Protein AF-W1QJ33-F1 (afdb_monomer_lite)

Radius of gyration: 99.79 Å; chains: 1; bounding box: 235×68×346 Å

Secondary structure (DSSP, 8-state):
-----------------------------------------------------------------------------HHHHHHHHHHHHHHHHHHHHHHHHHHHHHHH--TTHHHHHHHHHHHHHHHHHHHHHHHHHHHHHHHHHHHHHHHHHHHHHHHHHHHHHHHHHHHHHHHHHHHHHHHHHHHHHHHHHHHHHHHHHHHHHHHHHHHHHHHHHHHHHHHHHHHHHHHHHHHHHHHHHHHHHHHHHHHHHHHHHHHHHHHHHHHHHHHHHHHHHHHHHHHHHHHHHHHHHHHHHHHHHHHHHHHHHHHHHHHHHHTTHHHHHHHHHHHHHHHHHHHHHHHHHHHHHHHHHHHHHHHHHHHHSSS-------STTTHHHHHHHHHHHHHHHHHHHHHHHHHHHHHHHHHHHHHHHHHHHHHHHHHTT---SS--SSSHHHHHHHHHHHHHHHHHHHHHHHHHHHHHHHHHHHHHHHHHHHHHHHHHHHHHHHHHHHHHHHHHHHHHHHHH-HHHHHHHHHHHHHHHHHHHHHHHHHHHHHHHHHHHHHHHHHHHHHHHHHHHHHHHHHHHHHHHHHHHHHHHHHHHHHHHHHHHHHHHHHHHHHHHHHHHHHHHHHHHHHHTTTTS-----HHHHHHHHHHHHHHHHHHHHHHHHHHHHHHHHHHHHHHHHHHHHHHHHHHHHHHHHHHHHHHHHHHHHHHHHHT-HHHHHHHHHHHHHHHHHHHHHHHHHHHHHHHHHHHHHHHHHHHHHHHHHHHHHHHHHHHHHHHHHHHHTS----------------------HHHHHHHHHHHHHHHHHHHHHHHHHHHHHHHHHHHHHHHHHHHHHHHHHHH-S---------HHHHHHHHHHHHHHHHHHHHHHHHHHHHHHHHHHHHHHHHHHH--

Structure (mmCIF, N/CA/C/O backbone):
data_AF-W1QJ33-F1
#
_entry.id   AF-W1QJ33-F1
#
loop_
_atom_site.group_PDB
_atom_site.id
_atom_site.type_symbol
_atom_site.label_atom_id
_atom_site.label_alt_id
_atom_site.label_comp_id
_atom_site.label_asym_id
_atom_site.label_entity_id
_atom_site.label_seq_id
_atom_site.pdbx_PDB_ins_code
_atom_site.Cartn_x
_atom_site.Cartn_y
_atom_site.Cartn_z
_atom_site.occupancy
_atom_site.B_iso_or_equiv
_atom_site.auth_seq_id
_atom_site.auth_comp_id
_atom_site.auth_asym_id
_atom_site.auth_atom_id
_atom_site.pdbx_PDB_model_num
ATOM 1 N N . MET A 1 1 ? -30.417 38.430 -20.081 1.00 35.62 1 MET A N 1
ATOM 2 C CA . MET A 1 1 ? -29.672 39.211 -21.089 1.00 35.62 1 MET A CA 1
ATOM 3 C C . MET A 1 1 ? -28.268 38.628 -21.185 1.00 35.62 1 MET A C 1
ATOM 5 O O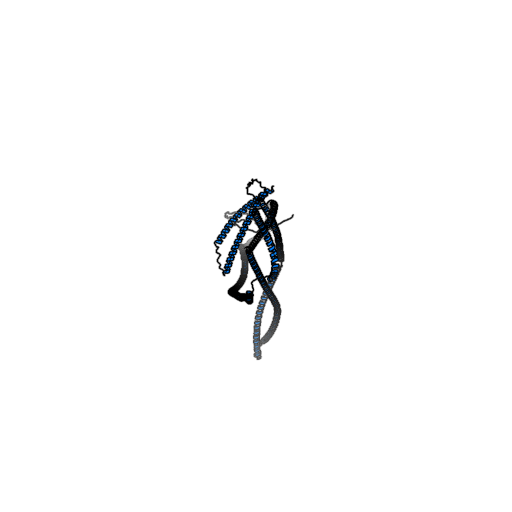 . MET A 1 1 ? -27.660 38.538 -20.135 1.00 35.62 1 MET A O 1
ATOM 9 N N . LEU A 1 2 ? -27.854 38.221 -22.402 1.00 33.47 2 LEU A N 1
ATOM 10 C CA . LEU A 1 2 ? -26.484 37.952 -22.914 1.00 33.47 2 LEU A CA 1
ATOM 11 C C . LEU A 1 2 ? -25.555 37.030 -22.074 1.00 33.47 2 LEU A C 1
ATOM 13 O O . LEU A 1 2 ? -25.293 37.328 -20.926 1.00 33.47 2 LEU A O 1
ATOM 17 N N . GLN A 1 3 ? -24.903 35.962 -22.553 1.00 36.31 3 GLN A N 1
ATOM 18 C CA . GLN A 1 3 ? -24.871 35.200 -23.811 1.00 36.31 3 GLN A CA 1
ATOM 19 C C . GLN A 1 3 ? -23.919 33.982 -23.588 1.00 36.31 3 GLN A C 1
ATOM 21 O O . GLN A 1 3 ? -22.886 34.172 -22.963 1.00 36.31 3 GLN A O 1
ATOM 26 N N . ARG A 1 4 ? -24.270 32.793 -24.133 1.00 37.31 4 ARG A N 1
ATOM 27 C CA . ARG A 1 4 ? -23.422 31.666 -24.651 1.00 37.31 4 ARG A CA 1
ATOM 28 C C . ARG A 1 4 ? -22.275 31.140 -23.750 1.00 37.31 4 ARG A C 1
ATOM 30 O O . ARG A 1 4 ? -21.316 31.854 -23.530 1.00 37.31 4 ARG A O 1
ATOM 37 N N . ASN A 1 5 ? -22.235 29.916 -23.199 1.00 42.19 5 ASN A N 1
ATOM 38 C CA . ASN A 1 5 ? -22.548 28.538 -23.645 1.00 42.19 5 ASN A CA 1
ATOM 39 C C . ASN A 1 5 ? -21.869 28.070 -24.952 1.00 42.19 5 ASN A C 1
ATOM 41 O O . ASN A 1 5 ? -22.388 28.370 -26.021 1.00 42.19 5 ASN A O 1
ATOM 45 N N . MET A 1 6 ? -20.781 27.286 -24.819 1.00 33.66 6 MET A N 1
ATOM 46 C CA . MET A 1 6 ? -20.409 26.019 -25.512 1.00 33.66 6 MET A CA 1
ATOM 47 C C . MET A 1 6 ? -19.196 25.440 -24.736 1.00 33.66 6 MET A C 1
ATOM 49 O O . MET A 1 6 ? -18.228 26.162 -24.558 1.00 33.66 6 MET A O 1
ATOM 53 N N . ALA A 1 7 ? -19.170 24.276 -24.075 1.00 33.59 7 ALA A N 1
ATOM 54 C CA . ALA A 1 7 ? -19.614 22.908 -24.367 1.00 33.59 7 ALA A CA 1
ATOM 55 C C . ALA A 1 7 ? -18.861 22.240 -25.535 1.00 33.59 7 ALA A C 1
ATOM 57 O O . ALA A 1 7 ? -19.293 22.322 -26.679 1.00 33.59 7 ALA A O 1
ATOM 58 N N . GLN A 1 8 ? -17.791 21.500 -25.220 1.00 33.50 8 GLN A N 1
ATOM 59 C CA . GLN A 1 8 ? -17.343 20.344 -26.001 1.00 33.50 8 GLN A CA 1
ATOM 60 C C . GLN A 1 8 ? -17.185 19.146 -25.061 1.00 33.50 8 GLN A C 1
ATOM 62 O O . GLN A 1 8 ? -16.367 19.143 -24.145 1.00 33.50 8 GLN A O 1
ATOM 67 N N . LYS A 1 9 ? -18.052 18.155 -25.281 1.00 35.62 9 LYS A N 1
ATOM 68 C CA . LYS A 1 9 ? -17.997 16.810 -24.717 1.00 35.62 9 LYS A CA 1
ATOM 69 C C . LYS A 1 9 ? -17.272 15.912 -25.710 1.00 35.62 9 LYS A C 1
ATOM 71 O O . LYS A 1 9 ? -17.593 15.906 -26.895 1.00 35.62 9 LYS A O 1
ATOM 76 N N . THR A 1 10 ? -16.351 15.133 -25.173 1.00 35.88 10 THR A N 1
ATOM 77 C CA . THR A 1 10 ? -15.782 13.913 -25.731 1.00 35.88 10 THR A CA 1
ATOM 78 C C . THR A 1 10 ? -16.846 12.817 -25.835 1.00 35.88 10 THR A C 1
ATOM 80 O O . THR A 1 10 ? -17.727 12.709 -24.978 1.00 35.88 10 THR A O 1
ATOM 83 N N . SER A 1 11 ? -16.769 11.977 -26.867 1.00 32.62 11 SER A N 1
ATOM 84 C CA . SER A 1 11 ? -17.370 10.637 -26.878 1.00 32.62 11 SER A CA 1
ATOM 85 C C . SER A 1 11 ? -16.593 9.738 -27.838 1.00 32.62 11 SER A C 1
ATOM 87 O O . SER A 1 11 ? -16.603 9.924 -29.051 1.00 32.62 11 SER A O 1
ATOM 89 N N . ILE A 1 12 ? -15.887 8.799 -27.221 1.00 37.19 12 ILE A N 1
ATOM 90 C CA . ILE A 1 12 ? -15.402 7.529 -27.758 1.00 37.19 12 ILE A CA 1
ATOM 91 C C . ILE A 1 12 ? -16.622 6.598 -27.851 1.00 37.19 12 ILE A C 1
ATOM 93 O O . ILE A 1 12 ? -17.441 6.659 -26.938 1.00 37.19 12 ILE A O 1
ATOM 97 N N . GLU A 1 13 ? -16.738 5.764 -28.895 1.00 33.62 13 GLU A N 1
ATOM 98 C CA . GLU A 1 13 ? -17.016 4.312 -28.781 1.00 33.62 13 GLU A CA 1
ATOM 99 C C . GLU A 1 13 ? -17.414 3.605 -30.102 1.00 33.62 13 GLU A C 1
ATOM 101 O O . GLU A 1 13 ? -18.314 4.030 -30.817 1.00 33.62 13 GLU A O 1
ATOM 106 N N . ASN A 1 14 ? -16.783 2.433 -30.289 1.00 33.69 14 ASN A N 1
ATOM 107 C CA . ASN A 1 14 ? -17.320 1.149 -30.781 1.00 33.69 14 ASN A CA 1
ATOM 108 C C . ASN A 1 14 ? -17.634 0.914 -32.282 1.00 33.69 14 ASN A C 1
ATOM 110 O O . ASN A 1 14 ? -18.682 1.281 -32.791 1.00 33.69 14 ASN A O 1
ATOM 114 N N . GLY A 1 15 ? -16.800 0.078 -32.926 1.00 31.16 15 GLY A N 1
ATOM 115 C CA . GLY A 1 15 ? -17.062 -1.374 -32.979 1.00 31.16 15 GLY A CA 1
ATOM 116 C C . GLY A 1 15 ? -17.701 -2.007 -34.237 1.00 31.16 15 GLY A C 1
ATOM 117 O O . GLY A 1 15 ? -18.917 -2.013 -34.378 1.00 31.16 15 GLY A O 1
ATOM 118 N N . SER A 1 16 ? -16.873 -2.796 -34.948 1.00 32.53 16 SER A N 1
ATOM 119 C CA . SER A 1 16 ? -17.187 -4.091 -35.620 1.00 32.53 16 SER A CA 1
ATOM 120 C C . SER A 1 16 ? -17.797 -4.069 -37.058 1.00 32.53 16 SER A C 1
ATOM 122 O O . SER A 1 16 ? -18.106 -3.003 -37.574 1.00 32.53 16 SER A O 1
ATOM 124 N N . PRO A 1 17 ? -17.842 -5.210 -37.798 1.00 55.19 17 PRO A N 1
ATOM 125 C CA . PRO A 1 17 ? -16.960 -5.510 -38.943 1.00 55.19 17 PRO A CA 1
ATOM 126 C C . PRO A 1 17 ? -17.766 -5.828 -40.234 1.00 55.19 17 PRO A C 1
ATOM 128 O O . PRO A 1 17 ? -18.988 -5.822 -40.183 1.00 55.19 17 PRO A O 1
ATOM 131 N N . VAL A 1 18 ? -17.120 -6.152 -41.375 1.00 33.62 18 VAL A N 1
ATOM 132 C CA . VAL A 1 18 ? -17.536 -7.180 -42.381 1.00 33.62 18 VAL A CA 1
ATOM 133 C C . VAL A 1 18 ? -16.682 -7.111 -43.670 1.00 33.62 18 VAL A C 1
ATOM 135 O O . VAL A 1 18 ? -16.212 -6.062 -44.088 1.00 33.62 18 VAL A O 1
ATOM 138 N N . LYS A 1 19 ? -16.466 -8.301 -44.252 1.00 36.97 19 LYS A N 1
ATOM 139 C CA . LYS A 1 19 ? -15.657 -8.691 -45.425 1.00 36.97 19 LYS A CA 1
ATOM 140 C C . LYS A 1 19 ? -16.221 -8.283 -46.807 1.00 36.97 19 LYS A C 1
ATOM 142 O O . LYS A 1 19 ? -17.434 -8.192 -46.964 1.00 36.97 19 LYS A O 1
ATOM 147 N N . ARG A 1 20 ? -15.317 -8.398 -47.807 1.00 31.25 20 ARG A N 1
ATOM 148 C CA . ARG A 1 20 ? -15.448 -8.450 -49.296 1.00 31.25 20 ARG A CA 1
ATOM 149 C C . ARG A 1 20 ? -15.411 -7.051 -49.933 1.00 31.25 20 ARG A C 1
ATOM 151 O O . ARG A 1 20 ? -16.171 -6.200 -49.520 1.00 31.25 20 ARG A O 1
ATOM 158 N N . GLY A 1 21 ? -14.562 -6.696 -50.897 1.00 30.52 21 GLY A N 1
ATOM 159 C CA . GLY A 1 21 ? -13.795 -7.452 -51.882 1.00 30.52 21 GLY A CA 1
ATOM 160 C C . GLY A 1 21 ? -14.340 -7.130 -53.274 1.00 30.52 21 GLY A C 1
ATOM 161 O O . GLY A 1 21 ? -15.299 -7.780 -53.657 1.00 30.52 21 GLY A O 1
ATOM 162 N N . SER A 1 22 ? -13.753 -6.162 -53.992 1.00 31.67 22 SER A N 1
ATOM 163 C CA . SER A 1 22 ? -13.703 -6.100 -55.468 1.00 31.67 22 SER A CA 1
ATOM 164 C C . SER A 1 22 ? -13.074 -4.794 -55.974 1.00 31.67 22 SER A C 1
ATOM 166 O O . SER A 1 22 ? -13.431 -3.702 -55.548 1.00 31.67 22 SER A O 1
ATOM 168 N N . ILE A 1 23 ? -12.160 -4.991 -56.919 1.00 35.12 23 ILE A N 1
ATOM 169 C CA . ILE A 1 23 ? -11.587 -4.112 -57.947 1.00 35.12 23 ILE A CA 1
ATOM 170 C C . ILE A 1 23 ? -12.580 -3.063 -58.494 1.00 35.12 23 ILE A C 1
ATOM 172 O O . ILE A 1 23 ? -13.703 -3.442 -58.802 1.00 35.12 23 ILE A O 1
ATOM 176 N N . THR A 1 24 ? -12.139 -1.804 -58.668 1.00 36.25 24 THR A N 1
ATOM 177 C CA . THR A 1 24 ? -12.094 -1.038 -59.946 1.00 36.25 24 THR A CA 1
ATOM 178 C C . THR A 1 24 ? -11.684 0.427 -59.717 1.00 36.25 24 THR A C 1
ATOM 180 O O . THR A 1 24 ? -12.317 1.133 -58.943 1.00 36.25 24 THR A O 1
ATOM 183 N N . ASN A 1 25 ? -10.643 0.837 -60.447 1.00 32.56 25 ASN A N 1
ATOM 184 C CA . ASN A 1 25 ? -10.319 2.138 -61.048 1.00 32.56 25 ASN A CA 1
ATOM 185 C C . ASN A 1 25 ? -11.067 3.435 -60.662 1.00 32.56 25 ASN A C 1
ATOM 187 O O . ASN A 1 25 ? -12.288 3.523 -60.752 1.00 32.56 25 ASN A O 1
ATOM 191 N N . SER A 1 26 ? -10.239 4.488 -60.595 1.00 31.84 26 SER A N 1
ATOM 192 C CA . SER A 1 26 ? -10.371 5.809 -61.250 1.00 31.84 26 SER A CA 1
ATOM 193 C C . SER A 1 26 ? -10.617 7.044 -60.371 1.00 31.84 26 SER A C 1
ATOM 195 O O . SER A 1 26 ? -11.297 6.986 -59.356 1.00 31.84 26 SER A O 1
ATOM 197 N N . SER A 1 27 ? -10.077 8.153 -60.898 1.00 33.16 27 SER A N 1
ATOM 198 C CA . SER A 1 27 ? -10.176 9.577 -60.534 1.00 33.16 27 SER A CA 1
ATOM 199 C C . SER A 1 27 ? -9.150 10.077 -59.505 1.00 33.16 27 SER A C 1
ATOM 201 O O . SER A 1 27 ? -9.174 9.647 -58.359 1.00 33.16 27 SER A O 1
ATOM 203 N N . PHE A 1 28 ? -8.109 10.794 -59.941 1.00 31.48 28 PHE A N 1
ATOM 204 C CA . PHE A 1 28 ? -8.066 12.244 -60.253 1.00 31.48 28 PHE A CA 1
ATOM 205 C C . PHE A 1 28 ? -7.988 13.119 -58.991 1.00 31.48 28 PHE A C 1
ATOM 207 O O . PHE A 1 28 ? -8.969 13.235 -58.267 1.00 31.48 28 PHE A O 1
ATOM 214 N N . ASP A 1 29 ? -6.797 13.689 -58.777 1.00 32.06 29 ASP A N 1
ATOM 215 C CA . ASP A 1 29 ? -6.482 15.112 -58.538 1.00 32.06 29 ASP A CA 1
ATOM 216 C C . ASP A 1 29 ? -5.406 15.292 -57.459 1.00 32.06 29 ASP A C 1
ATOM 218 O O . ASP A 1 29 ? -5.693 15.458 -56.278 1.00 32.06 29 ASP A O 1
ATOM 222 N N . GLU A 1 30 ? -4.147 15.336 -57.903 1.00 34.19 30 GLU A N 1
ATOM 223 C CA . GLU A 1 30 ? -3.149 16.215 -57.300 1.00 34.19 30 GLU A CA 1
ATOM 224 C C . GLU A 1 30 ? -2.631 17.156 -58.388 1.00 34.19 30 GLU A C 1
ATOM 226 O O . GLU A 1 30 ? -1.952 16.780 -59.341 1.00 34.19 30 GLU A O 1
ATOM 231 N N . THR A 1 31 ? -3.045 18.403 -58.223 1.00 36.41 31 THR A N 1
ATOM 232 C CA . THR A 1 31 ? -2.478 19.624 -58.772 1.00 36.41 31 THR A CA 1
ATOM 233 C C . THR A 1 31 ? -0.967 19.682 -58.556 1.00 36.41 31 THR A C 1
ATOM 235 O O . THR A 1 31 ? -0.517 19.721 -57.412 1.00 36.41 31 THR A O 1
ATOM 238 N N . PHE A 1 32 ? -0.201 19.802 -59.639 1.00 33.72 32 PHE A N 1
ATOM 239 C CA . PHE A 1 32 ? 1.095 20.470 -59.598 1.00 33.72 32 PHE A CA 1
ATOM 240 C C . PHE A 1 32 ? 1.226 21.403 -60.801 1.00 33.72 32 PHE A C 1
ATOM 242 O O . PHE A 1 32 ? 1.346 20.975 -61.948 1.00 33.72 32 PHE A O 1
ATOM 249 N N . ASP A 1 33 ? 1.166 22.693 -60.484 1.00 36.34 33 ASP A N 1
ATOM 250 C CA . ASP A 1 33 ? 1.601 23.804 -61.314 1.00 36.34 33 ASP A CA 1
ATOM 251 C C . ASP A 1 33 ? 3.085 23.638 -61.666 1.00 36.34 33 ASP A C 1
ATOM 253 O O . ASP A 1 33 ? 3.936 23.710 -60.779 1.00 36.34 33 ASP A O 1
ATOM 257 N N . VAL A 1 34 ? 3.414 23.507 -62.952 1.00 37.69 34 VAL A N 1
ATOM 258 C CA . VAL A 1 34 ? 4.682 24.018 -63.487 1.00 37.69 34 VAL A CA 1
ATOM 259 C C . VAL A 1 34 ? 4.405 24.676 -64.833 1.00 37.69 34 VAL A C 1
ATOM 261 O O . VAL A 1 34 ? 3.738 24.133 -65.710 1.00 37.69 34 VAL A O 1
ATOM 264 N N . LEU A 1 35 ? 4.893 25.904 -64.916 1.00 41.06 35 LEU A N 1
ATOM 265 C CA . LEU A 1 35 ? 4.669 26.900 -65.942 1.00 41.06 35 LEU A CA 1
ATOM 266 C C . LEU A 1 35 ? 5.174 26.476 -67.327 1.00 41.06 35 LEU A C 1
ATOM 268 O O . LEU A 1 35 ? 6.274 25.948 -67.480 1.00 41.06 35 LEU A O 1
ATOM 272 N N . ASN A 1 36 ? 4.358 26.829 -68.319 1.00 34.44 36 ASN A N 1
ATOM 273 C CA . ASN A 1 36 ? 4.753 27.138 -69.687 1.00 34.44 36 ASN A CA 1
ATOM 274 C C . ASN A 1 36 ? 5.893 28.170 -69.716 1.00 34.44 36 ASN A C 1
ATOM 276 O O . ASN A 1 36 ? 5.783 29.191 -69.040 1.00 34.44 36 ASN A O 1
ATOM 280 N N . ASP A 1 37 ? 6.892 27.958 -70.575 1.00 35.28 37 ASP A N 1
ATOM 281 C CA . ASP A 1 37 ? 7.271 28.957 -71.588 1.00 35.28 37 ASP A CA 1
ATOM 282 C C . ASP A 1 37 ? 8.175 28.318 -72.664 1.00 35.28 37 ASP A C 1
ATOM 284 O O . ASP A 1 37 ? 9.359 28.060 -72.464 1.00 35.28 37 ASP A O 1
ATOM 288 N N . ASP A 1 38 ? 7.543 27.954 -73.777 1.00 36.59 38 ASP A N 1
ATOM 289 C CA . ASP A 1 38 ? 7.865 28.383 -75.137 1.00 36.59 38 ASP A CA 1
ATOM 290 C C . ASP A 1 38 ? 9.324 28.558 -75.633 1.00 36.59 38 ASP A C 1
ATOM 292 O O . ASP A 1 38 ? 10.093 29.406 -75.186 1.00 36.59 38 ASP A O 1
ATOM 296 N N . ASN A 1 39 ? 9.526 27.918 -76.797 1.00 36.81 39 ASN A N 1
ATOM 297 C CA . ASN A 1 39 ? 10.154 28.415 -78.036 1.00 36.81 39 ASN A CA 1
ATOM 298 C C . ASN A 1 39 ? 11.564 27.926 -78.452 1.00 36.81 39 ASN A C 1
ATOM 300 O O . ASN A 1 39 ? 12.577 28.447 -78.001 1.00 36.81 39 ASN A O 1
ATOM 304 N N . ARG A 1 40 ? 11.523 27.137 -79.550 1.00 35.12 40 ARG A N 1
ATOM 305 C CA . ARG A 1 40 ? 12.373 27.166 -80.775 1.00 35.12 40 ARG A CA 1
ATOM 306 C C . ARG A 1 40 ? 13.762 26.509 -80.654 1.00 35.12 40 ARG A C 1
ATOM 308 O O . ARG A 1 40 ? 14.488 26.766 -79.713 1.00 35.12 40 ARG A O 1
ATOM 315 N N . ASP A 1 41 ? 14.206 25.624 -81.550 1.00 37.34 41 ASP A N 1
ATOM 316 C CA . ASP A 1 41 ? 14.053 25.601 -83.008 1.00 37.34 41 ASP A CA 1
ATOM 317 C C . ASP A 1 41 ? 13.910 24.179 -83.596 1.00 37.34 41 ASP A C 1
ATOM 319 O O . ASP A 1 41 ? 14.638 23.251 -83.246 1.00 37.34 41 ASP A O 1
ATOM 323 N N . ASP A 1 42 ? 13.005 24.080 -84.573 1.00 41.81 42 ASP A N 1
ATOM 324 C CA . ASP A 1 42 ? 12.894 23.035 -85.594 1.00 41.81 42 ASP A CA 1
ATOM 325 C C . ASP A 1 42 ? 14.036 23.107 -86.625 1.00 41.81 42 ASP A C 1
ATOM 327 O O . ASP A 1 42 ? 14.489 24.205 -86.959 1.00 41.81 42 ASP A O 1
ATOM 331 N N . ARG A 1 43 ? 14.393 21.943 -87.205 1.00 36.66 43 ARG A N 1
ATOM 332 C CA . ARG A 1 43 ? 14.803 21.643 -88.611 1.00 36.66 43 ARG A CA 1
ATOM 333 C C . ARG A 1 43 ? 15.569 20.294 -88.608 1.00 36.66 43 ARG A C 1
ATOM 335 O O . ARG A 1 43 ? 16.485 20.143 -87.821 1.00 36.66 43 ARG A O 1
ATOM 342 N N . VAL A 1 44 ? 15.332 19.266 -89.435 1.00 35.97 44 VAL A N 1
ATOM 343 C CA . VAL A 1 44 ? 14.696 19.156 -90.759 1.00 35.97 44 VAL A CA 1
ATOM 344 C C . VAL A 1 44 ? 14.415 17.672 -91.099 1.00 35.97 44 VAL A C 1
ATOM 346 O O . VAL A 1 44 ? 15.281 16.819 -90.949 1.00 35.97 44 VAL A O 1
ATOM 349 N N . PHE A 1 45 ? 13.191 17.441 -91.589 1.00 33.19 45 PHE A N 1
ATOM 350 C CA . PHE A 1 45 ? 12.693 16.499 -92.613 1.00 33.19 45 PHE A CA 1
ATOM 351 C C . PHE A 1 45 ? 12.981 14.983 -92.594 1.00 33.19 45 PHE A C 1
ATOM 353 O O . PHE A 1 45 ? 14.041 14.504 -92.986 1.00 33.19 45 PHE A O 1
ATOM 360 N N . ARG A 1 46 ? 11.876 14.245 -92.395 1.00 37.44 46 ARG A N 1
ATOM 361 C CA . ARG A 1 46 ? 11.490 13.026 -93.127 1.00 37.44 46 ARG A CA 1
ATOM 362 C C . ARG A 1 46 ? 10.524 13.374 -94.269 1.00 37.44 46 ARG A C 1
ATOM 364 O O . ARG A 1 46 ? 9.750 14.320 -94.146 1.00 37.44 46 ARG A O 1
ATOM 371 N N . GLY A 1 47 ? 10.479 12.503 -95.276 1.00 32.16 47 GLY A N 1
ATOM 372 C CA . GLY A 1 47 ? 9.342 12.287 -96.179 1.00 32.16 47 GLY A CA 1
ATOM 373 C C . GLY A 1 47 ? 9.781 12.193 -97.640 1.00 32.16 47 GLY A C 1
ATOM 374 O O . GLY A 1 47 ? 10.652 12.944 -98.058 1.00 32.16 47 GLY A O 1
ATOM 375 N N . ALA A 1 48 ? 9.229 11.341 -98.493 1.00 34.41 48 ALA A N 1
ATOM 376 C CA . ALA A 1 48 ? 8.322 10.208 -98.360 1.00 34.41 48 ALA A CA 1
ATOM 377 C C . ALA A 1 48 ? 8.299 9.507 -99.737 1.00 34.41 48 ALA A C 1
ATOM 379 O O . ALA A 1 48 ? 8.592 10.134 -100.755 1.00 34.41 48 ALA A O 1
ATOM 380 N N . ASP A 1 49 ? 7.939 8.228 -99.721 1.00 37.41 49 ASP A N 1
ATOM 381 C CA . ASP A 1 49 ? 7.485 7.347 -100.806 1.00 37.41 49 ASP A CA 1
ATOM 382 C C . ASP A 1 49 ? 6.861 8.016 -102.042 1.00 37.41 49 ASP A C 1
ATOM 384 O O . ASP A 1 49 ? 5.943 8.804 -101.852 1.00 37.41 49 ASP A O 1
ATOM 388 N N . ILE A 1 50 ? 7.240 7.579 -103.265 1.00 35.47 50 ILE A N 1
ATOM 389 C CA . ILE A 1 50 ? 6.339 7.236 -104.400 1.00 35.47 50 ILE A CA 1
ATOM 390 C C . ILE A 1 50 ? 7.049 6.221 -105.348 1.00 35.47 50 ILE A C 1
ATOM 392 O O . ILE A 1 50 ? 8.103 6.504 -105.910 1.00 35.47 50 ILE A O 1
ATOM 396 N N . LEU A 1 51 ? 6.431 5.044 -105.514 1.00 38.12 51 LEU A N 1
ATOM 397 C CA . LEU A 1 51 ? 6.639 3.955 -106.504 1.00 38.12 51 LEU A CA 1
ATOM 398 C C . LEU A 1 51 ? 6.475 4.430 -107.982 1.00 38.12 51 LEU A C 1
ATOM 400 O O . LEU A 1 51 ? 5.791 5.429 -108.186 1.00 38.12 51 LEU A O 1
ATOM 404 N N . PRO A 1 52 ? 6.989 3.740 -109.036 1.00 42.91 52 PRO A N 1
ATOM 405 C CA . PRO A 1 52 ? 6.449 2.430 -109.427 1.00 42.91 52 PRO A CA 1
ATOM 406 C C . PRO A 1 52 ? 7.430 1.406 -110.033 1.00 42.91 52 PRO A C 1
ATOM 408 O O . PRO A 1 52 ? 8.219 1.680 -110.931 1.00 42.91 52 PRO A O 1
ATOM 411 N N . ASP A 1 53 ? 7.290 0.191 -109.515 1.00 38.97 53 ASP A N 1
ATOM 412 C CA . ASP A 1 53 ? 7.099 -1.085 -110.213 1.00 38.97 53 ASP A CA 1
ATOM 413 C C . ASP A 1 53 ? 7.019 -1.055 -111.759 1.00 38.97 53 ASP A C 1
ATOM 415 O O . ASP A 1 53 ? 6.114 -0.437 -112.318 1.00 38.97 53 ASP A O 1
ATOM 419 N N . PHE A 1 54 ? 7.915 -1.796 -112.425 1.00 33.09 54 PHE A N 1
ATOM 420 C CA . PHE A 1 54 ? 7.642 -2.544 -113.661 1.00 33.09 54 PHE A CA 1
ATOM 421 C C . PHE A 1 54 ? 8.590 -3.749 -113.759 1.00 33.09 54 PHE A C 1
ATOM 423 O O . PHE A 1 54 ? 9.799 -3.614 -113.944 1.00 33.09 54 PHE A O 1
ATOM 430 N N . SER A 1 55 ? 7.987 -4.927 -113.635 1.00 39.19 55 SER A N 1
ATOM 431 C CA . SER A 1 55 ? 8.510 -6.253 -113.949 1.00 39.19 55 SER A CA 1
ATOM 432 C C . SER A 1 55 ? 8.699 -6.485 -115.455 1.00 39.19 55 SER A C 1
ATOM 434 O O . SER A 1 55 ? 7.922 -5.969 -116.255 1.00 39.19 55 SER A O 1
ATOM 436 N N . ASP A 1 56 ? 9.661 -7.354 -115.776 1.00 39.78 56 ASP A N 1
ATOM 437 C CA . ASP A 1 56 ? 9.689 -8.367 -116.845 1.00 39.78 56 ASP A CA 1
ATOM 438 C C . ASP A 1 56 ? 9.178 -8.025 -118.259 1.00 39.78 56 ASP A C 1
ATOM 440 O O . ASP A 1 56 ? 7.983 -7.854 -118.498 1.00 39.78 56 ASP A O 1
ATOM 444 N N . ASN A 1 57 ? 10.084 -8.118 -119.243 1.00 35.00 57 ASN A N 1
ATOM 445 C CA . ASN A 1 57 ? 9.851 -8.959 -120.422 1.00 35.00 57 ASN A CA 1
ATOM 446 C C . ASN A 1 57 ? 11.127 -9.223 -121.237 1.00 35.00 57 ASN A C 1
ATOM 448 O O . ASN A 1 57 ? 11.934 -8.334 -121.509 1.00 35.00 57 ASN A O 1
ATOM 452 N N . ASP A 1 58 ? 11.227 -10.481 -121.650 1.00 37.06 58 ASP A N 1
ATOM 453 C CA . ASP A 1 58 ? 12.154 -11.082 -122.599 1.00 37.06 58 ASP A CA 1
ATOM 454 C C . ASP A 1 58 ? 12.244 -10.337 -123.942 1.00 37.06 58 ASP A C 1
ATOM 456 O O . ASP A 1 58 ? 11.223 -9.901 -124.471 1.00 37.06 58 ASP A O 1
ATOM 460 N N . THR A 1 59 ? 13.438 -10.277 -124.552 1.00 37.94 59 THR A N 1
ATOM 461 C CA . THR A 1 59 ? 13.737 -10.795 -125.915 1.00 37.94 59 THR A CA 1
ATOM 462 C C . THR A 1 59 ? 15.148 -10.404 -126.394 1.00 37.94 59 THR A C 1
ATOM 464 O O . THR A 1 59 ? 15.440 -9.253 -126.686 1.00 37.94 59 THR A O 1
ATOM 467 N N . GLU A 1 60 ? 16.016 -11.417 -126.422 1.00 34.47 60 GLU A N 1
ATOM 468 C CA . GLU A 1 60 ? 17.024 -11.830 -127.421 1.00 34.47 60 GLU A CA 1
ATOM 469 C C . GLU A 1 60 ? 17.618 -10.910 -128.544 1.00 34.47 60 GLU A C 1
ATOM 471 O O . GLU A 1 60 ? 17.073 -9.877 -128.918 1.00 34.47 60 GLU A O 1
ATOM 476 N N . PRO A 1 61 ? 18.778 -11.319 -129.128 1.00 57.56 61 PRO A N 1
ATOM 477 C CA . PRO A 1 61 ? 19.767 -10.468 -129.808 1.00 57.56 61 PRO A CA 1
ATOM 478 C C . PRO A 1 61 ? 19.776 -10.591 -131.347 1.00 57.56 61 PRO A C 1
ATOM 480 O O . PRO A 1 61 ? 19.553 -11.680 -131.863 1.00 57.56 61 PRO A O 1
ATOM 483 N N . ILE A 1 62 ? 20.162 -9.546 -132.109 1.00 35.94 62 ILE A N 1
ATOM 484 C CA . ILE A 1 62 ? 20.439 -9.668 -133.566 1.00 35.94 62 ILE A CA 1
ATOM 485 C C . ILE A 1 62 ? 21.581 -8.744 -134.068 1.00 35.94 62 ILE A C 1
ATOM 487 O O . ILE A 1 62 ? 21.434 -7.550 -134.291 1.00 35.94 62 ILE A O 1
ATOM 491 N N . VAL A 1 63 ? 22.748 -9.366 -134.228 1.00 39.34 63 VAL A N 1
ATOM 492 C CA . VAL A 1 63 ? 23.708 -9.410 -135.357 1.00 39.34 63 VAL A CA 1
ATOM 493 C C . VAL A 1 63 ? 23.382 -8.681 -136.705 1.00 39.34 63 VAL A C 1
ATOM 495 O O . VAL A 1 63 ? 22.357 -8.954 -137.314 1.00 39.34 63 VAL A O 1
ATOM 498 N N . ARG A 1 64 ? 24.406 -7.970 -137.250 1.00 37.81 64 ARG A N 1
ATOM 499 C CA . ARG A 1 64 ? 24.876 -7.813 -138.676 1.00 37.81 64 ARG A CA 1
ATOM 500 C C . ARG A 1 64 ? 24.634 -6.546 -139.548 1.00 37.81 64 ARG A C 1
ATOM 502 O O . ARG A 1 64 ? 23.516 -6.144 -139.827 1.00 37.81 64 ARG A O 1
ATOM 509 N N . ASP A 1 65 ? 25.779 -6.121 -140.119 1.00 37.81 65 ASP A N 1
ATOM 510 C CA . ASP A 1 65 ? 26.125 -5.777 -141.523 1.00 37.81 65 ASP A CA 1
ATOM 511 C C . ASP A 1 65 ? 25.739 -4.445 -142.223 1.00 37.81 65 ASP A C 1
ATOM 513 O O . ASP A 1 65 ? 24.620 -4.224 -142.658 1.00 37.81 65 ASP A O 1
ATOM 517 N N . ALA A 1 66 ? 26.792 -3.649 -142.480 1.00 41.66 66 ALA A N 1
ATOM 518 C CA . ALA A 1 66 ? 27.334 -3.201 -143.782 1.00 41.66 66 ALA A CA 1
ATOM 519 C C . ALA A 1 66 ? 26.485 -2.452 -144.856 1.00 41.66 66 ALA A C 1
ATOM 521 O O . ALA A 1 66 ? 25.528 -2.987 -145.401 1.00 41.66 66 ALA A O 1
ATOM 522 N N . LYS A 1 67 ? 27.089 -1.336 -145.335 1.00 40.28 67 LYS A N 1
ATOM 523 C CA . LYS A 1 67 ? 27.207 -0.794 -146.725 1.00 40.28 67 LYS A CA 1
ATOM 524 C C . LYS A 1 67 ? 26.562 0.571 -147.069 1.00 40.28 67 LYS A C 1
ATOM 526 O O . LYS A 1 67 ? 25.353 0.720 -147.097 1.00 40.28 67 LYS A O 1
ATOM 531 N N . ASN A 1 68 ? 27.454 1.434 -147.584 1.00 37.75 68 ASN A N 1
ATOM 532 C CA . ASN A 1 68 ? 27.376 2.224 -148.830 1.00 37.75 68 ASN A CA 1
ATOM 533 C C . ASN A 1 68 ? 26.591 3.558 -148.931 1.00 37.75 68 ASN A C 1
ATOM 535 O O . ASN A 1 68 ? 25.376 3.576 -149.044 1.00 37.75 68 ASN A O 1
ATOM 539 N N . ASN A 1 69 ? 27.399 4.601 -149.203 1.00 38.03 69 ASN A N 1
ATOM 540 C CA . ASN A 1 69 ? 27.370 5.512 -150.368 1.00 38.03 69 ASN A CA 1
ATOM 541 C C . ASN A 1 69 ? 26.406 6.721 -150.463 1.00 38.03 69 ASN A C 1
ATOM 543 O O . ASN A 1 69 ? 25.192 6.571 -150.480 1.00 38.03 69 ASN A O 1
ATOM 547 N N . VAL A 1 70 ? 27.043 7.855 -150.835 1.00 37.62 70 VAL A N 1
ATOM 548 C CA . VAL A 1 70 ? 26.795 8.699 -152.039 1.00 37.62 70 VAL A CA 1
ATOM 549 C C . VAL A 1 70 ? 26.182 10.114 -151.877 1.00 37.62 70 VAL A C 1
ATOM 551 O O . VAL A 1 70 ? 25.059 10.277 -151.425 1.00 37.62 70 VAL A O 1
ATOM 554 N N . PHE A 1 71 ? 26.966 11.079 -152.405 1.00 35.34 71 PHE A N 1
ATOM 555 C CA . PHE A 1 71 ? 26.663 12.381 -153.046 1.00 35.34 71 PHE A CA 1
ATOM 556 C C . PHE A 1 71 ? 26.170 13.600 -152.246 1.00 35.34 71 PHE A C 1
ATOM 558 O O . PHE A 1 71 ? 25.047 13.597 -151.763 1.00 35.34 71 PHE A O 1
ATOM 565 N N . VAL A 1 72 ? 26.944 14.702 -152.332 1.00 42.06 72 VAL A N 1
ATOM 566 C CA . VAL A 1 72 ? 26.483 16.033 -152.805 1.00 42.06 72 VAL A CA 1
ATOM 567 C C . VAL A 1 72 ? 27.639 16.735 -153.552 1.00 42.06 72 VAL A C 1
ATOM 569 O O . VAL A 1 72 ? 28.757 16.806 -153.043 1.00 42.06 72 VAL A O 1
ATOM 572 N N . GLU A 1 73 ? 27.345 17.210 -154.764 1.00 44.31 73 GLU A N 1
ATOM 573 C CA . GLU A 1 73 ? 28.193 17.896 -155.757 1.00 44.31 73 GLU A CA 1
ATOM 574 C C . GLU A 1 73 ? 27.721 19.368 -155.940 1.00 44.31 73 GLU A C 1
ATOM 576 O O . GLU A 1 73 ? 26.697 19.749 -155.375 1.00 44.31 73 GLU A O 1
ATOM 581 N N . ASP A 1 74 ? 28.438 20.130 -156.785 1.00 41.56 74 ASP A N 1
ATOM 582 C CA . ASP A 1 74 ? 28.168 21.473 -157.369 1.00 41.56 74 ASP A CA 1
ATOM 583 C C . ASP A 1 74 ? 28.561 22.742 -156.573 1.00 41.56 74 ASP A C 1
ATOM 585 O O . ASP A 1 74 ? 28.339 22.855 -155.375 1.00 41.56 74 ASP A O 1
ATOM 589 N N . GLY A 1 75 ? 29.130 23.808 -157.160 1.00 41.62 75 GLY A N 1
ATOM 590 C CA . GLY A 1 75 ? 29.483 24.114 -158.552 1.00 41.62 75 GLY A CA 1
ATOM 591 C C . GLY A 1 75 ? 29.587 25.641 -158.766 1.00 41.62 75 GLY A C 1
ATOM 592 O O . GLY A 1 75 ? 28.636 26.353 -158.476 1.00 41.62 75 GLY A O 1
ATOM 593 N N . SER A 1 76 ? 30.714 26.163 -159.286 1.00 45.53 76 SER A N 1
ATOM 594 C CA . SER A 1 76 ? 30.798 27.488 -159.953 1.00 45.53 76 SER A CA 1
ATOM 595 C C . SER A 1 76 ? 32.189 27.763 -160.558 1.00 45.53 76 SER A C 1
ATOM 597 O O . SER A 1 76 ? 33.144 27.988 -159.816 1.00 45.53 76 SER A O 1
ATOM 599 N N . ASN A 1 77 ? 32.304 27.764 -161.897 1.00 45.16 77 ASN A N 1
ATOM 600 C CA . ASN A 1 77 ? 32.998 28.786 -162.722 1.00 45.16 77 ASN A CA 1
ATOM 601 C C . ASN A 1 77 ? 33.249 28.304 -164.168 1.00 45.16 77 ASN A C 1
ATOM 603 O O . ASN A 1 77 ? 34.377 28.078 -164.605 1.00 45.16 77 ASN A O 1
ATOM 607 N N . LEU A 1 78 ? 32.158 28.205 -164.938 1.00 56.19 78 LEU A N 1
ATOM 608 C CA . LEU A 1 78 ? 32.130 27.943 -166.386 1.00 56.19 78 LEU A CA 1
ATOM 609 C C . LEU A 1 78 ? 32.532 29.178 -167.233 1.00 56.19 78 LEU A C 1
ATOM 611 O O . LEU A 1 78 ? 32.936 29.031 -168.383 1.00 56.19 78 LEU A O 1
ATOM 615 N N . LEU A 1 79 ? 32.500 30.389 -166.657 1.00 58.97 79 LEU A N 1
ATOM 616 C CA . LEU A 1 79 ? 32.873 31.649 -167.328 1.00 58.97 79 LEU A CA 1
ATOM 617 C C . LEU A 1 79 ? 34.371 31.760 -167.658 1.00 58.97 79 LEU A C 1
ATOM 619 O O . LEU A 1 79 ? 34.738 32.423 -168.624 1.00 58.97 79 LEU A O 1
ATOM 623 N N . ARG A 1 80 ? 35.237 31.080 -166.898 1.00 59.88 80 ARG A N 1
ATOM 624 C CA . ARG A 1 80 ? 36.689 31.080 -167.141 1.00 59.88 80 ARG A CA 1
ATOM 625 C C . ARG A 1 80 ? 37.047 30.248 -168.376 1.00 59.88 80 ARG A C 1
ATOM 627 O O . ARG A 1 80 ? 37.761 30.720 -169.249 1.00 59.88 80 ARG A O 1
ATOM 634 N N . LYS A 1 81 ? 36.406 29.082 -168.533 1.00 61.53 81 LYS A N 1
ATOM 635 C CA . LYS A 1 81 ? 36.609 28.191 -169.689 1.00 61.53 81 LYS A CA 1
ATOM 636 C C . LYS A 1 81 ? 36.196 28.809 -171.029 1.00 61.53 81 LYS A C 1
ATOM 638 O O . LYS A 1 81 ? 36.792 28.469 -172.044 1.00 61.53 81 LYS A O 1
ATOM 643 N N . GLN A 1 82 ? 35.206 29.704 -171.053 1.00 66.50 82 GLN A N 1
ATOM 644 C CA . GLN A 1 82 ? 34.812 30.393 -172.289 1.00 66.50 82 GLN A CA 1
ATOM 645 C C . GLN A 1 82 ? 35.720 31.590 -172.625 1.00 66.50 82 GLN A C 1
ATOM 647 O O . GLN A 1 82 ? 35.920 31.871 -173.804 1.00 66.50 82 GLN A O 1
ATOM 652 N N . HIS A 1 83 ? 36.315 32.259 -171.629 1.00 71.75 83 HIS A N 1
ATOM 653 C CA . HIS A 1 83 ? 37.312 33.315 -171.857 1.00 71.75 83 HIS A CA 1
ATOM 654 C C . HIS A 1 83 ? 38.617 32.742 -172.426 1.00 71.75 83 HIS A C 1
ATOM 656 O O . HIS A 1 83 ? 39.126 33.241 -173.431 1.00 71.75 83 HIS A O 1
ATOM 662 N N . ASP A 1 84 ? 39.076 31.627 -171.856 1.00 69.19 84 ASP A N 1
ATOM 663 C CA . ASP A 1 84 ? 40.313 30.959 -172.266 1.00 69.19 84 ASP A CA 1
ATOM 664 C C . ASP A 1 84 ? 40.237 30.450 -173.725 1.00 69.19 84 ASP A C 1
ATOM 666 O O . ASP A 1 84 ? 41.216 30.503 -174.465 1.00 69.19 84 ASP A O 1
ATOM 670 N N . GLN A 1 85 ? 39.056 30.031 -174.203 1.00 73.44 85 GLN A N 1
ATOM 671 C CA . GLN A 1 85 ? 38.875 29.600 -175.600 1.00 73.44 85 GLN A CA 1
ATOM 672 C C . GLN A 1 85 ? 38.961 30.747 -176.620 1.00 73.44 85 GLN A C 1
ATOM 674 O O . GLN A 1 85 ? 39.445 30.537 -177.732 1.00 73.44 85 GLN A O 1
ATOM 679 N N . VAL A 1 86 ? 38.525 31.959 -176.266 1.00 74.62 86 VAL A N 1
ATOM 680 C CA . VAL A 1 86 ? 38.628 33.129 -177.159 1.00 74.62 86 VAL A CA 1
ATOM 681 C C . VAL A 1 86 ? 40.069 33.632 -177.232 1.00 74.62 86 VAL A C 1
ATOM 683 O O . VAL A 1 86 ? 40.529 34.014 -178.308 1.00 74.62 86 VAL A O 1
ATOM 686 N N . GLN A 1 87 ? 40.791 33.587 -176.112 1.00 73.81 87 GLN A N 1
ATOM 687 C CA . GLN A 1 87 ? 42.196 33.980 -176.047 1.00 73.81 87 GLN A CA 1
ATOM 688 C C . GLN A 1 87 ? 43.079 33.032 -176.874 1.00 73.81 87 GLN A C 1
ATOM 690 O O . GLN A 1 87 ? 43.876 33.492 -177.691 1.00 73.81 87 GLN A O 1
ATOM 695 N N . ASN A 1 88 ? 42.825 31.722 -176.787 1.00 74.94 88 ASN A N 1
ATOM 696 C CA . ASN A 1 88 ? 43.535 30.717 -177.583 1.00 74.94 88 ASN A CA 1
ATOM 697 C C . ASN A 1 88 ? 43.352 30.913 -179.102 1.00 74.94 88 ASN A C 1
ATOM 699 O O . ASN A 1 88 ? 44.312 30.788 -179.859 1.00 74.94 88 ASN A O 1
ATOM 703 N N . LEU A 1 89 ? 42.155 31.293 -179.567 1.00 74.81 89 LEU A N 1
ATOM 704 C CA . LEU A 1 89 ? 41.904 31.554 -180.996 1.00 74.81 89 LEU A CA 1
ATOM 705 C C . LEU A 1 89 ? 42.572 32.847 -181.507 1.00 74.81 89 LEU A C 1
ATOM 707 O O . LEU A 1 89 ? 42.860 32.977 -182.703 1.00 74.81 89 LEU A O 1
ATOM 711 N N . GLN A 1 90 ? 42.823 33.817 -180.623 1.00 73.31 90 GLN A N 1
ATOM 712 C CA . GLN A 1 90 ? 43.589 35.022 -180.953 1.00 73.31 90 GLN A CA 1
ATOM 713 C C . GLN A 1 90 ? 45.093 34.731 -181.021 1.00 73.31 90 GLN A C 1
ATOM 715 O O . GLN A 1 90 ? 45.766 35.217 -181.934 1.00 73.31 90 GLN A O 1
ATOM 720 N N . GLU A 1 91 ? 45.605 33.903 -180.109 1.00 74.81 91 GLU A N 1
ATOM 721 C CA . GLU A 1 91 ? 46.998 33.449 -180.110 1.00 74.81 91 GLU A CA 1
ATOM 722 C C . GLU A 1 91 ? 47.316 32.567 -181.330 1.00 74.81 91 GLU A C 1
ATOM 724 O O . GLU A 1 91 ? 48.357 32.758 -181.960 1.00 74.81 91 GLU A O 1
ATOM 729 N N . GLU A 1 92 ? 46.398 31.695 -181.765 1.00 75.19 92 GLU A N 1
ATOM 730 C CA . GLU A 1 92 ? 46.563 30.913 -183.002 1.00 75.19 92 GLU A CA 1
ATOM 731 C C . GLU A 1 92 ? 46.648 31.792 -184.262 1.00 75.19 92 GLU A C 1
ATOM 733 O O . GLU A 1 92 ? 47.490 31.555 -185.130 1.00 75.19 92 GLU A O 1
ATOM 738 N N . ASN A 1 93 ? 45.843 32.856 -184.363 1.00 77.50 93 ASN A N 1
ATOM 739 C CA . ASN A 1 93 ? 45.922 33.793 -185.494 1.00 77.50 93 ASN A CA 1
ATOM 740 C C . ASN A 1 93 ? 47.233 34.597 -185.514 1.00 77.50 93 ASN A C 1
ATOM 742 O O . ASN A 1 93 ? 47.748 34.930 -186.587 1.00 77.50 93 ASN A O 1
ATOM 746 N N . LEU A 1 94 ? 47.778 34.921 -184.338 1.00 76.19 94 LEU A N 1
ATOM 747 C CA . LEU A 1 94 ? 49.083 35.566 -184.220 1.00 76.19 94 LEU A CA 1
ATOM 748 C C . LEU A 1 94 ? 50.203 34.602 -184.637 1.00 76.19 94 LEU A C 1
ATOM 750 O O . LEU A 1 94 ? 51.075 34.982 -185.419 1.00 76.19 94 LEU A O 1
ATOM 754 N N . ASN A 1 95 ? 50.137 33.350 -184.182 1.00 72.50 95 ASN A N 1
ATOM 755 C CA . ASN A 1 95 ? 51.121 32.317 -184.498 1.00 72.50 95 ASN A CA 1
ATOM 756 C C . ASN A 1 95 ? 51.155 31.985 -185.994 1.00 72.50 95 ASN A C 1
ATOM 758 O O . ASN A 1 95 ? 52.241 31.936 -186.567 1.00 72.50 95 ASN A O 1
ATOM 762 N N . LEU A 1 96 ? 50.003 31.895 -186.668 1.00 75.44 96 LEU A N 1
ATOM 763 C CA . LEU A 1 96 ? 49.951 31.689 -188.123 1.00 75.44 96 LEU A CA 1
ATOM 764 C C . LEU A 1 96 ? 50.549 32.869 -188.913 1.00 75.44 96 LEU A C 1
ATOM 766 O O . LEU A 1 96 ? 51.188 32.679 -189.951 1.00 75.44 96 LEU A O 1
ATOM 770 N N . ARG A 1 97 ? 50.396 34.107 -188.417 1.00 71.94 97 ARG A N 1
ATOM 771 C CA . ARG A 1 97 ? 51.067 35.288 -188.994 1.00 71.94 97 ARG A CA 1
ATOM 772 C C . ARG A 1 97 ? 52.577 35.256 -188.792 1.00 71.94 97 ARG A C 1
ATOM 774 O O . ARG A 1 97 ? 53.307 35.656 -189.700 1.00 71.94 97 ARG A O 1
ATOM 781 N N . ILE A 1 98 ? 53.032 34.813 -187.621 1.00 72.69 98 ILE A N 1
ATOM 782 C CA . ILE A 1 98 ? 54.456 34.663 -187.322 1.00 72.69 98 ILE A CA 1
ATOM 783 C C . ILE A 1 98 ? 55.051 33.576 -188.222 1.00 72.69 98 ILE A C 1
ATOM 785 O O . ILE A 1 98 ? 56.035 33.871 -188.890 1.00 72.69 98 ILE A O 1
ATOM 789 N N . GLU A 1 99 ? 54.415 32.406 -188.358 1.00 71.56 99 GLU A N 1
ATOM 790 C CA . GLU A 1 99 ? 54.868 31.313 -189.238 1.00 71.56 99 GLU A CA 1
ATOM 791 C C . GLU A 1 99 ? 55.003 31.727 -190.710 1.00 71.56 99 GLU A C 1
ATOM 793 O O . GLU A 1 99 ? 56.009 31.412 -191.350 1.00 71.56 99 GLU A O 1
ATOM 798 N N . LEU A 1 100 ? 54.045 32.489 -191.254 1.00 68.31 100 LEU A N 1
ATOM 799 C CA . LEU A 1 100 ? 54.130 33.004 -192.628 1.00 68.31 100 LEU A CA 1
ATOM 800 C C . LEU A 1 100 ? 55.274 34.019 -192.813 1.00 68.31 100 LEU A C 1
ATOM 802 O O . LEU A 1 100 ? 55.863 34.098 -193.895 1.00 68.31 100 LEU A O 1
ATOM 806 N N . LEU A 1 101 ? 55.625 34.773 -191.765 1.00 65.25 101 LEU A N 1
ATOM 807 C CA . LEU A 1 101 ? 56.779 35.678 -191.757 1.00 65.25 101 LEU A CA 1
ATOM 808 C C . LEU A 1 101 ? 58.110 34.922 -191.630 1.00 65.25 101 LEU A C 1
ATOM 810 O O . LEU A 1 101 ? 59.065 35.268 -192.333 1.00 65.25 101 LEU A O 1
ATOM 814 N N . THR A 1 102 ? 58.191 33.881 -190.796 1.00 65.31 102 THR A N 1
ATOM 815 C CA . THR A 1 102 ? 59.399 33.049 -190.669 1.00 65.31 102 THR A CA 1
ATOM 816 C C . THR A 1 102 ? 59.664 32.242 -191.936 1.00 65.31 102 THR A C 1
ATOM 818 O O . THR A 1 102 ? 60.806 32.214 -192.390 1.00 65.31 102 THR A O 1
ATOM 821 N N . LEU A 1 103 ? 58.638 31.674 -192.579 1.00 61.50 103 LEU A N 1
ATOM 822 C CA . LEU A 1 103 ? 58.783 30.943 -193.848 1.00 61.50 103 LEU A CA 1
ATOM 823 C C . LEU A 1 103 ? 59.294 31.831 -194.991 1.00 61.50 103 LEU A C 1
ATOM 825 O O . LEU A 1 103 ? 60.139 31.402 -195.777 1.00 61.50 103 LEU A O 1
ATOM 829 N N . ARG A 1 104 ? 58.851 33.094 -195.049 1.00 58.06 104 ARG A N 1
ATOM 830 C CA . ARG A 1 104 ? 59.342 34.061 -196.042 1.00 58.06 104 ARG A CA 1
ATOM 831 C C . ARG A 1 104 ? 60.825 34.385 -195.840 1.00 58.06 104 ARG A C 1
ATOM 833 O O . ARG A 1 104 ? 61.572 34.460 -196.808 1.00 58.06 104 ARG A O 1
ATOM 840 N N . LYS A 1 105 ? 61.267 34.496 -194.583 1.00 58.12 105 LYS A N 1
ATOM 841 C CA . LYS A 1 105 ? 62.678 34.719 -194.227 1.00 58.12 105 LYS A CA 1
ATOM 842 C C . LYS A 1 105 ? 63.560 33.484 -194.485 1.00 58.12 105 LYS A C 1
ATOM 844 O O . LYS A 1 105 ? 64.723 33.636 -194.840 1.00 58.12 105 LYS A O 1
ATOM 849 N N . TYR A 1 106 ? 63.004 32.274 -194.364 1.00 55.34 106 TYR A N 1
ATOM 850 C CA . TYR A 1 106 ? 63.703 30.998 -194.595 1.00 55.34 106 TYR A CA 1
ATOM 851 C C . TYR A 1 106 ? 64.053 30.721 -196.071 1.00 55.34 106 TYR A C 1
ATOM 853 O O . TYR A 1 106 ? 65.000 29.978 -196.342 1.00 55.34 106 TYR A O 1
ATOM 861 N N . LEU A 1 107 ? 63.314 31.298 -197.027 1.00 58.12 107 LEU A N 1
ATOM 862 C CA . LEU A 1 107 ? 63.510 31.048 -198.464 1.00 58.12 107 LEU A CA 1
ATOM 863 C C . LEU A 1 107 ? 64.453 32.051 -199.157 1.00 58.12 107 LEU A C 1
ATOM 865 O O . LEU A 1 107 ? 64.985 31.726 -200.216 1.00 58.12 107 LEU A O 1
ATOM 869 N N . GLU A 1 108 ? 64.711 33.221 -198.561 1.00 54.16 108 GLU A N 1
ATOM 870 C CA . GLU A 1 108 ? 65.546 34.290 -199.153 1.00 54.16 108 GLU A CA 1
ATOM 871 C C . GLU A 1 108 ? 66.976 34.386 -198.568 1.00 54.16 108 GLU A C 1
ATOM 873 O O . GLU A 1 108 ? 67.798 35.154 -199.069 1.00 54.16 108 GLU A O 1
ATOM 878 N N . GLY A 1 109 ? 67.309 33.605 -197.533 1.00 51.88 109 GLY A N 1
ATOM 879 C CA . GLY A 1 109 ? 68.615 33.655 -196.857 1.00 51.88 109 GLY A CA 1
ATOM 880 C C . GLY A 1 109 ? 69.750 32.959 -197.622 1.00 51.88 109 GLY A C 1
ATOM 881 O O . GLY A 1 109 ? 69.598 31.835 -198.112 1.00 51.88 109 GLY A O 1
ATOM 882 N N . GLN A 1 110 ? 70.915 33.610 -197.702 1.00 58.47 110 GLN A N 1
ATOM 883 C CA . GLN A 1 110 ? 72.118 33.055 -198.332 1.00 58.47 110 GLN A CA 1
ATOM 884 C C . GLN A 1 110 ? 72.640 31.811 -197.570 1.00 58.47 110 GLN A C 1
ATOM 886 O O . GLN A 1 110 ? 72.366 31.654 -196.381 1.00 58.47 110 GLN A O 1
ATOM 891 N N . PRO A 1 111 ? 73.442 30.924 -198.200 1.00 60.91 111 PRO A N 1
ATOM 892 C CA . PRO A 1 111 ? 73.887 29.648 -197.613 1.00 60.91 111 PRO A CA 1
ATOM 893 C C . PRO A 1 111 ? 74.602 29.734 -196.252 1.00 60.91 111 PRO A C 1
ATOM 895 O O . PRO A 1 111 ? 74.695 28.726 -195.557 1.00 60.91 111 PRO A O 1
ATOM 898 N N . LYS A 1 112 ? 75.099 30.915 -195.865 1.00 58.91 112 LYS A N 1
ATOM 899 C CA . LYS A 1 112 ? 75.809 31.146 -194.601 1.00 58.91 112 LYS A CA 1
ATOM 900 C C . LYS A 1 112 ? 74.878 31.103 -193.380 1.00 58.91 112 LYS A C 1
ATOM 902 O O . LYS A 1 112 ? 75.258 30.542 -192.362 1.00 58.91 112 LYS A O 1
ATOM 907 N N . ASP A 1 113 ? 73.632 31.554 -193.523 1.00 58.00 113 ASP A N 1
ATOM 908 C CA . ASP A 1 113 ? 72.668 31.641 -192.413 1.00 58.00 113 ASP A CA 1
ATOM 909 C C . ASP A 1 113 ? 72.115 30.265 -191.991 1.00 58.00 113 ASP A C 1
ATOM 911 O O . ASP A 1 113 ? 71.621 30.087 -190.880 1.00 58.00 113 ASP A O 1
ATOM 915 N N . LYS A 1 114 ? 72.219 29.252 -192.862 1.00 61.88 114 LYS A N 1
ATOM 916 C CA . LYS A 1 114 ? 71.732 27.890 -192.578 1.00 61.88 114 LYS A CA 1
ATOM 917 C C . LYS A 1 114 ? 72.657 27.097 -191.650 1.00 61.88 114 LYS A C 1
ATOM 919 O O . LYS A 1 114 ? 72.192 26.155 -191.018 1.00 61.88 114 LYS A O 1
ATOM 924 N N . VAL A 1 115 ? 73.940 27.454 -191.558 1.00 66.12 115 VAL A N 1
ATOM 925 C CA . VAL A 1 115 ? 74.918 26.750 -190.706 1.00 66.12 115 VAL A CA 1
ATOM 926 C C . VAL A 1 115 ? 74.815 27.209 -189.250 1.00 66.12 115 VAL A C 1
ATOM 928 O O . VAL A 1 115 ? 74.843 26.375 -188.347 1.00 66.12 115 VAL A O 1
ATOM 931 N N . ASP A 1 116 ? 74.601 28.505 -189.016 1.00 67.31 116 ASP A N 1
ATOM 932 C CA . ASP A 1 116 ? 74.509 29.061 -187.659 1.00 67.31 116 ASP A CA 1
ATOM 933 C C . ASP A 1 116 ? 73.270 28.545 -186.902 1.00 67.31 116 ASP A C 1
ATOM 935 O O . ASP A 1 116 ? 73.347 28.229 -185.716 1.00 67.31 116 ASP A O 1
ATOM 939 N N . ILE A 1 117 ? 72.151 28.334 -187.604 1.00 68.75 117 ILE A N 1
ATOM 940 C CA . ILE A 1 117 ? 70.913 27.790 -187.017 1.00 68.75 117 ILE A CA 1
ATOM 941 C C . ILE A 1 117 ? 71.066 26.311 -186.616 1.00 68.75 117 ILE A C 1
ATOM 943 O O . ILE A 1 117 ? 70.481 25.867 -185.626 1.00 68.75 117 ILE A O 1
ATOM 947 N N . ILE A 1 118 ? 71.857 25.529 -187.359 1.00 70.31 118 ILE A N 1
ATOM 948 C CA . ILE A 1 118 ? 72.087 24.111 -187.036 1.00 70.31 118 ILE A CA 1
ATOM 949 C C . ILE A 1 118 ? 72.894 23.983 -185.741 1.00 70.31 118 ILE A C 1
ATOM 951 O O . ILE A 1 118 ? 72.532 23.178 -184.884 1.00 70.31 118 ILE A O 1
ATOM 955 N N . ASN A 1 119 ? 73.930 24.805 -185.558 1.00 71.19 119 ASN A N 1
ATOM 956 C CA . ASN A 1 119 ? 74.741 24.783 -184.337 1.00 71.19 119 ASN A CA 1
ATOM 957 C C . ASN A 1 119 ? 73.919 25.170 -183.099 1.00 71.19 119 ASN A C 1
ATOM 959 O O . ASN A 1 119 ? 74.005 24.503 -182.069 1.00 71.19 119 ASN A O 1
ATOM 963 N N . GLN A 1 120 ? 73.047 26.170 -183.228 1.00 72.81 120 GLN A N 1
ATOM 964 C CA . GLN A 1 120 ? 72.198 26.622 -182.126 1.00 72.81 120 GLN A CA 1
ATOM 965 C C . GLN A 1 120 ? 71.182 25.550 -181.672 1.00 72.81 120 GLN A C 1
ATOM 967 O O . GLN A 1 120 ? 70.884 25.428 -180.486 1.00 72.81 120 GLN A O 1
ATOM 972 N N . ASN A 1 121 ? 70.684 24.714 -182.591 1.00 68.94 121 ASN A N 1
ATOM 973 C CA . ASN A 1 121 ? 69.757 23.623 -182.257 1.00 68.94 121 ASN A CA 1
ATOM 974 C C . ASN A 1 121 ? 70.420 22.432 -181.543 1.00 68.94 121 ASN A C 1
ATOM 976 O O . ASN A 1 121 ? 69.760 21.737 -180.763 1.00 68.94 121 ASN A O 1
ATOM 980 N N . VAL A 1 122 ? 71.708 22.182 -181.791 1.00 74.75 122 VAL A N 1
ATOM 981 C CA . VAL A 1 122 ? 72.454 21.123 -181.092 1.00 74.75 122 VAL A CA 1
ATOM 982 C C . VAL A 1 122 ? 72.678 21.506 -179.628 1.00 74.75 122 VAL A C 1
ATOM 984 O O . VAL A 1 122 ? 72.435 20.683 -178.746 1.00 74.75 122 VAL A O 1
ATOM 987 N N . GLU A 1 123 ? 73.044 22.763 -179.353 1.00 74.56 123 GLU A N 1
ATOM 988 C CA . GLU A 1 123 ? 73.212 23.270 -177.981 1.00 74.56 123 GLU A CA 1
ATOM 989 C C . GLU A 1 123 ? 71.910 23.171 -177.171 1.00 74.56 123 GLU A C 1
ATOM 991 O O . GLU A 1 123 ? 71.909 22.639 -176.059 1.00 74.56 123 GLU A O 1
ATOM 996 N N . LEU A 1 124 ? 70.780 23.569 -177.764 1.00 74.44 124 LEU A N 1
ATOM 997 C CA . LEU A 1 124 ? 69.468 23.473 -177.116 1.00 74.44 124 LEU A CA 1
ATOM 998 C C . LEU A 1 124 ? 69.025 22.024 -176.851 1.00 74.44 124 LEU A C 1
ATOM 1000 O O . LEU A 1 124 ? 68.357 21.753 -175.851 1.00 74.44 124 LEU A O 1
ATOM 1004 N N . SER A 1 125 ? 69.383 21.064 -177.711 1.00 73.56 125 SER A N 1
ATOM 1005 C CA . SER A 1 125 ? 69.089 19.644 -177.447 1.00 73.56 125 SER A CA 1
ATOM 1006 C C . SER A 1 125 ? 69.908 19.102 -176.278 1.00 73.56 125 SER A C 1
ATOM 1008 O O . SER A 1 125 ? 69.370 18.368 -175.447 1.00 73.56 125 SER A O 1
ATOM 1010 N N . GLN A 1 126 ? 71.181 19.493 -176.177 1.00 75.94 126 GLN A N 1
ATOM 1011 C CA . GLN A 1 126 ? 72.049 19.098 -175.068 1.00 75.94 126 GLN A CA 1
ATOM 1012 C C . GLN A 1 126 ? 71.521 19.640 -173.728 1.00 75.94 126 GLN A C 1
ATOM 1014 O O . GLN A 1 126 ? 71.490 18.922 -172.728 1.00 75.94 126 GLN A O 1
ATOM 1019 N N . GLU A 1 127 ? 71.048 20.888 -173.714 1.00 76.94 127 GLU A N 1
ATOM 1020 C CA . GLU A 1 127 ? 70.469 21.516 -172.524 1.00 76.94 127 GLU A CA 1
ATOM 1021 C C . GLU A 1 127 ? 69.159 20.838 -172.083 1.00 76.94 127 GLU A C 1
ATOM 1023 O O . GLU A 1 127 ? 68.954 20.589 -170.893 1.00 76.94 127 GLU A O 1
ATOM 1028 N N . ASN A 1 128 ? 68.306 20.436 -173.031 1.00 76.19 128 ASN A N 1
ATOM 1029 C CA . ASN A 1 128 ? 67.058 19.730 -172.724 1.00 76.19 128 ASN A CA 1
ATOM 1030 C C . ASN A 1 128 ? 67.271 18.338 -172.109 1.00 76.19 128 ASN A C 1
ATOM 1032 O O . ASN A 1 128 ? 66.489 17.925 -171.248 1.00 76.19 128 ASN A O 1
ATOM 1036 N N . VAL A 1 129 ? 68.317 17.614 -172.517 1.00 79.00 129 VAL A N 1
ATOM 1037 C CA . VAL A 1 129 ? 68.670 16.324 -171.898 1.00 79.00 129 VAL A CA 1
ATOM 1038 C C . VAL A 1 129 ? 69.097 16.535 -170.444 1.00 79.00 129 VAL A C 1
ATOM 1040 O O . VAL A 1 129 ? 68.553 15.888 -169.551 1.00 79.00 129 VAL A O 1
ATOM 1043 N N . ASN A 1 130 ? 69.960 17.521 -170.184 1.00 79.50 130 ASN A N 1
ATOM 1044 C CA . ASN A 1 130 ? 70.412 17.839 -168.826 1.00 79.50 130 ASN A CA 1
ATOM 1045 C C . ASN A 1 130 ? 69.254 18.236 -167.890 1.00 79.50 130 ASN A C 1
ATOM 1047 O O . ASN A 1 130 ? 69.264 17.902 -166.702 1.00 79.50 130 ASN A O 1
ATOM 1051 N N . LEU A 1 131 ? 68.245 18.947 -168.403 1.00 78.75 131 LEU A N 1
ATOM 1052 C CA . LEU A 1 131 ? 67.059 19.304 -167.621 1.00 78.75 131 LEU A CA 1
ATOM 1053 C C . LEU A 1 131 ? 66.182 18.087 -167.297 1.00 78.75 131 LEU A C 1
ATOM 1055 O O . LEU A 1 131 ? 65.669 18.005 -166.180 1.00 78.75 131 LEU A O 1
ATOM 1059 N N . ARG A 1 132 ? 66.031 17.126 -168.219 1.00 77.69 132 ARG A N 1
ATOM 1060 C CA . ARG A 1 132 ? 65.273 15.889 -167.953 1.00 77.69 132 ARG A CA 1
ATOM 1061 C C . ARG A 1 132 ? 65.898 15.055 -166.848 1.00 77.69 132 ARG A C 1
ATOM 1063 O O . ARG A 1 132 ? 65.188 14.704 -165.908 1.00 77.69 132 ARG A O 1
ATOM 1070 N N . ASP A 1 133 ? 67.202 14.812 -166.920 1.00 80.31 133 ASP A N 1
ATOM 1071 C CA . ASP A 1 133 ? 67.907 14.014 -165.912 1.00 80.31 133 ASP A CA 1
ATOM 1072 C C . ASP A 1 133 ? 67.772 14.648 -164.520 1.00 80.31 133 ASP A C 1
ATOM 1074 O O . ASP A 1 133 ? 67.579 13.968 -163.509 1.00 80.31 133 ASP A O 1
ATOM 1078 N N . ARG A 1 134 ? 67.782 15.986 -164.461 1.00 78.81 134 ARG A N 1
ATOM 1079 C CA . ARG A 1 134 ? 67.586 16.727 -163.213 1.00 78.81 134 ARG A CA 1
ATOM 1080 C C . ARG A 1 134 ? 66.163 16.617 -162.664 1.00 78.81 134 ARG A C 1
ATOM 1082 O O . ARG A 1 134 ? 65.996 16.536 -161.449 1.00 78.81 134 ARG A O 1
ATOM 1089 N N . VAL A 1 135 ? 65.145 16.597 -163.523 1.00 77.69 135 VAL A N 1
ATOM 1090 C CA . VAL A 1 135 ? 63.750 16.375 -163.102 1.00 77.69 135 VAL A CA 1
ATOM 1091 C C . VAL A 1 135 ? 63.560 14.956 -162.573 1.00 77.69 135 VAL A C 1
ATOM 1093 O O . VAL A 1 135 ? 62.907 14.774 -161.546 1.00 77.69 135 VAL A O 1
ATOM 1096 N N . GLU A 1 136 ? 64.145 13.956 -163.226 1.00 79.81 136 GLU A N 1
ATOM 1097 C CA . GLU A 1 136 ? 64.016 12.559 -162.807 1.00 79.81 136 GLU A CA 1
ATOM 1098 C C . GLU A 1 136 ? 64.708 12.310 -161.455 1.00 79.81 136 GLU A C 1
ATOM 1100 O O . GLU A 1 136 ? 64.122 11.692 -160.563 1.00 79.81 136 GLU A O 1
ATOM 1105 N N . ALA A 1 137 ? 65.885 12.910 -161.238 1.00 78.19 137 ALA A N 1
ATOM 1106 C CA . ALA A 1 137 ? 66.571 12.892 -159.945 1.00 78.19 137 ALA A CA 1
ATOM 1107 C C . ALA A 1 137 ? 65.740 13.538 -158.820 1.00 78.19 137 ALA A C 1
ATOM 1109 O O . ALA A 1 137 ? 65.634 12.976 -157.728 1.00 78.19 137 ALA A O 1
ATOM 1110 N N . LEU A 1 138 ? 65.100 14.682 -159.090 1.00 79.62 138 LEU A N 1
ATOM 1111 C CA . LEU A 1 138 ? 64.226 15.349 -158.118 1.00 79.62 138 LEU A CA 1
ATOM 1112 C C . LEU A 1 138 ? 62.970 14.522 -157.807 1.00 79.62 138 LEU A C 1
ATOM 1114 O O . LEU A 1 138 ? 62.556 14.445 -156.653 1.00 79.62 138 LEU A O 1
ATOM 1118 N N . GLN A 1 139 ? 62.375 13.860 -158.803 1.00 77.75 139 GLN A N 1
ATOM 1119 C CA . GLN A 1 139 ? 61.231 12.969 -158.578 1.00 77.75 139 GLN A CA 1
ATOM 1120 C C . GLN A 1 139 ? 61.602 11.718 -157.777 1.00 77.75 139 GLN A C 1
ATOM 1122 O O . GLN A 1 139 ? 60.765 11.190 -157.039 1.00 77.75 139 GLN A O 1
ATOM 1127 N N . GLN A 1 140 ? 62.829 11.220 -157.931 1.00 77.00 140 GLN A N 1
ATOM 1128 C CA . GLN A 1 140 ? 63.324 10.100 -157.142 1.00 77.00 140 GLN A CA 1
ATOM 1129 C C . GLN A 1 140 ? 63.562 10.521 -155.684 1.00 77.00 140 GLN A C 1
ATOM 1131 O O . GLN A 1 140 ? 63.051 9.858 -154.785 1.00 77.00 140 GLN A O 1
ATOM 1136 N N . GLN A 1 141 ? 64.209 11.672 -155.453 1.00 77.88 141 GLN A N 1
ATOM 1137 C CA . GLN A 1 141 ? 64.374 12.243 -154.109 1.00 77.88 141 GLN A CA 1
ATOM 1138 C C . GLN A 1 141 ? 63.036 12.451 -153.396 1.00 77.88 141 GLN A C 1
ATOM 1140 O O . GLN A 1 141 ? 62.894 12.031 -152.253 1.00 77.88 141 GLN A O 1
ATOM 1145 N N . LEU A 1 142 ? 62.033 13.012 -154.079 1.00 77.62 142 LEU A N 1
ATOM 1146 C CA . LEU A 1 142 ? 60.719 13.240 -153.477 1.00 77.62 142 LEU A CA 1
ATOM 1147 C C . LEU A 1 142 ? 60.045 11.923 -153.051 1.00 77.62 142 LEU A C 1
ATOM 1149 O O . LEU A 1 142 ? 59.452 11.835 -151.981 1.00 77.62 142 LEU A O 1
ATOM 1153 N N . ARG A 1 143 ? 60.154 10.868 -153.872 1.00 77.00 143 ARG A N 1
ATOM 1154 C CA . ARG A 1 143 ? 59.566 9.554 -153.563 1.00 77.00 143 ARG A CA 1
ATOM 1155 C C . ARG A 1 143 ? 60.242 8.860 -152.387 1.00 77.00 143 ARG A C 1
ATOM 1157 O O . ARG A 1 143 ? 59.551 8.171 -151.631 1.00 77.00 143 ARG A O 1
ATOM 1164 N N . ASP A 1 144 ? 61.553 9.011 -152.262 1.00 76.25 144 ASP A N 1
ATOM 1165 C CA . ASP A 1 144 ? 62.322 8.407 -151.180 1.00 76.25 144 ASP A CA 1
ATOM 1166 C C . ASP A 1 144 ? 62.122 9.198 -149.871 1.00 76.25 144 ASP A C 1
ATOM 1168 O O . ASP A 1 144 ? 61.830 8.594 -148.835 1.00 76.25 144 ASP A O 1
ATOM 1172 N N . GLU A 1 145 ? 62.107 10.536 -149.927 1.00 72.38 145 GLU A N 1
ATOM 1173 C CA . GLU A 1 145 ? 61.807 11.398 -148.774 1.00 72.38 145 GLU A CA 1
ATOM 1174 C C . GLU A 1 145 ? 60.368 11.221 -148.259 1.00 72.38 145 GLU A C 1
ATOM 1176 O O . GLU A 1 145 ? 60.178 11.055 -147.050 1.00 72.38 145 GLU A O 1
ATOM 1181 N N . ASP A 1 146 ? 59.355 11.167 -149.132 1.00 72.56 146 ASP A N 1
ATOM 1182 C CA . ASP A 1 146 ? 57.957 10.981 -148.713 1.00 72.56 146 ASP A CA 1
ATOM 1183 C C . ASP A 1 146 ? 57.698 9.578 -148.145 1.00 72.56 146 ASP A C 1
ATOM 1185 O O . ASP A 1 146 ? 56.922 9.407 -147.200 1.00 72.56 146 ASP A O 1
ATOM 1189 N N . LYS A 1 147 ? 58.341 8.530 -148.678 1.00 72.94 147 LYS A N 1
ATOM 1190 C CA . LYS A 1 147 ? 58.138 7.167 -148.160 1.00 72.94 147 LYS A CA 1
ATOM 1191 C C . LYS A 1 147 ? 58.840 6.938 -146.833 1.00 72.94 147 LYS A C 1
ATOM 1193 O O . LYS A 1 147 ? 58.276 6.241 -145.985 1.00 72.94 147 LYS A O 1
ATOM 1198 N N . GLU A 1 148 ? 60.044 7.465 -146.649 1.00 74.44 148 GLU A N 1
ATOM 1199 C CA . GLU A 1 148 ? 60.833 7.188 -145.453 1.00 74.44 148 GLU A CA 1
ATOM 1200 C C . GLU A 1 148 ? 60.438 8.101 -144.287 1.00 74.44 148 GLU A C 1
ATOM 1202 O O . GLU A 1 148 ? 60.174 7.604 -143.185 1.00 74.44 148 GLU A O 1
ATOM 1207 N N . ASN A 1 149 ? 60.266 9.406 -144.526 1.00 76.12 149 ASN A N 1
ATOM 1208 C CA . ASN A 1 149 ? 59.933 10.349 -143.458 1.00 76.12 149 ASN A CA 1
ATOM 1209 C C . ASN A 1 149 ? 58.510 10.148 -142.931 1.00 76.12 149 ASN A C 1
ATOM 1211 O O . ASN A 1 149 ? 58.322 10.074 -141.715 1.00 76.12 149 ASN A O 1
ATOM 1215 N N . LEU A 1 150 ? 57.510 9.974 -143.803 1.00 76.94 150 LEU A N 1
ATOM 1216 C CA . LEU A 1 150 ? 56.115 9.839 -143.365 1.00 76.94 150 LEU A CA 1
ATOM 1217 C C . LEU A 1 150 ? 55.856 8.500 -142.654 1.00 76.94 150 LEU A C 1
ATOM 1219 O O . LEU A 1 150 ? 55.180 8.457 -141.626 1.00 76.94 150 LEU A O 1
ATOM 1223 N N . ARG A 1 151 ? 56.435 7.392 -143.146 1.00 78.50 151 ARG A N 1
ATOM 1224 C CA . ARG A 1 151 ? 56.308 6.079 -142.483 1.00 78.50 151 ARG A CA 1
ATOM 1225 C C . ARG A 1 151 ? 57.057 6.040 -141.157 1.00 78.50 151 ARG A C 1
ATOM 1227 O O . ARG A 1 151 ? 56.540 5.474 -140.195 1.00 78.50 151 ARG A O 1
ATOM 1234 N N . SER A 1 152 ? 58.248 6.637 -141.088 1.00 82.44 152 SER A N 1
ATOM 1235 C CA . SER A 1 152 ? 59.019 6.735 -139.845 1.00 82.44 152 SER A CA 1
ATOM 1236 C C . SER A 1 152 ? 58.300 7.608 -138.813 1.00 82.44 152 SER A C 1
ATOM 1238 O O . SER A 1 152 ? 58.174 7.205 -137.656 1.00 82.44 152 SER A O 1
ATOM 1240 N N . HIS A 1 153 ? 57.756 8.757 -139.228 1.00 82.25 153 HIS A N 1
ATOM 1241 C CA . HIS A 1 153 ? 57.020 9.666 -138.352 1.00 82.25 153 HIS A CA 1
ATOM 1242 C C . HIS A 1 153 ? 55.720 9.041 -137.821 1.00 82.25 153 HIS A C 1
ATOM 1244 O O . HIS A 1 153 ? 55.538 8.970 -136.607 1.00 82.25 153 HIS A O 1
ATOM 1250 N N . ASN A 1 154 ? 54.875 8.478 -138.693 1.00 84.44 154 ASN A N 1
ATOM 1251 C CA . ASN A 1 154 ? 53.619 7.841 -138.276 1.00 84.44 154 ASN A CA 1
ATOM 1252 C C . ASN A 1 154 ? 53.858 6.610 -137.394 1.00 84.44 154 ASN A C 1
ATOM 1254 O O . ASN A 1 154 ? 53.138 6.392 -136.425 1.00 84.44 154 ASN A O 1
ATOM 1258 N N . LYS A 1 155 ? 54.904 5.819 -137.669 1.00 86.81 155 LYS A N 1
ATOM 1259 C CA . LYS A 1 155 ? 55.270 4.677 -136.818 1.00 86.81 155 LYS A CA 1
ATOM 1260 C C . LYS A 1 155 ? 55.747 5.117 -135.431 1.00 86.81 155 LYS A C 1
ATOM 1262 O O . LYS A 1 155 ? 55.484 4.419 -134.456 1.00 86.81 155 LYS A O 1
ATOM 1267 N N . LYS A 1 156 ? 56.443 6.255 -135.327 1.00 86.06 156 LYS A N 1
ATOM 1268 C CA . LYS A 1 156 ? 56.826 6.845 -134.033 1.00 86.06 156 LYS A CA 1
ATOM 1269 C C . LYS A 1 156 ? 55.607 7.373 -133.272 1.00 86.06 156 LYS A C 1
ATOM 1271 O O . LYS A 1 156 ? 55.512 7.109 -132.080 1.00 86.06 156 LYS A O 1
ATOM 1276 N N . GLN A 1 157 ? 54.676 8.051 -133.947 1.00 85.25 157 GLN A N 1
ATOM 1277 C CA . GLN A 1 157 ? 53.435 8.532 -133.329 1.00 85.25 157 GLN A CA 1
ATOM 1278 C C . GLN A 1 157 ? 52.538 7.385 -132.848 1.00 85.25 157 GLN A C 1
ATOM 1280 O O . GLN A 1 157 ? 52.071 7.423 -131.718 1.00 85.25 157 GLN A O 1
ATOM 1285 N N . LEU A 1 158 ? 52.361 6.330 -133.651 1.00 86.44 158 LEU A N 1
ATOM 1286 C CA . LEU A 1 158 ? 51.602 5.143 -133.243 1.00 86.44 158 LEU A CA 1
ATOM 1287 C C . LEU A 1 158 ? 52.202 4.488 -131.999 1.00 86.44 158 LEU A C 1
ATOM 1289 O O . LEU A 1 158 ? 51.483 4.260 -131.038 1.00 86.44 158 LEU A O 1
ATOM 1293 N N . ARG A 1 159 ? 53.526 4.287 -131.966 1.00 89.06 159 ARG A N 1
ATOM 1294 C CA . ARG A 1 159 ? 54.204 3.760 -130.769 1.00 89.06 159 ARG A CA 1
ATOM 1295 C C . ARG A 1 159 ? 54.032 4.656 -129.546 1.00 89.06 159 ARG A C 1
ATOM 1297 O O . ARG A 1 159 ? 53.952 4.148 -128.436 1.00 89.06 159 ARG A O 1
ATOM 1304 N N . HIS A 1 160 ? 54.018 5.974 -129.734 1.00 90.38 160 HIS A N 1
ATOM 1305 C CA . HIS A 1 160 ? 53.792 6.910 -128.639 1.00 90.38 160 HIS A CA 1
ATOM 1306 C C . HIS A 1 160 ? 52.370 6.779 -128.079 1.00 90.38 160 HIS A C 1
ATOM 1308 O O . HIS A 1 160 ? 52.226 6.627 -126.870 1.00 90.38 160 HIS A O 1
ATOM 1314 N N . TYR A 1 161 ? 51.348 6.739 -128.939 1.00 91.75 161 TYR A N 1
ATOM 1315 C CA . TYR A 1 161 ? 49.963 6.536 -128.507 1.00 91.75 161 TYR A CA 1
ATOM 1316 C C . TYR A 1 161 ? 49.719 5.144 -127.917 1.00 91.75 161 TYR A C 1
ATOM 1318 O O . TYR A 1 161 ? 49.013 5.035 -126.924 1.00 91.75 161 TYR A O 1
ATOM 1326 N N . GLU A 1 162 ? 50.338 4.090 -128.454 1.00 92.31 162 GLU A N 1
ATOM 1327 C CA . GLU A 1 162 ? 50.296 2.742 -127.865 1.00 92.31 162 GLU A CA 1
ATOM 1328 C C . GLU A 1 162 ? 50.868 2.744 -126.440 1.00 92.31 162 GLU A C 1
ATOM 1330 O O . GLU A 1 162 ? 50.249 2.205 -125.527 1.00 92.31 162 GLU A O 1
ATOM 1335 N N . GLN A 1 163 ? 52.003 3.418 -126.222 1.00 91.81 163 GLN A N 1
ATOM 1336 C CA . GLN A 1 163 ? 52.588 3.570 -124.887 1.00 91.81 163 GLN A CA 1
ATOM 1337 C C . GLN A 1 163 ? 51.714 4.405 -123.943 1.00 91.81 163 GLN A C 1
ATOM 1339 O O . GLN A 1 163 ? 51.702 4.150 -122.741 1.00 91.81 163 GLN A O 1
ATOM 1344 N N . GLU A 1 164 ? 51.019 5.429 -124.441 1.00 91.12 164 GLU A N 1
ATOM 1345 C CA . GLU A 1 164 ? 50.083 6.211 -123.624 1.00 91.12 164 GLU A CA 1
ATOM 1346 C C . GLU A 1 164 ? 48.834 5.409 -123.259 1.00 91.12 164 GLU A C 1
ATOM 1348 O O . GLU A 1 164 ? 48.436 5.418 -122.097 1.00 91.12 164 GLU A O 1
ATOM 1353 N N . ILE A 1 165 ? 48.264 4.659 -124.205 1.00 90.38 165 ILE A N 1
ATOM 1354 C CA . ILE A 1 165 ? 47.139 3.751 -123.953 1.00 90.38 165 ILE A CA 1
ATOM 1355 C C . ILE A 1 165 ? 47.533 2.711 -122.905 1.00 90.38 165 ILE A C 1
ATOM 1357 O O . ILE A 1 165 ? 46.820 2.555 -121.920 1.00 90.38 165 ILE A O 1
ATOM 1361 N N . GLU A 1 166 ? 48.697 2.074 -123.046 1.00 93.50 166 GLU A N 1
ATOM 1362 C CA . GLU A 1 166 ? 49.177 1.082 -122.079 1.00 93.50 166 GLU A CA 1
ATOM 1363 C C . GLU A 1 166 ? 49.341 1.689 -120.673 1.00 93.50 166 GLU A C 1
ATOM 1365 O O . GLU A 1 166 ? 48.934 1.086 -119.678 1.00 93.50 166 GLU A O 1
ATOM 1370 N N . LYS A 1 167 ? 49.858 2.923 -120.568 1.00 93.62 167 LYS A N 1
ATOM 1371 C CA . LYS A 1 167 ? 49.920 3.650 -119.287 1.00 93.62 167 LYS A CA 1
ATOM 1372 C C . LYS A 1 167 ? 48.532 3.900 -118.699 1.00 93.62 167 LYS A C 1
ATOM 1374 O O . LYS A 1 167 ? 48.348 3.689 -117.501 1.00 93.62 167 LYS A O 1
ATOM 1379 N N . TYR A 1 168 ? 47.568 4.337 -119.507 1.00 93.06 168 TYR A N 1
ATOM 1380 C CA . TYR A 1 168 ? 46.203 4.582 -119.040 1.00 93.06 168 TYR A CA 1
ATOM 1381 C C . TYR A 1 168 ? 45.475 3.288 -118.651 1.00 93.06 168 TYR A C 1
ATOM 1383 O O . TYR A 1 168 ? 44.740 3.280 -117.668 1.00 93.06 168 TYR A O 1
ATOM 1391 N N . GLU A 1 169 ? 45.717 2.176 -119.344 1.00 91.88 169 GLU A N 1
ATOM 1392 C CA . GLU A 1 169 ? 45.178 0.859 -118.985 1.00 91.88 169 GLU A CA 1
ATOM 1393 C C . GLU A 1 169 ? 45.755 0.326 -117.669 1.00 91.88 169 GLU A C 1
ATOM 1395 O O . GLU A 1 169 ? 45.045 -0.306 -116.885 1.00 91.88 169 GLU A O 1
ATOM 1400 N N . VAL A 1 170 ? 47.044 0.564 -117.401 1.00 92.00 170 VAL A N 1
ATOM 1401 C CA . VAL A 1 170 ? 47.644 0.260 -116.092 1.00 92.00 170 VAL A CA 1
ATOM 1402 C C . VAL A 1 170 ? 47.004 1.124 -115.005 1.00 92.00 170 VAL A C 1
ATOM 1404 O O . VAL A 1 170 ? 46.531 0.580 -114.014 1.00 92.00 170 VAL A O 1
ATOM 1407 N N . GLN A 1 171 ? 46.877 2.436 -115.224 1.00 92.12 171 GLN A N 1
ATOM 1408 C CA . GLN A 1 171 ? 46.223 3.333 -114.264 1.00 92.12 171 GLN A CA 1
ATOM 1409 C C . GLN A 1 171 ? 44.767 2.941 -113.984 1.00 92.12 171 GLN A C 1
ATOM 1411 O O . GLN A 1 171 ? 44.342 2.960 -112.834 1.00 92.12 171 GLN A O 1
ATOM 1416 N N . LEU A 1 172 ? 43.997 2.555 -115.005 1.00 90.25 172 LEU A N 1
ATOM 1417 C CA . LEU A 1 172 ? 42.625 2.068 -114.831 1.00 90.25 172 LEU A CA 1
ATOM 1418 C C . LEU A 1 172 ? 42.579 0.796 -113.982 1.00 90.25 172 LEU A C 1
ATOM 1420 O O . LEU A 1 172 ? 41.747 0.703 -113.082 1.00 90.25 172 LEU A O 1
ATOM 1424 N N . ARG A 1 173 ? 43.495 -0.153 -114.211 1.00 92.06 173 ARG A N 1
ATOM 1425 C CA . ARG A 1 173 ? 43.606 -1.360 -113.378 1.00 92.06 173 ARG A CA 1
ATOM 1426 C C . ARG A 1 173 ? 43.953 -1.031 -111.927 1.00 92.06 173 ARG A C 1
ATOM 1428 O O . ARG A 1 173 ? 43.355 -1.619 -111.026 1.00 92.06 173 ARG A O 1
ATOM 1435 N N . ASP A 1 174 ? 44.851 -0.076 -111.701 1.00 92.56 174 ASP A N 1
ATOM 1436 C CA . ASP A 1 174 ? 45.199 0.396 -110.358 1.00 92.56 174 ASP A CA 1
ATOM 1437 C C . ASP A 1 174 ? 43.996 1.078 -109.681 1.00 92.56 174 ASP A C 1
ATOM 1439 O O . ASP A 1 174 ? 43.688 0.788 -108.525 1.00 92.56 174 ASP A O 1
ATOM 1443 N N . PHE A 1 175 ? 43.239 1.913 -110.402 1.00 93.25 175 PHE A N 1
ATOM 1444 C CA . PHE A 1 175 ? 42.011 2.526 -109.880 1.00 93.25 175 PHE A CA 1
ATOM 1445 C C . PHE A 1 175 ? 40.927 1.496 -109.557 1.00 93.25 175 PHE A C 1
ATOM 1447 O O . PHE A 1 175 ? 40.250 1.618 -108.537 1.00 93.25 175 PHE A O 1
ATOM 1454 N N . GLU A 1 176 ? 40.761 0.464 -110.383 1.00 91.94 176 GLU A N 1
ATOM 1455 C CA . GLU A 1 176 ? 39.850 -0.639 -110.079 1.00 91.94 176 GLU A CA 1
ATOM 1456 C C . GLU A 1 176 ? 40.299 -1.430 -108.848 1.00 91.94 176 GLU A C 1
ATOM 1458 O O . GLU A 1 176 ? 39.457 -1.866 -108.064 1.00 91.94 176 GLU A O 1
ATOM 1463 N N . HIS A 1 177 ? 41.608 -1.619 -108.660 1.00 91.88 177 HIS A N 1
ATOM 1464 C CA . HIS A 1 177 ? 42.145 -2.244 -107.455 1.00 91.88 177 HIS A CA 1
ATOM 1465 C C . HIS A 1 177 ? 41.810 -1.419 -106.211 1.00 91.88 177 HIS A C 1
ATOM 1467 O O . HIS A 1 177 ? 41.190 -1.944 -105.290 1.00 91.88 177 HIS A O 1
ATOM 1473 N N . VAL A 1 178 ? 42.108 -0.117 -106.233 1.00 93.06 178 VAL A N 1
ATOM 1474 C CA . VAL A 1 178 ? 41.787 0.812 -105.138 1.00 93.06 178 VAL A CA 1
ATOM 1475 C C . VAL A 1 178 ? 40.283 0.850 -104.862 1.00 93.06 178 VAL A C 1
ATOM 1477 O O . VAL A 1 178 ? 39.865 0.857 -103.707 1.00 93.06 178 VAL A O 1
ATOM 1480 N N . LYS A 1 179 ? 39.440 0.817 -105.901 1.00 91.38 179 LYS A N 1
ATOM 1481 C CA . LYS A 1 179 ? 37.982 0.752 -105.738 1.00 91.38 179 LYS A CA 1
ATOM 1482 C C . LYS A 1 179 ? 37.550 -0.521 -105.003 1.00 91.38 179 LYS A C 1
ATOM 1484 O O . LYS A 1 179 ? 36.750 -0.428 -104.076 1.00 91.38 179 LYS A O 1
ATOM 1489 N N . ARG A 1 180 ? 38.087 -1.689 -105.380 1.00 91.94 180 ARG A N 1
ATOM 1490 C CA . ARG A 1 180 ? 37.795 -2.962 -104.693 1.00 91.94 180 ARG A CA 1
ATOM 1491 C C . ARG A 1 180 ? 38.268 -2.940 -103.238 1.00 91.94 180 ARG A C 1
ATOM 1493 O O . ARG A 1 180 ? 37.568 -3.453 -102.370 1.00 91.94 180 ARG A O 1
ATOM 1500 N N . GLU A 1 181 ? 39.425 -2.342 -102.961 1.00 93.25 181 GLU A N 1
ATOM 1501 C CA . GLU A 1 181 ? 39.935 -2.182 -101.592 1.00 93.25 181 GLU A CA 1
ATOM 1502 C C . GLU A 1 181 ? 39.039 -1.265 -100.754 1.00 93.25 181 GLU A C 1
ATOM 1504 O O . GLU A 1 181 ? 38.654 -1.645 -99.650 1.00 93.25 181 GLU A O 1
ATOM 1509 N N . LEU A 1 182 ? 38.620 -0.118 -101.298 1.00 91.25 182 LEU A N 1
ATOM 1510 C CA . LEU A 1 182 ? 37.692 0.802 -100.633 1.00 91.25 182 LEU A CA 1
ATOM 1511 C C . LEU A 1 182 ? 36.318 0.168 -100.377 1.00 91.25 182 LEU A C 1
ATOM 1513 O O . LEU A 1 182 ? 35.729 0.381 -99.320 1.00 91.25 182 LEU A O 1
ATOM 1517 N N . GLU A 1 183 ? 35.796 -0.632 -101.310 1.00 92.69 183 GLU A N 1
ATOM 1518 C CA . GLU A 1 183 ? 34.551 -1.385 -101.109 1.00 92.69 183 GLU A CA 1
ATOM 1519 C C . GLU A 1 183 ? 34.698 -2.431 -99.994 1.00 92.69 183 GLU A C 1
ATOM 1521 O O . GLU A 1 183 ? 33.809 -2.563 -99.150 1.00 92.69 183 GLU A O 1
ATOM 1526 N N . ALA A 1 184 ? 35.835 -3.131 -99.937 1.00 92.31 184 ALA A N 1
ATOM 1527 C CA . ALA A 1 184 ? 36.127 -4.078 -98.867 1.00 92.31 184 ALA A CA 1
ATOM 1528 C C . ALA A 1 184 ? 36.292 -3.382 -97.504 1.00 92.31 184 ALA A C 1
ATOM 1530 O O . ALA A 1 184 ? 35.820 -3.901 -96.490 1.00 92.31 184 ALA A O 1
ATOM 1531 N N . GLU A 1 185 ? 36.926 -2.209 -97.457 1.00 90.75 185 GLU A N 1
ATOM 1532 C CA . GLU A 1 185 ? 37.017 -1.389 -96.245 1.00 90.75 185 GLU A CA 1
ATOM 1533 C C . GLU A 1 185 ? 35.650 -0.878 -95.797 1.00 90.75 185 GLU A C 1
ATOM 1535 O O . GLU A 1 185 ? 35.332 -0.973 -94.614 1.00 90.75 185 GLU A O 1
ATOM 1540 N N . ARG A 1 186 ? 34.801 -0.428 -96.726 1.00 92.50 186 ARG A N 1
ATOM 1541 C CA . ARG A 1 186 ? 33.433 -0.003 -96.415 1.00 92.50 186 ARG A CA 1
ATOM 1542 C C . ARG A 1 186 ? 32.603 -1.144 -95.829 1.00 92.50 186 ARG A C 1
ATOM 1544 O O . ARG A 1 186 ? 31.959 -0.948 -94.807 1.00 92.50 186 ARG A O 1
ATOM 1551 N N . GLN A 1 187 ? 32.672 -2.342 -96.412 1.00 92.75 187 GLN A N 1
ATOM 1552 C CA . GLN A 1 187 ? 31.993 -3.521 -95.860 1.00 92.75 187 GLN A CA 1
ATOM 1553 C C . GLN A 1 187 ? 32.530 -3.917 -94.477 1.00 92.75 187 GLN A C 1
ATOM 1555 O O . GLN A 1 187 ? 31.787 -4.433 -93.645 1.00 92.75 187 GLN A O 1
ATOM 1560 N N . ARG A 1 188 ? 33.826 -3.709 -94.208 1.00 92.69 188 ARG A N 1
ATOM 1561 C CA . ARG A 1 188 ? 34.394 -3.911 -92.864 1.00 92.69 188 ARG A CA 1
ATOM 1562 C C . ARG A 1 188 ? 33.908 -2.845 -91.883 1.00 92.69 188 ARG A C 1
ATOM 1564 O O . ARG A 1 188 ? 33.646 -3.188 -90.737 1.00 92.69 188 ARG A O 1
ATOM 1571 N N . ALA A 1 189 ? 33.793 -1.592 -92.319 1.00 89.56 189 ALA A N 1
ATOM 1572 C CA . ALA A 1 189 ? 33.276 -0.500 -91.503 1.00 89.56 189 ALA A CA 1
ATOM 1573 C C . ALA A 1 189 ? 31.805 -0.730 -91.127 1.00 89.56 189 ALA A C 1
ATOM 1575 O O . ALA A 1 189 ? 31.481 -0.636 -89.952 1.00 89.56 189 ALA A O 1
ATOM 1576 N N . GLU A 1 190 ? 30.966 -1.142 -92.080 1.00 92.69 190 GLU A N 1
ATOM 1577 C CA . GLU A 1 190 ? 29.554 -1.487 -91.850 1.00 92.69 190 GLU A CA 1
ATOM 1578 C C . GLU A 1 190 ? 29.413 -2.633 -90.835 1.00 92.69 190 GLU A C 1
ATOM 1580 O O . GLU A 1 190 ? 28.721 -2.499 -89.835 1.00 92.69 190 GLU A O 1
ATOM 1585 N N . LYS A 1 191 ? 30.197 -3.710 -90.983 1.00 93.19 191 LYS A N 1
ATOM 1586 C CA . LYS A 1 191 ? 30.229 -4.800 -89.986 1.00 93.19 191 LYS A CA 1
ATOM 1587 C C . LYS A 1 191 ? 30.690 -4.351 -88.598 1.00 93.19 191 LYS A C 1
ATOM 1589 O O . LYS A 1 191 ? 30.297 -4.948 -87.599 1.00 93.19 191 LYS A O 1
ATOM 1594 N N . ASN A 1 192 ? 31.582 -3.365 -88.524 1.00 91.56 192 ASN A N 1
ATOM 1595 C CA . ASN A 1 192 ? 32.028 -2.813 -87.248 1.00 91.56 192 ASN A CA 1
ATOM 1596 C C . ASN A 1 192 ? 30.965 -1.899 -86.626 1.00 91.56 192 ASN A C 1
ATOM 1598 O O . ASN A 1 192 ? 30.873 -1.867 -85.405 1.00 91.56 192 ASN A O 1
ATOM 1602 N N . GLU A 1 193 ? 30.182 -1.188 -87.439 1.00 92.00 193 GLU A N 1
ATOM 1603 C CA . GLU A 1 193 ? 29.043 -0.376 -87.002 1.00 92.00 193 GLU A CA 1
ATOM 1604 C C . GLU A 1 193 ? 27.920 -1.262 -86.454 1.00 92.00 193 GLU A C 1
ATOM 1606 O O . GLU A 1 193 ? 27.487 -1.049 -85.325 1.00 92.00 193 GLU A O 1
ATOM 1611 N N . ASP A 1 194 ? 27.559 -2.335 -87.166 1.00 92.62 194 ASP A N 1
ATOM 1612 C CA . ASP A 1 194 ? 26.605 -3.341 -86.677 1.00 92.62 194 ASP A CA 1
ATOM 1613 C C . ASP A 1 194 ? 27.066 -3.936 -85.337 1.00 92.62 194 ASP A C 1
ATOM 1615 O O . ASP A 1 194 ? 26.316 -3.990 -84.365 1.00 92.62 194 ASP A O 1
ATOM 1619 N N . ARG A 1 195 ? 28.350 -4.308 -85.239 1.00 94.19 195 ARG A N 1
ATOM 1620 C CA . ARG A 1 195 ? 28.926 -4.820 -83.989 1.00 94.19 195 ARG A CA 1
ATOM 1621 C C . ARG A 1 195 ? 28.936 -3.771 -82.872 1.00 94.19 195 ARG A C 1
ATOM 1623 O O . ARG A 1 195 ? 28.824 -4.142 -81.706 1.00 94.19 195 ARG A O 1
ATOM 1630 N N . ALA A 1 196 ? 29.131 -2.493 -83.191 1.00 90.00 196 ALA A N 1
ATOM 1631 C CA . ALA A 1 196 ? 29.076 -1.420 -82.204 1.00 90.00 196 ALA A CA 1
ATOM 1632 C C . ALA A 1 196 ? 27.652 -1.254 -81.661 1.00 90.00 196 ALA A C 1
ATOM 1634 O O . ALA A 1 196 ? 27.492 -1.170 -80.448 1.00 90.00 196 ALA A O 1
ATOM 1635 N N . LEU A 1 197 ? 26.636 -1.314 -82.528 1.00 93.00 197 LEU A N 1
ATOM 1636 C CA . LEU A 1 197 ? 25.226 -1.281 -82.131 1.00 93.00 197 LEU A CA 1
ATOM 1637 C C . LEU A 1 197 ? 24.847 -2.479 -81.249 1.00 93.00 197 LEU A C 1
ATOM 1639 O O . LEU A 1 197 ? 24.184 -2.296 -80.229 1.00 93.00 197 LEU A O 1
ATOM 1643 N N . ASP A 1 198 ? 25.302 -3.686 -81.593 1.00 94.00 198 ASP A N 1
ATOM 1644 C CA . ASP A 1 198 ? 25.079 -4.882 -80.770 1.00 94.00 198 ASP A CA 1
ATOM 1645 C C . ASP A 1 198 ? 25.711 -4.730 -79.373 1.00 94.00 198 ASP A C 1
ATOM 1647 O O . ASP A 1 198 ? 25.085 -5.042 -78.359 1.00 94.00 198 ASP A O 1
ATOM 1651 N N . LEU A 1 199 ? 26.939 -4.199 -79.303 1.00 92.38 199 LEU A N 1
ATOM 1652 C CA . LEU A 1 199 ? 27.628 -3.941 -78.034 1.00 92.38 199 LEU A CA 1
ATOM 1653 C C . LEU A 1 199 ? 26.963 -2.821 -77.222 1.00 92.38 199 LEU A C 1
ATOM 1655 O O . LEU A 1 199 ? 26.914 -2.910 -75.999 1.00 92.38 199 LEU A O 1
ATOM 1659 N N . GLU A 1 200 ? 26.443 -1.775 -77.864 1.00 93.12 200 GLU A N 1
ATOM 1660 C CA . GLU A 1 200 ? 25.682 -0.716 -77.189 1.00 93.12 200 GLU A CA 1
ATOM 1661 C C . GLU A 1 200 ? 24.392 -1.264 -76.571 1.00 93.12 200 GLU A C 1
ATOM 1663 O O . GLU A 1 200 ? 24.075 -0.948 -75.422 1.00 93.12 200 GLU A O 1
ATOM 1668 N N . GLN A 1 201 ? 23.678 -2.134 -77.292 1.00 92.25 201 GLN A N 1
ATOM 1669 C CA . GLN A 1 201 ? 22.505 -2.824 -76.756 1.00 92.25 201 GLN A CA 1
ATOM 1670 C C . GLN A 1 201 ? 22.878 -3.721 -75.570 1.00 92.25 201 GLN A C 1
ATOM 1672 O O . GLN A 1 201 ? 22.203 -3.675 -74.541 1.00 92.25 201 GLN A O 1
ATOM 1677 N N . GLU A 1 202 ? 23.974 -4.478 -75.664 1.00 94.06 202 GLU A N 1
ATOM 1678 C CA . GLU A 1 202 ? 24.473 -5.301 -74.557 1.00 94.06 202 GLU A CA 1
ATOM 1679 C C . GLU A 1 202 ? 24.817 -4.440 -73.328 1.00 94.06 202 GLU A C 1
ATOM 1681 O O . GLU A 1 202 ? 24.388 -4.746 -72.214 1.00 94.06 202 GLU A O 1
ATOM 1686 N N . VAL A 1 203 ? 25.498 -3.306 -73.514 1.00 91.81 203 VAL A N 1
ATOM 1687 C CA . VAL A 1 203 ? 25.805 -2.361 -72.427 1.00 91.81 203 VAL A CA 1
ATOM 1688 C C . VAL A 1 203 ? 24.533 -1.815 -71.782 1.00 91.81 203 VAL A C 1
ATOM 1690 O O . VAL A 1 203 ? 24.473 -1.754 -70.554 1.00 91.81 203 VAL A O 1
ATOM 1693 N N . HIS A 1 204 ? 23.512 -1.462 -72.566 1.00 91.69 204 HIS A N 1
ATOM 1694 C CA . HIS A 1 204 ? 22.225 -1.028 -72.021 1.00 91.69 204 HIS A CA 1
ATOM 1695 C C . HIS A 1 204 ? 21.562 -2.123 -71.181 1.00 91.69 204 HIS A C 1
ATOM 1697 O O . HIS A 1 204 ? 21.150 -1.853 -70.054 1.00 91.69 204 HIS A O 1
ATOM 1703 N N . THR A 1 205 ? 21.539 -3.369 -71.662 1.00 93.75 205 THR A N 1
ATOM 1704 C CA . THR A 1 205 ? 20.980 -4.484 -70.879 1.00 93.75 205 THR A CA 1
ATOM 1705 C C . THR A 1 205 ? 21.752 -4.733 -69.582 1.00 93.75 205 THR A C 1
ATOM 1707 O O . THR A 1 205 ? 21.145 -4.913 -68.529 1.00 93.75 205 THR A O 1
ATOM 1710 N N . LEU A 1 206 ? 23.086 -4.653 -69.615 1.00 93.12 206 LEU A N 1
ATOM 1711 C CA . LEU A 1 206 ? 23.926 -4.801 -68.426 1.00 93.12 206 LEU A CA 1
ATOM 1712 C C . LEU A 1 206 ? 23.769 -3.629 -67.445 1.00 93.12 206 LEU A C 1
ATOM 1714 O O . LEU A 1 206 ? 23.893 -3.824 -66.236 1.00 93.12 206 LEU A O 1
ATOM 1718 N N . MET A 1 207 ? 23.501 -2.414 -67.933 1.00 93.50 207 MET A N 1
ATOM 1719 C CA . MET A 1 207 ? 23.167 -1.268 -67.082 1.00 93.50 207 MET A CA 1
ATOM 1720 C C . MET A 1 207 ? 21.834 -1.478 -66.368 1.00 93.50 207 MET A C 1
ATOM 1722 O O . MET A 1 207 ? 21.779 -1.313 -65.151 1.00 93.50 207 MET A O 1
ATOM 1726 N N . ASP A 1 208 ? 20.801 -1.922 -67.084 1.00 93.25 208 ASP A N 1
ATOM 1727 C CA . ASP A 1 208 ? 19.500 -2.220 -66.483 1.00 93.25 208 ASP A CA 1
ATOM 1728 C C . ASP A 1 208 ? 19.611 -3.340 -65.433 1.00 93.25 208 ASP A C 1
ATOM 1730 O O . ASP A 1 208 ? 19.047 -3.237 -64.340 1.00 93.25 208 ASP A O 1
ATOM 1734 N N . GLU A 1 209 ? 20.382 -4.397 -65.713 1.00 94.88 209 GLU A N 1
ATOM 1735 C CA . GLU A 1 209 ? 20.667 -5.464 -64.744 1.00 94.88 209 GLU A CA 1
ATOM 1736 C C . GLU A 1 209 ? 21.424 -4.942 -63.518 1.00 94.88 209 GLU A C 1
ATOM 1738 O O . GLU A 1 209 ? 21.089 -5.288 -62.380 1.00 94.88 209 GLU A O 1
ATOM 1743 N N . LYS A 1 210 ? 22.425 -4.080 -63.721 1.00 93.62 210 LYS A N 1
ATOM 1744 C CA . LYS A 1 210 ? 23.175 -3.449 -62.631 1.00 93.62 210 LYS A CA 1
ATOM 1745 C C . LYS A 1 210 ? 22.257 -2.607 -61.747 1.00 93.62 210 LYS A C 1
ATOM 1747 O O . LYS A 1 210 ? 22.349 -2.719 -60.525 1.00 93.62 210 LYS A O 1
ATOM 1752 N N . ASP A 1 211 ? 21.376 -1.805 -62.333 1.00 93.38 211 ASP A N 1
ATOM 1753 C CA . ASP A 1 211 ? 20.458 -0.941 -61.590 1.00 93.38 211 ASP A CA 1
ATOM 1754 C C . ASP A 1 211 ? 19.421 -1.767 -60.813 1.00 93.38 211 ASP A C 1
ATOM 1756 O O . ASP A 1 211 ? 19.138 -1.484 -59.646 1.00 93.38 211 ASP A O 1
ATOM 1760 N N . GLN A 1 212 ? 18.923 -2.864 -61.395 1.00 92.94 212 GLN A N 1
ATOM 1761 C CA . GLN A 1 212 ? 18.062 -3.819 -60.690 1.00 92.94 212 GLN A CA 1
ATOM 1762 C C . GLN A 1 212 ? 18.782 -4.489 -59.515 1.00 92.94 212 GLN A C 1
ATOM 1764 O O . GLN A 1 212 ? 18.226 -4.586 -58.414 1.00 92.94 212 GLN A O 1
ATOM 1769 N N . LEU A 1 213 ? 20.027 -4.930 -59.717 1.00 93.75 213 LEU A N 1
ATOM 1770 C CA . LEU A 1 213 ? 20.845 -5.513 -58.656 1.00 93.75 213 LEU A CA 1
ATOM 1771 C C . LEU A 1 213 ? 21.140 -4.487 -57.560 1.00 93.75 213 LEU A C 1
ATOM 1773 O O . LEU A 1 213 ? 21.043 -4.825 -56.379 1.00 93.75 213 LEU A O 1
ATOM 1777 N N . GLN A 1 214 ? 21.421 -3.235 -57.918 1.00 94.25 214 GLN A N 1
ATOM 1778 C CA . GLN A 1 214 ? 21.634 -2.156 -56.961 1.00 94.25 214 GLN A CA 1
ATOM 1779 C C . GLN A 1 214 ? 20.372 -1.884 -56.133 1.00 94.25 214 GLN A C 1
ATOM 1781 O O . GLN A 1 214 ? 20.442 -1.881 -54.904 1.00 94.25 214 GLN A O 1
ATOM 1786 N N . ALA A 1 215 ? 19.204 -1.786 -56.769 1.00 91.12 215 ALA A N 1
ATOM 1787 C CA . ALA A 1 215 ? 17.933 -1.629 -56.066 1.00 91.12 215 ALA A CA 1
ATOM 1788 C C . ALA A 1 215 ? 17.616 -2.829 -55.152 1.00 91.12 215 ALA A C 1
ATOM 1790 O O . ALA A 1 215 ? 17.071 -2.662 -54.058 1.00 91.12 215 ALA A O 1
ATOM 1791 N N . SER A 1 216 ? 17.962 -4.053 -55.568 1.00 94.44 216 SER A N 1
ATOM 1792 C CA . SER A 1 216 ? 17.801 -5.252 -54.732 1.00 94.44 216 SER A CA 1
ATOM 1793 C C . SER A 1 216 ? 18.721 -5.228 -53.508 1.00 94.44 216 SER A C 1
ATOM 1795 O O . SER A 1 216 ? 18.294 -5.567 -52.403 1.00 94.44 216 SER A O 1
ATOM 1797 N N . ARG A 1 217 ? 19.960 -4.758 -53.684 1.00 93.38 217 ARG A N 1
ATOM 1798 C CA . ARG A 1 217 ? 20.941 -4.603 -52.613 1.00 93.38 217 ARG A CA 1
ATOM 1799 C C . ARG A 1 217 ? 20.490 -3.554 -51.605 1.00 93.38 217 ARG A C 1
ATOM 1801 O O . ARG A 1 217 ? 20.546 -3.817 -50.411 1.00 93.38 217 ARG A O 1
ATOM 1808 N N . GLU A 1 218 ? 20.002 -2.406 -52.064 1.00 94.31 218 GLU A N 1
ATOM 1809 C CA . GLU A 1 218 ? 19.490 -1.349 -51.185 1.00 94.31 218 GLU A CA 1
ATOM 1810 C C . GLU A 1 218 ? 18.296 -1.831 -50.347 1.00 94.31 218 GLU A C 1
ATOM 1812 O O . GLU A 1 218 ? 18.228 -1.548 -49.149 1.00 94.31 218 GLU A O 1
ATOM 1817 N N . LYS A 1 219 ? 17.393 -2.628 -50.937 1.00 94.50 219 LYS A N 1
ATOM 1818 C CA . LYS A 1 219 ? 16.288 -3.268 -50.202 1.00 94.50 219 LYS A CA 1
ATOM 1819 C C . LYS A 1 219 ? 16.794 -4.233 -49.130 1.00 94.50 219 LYS A C 1
ATOM 1821 O O . LYS A 1 219 ? 16.362 -4.137 -47.985 1.00 94.50 219 LYS A O 1
ATOM 1826 N N . LEU A 1 220 ? 17.731 -5.116 -49.474 1.00 94.19 220 LEU A N 1
ATOM 1827 C CA . LEU A 1 220 ? 18.322 -6.064 -48.523 1.00 94.19 220 LEU A CA 1
ATOM 1828 C C . LEU A 1 220 ? 19.097 -5.356 -47.403 1.00 94.19 220 LEU A C 1
ATOM 1830 O O . LEU A 1 220 ? 19.015 -5.760 -46.247 1.00 94.19 220 LEU A O 1
ATOM 1834 N N . GLU A 1 221 ? 19.817 -4.276 -47.708 1.00 94.62 221 GLU A N 1
ATOM 1835 C CA . GLU A 1 221 ? 20.494 -3.459 -46.698 1.00 94.62 221 GLU A CA 1
ATOM 1836 C C . GLU A 1 221 ? 19.492 -2.763 -45.765 1.00 94.62 221 GLU A C 1
ATOM 1838 O O . GLU A 1 221 ? 19.730 -2.692 -44.559 1.00 94.62 221 GLU A O 1
ATOM 1843 N N . ALA A 1 222 ? 18.359 -2.280 -46.284 1.00 91.31 222 ALA A N 1
ATOM 1844 C CA . ALA A 1 222 ? 17.294 -1.711 -45.462 1.00 91.31 222 ALA A CA 1
ATOM 1845 C C . ALA A 1 222 ? 16.648 -2.765 -44.543 1.00 91.31 222 ALA A C 1
ATOM 1847 O O . ALA A 1 222 ? 16.443 -2.499 -43.358 1.00 91.31 222 ALA A O 1
ATOM 1848 N N . GLU A 1 223 ? 16.391 -3.973 -45.053 1.00 94.69 223 GLU A N 1
ATOM 1849 C CA . GLU A 1 223 ? 15.906 -5.104 -44.251 1.00 94.69 223 GLU A CA 1
ATOM 1850 C C . GLU A 1 223 ? 16.916 -5.510 -43.171 1.00 94.69 223 GLU A C 1
ATOM 1852 O O . GLU A 1 223 ? 16.535 -5.714 -42.018 1.00 94.69 223 GLU A O 1
ATOM 1857 N N . LEU A 1 224 ? 18.212 -5.555 -43.502 1.00 92.00 224 LEU A N 1
ATOM 1858 C CA . LEU A 1 224 ? 19.272 -5.815 -42.530 1.00 92.00 224 LEU A CA 1
ATOM 1859 C C . LEU A 1 224 ? 19.309 -4.748 -41.437 1.00 92.00 224 LEU A C 1
ATOM 1861 O O . LEU A 1 224 ? 19.402 -5.108 -40.266 1.00 92.00 224 LEU A O 1
ATOM 1865 N N . ARG A 1 225 ? 19.200 -3.457 -41.774 1.00 93.69 225 ARG A N 1
ATOM 1866 C CA . ARG A 1 225 ? 19.138 -2.377 -40.770 1.00 93.69 225 ARG A CA 1
ATOM 1867 C C . ARG A 1 225 ? 17.918 -2.522 -39.862 1.00 93.69 225 ARG A C 1
ATOM 1869 O O . ARG A 1 225 ? 18.049 -2.385 -38.649 1.00 93.69 225 ARG A O 1
ATOM 1876 N N . ALA A 1 226 ? 16.755 -2.853 -40.423 1.00 91.81 226 ALA A N 1
ATOM 1877 C CA . ALA A 1 226 ? 15.540 -3.082 -39.642 1.00 91.81 226 ALA A CA 1
ATOM 1878 C C . ALA A 1 226 ? 15.672 -4.295 -38.703 1.00 91.81 226 ALA A C 1
ATOM 1880 O O . ALA A 1 226 ? 15.234 -4.242 -37.555 1.00 91.81 226 ALA A O 1
ATOM 1881 N N . LEU A 1 227 ? 16.308 -5.378 -39.162 1.00 92.44 227 LEU A N 1
ATOM 1882 C CA . LEU A 1 227 ? 16.591 -6.547 -38.327 1.00 92.44 227 LEU A CA 1
ATOM 1883 C C . LEU A 1 227 ? 17.599 -6.240 -37.215 1.00 92.44 227 LEU A C 1
ATOM 1885 O O . LEU A 1 227 ? 17.400 -6.715 -36.102 1.00 92.44 227 LEU A O 1
ATOM 1889 N N . HIS A 1 228 ? 18.635 -5.440 -37.483 1.00 92.94 228 HIS A N 1
ATOM 1890 C CA . HIS A 1 228 ? 19.586 -5.008 -36.452 1.00 92.94 228 HIS A CA 1
ATOM 1891 C C . HIS A 1 228 ? 18.905 -4.155 -35.381 1.00 92.94 228 HIS A C 1
ATOM 1893 O O . HIS A 1 228 ? 19.049 -4.464 -34.206 1.00 92.94 228 HIS A O 1
ATOM 1899 N N . SER A 1 229 ? 18.094 -3.170 -35.777 1.00 92.56 229 SER A N 1
ATOM 1900 C CA . SER A 1 229 ? 17.310 -2.367 -34.827 1.00 92.56 229 SER A CA 1
ATOM 1901 C C . SER A 1 229 ? 16.383 -3.241 -33.979 1.00 92.56 229 SER A C 1
ATOM 1903 O O . SER A 1 229 ? 16.320 -3.081 -32.769 1.00 92.56 229 SER A O 1
ATOM 1905 N N . ARG A 1 230 ? 15.729 -4.244 -34.580 1.00 94.00 230 ARG A N 1
ATOM 1906 C CA . ARG A 1 230 ? 14.893 -5.184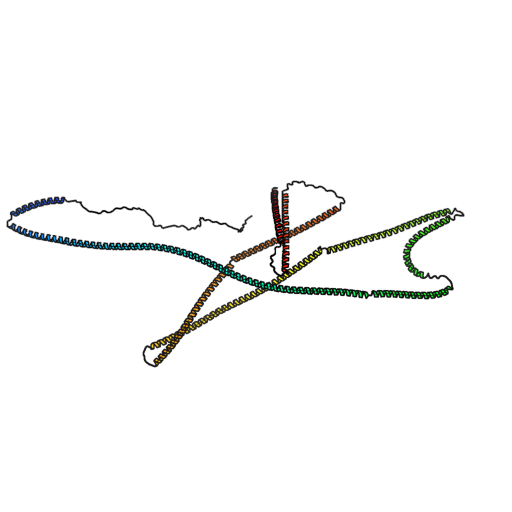 -33.823 1.00 94.00 230 ARG A CA 1
ATOM 1907 C C . ARG A 1 230 ? 15.698 -6.070 -32.868 1.00 94.00 230 ARG A C 1
ATOM 1909 O O . ARG A 1 230 ? 15.174 -6.463 -31.829 1.00 94.00 230 ARG A O 1
ATOM 1916 N N . LEU A 1 231 ? 16.917 -6.462 -33.238 1.00 91.00 231 LEU A N 1
ATOM 1917 C CA . LEU A 1 231 ? 17.799 -7.226 -32.355 1.00 91.00 231 LEU A CA 1
ATOM 1918 C C . LEU A 1 231 ? 18.261 -6.379 -31.170 1.00 91.00 231 LEU A C 1
ATOM 1920 O O . LEU A 1 231 ? 18.280 -6.899 -30.063 1.00 91.00 231 LEU A O 1
ATOM 1924 N N . GLU A 1 232 ? 18.564 -5.103 -31.390 1.00 93.75 232 GLU A N 1
ATOM 1925 C CA . GLU A 1 232 ? 18.906 -4.140 -30.339 1.00 93.75 232 GLU A CA 1
ATOM 1926 C C . GLU A 1 232 ? 17.728 -3.935 -29.374 1.00 93.75 232 GLU A C 1
ATOM 1928 O O . GLU A 1 232 ? 17.881 -4.166 -28.180 1.00 93.75 232 GLU A O 1
ATOM 1933 N N . ASP A 1 233 ? 16.512 -3.709 -29.887 1.00 92.06 233 ASP A N 1
ATOM 1934 C CA . ASP A 1 233 ? 15.303 -3.631 -29.052 1.00 92.06 233 ASP A CA 1
ATOM 1935 C C . ASP A 1 233 ? 15.075 -4.916 -28.227 1.00 92.06 233 ASP A C 1
ATOM 1937 O O . ASP A 1 233 ? 14.592 -4.886 -27.092 1.00 92.06 233 ASP A O 1
ATOM 1941 N N . LEU A 1 234 ? 15.356 -6.091 -28.805 1.00 90.31 234 LEU A N 1
ATOM 1942 C CA . LEU A 1 234 ? 15.245 -7.369 -28.096 1.00 90.31 234 LEU A CA 1
ATOM 1943 C C . LEU A 1 234 ? 16.345 -7.540 -27.043 1.00 90.31 234 LEU A C 1
ATOM 1945 O O . LEU A 1 234 ? 16.070 -8.124 -25.996 1.00 90.31 234 LEU A O 1
ATOM 1949 N N . GLN A 1 235 ? 17.552 -7.046 -27.310 1.00 92.62 235 GLN A N 1
ATOM 1950 C CA . GLN A 1 235 ? 18.668 -7.027 -26.368 1.00 92.62 235 GLN A CA 1
ATOM 1951 C C . GLN A 1 235 ? 18.319 -6.151 -25.157 1.00 92.62 235 GLN A C 1
ATOM 1953 O O . GLN A 1 235 ? 18.388 -6.636 -24.030 1.00 92.62 235 GLN A O 1
ATOM 1958 N N . ASP A 1 236 ? 17.817 -4.936 -25.390 1.00 90.31 236 ASP A N 1
ATOM 1959 C CA . ASP A 1 236 ? 17.370 -4.019 -24.336 1.00 90.31 236 ASP A CA 1
ATOM 1960 C C . ASP A 1 236 ? 16.254 -4.645 -23.487 1.00 90.31 236 ASP A C 1
ATOM 1962 O O . ASP A 1 236 ? 16.295 -4.617 -22.258 1.00 90.31 236 ASP A O 1
ATOM 1966 N N . ASN A 1 237 ? 15.287 -5.315 -24.126 1.00 90.56 237 ASN A N 1
ATOM 1967 C CA . ASN A 1 237 ? 14.241 -6.048 -23.407 1.00 90.56 237 ASN A CA 1
ATOM 1968 C C . ASN A 1 237 ? 14.796 -7.202 -22.551 1.00 90.56 237 ASN A C 1
ATOM 1970 O O . ASN A 1 237 ? 14.251 -7.486 -21.482 1.00 90.56 237 ASN A O 1
ATOM 1974 N N . ILE A 1 238 ? 15.836 -7.905 -23.012 1.00 89.75 238 ILE A N 1
ATOM 1975 C CA . ILE A 1 238 ? 16.495 -8.967 -22.234 1.00 89.75 238 ILE A CA 1
ATOM 1976 C C . ILE A 1 238 ? 17.222 -8.363 -21.030 1.00 89.75 238 ILE A C 1
ATOM 1978 O O . ILE A 1 238 ? 17.116 -8.902 -19.924 1.00 89.75 238 ILE A O 1
ATOM 1982 N N . ASP A 1 239 ? 17.912 -7.242 -21.216 1.00 89.25 239 ASP A N 1
ATOM 1983 C CA . ASP A 1 239 ? 18.621 -6.557 -20.141 1.00 89.25 239 ASP A CA 1
ATOM 1984 C C . ASP A 1 239 ? 17.638 -6.006 -19.099 1.00 89.25 239 ASP A C 1
ATOM 1986 O O . ASP A 1 239 ? 17.826 -6.225 -17.898 1.00 89.25 239 ASP A O 1
ATOM 1990 N N . ASP A 1 240 ? 16.519 -5.417 -19.520 1.00 89.19 240 ASP A N 1
ATOM 1991 C CA . ASP A 1 240 ? 15.426 -5.003 -18.634 1.00 89.19 240 ASP A CA 1
ATOM 1992 C C . ASP A 1 240 ? 14.826 -6.188 -17.861 1.00 89.19 240 ASP A C 1
ATOM 1994 O O . ASP A 1 240 ? 14.577 -6.103 -16.650 1.00 89.19 240 ASP A O 1
ATOM 1998 N N . GLN A 1 241 ? 14.637 -7.335 -18.525 1.00 89.06 241 GLN A N 1
ATOM 1999 C CA . GLN A 1 241 ? 14.200 -8.561 -17.857 1.00 89.06 241 GLN A CA 1
ATOM 2000 C C . GLN A 1 241 ? 15.224 -9.042 -16.825 1.00 89.06 241 GLN A C 1
ATOM 2002 O O . GLN A 1 241 ? 14.826 -9.449 -15.731 1.00 89.06 241 GLN A O 1
ATOM 2007 N N . SER A 1 242 ? 16.521 -8.951 -17.116 1.00 88.12 242 SER A N 1
ATOM 2008 C CA . SER A 1 242 ? 17.593 -9.295 -16.178 1.00 88.12 242 SER A CA 1
ATOM 2009 C C . SER A 1 242 ? 17.559 -8.405 -14.927 1.00 88.12 242 SER A C 1
ATOM 2011 O O . SER A 1 242 ? 17.559 -8.911 -13.801 1.00 88.12 242 SER A O 1
ATOM 2013 N N . HIS A 1 243 ? 17.389 -7.090 -15.099 1.00 88.00 243 HIS A N 1
ATOM 2014 C CA . HIS A 1 243 ? 17.210 -6.154 -13.983 1.00 88.00 243 HIS A CA 1
ATOM 2015 C C . HIS A 1 243 ? 15.941 -6.452 -13.174 1.00 88.00 243 HIS A C 1
ATOM 2017 O O . HIS A 1 243 ? 15.948 -6.375 -11.943 1.00 88.00 243 HIS A O 1
ATOM 2023 N N . SER A 1 244 ? 14.841 -6.812 -13.843 1.00 87.06 244 SER A N 1
ATOM 2024 C CA . SER A 1 244 ? 13.603 -7.201 -13.161 1.00 87.06 244 SER A CA 1
ATOM 2025 C C . SER A 1 244 ? 13.776 -8.482 -12.342 1.00 87.06 244 SER A C 1
ATOM 2027 O O . SER A 1 244 ? 13.266 -8.567 -11.227 1.00 87.06 244 SER A O 1
ATOM 2029 N N . LYS A 1 245 ? 14.557 -9.443 -12.847 1.00 92.31 245 LYS A N 1
ATOM 2030 C CA . LYS A 1 245 ? 14.870 -10.691 -12.153 1.00 92.31 245 LYS A CA 1
ATOM 2031 C C . LYS A 1 245 ? 15.721 -10.443 -10.911 1.00 92.31 245 LYS A C 1
ATOM 2033 O O . LYS A 1 245 ? 15.366 -10.949 -9.857 1.00 92.31 245 LYS A O 1
ATOM 2038 N N . SER A 1 246 ? 16.744 -9.591 -11.004 1.00 88.06 246 SER A N 1
ATOM 2039 C CA . SER A 1 246 ? 17.533 -9.179 -9.833 1.00 88.06 246 SER A CA 1
ATOM 2040 C C . SER A 1 246 ? 16.650 -8.567 -8.742 1.00 88.06 246 SER A C 1
ATOM 2042 O O . SER A 1 246 ? 16.766 -8.938 -7.583 1.00 88.06 246 SER A O 1
ATOM 2044 N N . LYS A 1 247 ? 15.705 -7.687 -9.108 1.00 89.94 247 LYS A N 1
ATOM 2045 C CA . LYS A 1 247 ? 14.748 -7.116 -8.143 1.00 89.94 247 LYS A CA 1
ATOM 2046 C C . LYS A 1 247 ? 13.828 -8.171 -7.529 1.00 89.94 247 LYS A C 1
ATOM 2048 O O . LYS A 1 247 ? 13.437 -8.039 -6.375 1.00 89.94 247 LYS A O 1
ATOM 2053 N N . ILE A 1 248 ? 13.429 -9.183 -8.301 1.00 89.75 248 ILE A N 1
ATOM 2054 C CA . ILE A 1 248 ? 12.633 -10.303 -7.786 1.00 89.75 248 ILE A CA 1
ATOM 2055 C C . ILE A 1 248 ? 13.456 -11.116 -6.788 1.00 89.75 248 ILE A C 1
ATOM 2057 O O . ILE A 1 248 ? 12.930 -11.436 -5.727 1.00 89.75 248 ILE A O 1
ATOM 2061 N N . ASP A 1 249 ? 14.719 -11.408 -7.093 1.00 91.62 249 ASP A N 1
ATOM 2062 C CA . ASP A 1 249 ? 15.610 -12.148 -6.197 1.00 91.62 249 ASP A CA 1
ATOM 2063 C C . ASP A 1 249 ? 15.821 -11.372 -4.878 1.00 91.62 249 ASP A C 1
ATOM 2065 O O . ASP A 1 249 ? 15.610 -11.936 -3.805 1.00 91.62 249 ASP A O 1
ATOM 2069 N N . ASP A 1 250 ? 16.051 -10.053 -4.937 1.00 91.81 250 ASP A N 1
ATOM 2070 C CA . ASP A 1 250 ? 16.124 -9.189 -3.744 1.00 91.81 250 ASP A CA 1
ATOM 2071 C C . ASP A 1 250 ? 14.819 -9.219 -2.918 1.00 91.81 250 ASP A C 1
ATOM 2073 O O . ASP A 1 250 ? 14.830 -9.226 -1.684 1.00 91.81 250 ASP A O 1
ATOM 2077 N N . LEU A 1 251 ? 13.654 -9.221 -3.578 1.00 89.81 251 LEU A N 1
ATOM 2078 C CA . LEU A 1 251 ? 12.356 -9.330 -2.903 1.00 89.81 251 LEU A CA 1
ATOM 2079 C C . LEU A 1 251 ? 12.143 -10.714 -2.278 1.00 89.81 251 LEU A C 1
ATOM 2081 O O . LEU A 1 251 ? 11.532 -10.806 -1.213 1.00 89.81 251 LEU A O 1
ATOM 2085 N N . VAL A 1 252 ? 12.629 -11.779 -2.918 1.00 92.69 252 VAL A N 1
ATOM 2086 C CA . VAL A 1 252 ? 12.585 -13.146 -2.383 1.00 92.69 252 VAL A CA 1
ATOM 2087 C C . VAL A 1 252 ? 13.461 -13.256 -1.139 1.00 92.69 252 VAL A C 1
ATOM 2089 O O . VAL A 1 252 ? 13.010 -13.826 -0.145 1.00 92.69 252 VAL A O 1
ATOM 2092 N N . ASP A 1 253 ? 14.652 -12.663 -1.144 1.00 91.75 253 ASP A N 1
ATOM 2093 C CA . ASP A 1 253 ? 15.531 -12.636 0.026 1.00 91.75 253 ASP A CA 1
ATOM 2094 C C . ASP A 1 253 ? 14.904 -11.854 1.186 1.00 91.75 253 ASP A C 1
ATOM 2096 O O . ASP A 1 253 ? 14.811 -12.375 2.300 1.00 91.75 253 ASP A O 1
ATOM 2100 N N . ASN A 1 254 ? 14.333 -10.676 0.913 1.00 92.06 254 ASN A N 1
ATOM 2101 C CA . ASN A 1 254 ? 13.581 -9.913 1.915 1.00 92.06 254 ASN A CA 1
ATOM 2102 C C . ASN A 1 254 ? 12.391 -10.704 2.489 1.00 92.06 254 ASN A C 1
ATOM 2104 O O . ASN A 1 254 ? 12.112 -10.642 3.687 1.00 92.06 254 ASN A O 1
ATOM 2108 N N . LEU A 1 255 ? 11.680 -11.463 1.649 1.00 91.12 255 LEU A N 1
ATOM 2109 C CA . LEU A 1 255 ? 10.561 -12.304 2.078 1.00 91.12 255 LEU A CA 1
ATOM 2110 C C . LEU A 1 255 ? 11.042 -13.482 2.936 1.00 91.12 255 LEU A C 1
ATOM 2112 O O . LEU A 1 255 ? 10.397 -13.822 3.928 1.00 91.12 255 LEU A O 1
ATOM 2116 N N . ASN A 1 256 ? 12.180 -14.086 2.592 1.00 92.38 256 ASN A N 1
ATOM 2117 C CA . ASN A 1 256 ? 12.796 -15.149 3.382 1.00 92.38 256 ASN A CA 1
ATOM 2118 C C . ASN A 1 256 ? 13.243 -14.645 4.758 1.00 92.38 256 ASN A C 1
ATOM 2120 O O . ASN A 1 256 ? 13.020 -15.333 5.754 1.00 92.38 256 ASN A O 1
ATOM 2124 N N . ASP A 1 257 ? 13.821 -13.449 4.838 1.00 92.62 257 ASP A N 1
ATOM 2125 C CA . ASP A 1 257 ? 14.214 -12.851 6.114 1.00 92.62 257 ASP A CA 1
ATOM 2126 C C . ASP A 1 257 ? 13.001 -12.452 6.964 1.00 92.62 257 ASP A C 1
ATOM 2128 O O . ASP A 1 257 ? 12.978 -12.720 8.167 1.00 92.62 257 ASP A O 1
ATOM 2132 N N . ALA A 1 258 ? 11.938 -11.924 6.347 1.00 89.19 258 ALA A N 1
ATOM 2133 C CA . ALA A 1 258 ? 10.673 -11.682 7.037 1.00 89.19 258 ALA A CA 1
ATOM 2134 C C . ALA A 1 258 ? 10.044 -12.983 7.570 1.00 89.19 258 ALA A C 1
ATOM 2136 O O . ALA A 1 258 ? 9.540 -13.001 8.692 1.00 89.19 258 ALA A O 1
ATOM 2137 N N . ASN A 1 259 ? 10.107 -14.082 6.811 1.00 90.81 259 ASN A N 1
ATOM 2138 C CA . ASN A 1 259 ? 9.631 -15.389 7.272 1.00 90.81 259 ASN A CA 1
ATOM 2139 C C . ASN A 1 259 ? 10.448 -15.912 8.459 1.00 90.81 259 ASN A C 1
ATOM 2141 O O . ASN A 1 259 ? 9.848 -16.353 9.433 1.00 90.81 259 ASN A O 1
ATOM 2145 N N . LYS A 1 260 ? 11.784 -15.795 8.437 1.00 92.31 260 LYS A N 1
ATOM 2146 C CA . LYS A 1 260 ? 12.617 -16.147 9.604 1.00 92.31 260 LYS A CA 1
ATOM 2147 C C . LYS A 1 260 ? 12.219 -15.336 10.835 1.00 92.31 260 LYS A C 1
ATOM 2149 O O . LYS A 1 260 ? 12.110 -15.885 11.924 1.00 92.31 260 LYS A O 1
ATOM 2154 N N . PHE A 1 261 ? 11.962 -14.040 10.666 1.00 91.31 261 PHE A N 1
ATOM 2155 C CA . PHE A 1 261 ? 11.515 -13.185 11.763 1.00 91.31 261 PHE A CA 1
ATOM 2156 C C . PHE A 1 261 ? 10.126 -13.585 12.291 1.00 91.31 261 PHE A C 1
ATOM 2158 O O . PHE A 1 261 ? 9.894 -13.566 13.500 1.00 91.31 261 PHE A O 1
ATOM 2165 N N . ILE A 1 262 ? 9.206 -13.982 11.406 1.00 90.06 262 ILE A N 1
ATOM 2166 C CA . ILE A 1 262 ? 7.900 -14.532 11.793 1.00 90.06 262 ILE A CA 1
ATOM 2167 C C . ILE A 1 262 ? 8.076 -15.832 12.583 1.00 90.06 262 ILE A C 1
ATOM 2169 O O . ILE A 1 262 ? 7.425 -15.979 13.616 1.00 90.06 262 ILE A O 1
ATOM 2173 N N . ASP A 1 263 ? 8.956 -16.732 12.145 1.00 91.25 263 ASP A N 1
ATOM 2174 C CA . ASP A 1 263 ? 9.251 -17.983 12.851 1.00 91.25 263 ASP A CA 1
ATOM 2175 C C . ASP A 1 263 ? 9.841 -17.699 14.245 1.00 91.25 263 ASP A C 1
ATOM 2177 O O . ASP A 1 263 ? 9.358 -18.240 15.237 1.00 91.25 263 ASP A O 1
ATOM 2181 N N . GLU A 1 264 ? 10.782 -16.755 14.368 1.00 94.44 264 GLU A N 1
ATOM 2182 C CA . GLU A 1 264 ? 11.329 -16.324 15.665 1.00 94.44 264 GLU A CA 1
ATOM 2183 C C . GLU A 1 264 ? 10.265 -15.728 16.602 1.00 94.44 264 GLU A C 1
ATOM 2185 O O . GLU A 1 264 ? 10.302 -15.936 17.820 1.00 94.44 264 GLU A O 1
ATOM 2190 N N . ILE A 1 265 ? 9.322 -14.946 16.065 1.00 91.12 265 ILE A N 1
ATOM 2191 C CA . ILE A 1 265 ? 8.176 -14.447 16.836 1.00 91.12 265 ILE A CA 1
ATOM 2192 C C . ILE A 1 265 ? 7.254 -15.604 17.224 1.00 91.12 265 ILE A C 1
ATOM 2194 O O . ILE A 1 265 ? 6.760 -15.618 18.353 1.00 91.12 265 ILE A O 1
ATOM 2198 N N . GLY A 1 266 ? 7.035 -16.562 16.323 1.00 92.88 266 GLY A N 1
ATOM 2199 C CA . GLY A 1 266 ? 6.271 -17.782 16.565 1.00 92.88 266 GLY A CA 1
ATOM 2200 C C . GLY A 1 266 ? 6.832 -18.573 17.744 1.00 92.88 266 GLY A C 1
ATOM 2201 O O . GLY A 1 266 ? 6.099 -18.841 18.695 1.00 92.88 266 GLY A O 1
ATOM 2202 N N . ASP A 1 267 ? 8.139 -18.826 17.745 1.00 93.25 267 ASP A N 1
ATOM 2203 C CA . ASP A 1 267 ? 8.847 -19.522 18.822 1.00 93.25 267 ASP A CA 1
ATOM 2204 C C . ASP A 1 267 ? 8.748 -18.759 20.155 1.00 93.25 267 ASP A C 1
ATOM 2206 O O . ASP A 1 267 ? 8.448 -19.338 21.205 1.00 93.25 267 ASP A O 1
ATOM 2210 N N . LYS A 1 268 ? 8.933 -17.429 20.137 1.00 94.00 268 LYS A N 1
ATOM 2211 C CA . LYS A 1 268 ? 8.764 -16.580 21.334 1.00 94.00 268 LYS A CA 1
ATOM 2212 C C . LYS A 1 268 ? 7.329 -16.608 21.854 1.00 94.00 268 LYS A C 1
ATOM 2214 O O . LYS A 1 268 ? 7.116 -16.616 23.070 1.00 94.00 268 LYS A O 1
ATOM 2219 N N . LEU A 1 269 ? 6.340 -16.603 20.962 1.00 91.38 269 LEU A N 1
ATOM 2220 C CA . LEU A 1 269 ? 4.932 -16.693 21.327 1.00 91.38 269 LEU A CA 1
ATOM 2221 C C . LEU A 1 269 ? 4.631 -18.057 21.945 1.00 91.38 269 LEU A C 1
ATOM 2223 O O . LEU A 1 269 ? 3.973 -18.111 22.982 1.00 91.38 269 LEU A O 1
ATOM 2227 N N . GLU A 1 270 ? 5.138 -19.145 21.368 1.00 94.12 270 GLU A N 1
ATOM 2228 C CA . GLU A 1 270 ? 4.979 -20.494 21.907 1.00 94.12 270 GLU A CA 1
ATOM 2229 C C . GLU A 1 270 ? 5.596 -20.605 23.309 1.00 94.12 270 GLU A C 1
ATOM 2231 O O . GLU A 1 270 ? 4.912 -21.031 24.244 1.00 94.12 270 GLU A O 1
ATOM 2236 N N . GLN A 1 271 ? 6.811 -20.081 23.503 1.00 94.81 271 GLN A N 1
ATOM 2237 C CA . GLN A 1 271 ? 7.457 -19.994 24.816 1.00 94.81 271 GLN A CA 1
ATOM 2238 C C . GLN A 1 271 ? 6.619 -19.192 25.828 1.00 94.81 271 GLN A C 1
ATOM 2240 O O . GLN A 1 271 ? 6.409 -19.619 26.967 1.00 94.81 271 GLN A O 1
ATOM 2245 N N . LYS A 1 272 ? 6.101 -18.020 25.444 1.00 93.44 272 LYS A N 1
ATOM 2246 C CA . LYS A 1 272 ? 5.251 -17.215 26.339 1.00 93.44 272 LYS A CA 1
ATOM 2247 C C . LYS A 1 272 ? 3.927 -17.904 26.640 1.00 93.44 272 LYS A C 1
ATOM 2249 O O . LYS A 1 272 ? 3.402 -17.784 27.748 1.00 93.44 272 LYS A O 1
ATOM 2254 N N . THR A 1 273 ? 3.402 -18.663 25.685 1.00 92.62 273 THR A N 1
ATOM 2255 C CA . THR A 1 273 ? 2.189 -19.458 25.869 1.00 92.62 273 THR A CA 1
ATOM 2256 C C . THR A 1 273 ? 2.443 -20.583 26.871 1.00 92.62 273 THR A C 1
ATOM 2258 O O . THR A 1 273 ? 1.641 -20.749 27.793 1.00 92.62 273 THR A O 1
ATOM 2261 N N . SER A 1 274 ? 3.577 -21.290 26.783 1.00 92.50 274 SER A N 1
ATOM 2262 C CA . SER A 1 274 ? 3.945 -22.321 27.760 1.00 92.50 274 SER A CA 1
ATOM 2263 C C . SER A 1 274 ? 4.147 -21.736 29.161 1.00 92.50 274 SER A C 1
ATOM 2265 O O . SER A 1 274 ? 3.550 -22.243 30.112 1.00 92.50 274 SER A O 1
ATOM 2267 N N . GLU A 1 275 ? 4.863 -20.613 29.294 1.00 94.88 275 GLU A N 1
ATOM 2268 C CA . GLU A 1 275 ? 5.022 -19.898 30.574 1.00 94.88 275 GLU A CA 1
ATOM 2269 C C . GLU A 1 275 ? 3.660 -19.517 31.187 1.00 94.88 275 GLU A C 1
ATOM 2271 O O . GLU A 1 275 ? 3.419 -19.712 32.380 1.00 94.88 275 GLU A O 1
ATOM 2276 N N . ASN A 1 276 ? 2.722 -19.026 30.373 1.00 91.88 276 ASN A N 1
ATOM 2277 C CA . ASN A 1 276 ? 1.383 -18.658 30.833 1.00 91.88 276 ASN A CA 1
ATOM 2278 C C . ASN A 1 276 ? 0.573 -19.891 31.280 1.00 91.88 276 ASN A C 1
ATOM 2280 O O . ASN A 1 276 ? -0.135 -19.842 32.287 1.00 91.88 276 ASN A O 1
ATOM 2284 N N . THR A 1 277 ? 0.708 -21.032 30.591 1.00 92.38 277 THR A N 1
ATOM 2285 C CA . THR A 1 277 ? 0.081 -22.285 31.049 1.00 92.38 277 THR A CA 1
ATOM 2286 C C . THR A 1 277 ? 0.649 -22.775 32.381 1.00 92.38 277 THR A C 1
ATOM 2288 O O . THR A 1 277 ? -0.115 -23.246 33.225 1.00 92.38 277 THR A O 1
ATOM 2291 N N . GLU A 1 278 ? 1.953 -22.624 32.623 1.00 94.25 278 GLU A N 1
ATOM 2292 C CA . GLU A 1 278 ? 2.565 -22.955 33.914 1.00 94.25 278 GLU A CA 1
ATOM 2293 C C . GLU A 1 278 ? 2.089 -22.021 35.029 1.00 94.25 278 GLU A C 1
ATOM 2295 O O . GLU A 1 278 ? 1.727 -22.484 36.115 1.00 94.25 278 GLU A O 1
ATOM 2300 N N . LEU A 1 279 ? 2.020 -20.713 34.757 1.00 93.75 279 LEU A N 1
ATOM 2301 C CA . LEU A 1 279 ? 1.496 -19.730 35.704 1.00 93.75 279 LEU A CA 1
ATOM 2302 C C . LEU A 1 279 ? 0.030 -20.003 36.054 1.00 93.75 279 LEU A C 1
ATOM 2304 O O . LEU A 1 279 ? -0.317 -19.961 37.233 1.00 93.75 279 LEU A O 1
ATOM 2308 N N . LYS A 1 280 ? -0.815 -20.362 35.078 1.00 93.38 280 LYS A N 1
ATOM 2309 C CA . LYS A 1 280 ? -2.211 -20.763 35.332 1.00 93.38 280 LYS A CA 1
ATOM 2310 C C . LYS A 1 280 ? -2.303 -21.977 36.251 1.00 93.38 280 LYS A C 1
ATOM 2312 O O . LYS A 1 280 ? -3.009 -21.912 37.252 1.00 93.38 280 LYS A O 1
ATOM 2317 N N . ARG A 1 281 ? -1.523 -23.035 35.994 1.00 93.06 281 ARG A N 1
ATOM 2318 C CA . ARG A 1 281 ? -1.465 -24.210 36.889 1.00 93.06 281 ARG A CA 1
ATOM 2319 C C . ARG A 1 281 ? -1.025 -23.829 38.305 1.00 93.06 281 ARG A C 1
ATOM 2321 O O . ARG A 1 281 ? -1.530 -24.371 39.287 1.00 93.06 281 ARG A O 1
ATOM 2328 N N . LYS A 1 282 ? -0.084 -22.888 38.431 1.00 95.25 282 LYS A N 1
ATOM 2329 C CA . LYS A 1 282 ? 0.372 -22.387 39.734 1.00 95.25 282 LYS A CA 1
ATOM 2330 C C . LYS A 1 282 ? -0.713 -21.586 40.457 1.00 95.25 282 LYS A C 1
ATOM 2332 O O . LYS A 1 282 ? -0.855 -21.749 41.666 1.00 95.25 282 LYS A O 1
ATOM 2337 N N . ILE A 1 283 ? -1.483 -20.766 39.739 1.00 91.31 283 ILE A N 1
ATOM 2338 C CA . ILE A 1 283 ? -2.644 -20.047 40.284 1.00 91.31 283 ILE A CA 1
ATOM 2339 C C . ILE A 1 283 ? -3.697 -21.043 40.773 1.00 91.31 283 ILE A C 1
ATOM 2341 O O . ILE A 1 283 ? -4.072 -20.969 41.936 1.00 91.31 283 ILE A O 1
ATOM 2345 N N . GLU A 1 284 ? -4.080 -22.027 39.957 1.00 93.38 284 GLU A N 1
ATOM 2346 C CA . GLU A 1 284 ? -5.057 -23.063 40.335 1.00 93.38 284 GLU A CA 1
ATOM 2347 C C . GLU A 1 284 ? -4.623 -23.824 41.603 1.00 93.38 284 GLU A C 1
ATOM 2349 O O . GLU A 1 284 ? -5.415 -24.051 42.521 1.00 93.38 284 GLU A O 1
ATOM 2354 N N . SER A 1 285 ? -3.333 -24.167 41.710 1.00 95.25 285 SER A N 1
ATOM 2355 C CA . SER A 1 285 ? -2.774 -24.796 42.913 1.00 95.25 285 SER A CA 1
ATOM 2356 C C . SER A 1 285 ? -2.862 -23.890 44.149 1.00 95.25 285 SER A C 1
ATOM 2358 O O . SER A 1 285 ? -3.209 -24.355 45.240 1.00 95.25 285 SER A O 1
ATOM 2360 N N . LEU A 1 286 ? -2.568 -22.594 43.998 1.00 92.75 286 LEU A N 1
ATOM 2361 C CA . LEU A 1 286 ? -2.664 -21.618 45.085 1.00 92.75 286 LEU A CA 1
ATOM 2362 C C . LEU A 1 286 ? -4.115 -21.350 45.495 1.00 92.75 286 LEU A C 1
ATOM 2364 O O . LEU A 1 286 ? -4.384 -21.248 46.690 1.00 92.75 286 LEU A O 1
ATOM 2368 N N . GLU A 1 287 ? -5.047 -21.284 44.547 1.00 93.69 287 GLU A N 1
ATOM 2369 C CA . GLU A 1 287 ? -6.482 -21.150 44.805 1.00 93.69 287 GLU A CA 1
ATOM 2370 C C . GLU A 1 287 ? -7.013 -22.351 45.588 1.00 93.69 287 GLU A C 1
ATOM 2372 O O . GLU A 1 287 ? -7.643 -22.165 46.629 1.00 93.69 287 GLU A O 1
ATOM 2377 N N . SER A 1 288 ? -6.663 -23.576 45.180 1.00 92.88 288 SER A N 1
ATOM 2378 C CA . SER A 1 288 ? -7.018 -24.787 45.929 1.00 92.88 288 SER A CA 1
ATOM 2379 C C . SER A 1 288 ? -6.486 -24.751 47.365 1.00 92.88 288 SER A C 1
ATOM 2381 O O . SER A 1 288 ? -7.197 -25.134 48.296 1.00 92.88 288 SER A O 1
ATOM 2383 N N . LYS A 1 289 ? -5.255 -24.266 47.570 1.00 94.94 289 LYS A N 1
ATOM 2384 C CA . LYS A 1 289 ? -4.667 -24.121 48.909 1.00 94.94 289 LYS A CA 1
ATOM 2385 C C . LYS A 1 289 ? -5.359 -23.028 49.727 1.00 94.94 289 LYS A C 1
ATOM 2387 O O . LYS A 1 289 ? -5.502 -23.162 50.941 1.00 94.94 289 LYS A O 1
ATOM 2392 N N . ASN A 1 290 ? -5.795 -21.953 49.078 1.00 90.69 290 ASN A N 1
ATOM 2393 C CA . ASN A 1 290 ? -6.524 -20.869 49.724 1.00 90.69 290 ASN A CA 1
ATOM 2394 C C . ASN A 1 290 ? -7.927 -21.324 50.157 1.00 90.69 290 ASN A C 1
ATOM 2396 O O . ASN A 1 290 ? -8.347 -21.021 51.269 1.00 90.69 290 ASN A O 1
ATOM 2400 N N . GLU A 1 291 ? -8.617 -22.126 49.344 1.00 93.00 291 GLU A N 1
ATOM 2401 C CA . GLU A 1 291 ? -9.893 -22.748 49.728 1.00 93.00 291 GLU A CA 1
ATOM 2402 C C . GLU A 1 291 ? -9.738 -23.740 50.890 1.00 93.00 291 GLU A C 1
ATOM 2404 O O . GLU A 1 291 ? -10.559 -23.764 51.814 1.00 93.00 291 GLU A O 1
ATOM 2409 N N . GLU A 1 292 ? -8.640 -24.501 50.924 1.00 94.38 292 GLU A N 1
ATOM 2410 C CA . GLU A 1 292 ? -8.315 -25.348 52.075 1.00 94.38 292 GLU A CA 1
ATOM 2411 C C . GLU A 1 292 ? -8.098 -24.508 53.349 1.00 94.38 292 GLU A C 1
ATOM 2413 O O . GLU A 1 292 ? -8.604 -24.847 54.423 1.00 94.38 292 GLU A O 1
ATOM 2418 N N . LEU A 1 293 ? -7.385 -23.380 53.240 1.00 92.56 293 LEU A N 1
ATOM 2419 C CA . LEU A 1 293 ? -7.173 -22.451 54.353 1.00 92.56 293 LEU A CA 1
ATOM 2420 C C . LEU A 1 293 ? -8.471 -21.776 54.804 1.00 92.56 293 LEU A C 1
ATOM 2422 O O . LEU A 1 293 ? -8.706 -21.708 56.007 1.00 92.56 293 LEU A O 1
ATOM 2426 N N . LYS A 1 294 ? -9.339 -21.332 53.887 1.00 92.31 294 LYS A N 1
ATOM 2427 C CA . LYS A 1 294 ? -10.669 -20.795 54.221 1.00 92.31 294 LYS A CA 1
ATOM 2428 C C . LYS A 1 294 ? -11.506 -21.820 54.976 1.00 92.31 294 LYS A C 1
ATOM 2430 O O . LYS A 1 294 ? -12.081 -21.485 56.006 1.00 92.31 294 LYS A O 1
ATOM 2435 N N . SER A 1 295 ? -11.509 -23.073 54.520 1.00 92.31 295 SER A N 1
ATOM 2436 C CA . SER A 1 295 ? -12.217 -24.171 55.188 1.00 92.31 295 SER A CA 1
ATOM 2437 C C . SER A 1 295 ? -11.678 -24.420 56.601 1.00 92.31 295 SER A C 1
ATOM 2439 O O . SER A 1 295 ? -12.450 -24.590 57.544 1.00 92.31 295 SER A O 1
ATOM 2441 N N . LYS A 1 296 ? -10.348 -24.393 56.780 1.00 94.00 296 LYS A N 1
ATOM 2442 C CA . LYS A 1 296 ? -9.719 -24.471 58.110 1.00 94.00 296 LYS A CA 1
ATOM 2443 C C . LYS A 1 296 ? -10.090 -23.277 58.987 1.00 94.00 296 LYS A C 1
ATOM 2445 O O . LYS A 1 296 ? -10.384 -23.468 60.161 1.00 94.00 296 LYS A O 1
ATOM 2450 N N . ASN A 1 297 ? -10.106 -22.070 58.430 1.00 91.56 297 ASN A N 1
ATOM 2451 C CA . ASN A 1 297 ? -10.439 -20.856 59.166 1.00 91.56 297 ASN A CA 1
ATOM 2452 C C . ASN A 1 297 ? -11.917 -20.839 59.587 1.00 91.56 297 ASN A C 1
ATOM 2454 O O . ASN A 1 297 ? -12.228 -20.449 60.706 1.00 91.56 297 ASN A O 1
ATOM 2458 N N . HIS A 1 298 ? -12.818 -21.339 58.735 1.00 92.12 298 HIS A N 1
ATOM 2459 C CA . HIS A 1 298 ? -14.229 -21.511 59.073 1.00 92.12 298 HIS A CA 1
ATOM 2460 C C . HIS A 1 298 ? -14.407 -22.473 60.253 1.00 92.12 298 HIS A C 1
ATOM 2462 O O . HIS A 1 298 ? -15.027 -22.101 61.242 1.00 92.12 298 HIS A O 1
ATOM 2468 N N . ARG A 1 299 ? -13.752 -23.643 60.214 1.00 93.62 299 ARG A N 1
ATOM 2469 C CA . ARG A 1 299 ? -13.742 -24.594 61.341 1.00 93.62 299 ARG A CA 1
ATOM 2470 C C . ARG A 1 299 ? -13.184 -23.981 62.623 1.00 93.62 299 ARG A C 1
ATOM 2472 O O . ARG A 1 299 ? -13.725 -24.205 63.697 1.00 93.62 299 ARG A O 1
ATOM 2479 N N . LEU A 1 300 ? -12.093 -23.219 62.529 1.00 92.38 300 LEU A N 1
ATOM 2480 C CA . LEU A 1 300 ? -11.537 -22.522 63.690 1.00 92.38 300 LEU A CA 1
ATOM 2481 C C . LEU A 1 300 ? -12.512 -21.479 64.240 1.00 92.38 300 LEU A C 1
ATOM 2483 O O . LEU A 1 300 ? -12.615 -21.356 65.455 1.00 92.38 300 LEU A O 1
ATOM 2487 N N . SER A 1 301 ? -13.235 -20.764 63.375 1.00 92.88 301 SER A N 1
ATOM 2488 C CA . SER A 1 301 ? -14.265 -19.807 63.786 1.00 92.88 301 SER A CA 1
ATOM 2489 C C . SER A 1 301 ? -15.434 -20.502 64.485 1.00 92.88 301 SER A C 1
ATOM 2491 O O . SER A 1 301 ? -15.848 -20.040 65.541 1.00 92.88 301 SER A O 1
ATOM 2493 N N . GLU A 1 302 ? -15.908 -21.637 63.960 1.00 92.56 302 GLU A N 1
ATOM 2494 C CA . GLU A 1 302 ? -16.945 -22.460 64.602 1.00 92.56 302 GLU A CA 1
ATOM 2495 C C . GLU A 1 302 ? -16.509 -22.927 65.996 1.00 92.56 302 GLU A C 1
ATOM 2497 O O . GLU A 1 302 ? -17.267 -22.805 66.954 1.00 92.56 302 GLU A O 1
ATOM 2502 N N . ILE A 1 303 ? -15.270 -23.414 66.131 1.00 91.81 303 ILE A N 1
ATOM 2503 C CA . ILE A 1 303 ? -14.701 -23.802 67.431 1.00 91.81 303 ILE A CA 1
ATOM 2504 C C . ILE A 1 303 ? -14.619 -22.590 68.369 1.00 91.81 303 ILE A C 1
ATOM 2506 O O . ILE A 1 303 ? -14.926 -22.703 69.552 1.00 91.81 303 ILE A O 1
ATOM 2510 N N . LEU A 1 304 ? -14.214 -21.423 67.864 1.00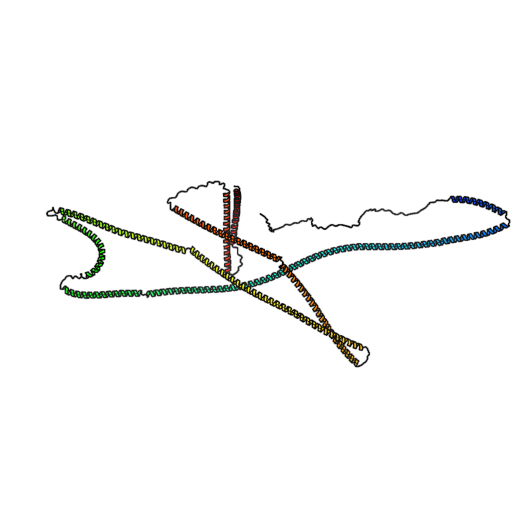 90.00 304 LEU A N 1
ATOM 2511 C CA . LEU A 1 304 ? -14.146 -20.190 68.650 1.00 90.00 304 LEU A CA 1
ATOM 2512 C C . LEU A 1 304 ? -15.520 -19.760 69.162 1.00 90.00 304 LEU A C 1
ATOM 2514 O O . LEU A 1 304 ? -15.628 -19.337 70.310 1.00 90.00 304 LEU A O 1
ATOM 2518 N N . ASP A 1 305 ? -16.554 -19.863 68.333 1.00 91.44 305 ASP A N 1
ATOM 2519 C CA . ASP A 1 305 ? -17.920 -19.522 68.722 1.00 91.44 305 ASP A CA 1
ATOM 2520 C C . ASP A 1 305 ? -18.474 -20.533 69.733 1.00 91.44 305 ASP A C 1
ATOM 2522 O O . ASP A 1 305 ? -19.019 -20.118 70.754 1.00 91.44 305 ASP A O 1
ATOM 2526 N N . GLN A 1 306 ? -18.210 -21.832 69.549 1.00 93.25 306 GLN A N 1
ATOM 2527 C CA . GLN A 1 306 ? -18.521 -22.862 70.551 1.00 93.25 306 GLN A CA 1
ATOM 2528 C C . GLN A 1 306 ? -17.849 -22.573 71.898 1.00 93.25 306 GLN A C 1
ATOM 2530 O O . GLN A 1 306 ? -18.505 -22.608 72.936 1.00 93.25 306 GLN A O 1
ATOM 2535 N N . LEU A 1 307 ? -16.557 -22.233 71.891 1.00 91.69 307 LEU A N 1
ATOM 2536 C CA . LEU A 1 307 ? -15.824 -21.881 73.108 1.00 91.69 307 LEU A CA 1
ATOM 2537 C C . LEU A 1 307 ? -16.358 -20.596 73.750 1.00 91.69 307 LEU A C 1
ATOM 2539 O O . LEU A 1 307 ? -16.436 -20.518 74.972 1.00 91.69 307 LEU A O 1
ATOM 2543 N N . LYS A 1 308 ? -16.744 -19.582 72.964 1.00 92.44 308 LYS A N 1
ATOM 2544 C CA . LYS A 1 308 ? -17.374 -18.360 73.494 1.00 92.44 308 LYS A CA 1
ATOM 2545 C C . LYS A 1 308 ? -18.729 -18.646 74.130 1.00 92.44 308 LYS A C 1
ATOM 2547 O O . LYS A 1 308 ? -19.051 -18.037 75.146 1.00 92.44 308 LYS A O 1
ATOM 2552 N N . ASP A 1 309 ? -19.525 -19.530 73.543 1.00 89.75 309 ASP A N 1
ATOM 2553 C CA . ASP A 1 309 ? -20.815 -19.935 74.102 1.00 89.75 309 ASP A CA 1
ATOM 2554 C C . ASP A 1 309 ? -20.633 -20.759 75.377 1.00 89.75 309 ASP A C 1
ATOM 2556 O O . ASP A 1 309 ? -21.342 -20.541 76.357 1.00 89.75 309 ASP A O 1
ATOM 2560 N N . GLU A 1 310 ? -19.630 -21.637 75.416 1.00 91.75 310 GLU A N 1
ATOM 2561 C CA . GLU A 1 310 ? -19.258 -22.365 76.627 1.00 91.75 310 GLU A CA 1
ATOM 2562 C C . GLU A 1 310 ? -18.761 -21.417 77.727 1.00 91.75 310 GLU A C 1
ATOM 2564 O O . GLU A 1 310 ? -19.198 -21.525 78.873 1.00 91.75 310 GLU A O 1
ATOM 2569 N N . ILE A 1 311 ? -17.925 -20.430 77.384 1.00 89.00 311 ILE A N 1
ATOM 2570 C CA . ILE A 1 311 ? -17.515 -19.365 78.307 1.00 89.00 311 ILE A CA 1
ATOM 2571 C C . ILE A 1 311 ? -18.737 -18.597 78.805 1.00 89.00 311 ILE A C 1
ATOM 2573 O O . ILE A 1 311 ? -18.863 -18.445 80.012 1.00 89.00 311 ILE A O 1
ATOM 2577 N N . ARG A 1 312 ? -19.667 -18.180 77.933 1.00 86.94 312 ARG A N 1
ATOM 2578 C CA . ARG A 1 312 ? -20.909 -17.506 78.350 1.00 86.94 312 ARG A CA 1
ATOM 2579 C C . ARG A 1 312 ? -21.739 -18.370 79.292 1.00 86.94 312 ARG A C 1
ATOM 2581 O O . ARG A 1 312 ? -22.173 -17.884 80.324 1.00 86.94 312 ARG A O 1
ATOM 2588 N N . HIS A 1 313 ? -21.900 -19.659 79.007 1.00 84.19 313 HIS A N 1
ATOM 2589 C CA . HIS A 1 313 ? -22.598 -20.582 79.904 1.00 84.19 313 HIS A CA 1
ATOM 2590 C C . HIS A 1 313 ? -21.907 -20.737 81.264 1.00 84.19 313 HIS A C 1
ATOM 2592 O O . HIS A 1 313 ? -22.577 -20.835 82.298 1.00 84.19 313 HIS A O 1
ATOM 2598 N N . LEU A 1 314 ? -20.574 -20.784 81.285 1.00 82.00 314 LEU A N 1
ATOM 2599 C CA . LEU A 1 314 ? -19.792 -20.834 82.518 1.00 82.00 314 LEU A CA 1
ATOM 2600 C C . LEU A 1 314 ? -19.845 -19.502 83.273 1.00 82.00 314 LEU A C 1
ATOM 2602 O O . LEU A 1 314 ? -19.940 -19.510 84.499 1.00 82.00 314 LEU A O 1
ATOM 2606 N N . GLU A 1 315 ? -19.826 -18.378 82.563 1.00 83.19 315 GLU A N 1
ATOM 2607 C CA . GLU A 1 315 ? -19.996 -17.038 83.112 1.00 83.19 315 GLU A CA 1
ATOM 2608 C C . GLU A 1 315 ? -21.396 -16.856 83.681 1.00 83.19 315 GLU A C 1
ATOM 2610 O O . GLU A 1 315 ? -21.471 -16.430 84.818 1.00 83.19 315 GLU A O 1
ATOM 2615 N N . ASP A 1 316 ? -22.465 -17.283 83.008 1.00 80.00 316 ASP A N 1
ATOM 2616 C CA . ASP A 1 316 ? -23.849 -17.247 83.507 1.00 80.00 316 ASP A CA 1
ATOM 2617 C C . ASP A 1 316 ? -24.031 -18.107 84.767 1.00 80.00 316 ASP A C 1
ATOM 2619 O O . ASP A 1 316 ? -24.703 -17.719 85.730 1.00 80.00 316 ASP A O 1
ATOM 2623 N N . ARG A 1 317 ? -23.389 -19.285 84.790 1.00 75.50 317 ARG A N 1
ATOM 2624 C CA . ARG A 1 317 ? -23.314 -20.143 85.983 1.00 75.50 317 ARG A CA 1
ATOM 2625 C C . ARG A 1 317 ? -22.545 -19.478 87.121 1.00 75.50 317 ARG A C 1
ATOM 2627 O O . ARG A 1 317 ? -22.909 -19.655 88.282 1.00 75.50 317 ARG A O 1
ATOM 2634 N N . ARG A 1 318 ? -21.475 -18.750 86.801 1.00 69.31 318 ARG A N 1
ATOM 2635 C CA . ARG A 1 318 ? -20.613 -18.064 87.770 1.00 69.31 318 ARG A CA 1
ATOM 2636 C C . ARG A 1 318 ? -21.200 -16.730 88.224 1.00 69.31 318 ARG A C 1
ATOM 2638 O O . ARG A 1 318 ? -20.974 -16.332 89.363 1.00 69.31 318 ARG A O 1
ATOM 2645 N N . SER A 1 319 ? -21.955 -16.041 87.376 1.00 65.62 319 SER A N 1
ATOM 2646 C CA . SER A 1 319 ? -22.593 -14.762 87.639 1.00 65.62 319 SER A CA 1
ATOM 2647 C C . SER A 1 319 ? -23.834 -15.000 88.474 1.00 65.62 319 SER A C 1
ATOM 2649 O O . SER A 1 319 ? -24.958 -14.885 88.002 1.00 65.62 319 SER A O 1
ATOM 2651 N N . ASN A 1 320 ? -23.596 -15.339 89.737 1.00 57.94 320 ASN A N 1
ATOM 2652 C CA . ASN A 1 320 ? -24.385 -14.955 90.893 1.00 57.94 320 ASN A CA 1
ATOM 2653 C C . ASN A 1 320 ? -25.903 -15.193 90.854 1.00 57.94 320 ASN A C 1
ATOM 2655 O O . ASN A 1 320 ? -26.579 -14.704 91.740 1.00 57.94 320 ASN A O 1
ATOM 2659 N N . SER A 1 321 ? -26.483 -15.928 89.907 1.00 62.97 321 SER A N 1
ATOM 2660 C CA . SER A 1 321 ? -27.924 -16.203 89.908 1.00 62.97 321 SER A CA 1
ATOM 2661 C C . SER A 1 321 ? -28.263 -17.280 90.934 1.00 62.97 321 SER A C 1
ATOM 2663 O O . SER A 1 321 ? -29.275 -17.185 91.616 1.00 62.97 321 SER A O 1
ATOM 2665 N N . THR A 1 322 ? -27.382 -18.262 91.110 1.00 63.41 322 THR A N 1
ATOM 2666 C CA . THR A 1 322 ? -27.435 -19.230 92.210 1.00 63.41 322 THR A CA 1
ATOM 2667 C C . THR A 1 322 ? -27.005 -18.595 93.524 1.00 63.41 322 THR A C 1
ATOM 2669 O O . THR A 1 322 ? -27.692 -18.772 94.520 1.00 63.41 322 THR A O 1
ATOM 2672 N N . ILE A 1 323 ? -25.928 -17.804 93.528 1.00 69.00 323 ILE A N 1
ATOM 2673 C CA . ILE A 1 323 ? -25.442 -17.147 94.751 1.00 69.00 323 ILE A CA 1
ATOM 2674 C C . ILE A 1 323 ? -26.456 -16.115 95.262 1.00 69.00 323 ILE A C 1
ATOM 2676 O O . ILE A 1 323 ? -26.798 -16.180 96.429 1.00 69.00 323 ILE A O 1
ATOM 2680 N N . ARG A 1 324 ? -27.031 -15.255 94.409 1.00 72.50 324 ARG A N 1
ATOM 2681 C CA . ARG A 1 324 ? -28.074 -14.294 94.817 1.00 72.50 324 ARG A CA 1
ATOM 2682 C C . ARG A 1 324 ? -29.340 -14.981 95.298 1.00 72.50 324 ARG A C 1
ATOM 2684 O O . ARG A 1 324 ? -29.870 -14.576 96.314 1.00 72.50 324 ARG A O 1
ATOM 2691 N N . LYS A 1 325 ? -29.794 -16.049 94.627 1.00 76.69 325 LYS A N 1
ATOM 2692 C CA . LYS A 1 325 ? -30.940 -16.834 95.116 1.00 76.69 325 LYS A CA 1
ATOM 2693 C C . LYS A 1 325 ? -30.667 -17.412 96.502 1.00 76.69 325 LYS A C 1
ATOM 2695 O O . LYS A 1 325 ? -31.525 -17.320 97.361 1.00 76.69 325 LYS A O 1
ATOM 2700 N N . LEU A 1 326 ? -29.467 -17.946 96.728 1.00 77.12 326 LEU A N 1
ATOM 2701 C CA . LEU A 1 326 ? -29.061 -18.472 98.033 1.00 77.12 326 LEU A CA 1
ATOM 2702 C C . LEU A 1 326 ? -28.828 -17.367 99.078 1.00 77.12 326 LEU A C 1
ATOM 2704 O O . LEU A 1 326 ? -28.986 -17.623 100.269 1.00 77.12 326 LEU A O 1
ATOM 2708 N N . GLU A 1 327 ? -28.429 -16.161 98.670 1.00 78.56 327 GLU A N 1
ATOM 2709 C CA . GLU A 1 327 ? -28.288 -14.987 99.541 1.00 78.56 327 GLU A CA 1
ATOM 2710 C C . GLU A 1 327 ? -29.653 -14.424 99.947 1.00 78.56 327 GLU A C 1
ATOM 2712 O O . GLU A 1 327 ? -29.849 -14.138 101.126 1.00 78.56 327 GLU A O 1
ATOM 2717 N N . ASP A 1 328 ? -30.594 -14.321 99.007 1.00 80.62 328 ASP A N 1
ATOM 2718 C CA . ASP A 1 328 ? -31.979 -13.913 99.253 1.00 80.62 328 ASP A CA 1
ATOM 2719 C C . ASP A 1 328 ? -32.685 -14.947 100.145 1.00 80.62 328 ASP A C 1
ATOM 2721 O O . ASP A 1 328 ? -33.253 -14.589 101.170 1.00 80.62 328 ASP A O 1
ATOM 2725 N N . GLU A 1 329 ? -32.529 -16.242 99.862 1.00 84.69 329 GLU A N 1
ATOM 2726 C CA . GLU A 1 329 ? -33.090 -17.325 100.679 1.00 84.69 329 GLU A CA 1
ATOM 2727 C C . GLU A 1 329 ? -32.465 -17.361 102.089 1.00 84.69 329 GLU A C 1
ATOM 2729 O O . GLU A 1 329 ? -33.166 -17.522 103.086 1.00 84.69 329 GLU A O 1
ATOM 2734 N N . ASN A 1 330 ? -31.155 -17.107 102.224 1.00 83.12 330 ASN A N 1
ATOM 2735 C CA . ASN A 1 330 ? -30.530 -16.918 103.541 1.00 83.12 330 ASN A CA 1
ATOM 2736 C C . ASN A 1 330 ? -31.024 -15.661 104.263 1.00 83.12 330 ASN A C 1
ATOM 2738 O O . ASN A 1 330 ? -31.046 -15.637 105.495 1.00 83.12 330 ASN A O 1
ATOM 2742 N N . ARG A 1 331 ? -31.351 -14.593 103.534 1.00 87.44 331 ARG A N 1
ATOM 2743 C CA . ARG A 1 331 ? -31.875 -13.353 104.109 1.00 87.44 331 ARG A CA 1
ATOM 2744 C C . ARG A 1 331 ? -33.287 -13.565 104.642 1.00 87.44 331 ARG A C 1
ATOM 2746 O O . ARG A 1 331 ? -33.549 -13.161 105.773 1.00 87.44 331 ARG A O 1
ATOM 2753 N N . ASP A 1 332 ? -34.127 -14.252 103.879 1.00 85.50 332 ASP A N 1
ATOM 2754 C CA . ASP A 1 332 ? -35.488 -14.611 104.269 1.00 85.50 332 ASP A CA 1
ATOM 2755 C C . ASP A 1 332 ? -35.472 -15.536 105.491 1.00 85.50 332 ASP A C 1
ATOM 2757 O O . ASP A 1 332 ? -36.132 -15.250 106.488 1.00 85.50 332 ASP A O 1
ATOM 2761 N N . LEU A 1 333 ? -34.615 -16.565 105.493 1.00 85.81 333 LEU A N 1
ATOM 2762 C CA . LEU A 1 333 ? -34.437 -17.449 106.651 1.00 85.81 333 LEU A CA 1
ATOM 2763 C C . LEU A 1 333 ? -33.932 -16.701 107.892 1.00 85.81 333 LEU A C 1
ATOM 2765 O O . LEU A 1 333 ? -34.359 -16.988 109.007 1.00 85.81 333 LEU A O 1
ATOM 2769 N N . ARG A 1 334 ? -33.023 -15.730 107.733 1.00 86.06 334 ARG A N 1
ATOM 2770 C CA . ARG A 1 334 ? -32.569 -14.887 108.854 1.00 86.06 334 ARG A CA 1
ATOM 2771 C C . ARG A 1 334 ? -33.701 -14.033 109.406 1.00 86.06 334 ARG A C 1
ATOM 2773 O O . ARG A 1 334 ? -33.802 -13.905 110.621 1.00 86.06 334 ARG A O 1
ATOM 2780 N N . GLN A 1 335 ? -34.530 -13.464 108.536 1.00 83.25 335 GLN A N 1
ATOM 2781 C CA . GLN A 1 335 ? -35.680 -12.672 108.952 1.00 83.25 335 GLN A CA 1
ATOM 2782 C C . GLN A 1 335 ? -36.724 -13.541 109.661 1.00 83.25 335 GLN A C 1
ATOM 2784 O O . GLN A 1 335 ? -37.213 -13.151 110.715 1.00 83.25 335 GLN A O 1
ATOM 2789 N N . GLU A 1 336 ? -36.991 -14.747 109.162 1.00 85.69 336 GLU A N 1
ATOM 2790 C CA . GLU A 1 336 ? -37.890 -15.702 109.811 1.00 85.69 336 GLU A CA 1
ATOM 2791 C C . GLU A 1 336 ? -37.364 -16.128 111.190 1.00 85.69 336 GLU A C 1
ATOM 2793 O O . GLU A 1 336 ? -38.117 -16.157 112.160 1.00 85.69 336 GLU A O 1
ATOM 2798 N N . VAL A 1 337 ? -36.059 -16.390 111.323 1.00 85.06 337 VAL A N 1
ATOM 2799 C CA . VAL A 1 337 ? -35.433 -16.680 112.624 1.00 85.06 337 VAL A CA 1
ATOM 2800 C C . VAL A 1 337 ? -35.542 -15.487 113.576 1.00 85.06 337 VAL A C 1
ATOM 2802 O O . VAL A 1 337 ? -35.819 -15.689 114.756 1.00 85.06 337 VAL A O 1
ATOM 2805 N N . GLU A 1 338 ? -35.359 -14.257 113.095 1.00 86.94 338 GLU A N 1
ATOM 2806 C CA . GLU A 1 338 ? -35.507 -13.032 113.893 1.00 86.94 338 GLU A CA 1
ATOM 2807 C C . GLU A 1 338 ? -36.965 -12.835 114.346 1.00 86.94 338 GLU A C 1
ATOM 2809 O O . GLU A 1 338 ? -37.230 -12.526 115.507 1.00 86.94 338 GLU A O 1
ATOM 2814 N N . GLU A 1 339 ? -37.933 -13.066 113.458 1.00 84.38 339 GLU A N 1
ATOM 2815 C CA . GLU A 1 339 ? -39.364 -13.009 113.762 1.00 84.38 339 GLU A CA 1
ATOM 2816 C C . GLU A 1 339 ? -39.766 -14.096 114.763 1.00 84.38 339 GLU A C 1
ATOM 2818 O O . GLU A 1 339 ? -40.461 -13.803 115.736 1.00 84.38 339 GLU A O 1
ATOM 2823 N N . LEU A 1 340 ? -39.281 -15.329 114.591 1.00 82.38 340 LEU A N 1
ATOM 2824 C CA . LEU A 1 340 ? -39.480 -16.424 115.540 1.00 82.38 340 LEU A CA 1
ATOM 2825 C C . LEU A 1 340 ? -38.802 -16.146 116.881 1.00 82.38 340 LEU A C 1
ATOM 2827 O O . LEU A 1 340 ? -39.375 -16.462 117.920 1.00 82.38 340 LEU A O 1
ATOM 2831 N N . PHE A 1 341 ? -37.620 -15.531 116.889 1.00 86.06 341 PHE A N 1
ATOM 2832 C CA . PHE A 1 341 ? -36.931 -15.135 118.114 1.00 86.06 341 PHE A CA 1
ATOM 2833 C C . PHE A 1 341 ? -37.699 -14.037 118.852 1.00 86.06 341 PHE A C 1
ATOM 2835 O O . PHE A 1 341 ? -37.921 -14.146 120.057 1.00 86.06 341 PHE A O 1
ATOM 2842 N N . ASN A 1 342 ? -38.170 -13.014 118.137 1.00 84.25 342 ASN A N 1
ATOM 2843 C CA . ASN A 1 342 ? -38.985 -11.941 118.703 1.00 84.25 342 ASN A CA 1
ATOM 2844 C C . ASN A 1 342 ? -40.325 -12.468 119.212 1.00 84.25 342 ASN A C 1
ATOM 2846 O O . ASN A 1 342 ? -40.744 -12.115 120.315 1.00 84.25 342 ASN A O 1
ATOM 2850 N N . ARG A 1 343 ? -40.954 -13.378 118.464 1.00 85.12 343 ARG A N 1
ATOM 2851 C CA . ARG A 1 343 ? -42.176 -14.062 118.879 1.00 85.12 343 ARG A CA 1
ATOM 2852 C C . ARG A 1 343 ? -41.934 -14.940 120.094 1.00 85.12 343 ARG A C 1
ATOM 2854 O O . ARG A 1 343 ? -42.689 -14.836 121.042 1.00 85.12 343 ARG A O 1
ATOM 2861 N N . HIS A 1 344 ? -40.842 -15.697 120.144 1.00 82.44 344 HIS A N 1
ATOM 2862 C CA . HIS A 1 344 ? -40.464 -16.467 121.326 1.00 82.44 344 HIS A CA 1
ATOM 2863 C C . HIS A 1 344 ? -40.189 -15.563 122.530 1.00 82.44 344 HIS A C 1
ATOM 2865 O O . HIS A 1 344 ? -40.601 -15.876 123.642 1.00 82.44 344 HIS A O 1
ATOM 2871 N N . GLN A 1 345 ? -39.539 -14.415 122.338 1.00 82.19 345 GLN A N 1
ATOM 2872 C CA . GLN A 1 345 ? -39.292 -13.455 123.410 1.00 82.19 345 GLN A CA 1
ATOM 2873 C C . GLN A 1 345 ? -40.603 -12.822 123.903 1.00 82.19 345 GLN A C 1
ATOM 2875 O O . GLN A 1 345 ? -40.773 -12.599 125.102 1.00 82.19 345 GLN A O 1
ATOM 2880 N N . GLN A 1 346 ? -41.542 -12.564 122.994 1.00 80.00 346 GLN A N 1
ATOM 2881 C CA . GLN A 1 346 ? -42.876 -12.072 123.311 1.00 80.00 346 GLN A CA 1
ATOM 2882 C C . GLN A 1 346 ? -43.713 -13.142 124.009 1.00 80.00 346 GLN A C 1
ATOM 2884 O O . GLN A 1 346 ? -44.280 -12.856 125.055 1.00 80.00 346 GLN A O 1
ATOM 2889 N N . ASP A 1 347 ? -43.687 -14.380 123.530 1.00 81.69 347 ASP A N 1
ATOM 2890 C CA . ASP A 1 347 ? -44.318 -15.532 124.162 1.00 81.69 347 ASP A CA 1
ATOM 2891 C C . ASP A 1 347 ? -43.732 -15.750 125.557 1.00 81.69 347 ASP A C 1
ATOM 2893 O O . ASP A 1 347 ? -44.474 -15.919 126.514 1.00 81.69 347 ASP A O 1
ATOM 2897 N N . THR A 1 348 ? -42.415 -15.622 125.727 1.00 81.56 348 THR A N 1
ATOM 2898 C CA . THR A 1 348 ? -41.757 -15.699 127.039 1.00 81.56 348 THR A CA 1
ATOM 2899 C C . THR A 1 348 ? -42.251 -14.589 127.964 1.00 81.56 348 THR A C 1
ATOM 2901 O O . THR A 1 348 ? -42.590 -14.870 129.111 1.00 81.56 348 THR A O 1
ATOM 2904 N N . LYS A 1 349 ? -42.375 -13.348 127.468 1.00 78.00 349 LYS A N 1
ATOM 2905 C CA . LYS A 1 349 ? -42.968 -12.228 128.222 1.00 78.00 349 LYS A CA 1
ATOM 2906 C C . LYS A 1 349 ? -44.433 -12.498 128.571 1.00 78.00 349 LYS A C 1
ATOM 2908 O O . LYS A 1 349 ? -44.840 -12.241 129.701 1.00 78.00 349 LYS A O 1
ATOM 2913 N N . THR A 1 350 ? -45.221 -13.055 127.650 1.00 78.88 350 THR A N 1
ATOM 2914 C CA . THR A 1 350 ? -46.614 -13.432 127.927 1.00 78.88 350 THR A CA 1
ATOM 2915 C C . THR A 1 350 ? -46.696 -14.573 128.925 1.00 78.88 350 THR A C 1
ATOM 2917 O O . THR A 1 350 ? -47.520 -14.498 129.814 1.00 78.88 350 THR A O 1
ATOM 2920 N N . ILE A 1 351 ? -45.813 -15.570 128.877 1.00 78.56 351 ILE A N 1
ATOM 2921 C CA . ILE A 1 351 ? -45.749 -16.655 129.858 1.00 78.56 351 ILE A CA 1
ATOM 2922 C C . ILE A 1 351 ? -45.378 -16.090 131.226 1.00 78.56 351 ILE A C 1
ATOM 2924 O O . ILE A 1 351 ? -46.016 -16.444 132.210 1.00 78.56 351 ILE A O 1
ATOM 2928 N N . THR A 1 352 ? -44.403 -15.181 131.315 1.00 76.62 352 THR A N 1
ATOM 2929 C CA . THR A 1 352 ? -44.071 -14.539 132.594 1.00 76.62 352 THR A CA 1
ATOM 2930 C C . THR A 1 352 ? -45.213 -13.669 133.116 1.00 76.62 352 THR A C 1
ATOM 2932 O O . THR A 1 352 ? -45.476 -13.676 134.316 1.00 76.62 352 THR A O 1
ATOM 2935 N N . ASN A 1 353 ? -45.931 -12.975 132.228 1.00 77.62 353 ASN A N 1
ATOM 2936 C CA . ASN A 1 353 ? -47.099 -12.174 132.590 1.00 77.62 353 ASN A CA 1
ATOM 2937 C C . ASN A 1 353 ? -48.276 -13.058 133.006 1.00 77.62 353 ASN A C 1
ATOM 2939 O O . ASN A 1 353 ? -48.884 -12.770 134.021 1.00 77.62 353 ASN A O 1
ATOM 2943 N N . LEU A 1 354 ? -48.527 -14.169 132.311 1.00 75.94 354 LEU A N 1
ATOM 2944 C CA . LEU A 1 354 ? -49.544 -15.168 132.638 1.00 75.94 354 LEU A CA 1
ATOM 2945 C C . LEU A 1 354 ? -49.205 -15.922 133.923 1.00 75.94 354 LEU A C 1
ATOM 2947 O O . LEU A 1 354 ? -50.106 -16.303 134.651 1.00 75.94 354 LEU A O 1
ATOM 2951 N N . GLN A 1 355 ? -47.927 -16.129 134.247 1.00 76.19 355 GLN A N 1
ATOM 2952 C CA . GLN A 1 355 ? -47.501 -16.673 135.542 1.00 76.19 355 GLN A CA 1
ATOM 2953 C C . GLN A 1 355 ? -47.703 -15.663 136.680 1.00 76.19 355 GLN A C 1
ATOM 2955 O O . GLN A 1 355 ? -48.030 -16.050 137.802 1.00 76.19 355 GLN A O 1
ATOM 2960 N N . LEU A 1 356 ? -47.521 -14.369 136.405 1.00 71.44 356 LEU A N 1
ATOM 2961 C CA . LEU A 1 356 ? -47.841 -13.278 137.329 1.00 71.44 356 LEU A CA 1
ATOM 2962 C C . LEU A 1 356 ? -49.356 -13.087 137.485 1.00 71.44 356 LEU A C 1
ATOM 2964 O O . LEU A 1 356 ? -49.818 -12.895 138.604 1.00 71.44 356 LEU A O 1
ATOM 2968 N N . GLU A 1 357 ? -50.121 -13.191 136.399 1.00 68.12 357 GLU A N 1
ATOM 2969 C CA . GLU A 1 357 ? -51.584 -13.186 136.388 1.00 68.12 357 GLU A CA 1
ATOM 2970 C C . GLU A 1 357 ? -52.154 -14.444 137.026 1.00 68.12 357 GLU A C 1
ATOM 2972 O O . GLU A 1 357 ? -53.117 -14.321 137.752 1.00 68.12 357 GLU A O 1
ATOM 2977 N N . LEU A 1 358 ? -51.553 -15.627 136.872 1.00 61.75 358 LEU A N 1
ATOM 2978 C CA . LEU A 1 358 ? -51.946 -16.829 137.616 1.00 61.75 358 LEU A CA 1
ATOM 2979 C C . LEU A 1 358 ? -51.747 -16.628 139.113 1.00 61.75 358 LEU A C 1
ATOM 2981 O O . LEU A 1 358 ? -52.646 -16.945 139.873 1.00 61.75 358 LEU A O 1
ATOM 2985 N N . ARG A 1 359 ? -50.636 -16.019 139.545 1.00 65.75 359 ARG A N 1
ATOM 2986 C CA . ARG A 1 359 ? -50.434 -15.669 140.962 1.00 65.75 359 ARG A CA 1
ATOM 2987 C C . ARG A 1 359 ? -51.399 -14.590 141.460 1.00 65.75 359 ARG A C 1
ATOM 2989 O O . ARG A 1 359 ? -51.769 -14.617 142.630 1.00 65.75 359 ARG A O 1
ATOM 2996 N N . LYS A 1 360 ? -51.794 -13.642 140.602 1.00 60.62 360 LYS A N 1
ATOM 2997 C CA . LYS A 1 360 ? -52.810 -12.627 140.923 1.00 60.62 360 LYS A CA 1
ATOM 2998 C C . LYS A 1 360 ? -54.210 -13.228 140.968 1.00 60.62 360 LYS A C 1
ATOM 3000 O O . LYS A 1 360 ? -54.867 -13.058 141.981 1.00 60.62 360 LYS A O 1
ATOM 3005 N N . LEU A 1 361 ? -54.604 -14.025 139.978 1.00 53.34 361 LEU A N 1
ATOM 3006 C CA . LEU A 1 361 ? -55.853 -14.788 139.901 1.00 53.34 361 LEU A CA 1
ATOM 3007 C C . LEU A 1 361 ? -55.958 -15.837 141.014 1.00 53.34 361 LEU A C 1
ATOM 3009 O O . LEU A 1 361 ? -57.044 -16.035 141.536 1.00 53.34 361 LEU A O 1
ATOM 3013 N N . GLU A 1 362 ? -54.863 -16.455 141.461 1.00 53.31 362 GLU A N 1
ATOM 3014 C CA . GLU A 1 362 ? -54.814 -17.299 142.670 1.00 53.31 362 GLU A CA 1
ATOM 3015 C C . GLU A 1 362 ? -55.043 -16.491 143.964 1.00 53.31 362 GLU A C 1
ATOM 3017 O O . GLU A 1 362 ? -55.456 -17.064 144.970 1.00 53.31 362 GLU A O 1
ATOM 3022 N N . SER A 1 363 ? -54.834 -15.167 143.946 1.00 48.25 363 SER A N 1
ATOM 3023 C CA . SER A 1 363 ? -55.166 -14.252 145.052 1.00 48.25 363 SER A CA 1
ATOM 3024 C C . SER A 1 363 ? -56.507 -13.508 144.878 1.00 48.25 363 SER A C 1
ATOM 3026 O O . SER A 1 363 ? -57.139 -13.162 145.868 1.00 48.25 363 SER A O 1
ATOM 3028 N N . GLU A 1 364 ? -56.990 -13.336 143.643 1.00 43.81 364 GLU A N 1
ATOM 3029 C CA . GLU A 1 364 ? -58.228 -12.633 143.255 1.00 43.81 364 GLU A CA 1
ATOM 3030 C C . GLU A 1 364 ? -59.424 -13.597 143.068 1.00 43.81 364 GLU A C 1
ATOM 3032 O O . GLU A 1 364 ? -60.574 -13.173 143.032 1.00 43.81 364 GLU A O 1
ATOM 3037 N N . THR A 1 365 ? -59.204 -14.920 143.065 1.00 47.69 365 THR A N 1
ATOM 3038 C CA . THR A 1 365 ? -60.271 -15.944 143.180 1.00 47.69 365 THR A CA 1
ATOM 3039 C C . THR A 1 365 ? -60.715 -16.210 144.627 1.00 47.69 365 THR A C 1
ATOM 3041 O O . THR A 1 365 ? -61.644 -16.988 144.850 1.00 47.69 365 THR A O 1
ATOM 3044 N N . ALA A 1 366 ? -60.119 -15.514 145.605 1.00 42.34 366 ALA A N 1
ATOM 3045 C CA . ALA A 1 366 ? -60.590 -15.440 146.989 1.00 42.34 366 ALA A CA 1
ATOM 3046 C C . ALA A 1 366 ? -61.541 -14.252 147.256 1.00 42.34 366 ALA A C 1
ATOM 3048 O O . ALA A 1 366 ? -62.315 -14.340 148.202 1.00 42.34 366 ALA A O 1
ATOM 3049 N N . ASP A 1 367 ? -61.575 -13.211 146.412 1.00 37.41 367 ASP A N 1
ATOM 3050 C CA . ASP A 1 367 ? -62.426 -12.025 146.605 1.00 37.41 367 ASP A CA 1
ATOM 3051 C C . ASP A 1 367 ? -63.017 -11.511 145.274 1.00 37.41 367 ASP A C 1
ATOM 3053 O O . ASP A 1 367 ? -62.594 -10.517 144.704 1.00 37.41 367 ASP A O 1
ATOM 3057 N N . GLN A 1 368 ? -64.062 -12.220 144.834 1.00 31.95 368 GLN A N 1
ATOM 3058 C CA . GLN A 1 368 ? -65.191 -11.762 144.007 1.00 31.95 368 GLN A CA 1
ATOM 3059 C C . GLN A 1 368 ? -64.946 -11.203 142.589 1.00 31.95 368 GLN A C 1
ATOM 3061 O O . GLN A 1 368 ? -64.456 -10.107 142.361 1.00 31.95 368 GLN A O 1
ATOM 3066 N N . MET A 1 369 ? -65.521 -11.951 141.639 1.00 36.41 369 MET A N 1
ATOM 3067 C CA . MET A 1 369 ? -66.320 -11.489 140.496 1.00 36.41 369 MET A CA 1
ATOM 3068 C C . MET A 1 369 ? -66.421 -9.966 140.261 1.00 36.41 369 MET A C 1
ATOM 3070 O O . MET A 1 369 ? -67.083 -9.270 141.029 1.00 36.41 369 MET A O 1
ATOM 3074 N N . GLY A 1 370 ? -66.008 -9.523 139.066 1.00 34.31 370 GLY A N 1
ATOM 3075 C CA . GLY A 1 370 ? -66.737 -8.467 138.351 1.00 34.31 370 GLY A CA 1
ATOM 3076 C C . GLY A 1 370 ? -65.908 -7.389 137.654 1.00 34.31 370 GLY A C 1
ATOM 3077 O O . GLY A 1 370 ? -65.816 -6.286 138.168 1.00 34.31 370 GLY A O 1
ATOM 3078 N N . ASN A 1 371 ? -65.467 -7.698 136.428 1.00 34.72 371 ASN A N 1
ATOM 3079 C CA . ASN A 1 371 ? -65.253 -6.792 135.284 1.00 34.72 371 ASN A CA 1
ATOM 3080 C C . ASN A 1 371 ? -64.403 -5.522 135.480 1.00 34.72 371 ASN A C 1
ATOM 3082 O O . ASN A 1 371 ? -64.888 -4.497 135.954 1.00 34.72 371 ASN A O 1
ATOM 3086 N N . GLU A 1 372 ? -63.190 -5.548 134.915 1.00 34.72 372 GLU A N 1
ATOM 3087 C CA . GLU A 1 372 ? -62.312 -4.386 134.786 1.00 34.72 372 GLU A CA 1
ATOM 3088 C C . GLU A 1 372 ? -62.291 -3.824 133.353 1.00 34.72 372 GLU A C 1
ATOM 3090 O O . GLU A 1 372 ? -62.134 -4.532 132.354 1.00 34.72 372 GLU A O 1
ATOM 3095 N N . SER A 1 373 ? -62.486 -2.506 133.305 1.00 45.53 373 SER A N 1
ATOM 3096 C CA . SER A 1 373 ? -62.508 -1.611 132.154 1.00 45.53 373 SER A CA 1
ATOM 3097 C C . SER A 1 373 ? -61.102 -1.455 131.565 1.00 45.53 373 SER A C 1
ATOM 3099 O O . SER A 1 373 ? -60.372 -0.526 131.896 1.00 45.53 373 SER A O 1
ATOM 3101 N N . TYR A 1 374 ? -60.700 -2.388 130.698 1.00 49.28 374 TYR A N 1
ATOM 3102 C CA . TYR A 1 374 ? -59.447 -2.301 129.930 1.00 49.28 374 TYR A CA 1
ATOM 3103 C C . TYR A 1 374 ? -59.585 -1.490 128.621 1.00 49.28 374 TYR A C 1
ATOM 3105 O O . TYR A 1 374 ? -58.648 -1.398 127.834 1.00 49.28 374 TYR A O 1
ATOM 3113 N N . ILE A 1 375 ? -60.749 -0.909 128.323 1.00 46.72 375 ILE A N 1
ATOM 3114 C CA . ILE A 1 375 ? -61.040 -0.447 126.953 1.00 46.72 375 ILE A CA 1
ATOM 3115 C C . ILE A 1 375 ? -60.752 1.051 126.740 1.00 46.72 375 ILE A C 1
ATOM 3117 O O . ILE A 1 375 ? -60.363 1.433 125.636 1.00 46.72 375 ILE A O 1
ATOM 3121 N N . ASP A 1 376 ? -60.803 1.877 127.787 1.00 46.91 376 ASP A N 1
ATOM 3122 C CA . ASP A 1 376 ? -60.819 3.344 127.639 1.00 46.91 376 ASP A CA 1
ATOM 3123 C C . ASP A 1 376 ? -59.485 3.964 127.167 1.00 46.91 376 ASP A C 1
ATOM 3125 O O . ASP A 1 376 ? -59.466 5.074 126.644 1.00 46.91 376 ASP A O 1
ATOM 3129 N N . ALA A 1 377 ? -58.353 3.266 127.296 1.00 48.88 377 ALA A N 1
ATOM 3130 C CA . ALA A 1 377 ? -57.037 3.847 126.987 1.00 48.88 377 ALA A CA 1
ATOM 3131 C C . ALA A 1 377 ? -56.452 3.408 125.631 1.00 48.88 377 ALA A C 1
ATOM 3133 O O . ALA A 1 377 ? -55.599 4.093 125.073 1.00 48.88 377 ALA A O 1
ATOM 3134 N N . VAL A 1 378 ? -56.936 2.300 125.055 1.00 48.78 378 VAL A N 1
ATOM 3135 C CA . VAL A 1 378 ? -56.633 1.931 123.655 1.00 48.78 378 VAL A CA 1
ATOM 3136 C C . VAL A 1 378 ? -57.597 2.655 122.695 1.00 48.78 378 VAL A C 1
ATOM 3138 O O . VAL A 1 378 ? -57.332 2.763 121.496 1.00 48.78 378 VAL A O 1
ATOM 3141 N N . GLU A 1 379 ? -58.691 3.225 123.219 1.00 49.75 379 GLU A N 1
ATOM 3142 C CA . GLU A 1 379 ? -59.620 4.079 122.479 1.00 49.75 379 GLU A CA 1
ATOM 3143 C C . GLU A 1 379 ? -59.016 5.417 122.034 1.00 49.75 379 GLU A C 1
ATOM 3145 O O . GLU A 1 379 ? -59.365 5.879 120.953 1.00 49.75 379 GLU A O 1
ATOM 3150 N N . GLU A 1 380 ? -58.054 6.011 122.740 1.00 52.62 380 GLU A N 1
ATOM 3151 C CA . GLU A 1 380 ? -57.514 7.323 122.341 1.00 52.62 380 GLU A CA 1
ATOM 3152 C C . GLU A 1 380 ? -56.599 7.285 121.103 1.00 52.62 380 GLU A C 1
ATOM 3154 O O . GLU A 1 380 ? -56.682 8.164 120.243 1.00 52.62 380 GLU A O 1
ATOM 3159 N N . GLU A 1 381 ? -55.787 6.243 120.924 1.00 50.69 381 GLU A N 1
ATOM 3160 C CA . GLU A 1 381 ? -54.923 6.127 119.735 1.00 50.69 381 GLU A CA 1
ATOM 3161 C C . GLU A 1 381 ? -55.628 5.444 118.555 1.00 50.69 381 GLU A C 1
ATOM 3163 O O . GLU A 1 381 ? -55.340 5.731 117.389 1.00 50.69 381 GLU A O 1
ATOM 3168 N N . LYS A 1 382 ? -56.663 4.644 118.843 1.00 47.06 382 LYS A N 1
ATOM 3169 C CA . LYS A 1 382 ? -57.694 4.274 117.872 1.00 47.06 382 LYS A CA 1
ATOM 3170 C C . LYS A 1 382 ? -58.398 5.529 117.340 1.00 47.06 382 LYS A C 1
ATOM 3172 O O . LYS A 1 382 ? -58.582 5.600 116.133 1.00 47.06 382 LYS A O 1
ATOM 3177 N N . ASN A 1 383 ? -58.713 6.535 118.163 1.00 52.97 383 ASN A N 1
ATOM 3178 C CA . ASN A 1 383 ? -59.464 7.736 117.761 1.00 52.97 383 ASN A CA 1
ATOM 3179 C C . ASN A 1 383 ? -58.736 8.658 116.767 1.00 52.97 383 ASN A C 1
ATOM 3181 O O . ASN A 1 383 ? -59.393 9.286 115.947 1.00 52.97 383 ASN A O 1
ATOM 3185 N N . THR A 1 384 ? -57.403 8.690 116.721 1.00 54.00 384 THR A N 1
ATOM 3186 C CA . THR A 1 384 ? -56.678 9.560 115.766 1.00 54.00 384 THR A CA 1
ATOM 3187 C C . THR A 1 384 ? -56.515 8.943 114.371 1.00 54.00 384 THR A C 1
ATOM 3189 O O . THR A 1 384 ? -56.580 9.650 113.361 1.00 54.00 384 THR A O 1
ATOM 3192 N N . LEU A 1 385 ? -56.378 7.616 114.276 1.00 53.81 385 LEU A N 1
ATOM 3193 C CA . LEU A 1 385 ? -56.456 6.890 112.999 1.00 53.81 385 LEU A CA 1
ATOM 3194 C C . LEU A 1 385 ? -57.907 6.641 112.568 1.00 53.81 385 LEU A C 1
ATOM 3196 O O . LEU A 1 385 ? -58.199 6.679 111.368 1.00 53.81 385 LEU A O 1
ATOM 3200 N N . TYR A 1 386 ? -58.825 6.493 113.530 1.00 48.84 386 TYR A N 1
ATOM 3201 C CA . TYR A 1 386 ? -60.251 6.614 113.277 1.00 48.84 386 TYR A CA 1
ATOM 3202 C C . TYR A 1 386 ? -60.577 8.004 112.753 1.00 48.84 386 TYR A C 1
ATOM 3204 O O . TYR A 1 386 ? -61.273 8.010 111.776 1.00 48.84 386 TYR A O 1
ATOM 3212 N N . ASP A 1 387 ? -60.052 9.145 113.201 1.00 54.38 387 ASP A N 1
ATOM 3213 C CA . ASP A 1 387 ? -60.466 10.464 112.669 1.00 54.38 387 ASP A CA 1
ATOM 3214 C C . ASP A 1 387 ? -60.184 10.685 111.167 1.00 54.38 387 ASP A C 1
ATOM 3216 O O . ASP A 1 387 ? -60.949 11.352 110.463 1.00 54.38 387 ASP A O 1
ATOM 3220 N N . ASN A 1 388 ? -59.117 10.095 110.624 1.00 53.59 388 ASN A N 1
ATOM 3221 C CA . ASN A 1 388 ? -58.800 10.212 109.194 1.00 53.59 388 ASN A CA 1
ATOM 3222 C C . ASN A 1 388 ? -59.510 9.152 108.342 1.00 53.59 388 ASN A C 1
ATOM 3224 O O . ASN A 1 388 ? -59.987 9.460 107.245 1.00 53.59 388 ASN A O 1
ATOM 3228 N N . ILE A 1 389 ? -59.662 7.932 108.868 1.00 54.22 389 ILE A N 1
ATOM 3229 C CA . ILE A 1 389 ? -60.558 6.929 108.285 1.00 54.22 389 ILE A CA 1
ATOM 3230 C C . ILE A 1 389 ? -62.015 7.375 108.437 1.00 54.22 389 ILE A C 1
ATOM 3232 O O . ILE A 1 389 ? -62.796 7.087 107.550 1.00 54.22 389 ILE A O 1
ATOM 3236 N N . ILE A 1 390 ? -62.372 8.141 109.465 1.00 54.06 390 ILE A N 1
ATOM 3237 C CA . ILE A 1 390 ? -63.672 8.754 109.736 1.00 54.06 390 ILE A CA 1
ATOM 3238 C C . ILE A 1 390 ? -63.889 9.870 108.742 1.00 54.06 390 ILE A C 1
ATOM 3240 O O . ILE A 1 390 ? -64.961 9.863 108.212 1.00 54.06 390 ILE A O 1
ATOM 3244 N N . LYS A 1 391 ? -62.944 10.729 108.344 1.00 59.09 391 LYS A N 1
ATOM 3245 C CA . LYS A 1 391 ? -63.228 11.764 107.315 1.00 59.09 391 LYS A CA 1
ATOM 3246 C C . LYS A 1 391 ? -63.465 11.212 105.902 1.00 59.09 391 LYS A C 1
ATOM 3248 O O . LYS A 1 391 ? -64.245 11.769 105.125 1.00 59.09 391 LYS A O 1
ATOM 3253 N N . LEU A 1 392 ? -62.794 10.114 105.542 1.00 57.53 392 LEU A N 1
ATOM 3254 C CA . LEU A 1 392 ? -62.970 9.437 104.246 1.00 57.53 392 LEU A CA 1
ATOM 3255 C C . LEU A 1 392 ? -64.130 8.432 104.271 1.00 57.53 392 LEU A C 1
ATOM 3257 O O . LEU A 1 392 ? -64.950 8.441 103.351 1.00 57.53 392 LEU A O 1
ATOM 3261 N N . ASN A 1 393 ? -64.286 7.667 105.356 1.00 52.81 393 ASN A N 1
ATOM 3262 C CA . ASN A 1 393 ? -65.535 6.974 105.662 1.00 52.81 393 ASN A CA 1
ATOM 3263 C C . ASN A 1 393 ? -66.652 7.945 106.038 1.00 52.81 393 ASN A C 1
ATOM 3265 O O . ASN A 1 393 ? -67.759 7.478 106.094 1.00 52.81 393 ASN A O 1
ATOM 3269 N N . GLU A 1 394 ? -66.471 9.241 106.268 1.00 57.31 394 GLU A N 1
ATOM 3270 C CA . GLU A 1 394 ? -67.559 10.207 106.523 1.00 57.31 394 GLU A CA 1
ATOM 3271 C C . GLU A 1 394 ? -68.071 10.684 105.196 1.00 57.31 394 GLU A C 1
ATOM 3273 O O . GLU A 1 394 ? -69.258 10.838 105.069 1.00 57.31 394 GLU A O 1
ATOM 3278 N N . LYS A 1 395 ? -67.241 10.837 104.164 1.00 59.91 395 LYS A N 1
ATOM 3279 C CA . LYS A 1 395 ? -67.749 11.146 102.821 1.00 59.91 395 LYS A CA 1
ATOM 3280 C C . LYS A 1 395 ? -68.356 9.919 102.150 1.00 59.91 395 LYS A C 1
ATOM 3282 O O . LYS A 1 395 ? -69.396 10.025 101.502 1.00 59.91 395 LYS A O 1
ATOM 3287 N N . LEU A 1 396 ? -67.744 8.750 102.347 1.00 60.59 396 LEU A N 1
ATOM 3288 C CA . LEU A 1 396 ? -68.252 7.483 101.826 1.00 60.59 396 LEU A CA 1
ATOM 3289 C C . LEU A 1 396 ? -69.425 6.956 102.668 1.00 60.59 396 LEU A C 1
ATOM 3291 O O . LEU A 1 396 ? -70.437 6.570 102.096 1.00 60.59 396 LEU A O 1
ATOM 3295 N N . LYS A 1 397 ? -69.381 7.062 104.006 1.00 57.81 397 LYS A N 1
ATOM 3296 C CA . LYS A 1 397 ? -70.574 6.906 104.851 1.00 57.81 397 LYS A CA 1
ATOM 3297 C C . LYS A 1 397 ? -71.524 8.087 104.754 1.00 57.81 397 LYS A C 1
ATOM 3299 O O . LYS A 1 397 ? -72.650 7.860 105.109 1.00 57.81 397 LYS A O 1
ATOM 3304 N N . ASP A 1 398 ? -71.219 9.292 104.295 1.00 61.75 398 ASP A N 1
ATOM 3305 C CA . ASP A 1 398 ? -72.262 10.314 104.084 1.00 61.75 398 ASP A CA 1
ATOM 3306 C C . ASP A 1 398 ? -73.006 10.000 102.795 1.00 61.75 398 ASP A C 1
ATOM 3308 O O . ASP A 1 398 ? -74.222 10.107 102.774 1.00 61.75 398 ASP A O 1
ATOM 3312 N N . ALA A 1 399 ? -72.335 9.504 101.753 1.00 59.41 399 ALA A N 1
ATOM 3313 C CA . ALA A 1 399 ? -73.001 8.969 100.566 1.00 59.41 399 ALA A CA 1
ATOM 3314 C C . ALA A 1 399 ? -73.778 7.670 100.876 1.00 59.41 399 ALA A C 1
ATOM 3316 O O . ALA A 1 399 ? -74.941 7.538 100.489 1.00 59.41 399 ALA A O 1
ATOM 3317 N N . GLU A 1 400 ? -73.201 6.746 101.653 1.00 58.19 400 GLU A N 1
ATOM 3318 C CA . GLU A 1 400 ? -73.865 5.505 102.070 1.00 58.19 400 GLU A CA 1
ATOM 3319 C C . GLU A 1 400 ? -74.862 5.686 103.222 1.00 58.19 400 GLU A C 1
ATOM 3321 O O . GLU A 1 400 ? -75.820 4.935 103.275 1.00 58.19 400 GLU A O 1
ATOM 3326 N N . HIS A 1 401 ? -74.699 6.637 104.143 1.00 58.88 401 HIS A N 1
ATOM 3327 C CA . HIS A 1 401 ? -75.683 7.031 105.164 1.00 58.88 401 HIS A CA 1
ATOM 3328 C C . HIS A 1 401 ? -76.725 7.948 104.567 1.00 58.88 401 HIS A C 1
ATOM 3330 O O . HIS A 1 401 ? -77.783 8.014 105.160 1.00 58.88 401 HIS A O 1
ATOM 3336 N N . LYS A 1 402 ? -76.496 8.634 103.446 1.00 65.12 402 LYS A N 1
ATOM 3337 C CA . LYS A 1 402 ? -77.566 9.306 102.704 1.00 65.12 402 LYS A CA 1
ATOM 3338 C C . LYS A 1 402 ? -78.371 8.276 101.922 1.00 65.12 402 LYS A C 1
ATOM 3340 O O . LYS A 1 402 ? -79.582 8.281 102.059 1.00 65.12 402 LYS A O 1
ATOM 3345 N N . CYS A 1 403 ? -77.744 7.292 101.271 1.00 55.62 403 CYS A N 1
ATOM 3346 C CA . CYS A 1 403 ? -78.467 6.146 100.701 1.00 55.62 403 CYS A CA 1
ATOM 3347 C C . CYS A 1 403 ? -79.162 5.295 101.779 1.00 55.62 403 CYS A C 1
ATOM 3349 O O . CYS A 1 403 ? -80.344 5.015 101.655 1.00 55.62 403 CYS A O 1
ATOM 3351 N N . LYS A 1 404 ? -78.489 4.958 102.889 1.00 63.00 404 LYS A N 1
ATOM 3352 C CA . LYS A 1 404 ? -79.059 4.203 104.020 1.00 63.00 404 LYS A CA 1
ATOM 3353 C C . LYS A 1 404 ? -79.988 5.050 104.902 1.00 63.00 404 LYS A C 1
ATOM 3355 O O . LYS A 1 404 ? -80.827 4.451 105.551 1.00 63.00 404 LYS A O 1
ATOM 3360 N N . ARG A 1 405 ? -79.894 6.391 104.968 1.00 61.53 405 ARG A N 1
ATOM 3361 C CA . ARG A 1 405 ? -80.926 7.262 105.592 1.00 61.53 405 ARG A CA 1
ATOM 3362 C C . ARG A 1 405 ? -82.140 7.325 104.707 1.00 61.53 405 ARG A C 1
ATOM 3364 O O . ARG A 1 405 ? -83.213 7.153 105.237 1.00 61.53 405 ARG A O 1
ATOM 3371 N N . LEU A 1 406 ? -81.988 7.502 103.399 1.00 59.44 406 LEU A N 1
ATOM 3372 C CA . LEU A 1 406 ? -83.128 7.487 102.489 1.00 59.44 406 LEU A CA 1
ATOM 3373 C C . LEU A 1 406 ? -83.807 6.114 102.489 1.00 59.44 406 LEU A C 1
ATOM 3375 O O . LEU A 1 406 ? -85.022 6.051 102.591 1.00 59.44 406 LEU A O 1
ATOM 3379 N N . GLN A 1 407 ? -83.033 5.026 102.520 1.00 61.31 407 GLN A N 1
ATOM 3380 C CA . GLN A 1 407 ? -83.534 3.654 102.624 1.00 61.31 407 GLN A CA 1
ATOM 3381 C C . GLN A 1 407 ? -84.133 3.336 104.009 1.00 61.31 407 GLN A C 1
ATOM 3383 O O . GLN A 1 407 ? -85.190 2.722 104.076 1.00 61.31 407 GLN A O 1
ATOM 3388 N N . ARG A 1 408 ? -83.538 3.807 105.119 1.00 58.91 408 ARG A N 1
ATOM 3389 C CA . ARG A 1 408 ? -84.104 3.647 106.475 1.00 58.91 408 ARG A CA 1
ATOM 3390 C C . ARG A 1 408 ? -85.232 4.624 106.795 1.00 58.91 408 ARG A C 1
ATOM 3392 O O . ARG A 1 408 ? -86.040 4.286 107.635 1.00 58.91 408 ARG A O 1
ATOM 3399 N N . GLU A 1 409 ? -85.320 5.801 106.184 1.00 62.03 409 GLU A N 1
ATOM 3400 C CA . GLU A 1 409 ? -86.479 6.706 106.279 1.00 62.03 409 GLU A CA 1
ATOM 3401 C C . GLU A 1 409 ? -87.652 6.150 105.465 1.00 62.03 409 GLU A C 1
ATOM 3403 O O . GLU A 1 409 ? -88.792 6.261 105.906 1.00 62.03 409 GLU A O 1
ATOM 3408 N N . LEU A 1 410 ? -87.378 5.484 104.335 1.00 57.12 410 LEU A N 1
ATOM 3409 C CA . LEU A 1 410 ? -88.342 4.654 103.606 1.00 57.12 410 LEU A CA 1
ATOM 3410 C C . LEU A 1 410 ? -88.824 3.465 104.448 1.00 57.12 410 LEU A C 1
ATOM 3412 O O . LEU A 1 410 ? -90.028 3.265 104.586 1.00 57.12 410 LEU A O 1
ATOM 3416 N N . GLU A 1 411 ? -87.908 2.707 105.058 1.00 59.16 411 GLU A N 1
ATOM 3417 C CA . GLU A 1 411 ? -88.242 1.554 105.909 1.00 59.16 411 GLU A CA 1
ATOM 3418 C C . GLU A 1 411 ? -88.865 1.962 107.258 1.00 59.16 411 GLU A C 1
ATOM 3420 O O . GLU A 1 411 ? -89.749 1.266 107.743 1.00 59.16 411 GLU A O 1
ATOM 3425 N N . ALA A 1 412 ? -88.461 3.086 107.862 1.00 60.12 412 ALA A N 1
ATOM 3426 C CA . ALA A 1 412 ? -89.022 3.607 109.112 1.00 60.12 412 ALA A CA 1
ATOM 3427 C C . ALA A 1 412 ? -90.384 4.266 108.896 1.00 60.12 412 ALA A C 1
ATOM 3429 O O . ALA A 1 412 ? -91.261 4.051 109.715 1.00 60.12 412 ALA A O 1
ATOM 3430 N N . LYS A 1 413 ? -90.628 4.978 107.785 1.00 62.81 413 LYS A N 1
ATOM 3431 C CA . LYS A 1 413 ? -91.994 5.418 107.441 1.00 62.81 413 LYS A CA 1
ATOM 3432 C C . LYS A 1 413 ? -92.875 4.265 106.975 1.00 62.81 413 LYS A C 1
ATOM 3434 O O . LYS A 1 413 ? -94.079 4.310 107.207 1.00 62.81 413 LYS A O 1
ATOM 3439 N N . GLY A 1 414 ? -92.294 3.232 106.361 1.00 61.03 414 GLY A N 1
ATOM 3440 C CA . GLY A 1 414 ? -92.968 1.961 106.092 1.00 61.03 414 GLY A CA 1
ATOM 3441 C C . GLY A 1 414 ? -93.396 1.252 107.380 1.00 61.03 414 GLY A C 1
ATOM 3442 O O . GLY A 1 414 ? -94.550 0.850 107.489 1.00 61.03 414 GLY A O 1
ATOM 3443 N N . LYS A 1 415 ? -92.511 1.192 108.385 1.00 58.75 415 LYS A N 1
ATOM 3444 C CA . LYS A 1 415 ? -92.795 0.622 109.712 1.00 58.75 415 LYS A CA 1
ATOM 3445 C C . LYS A 1 415 ? -93.694 1.492 110.583 1.00 58.75 415 LYS A C 1
ATOM 3447 O O . LYS A 1 415 ? -94.577 0.947 111.218 1.00 58.75 415 LYS A O 1
ATOM 3452 N N . ASP A 1 416 ? -93.551 2.815 110.573 1.00 58.66 416 ASP A N 1
ATOM 3453 C CA . ASP A 1 416 ? -94.480 3.727 111.251 1.00 58.66 416 ASP A CA 1
ATOM 3454 C C . ASP A 1 416 ? -95.877 3.633 110.623 1.00 58.66 416 ASP A C 1
ATOM 3456 O O . ASP A 1 416 ? -96.868 3.728 111.339 1.00 58.66 416 ASP A O 1
ATOM 3460 N N . LEU A 1 417 ? -95.987 3.401 109.306 1.00 56.84 417 LEU A N 1
ATOM 3461 C CA . LEU A 1 417 ? -97.260 3.069 108.664 1.00 56.84 417 LEU A CA 1
ATOM 3462 C C . LEU A 1 417 ? -97.806 1.721 109.146 1.00 56.84 417 LEU A C 1
ATOM 3464 O O . LEU A 1 417 ? -98.979 1.687 109.505 1.00 56.84 417 LEU A O 1
ATOM 3468 N N . GLU A 1 418 ? -96.990 0.662 109.203 1.00 57.81 418 GLU A N 1
ATOM 3469 C CA . GLU A 1 418 ? -97.384 -0.665 109.718 1.00 57.81 418 GLU A CA 1
ATOM 3470 C C . GLU A 1 418 ? -97.777 -0.634 111.207 1.00 57.81 418 GLU A C 1
ATOM 3472 O O . GLU A 1 418 ? -98.799 -1.208 111.582 1.00 57.81 418 GLU A O 1
ATOM 3477 N N . ASP A 1 419 ? -97.029 0.075 112.054 1.00 59.41 419 ASP A N 1
ATOM 3478 C CA . ASP A 1 419 ? -97.276 0.211 113.492 1.00 59.41 419 ASP A CA 1
ATOM 3479 C C . ASP A 1 419 ? -98.506 1.087 113.765 1.00 59.41 419 ASP A C 1
ATOM 3481 O O . ASP A 1 419 ? -99.313 0.750 114.634 1.00 59.41 419 ASP A O 1
ATOM 3485 N N . ARG A 1 420 ? -98.750 2.145 112.973 1.00 57.19 420 ARG A N 1
ATOM 3486 C CA . ARG A 1 420 ? -100.021 2.897 113.021 1.00 57.19 420 ARG A CA 1
ATOM 3487 C C . ARG A 1 420 ? -101.188 2.059 112.496 1.00 57.19 420 ARG A C 1
ATOM 3489 O O . ARG A 1 420 ? -102.303 2.226 112.983 1.00 57.19 420 ARG A O 1
ATOM 3496 N N . GLU A 1 421 ? -100.968 1.153 111.539 1.00 54.66 421 GLU A N 1
ATOM 3497 C CA . GLU A 1 421 ? -101.968 0.181 111.064 1.00 54.66 421 GLU A CA 1
ATOM 3498 C C . GLU A 1 421 ? -102.299 -0.866 112.141 1.00 54.66 421 GLU A C 1
ATOM 3500 O O . GLU A 1 421 ? -103.465 -1.223 112.332 1.00 54.66 421 GLU A O 1
ATOM 3505 N N . LEU A 1 422 ? -101.296 -1.299 112.907 1.00 58.47 422 LEU A N 1
ATOM 3506 C CA . LEU A 1 422 ? -101.426 -2.176 114.073 1.00 58.47 422 LEU A CA 1
ATOM 3507 C C . LEU A 1 422 ? -102.084 -1.466 115.266 1.00 58.47 422 LEU A C 1
ATOM 3509 O O . LEU A 1 422 ? -102.899 -2.070 115.967 1.00 58.47 422 LEU A O 1
ATOM 3513 N N . GLU A 1 423 ? -101.810 -0.179 115.473 1.00 55.34 423 GLU A N 1
ATOM 3514 C CA . GLU A 1 423 ? -102.468 0.657 116.480 1.00 55.34 423 GLU A CA 1
ATOM 3515 C C . GLU A 1 423 ? -103.912 1.003 116.075 1.00 55.34 423 GLU A C 1
ATOM 3517 O O . GLU A 1 423 ? -104.813 0.955 116.910 1.00 55.34 423 GLU A O 1
ATOM 3522 N N . LEU A 1 424 ? -104.190 1.178 114.778 1.00 53.44 424 LEU A N 1
ATOM 3523 C CA . LEU A 1 424 ? -105.544 1.216 114.209 1.00 53.44 424 LEU A CA 1
ATOM 3524 C C . LEU A 1 424 ? -106.273 -0.128 114.374 1.00 53.44 424 LEU A C 1
ATOM 3526 O O . LEU A 1 424 ? -107.475 -0.139 114.639 1.00 53.44 424 LEU A O 1
ATOM 3530 N N . GLN A 1 425 ? -105.581 -1.271 114.279 1.00 55.69 425 GLN A N 1
ATOM 3531 C CA . GLN A 1 425 ? -106.160 -2.583 114.599 1.00 55.69 425 GLN A CA 1
ATOM 3532 C C . GLN A 1 425 ? -106.397 -2.787 116.104 1.00 55.69 425 GLN A C 1
ATOM 3534 O O . GLN A 1 425 ? -107.326 -3.514 116.465 1.00 55.69 425 GLN A O 1
ATOM 3539 N N . ARG A 1 426 ? -105.610 -2.150 116.984 1.00 54.31 426 ARG A N 1
ATOM 3540 C CA . ARG A 1 426 ? -105.809 -2.164 118.447 1.00 54.31 426 ARG A CA 1
ATOM 3541 C C . ARG A 1 426 ? -106.936 -1.225 118.887 1.00 54.31 426 ARG A C 1
ATOM 3543 O O . ARG A 1 426 ? -107.780 -1.645 119.675 1.00 54.31 426 ARG A O 1
ATOM 3550 N N . LEU A 1 427 ? -107.040 -0.029 118.307 1.00 52.06 427 LEU A N 1
ATOM 3551 C CA . LEU A 1 427 ? -108.140 0.917 118.547 1.00 52.06 427 LEU A CA 1
ATOM 3552 C C . LEU A 1 427 ? -109.477 0.422 117.967 1.00 52.06 427 LEU A C 1
ATOM 3554 O O . LEU A 1 427 ? -110.526 0.677 118.549 1.00 52.06 427 LEU A O 1
ATOM 3558 N N . ARG A 1 428 ? -109.458 -0.390 116.897 1.00 52.19 428 ARG A N 1
ATOM 3559 C CA . ARG A 1 428 ? -110.641 -1.133 116.411 1.00 52.19 428 ARG A CA 1
ATOM 3560 C C . ARG A 1 428 ? -111.042 -2.328 117.296 1.00 52.19 428 ARG A C 1
ATOM 3562 O O . ARG A 1 428 ? -112.114 -2.887 117.076 1.00 52.19 428 ARG A O 1
ATOM 3569 N N . LYS A 1 429 ? -110.215 -2.748 118.268 1.00 54.94 429 LYS A N 1
ATOM 3570 C CA . LYS A 1 429 ? -110.439 -3.942 119.117 1.00 54.94 429 LYS A CA 1
ATOM 3571 C C . LYS A 1 429 ? -110.633 -3.657 120.615 1.00 54.94 429 LYS A C 1
ATOM 3573 O O . LYS A 1 429 ? -110.956 -4.592 121.344 1.00 54.94 429 LYS A O 1
ATOM 3578 N N . LEU A 1 430 ? -110.537 -2.405 121.072 1.00 48.88 430 LEU A N 1
ATOM 3579 C CA . LEU A 1 430 ? -110.960 -1.983 122.420 1.00 48.88 430 LEU A CA 1
ATOM 3580 C C . LEU A 1 430 ? -112.134 -0.991 122.362 1.00 48.88 430 LEU A C 1
ATOM 3582 O O . LEU A 1 430 ? -112.128 0.088 122.939 1.00 48.88 430 LEU A O 1
ATOM 3586 N N . ASP A 1 431 ? -113.182 -1.430 121.671 1.00 47.59 431 ASP A N 1
ATOM 3587 C CA . ASP A 1 431 ? -114.554 -0.954 121.809 1.00 47.59 431 ASP A CA 1
ATOM 3588 C C . ASP A 1 431 ? -115.314 -1.987 122.652 1.00 47.59 431 ASP A C 1
ATOM 3590 O O . ASP A 1 431 ? -115.807 -2.983 122.123 1.00 47.59 431 ASP A O 1
ATOM 3594 N N . ARG A 1 432 ? -115.320 -1.797 123.980 1.00 48.19 432 ARG A N 1
ATOM 3595 C CA . ARG A 1 432 ? -116.296 -2.371 124.929 1.00 48.19 432 ARG A CA 1
ATOM 3596 C C . ARG A 1 432 ? -116.183 -1.659 126.283 1.00 48.19 432 ARG A C 1
ATOM 3598 O O . ARG A 1 432 ? -115.489 -2.116 127.184 1.00 48.19 432 ARG A O 1
ATOM 3605 N N . GLY A 1 433 ? -116.928 -0.560 126.418 1.00 48.22 433 GLY A N 1
ATOM 3606 C CA . GLY A 1 433 ? -117.393 -0.066 127.719 1.00 48.22 433 GLY A CA 1
ATOM 3607 C C . GLY A 1 433 ? -116.926 1.330 128.141 1.00 48.22 433 GLY A C 1
ATOM 3608 O O . GLY A 1 433 ? -116.105 1.441 129.040 1.00 48.22 433 GLY A O 1
ATOM 3609 N N . SER A 1 434 ? -117.548 2.366 127.560 1.00 44.84 434 SER A N 1
ATOM 3610 C CA . SER A 1 434 ? -118.149 3.547 128.229 1.00 44.84 434 SER A CA 1
ATOM 3611 C C . SER A 1 434 ? -117.821 4.900 127.553 1.00 44.84 434 SER A C 1
ATOM 3613 O O . SER A 1 434 ? -116.688 5.356 127.582 1.00 44.84 434 SER A O 1
ATOM 3615 N N . SER A 1 435 ? -118.875 5.534 127.010 1.00 42.31 435 SER A N 1
ATOM 3616 C CA . SER A 1 435 ? -119.043 6.928 126.525 1.00 42.31 435 SER A CA 1
ATOM 3617 C C . SER A 1 435 ? -118.233 7.410 125.297 1.00 42.31 435 SER A C 1
ATOM 3619 O O . SER A 1 435 ? -117.043 7.680 125.375 1.00 42.31 435 SER A O 1
ATOM 3621 N N . ARG A 1 436 ? -118.920 7.543 124.145 1.00 52.19 436 ARG A N 1
ATOM 3622 C CA . ARG A 1 436 ? -118.374 7.466 122.769 1.00 52.19 436 ARG A CA 1
ATOM 3623 C C . ARG A 1 436 ? -118.421 8.756 121.924 1.00 52.19 436 ARG A C 1
ATOM 3625 O O . ARG A 1 436 ? -117.962 8.713 120.791 1.00 52.19 436 ARG A O 1
ATOM 3632 N N . ASN A 1 437 ? -118.940 9.891 122.391 1.00 55.44 437 ASN A N 1
ATOM 3633 C CA . ASN A 1 437 ? -119.292 10.964 121.438 1.00 55.44 437 ASN A CA 1
ATOM 3634 C C . ASN A 1 437 ? -118.287 12.115 121.254 1.00 55.44 437 ASN A C 1
ATOM 3636 O O . ASN A 1 437 ? -118.321 12.716 120.191 1.00 55.44 437 ASN A O 1
ATOM 3640 N N . ASP A 1 438 ? -117.325 12.341 122.154 1.00 53.41 438 ASP A N 1
ATOM 3641 C CA . ASP A 1 438 ? -116.321 13.416 121.964 1.00 53.41 438 ASP A CA 1
ATOM 3642 C C . ASP A 1 438 ? -114.970 12.911 121.396 1.00 53.41 438 ASP A C 1
ATOM 3644 O O . ASP A 1 438 ? -114.066 13.692 121.100 1.00 53.41 438 ASP A O 1
ATOM 3648 N N . MET A 1 439 ? -114.819 11.592 121.198 1.00 53.53 439 MET A N 1
ATOM 3649 C CA . MET A 1 439 ? -113.608 10.972 120.628 1.00 53.53 439 MET A CA 1
ATOM 3650 C C . MET A 1 439 ? -113.662 10.745 119.107 1.00 53.53 439 MET A C 1
ATOM 3652 O O . MET A 1 439 ? -112.616 10.520 118.510 1.00 53.53 439 MET A O 1
ATOM 3656 N N . MET A 1 440 ? -114.832 10.774 118.458 1.00 55.12 440 MET A N 1
ATOM 3657 C CA . MET A 1 440 ? -114.921 10.446 117.021 1.00 55.12 440 MET A CA 1
ATOM 3658 C C . MET A 1 440 ? -114.422 11.579 116.113 1.00 55.12 440 MET A C 1
ATOM 3660 O O . MET A 1 440 ? -113.659 11.307 115.189 1.00 55.12 440 MET A O 1
ATOM 3664 N N . ASP A 1 441 ? -114.742 12.838 116.421 1.00 58.91 441 ASP A N 1
ATOM 3665 C CA . ASP A 1 441 ? -114.342 13.976 115.574 1.00 58.91 441 ASP A CA 1
ATOM 3666 C C . ASP A 1 441 ? -112.826 14.240 115.633 1.00 58.91 441 ASP A C 1
ATOM 3668 O O . ASP A 1 441 ? -112.190 14.587 114.637 1.00 58.91 441 ASP A O 1
ATOM 3672 N N . THR A 1 442 ? -112.207 13.993 116.791 1.00 59.56 442 THR A N 1
ATOM 3673 C CA . THR A 1 442 ? -110.751 14.109 116.968 1.00 59.56 442 THR A CA 1
ATOM 3674 C C . THR A 1 442 ? -109.991 12.979 116.275 1.00 59.56 442 THR A C 1
ATOM 3676 O O . THR A 1 442 ? -108.891 13.198 115.765 1.00 59.56 442 THR A O 1
ATOM 3679 N N . VAL A 1 443 ? -110.577 11.782 116.192 1.00 59.59 443 VAL A N 1
ATOM 3680 C CA . VAL A 1 443 ? -109.994 10.651 115.461 1.00 59.59 443 VAL A CA 1
ATOM 3681 C C . VAL A 1 443 ? -110.065 10.878 113.948 1.00 59.59 443 VAL A C 1
ATOM 3683 O O . VAL A 1 443 ? -109.073 10.622 113.267 1.00 59.59 443 VAL A O 1
ATOM 3686 N N . GLU A 1 444 ? -111.165 11.418 113.416 1.00 70.06 444 GLU A N 1
ATOM 3687 C CA . GLU A 1 444 ? -111.326 11.641 111.971 1.00 70.06 444 GLU A CA 1
ATOM 3688 C C . GLU A 1 444 ? -110.422 12.772 111.434 1.00 70.06 444 GLU A C 1
ATOM 3690 O O . GLU A 1 444 ? -109.790 12.621 110.382 1.00 70.06 444 GLU A O 1
ATOM 3695 N N . GLU A 1 445 ? -110.244 13.868 112.184 1.00 68.50 445 GLU A N 1
ATOM 3696 C CA . GLU A 1 445 ? -109.269 14.912 111.828 1.00 68.50 445 GLU A CA 1
ATOM 3697 C C . GLU A 1 445 ? -107.819 14.409 111.851 1.00 68.50 445 GLU A C 1
ATOM 3699 O O . GLU A 1 445 ? -107.027 14.744 110.961 1.00 68.50 445 GLU A O 1
ATOM 3704 N N . LEU A 1 446 ? -107.454 13.599 112.851 1.00 65.94 446 LEU A N 1
ATOM 3705 C CA . LEU A 1 446 ? -106.120 13.001 112.936 1.00 65.94 446 LEU A CA 1
ATOM 3706 C C . LEU A 1 446 ? -105.880 12.016 111.789 1.00 65.94 446 LEU A C 1
ATOM 3708 O O . LEU A 1 446 ? -104.779 11.973 111.240 1.00 65.94 446 LEU A O 1
ATOM 3712 N N . GLN A 1 447 ? -106.909 11.276 111.380 1.00 70.25 447 GLN A N 1
ATOM 3713 C CA . GLN A 1 447 ? -106.827 10.322 110.279 1.00 70.25 447 GLN A CA 1
ATOM 3714 C C . GLN A 1 447 ? -106.637 11.027 108.927 1.00 70.25 447 GLN A C 1
ATOM 3716 O O . GLN A 1 447 ? -105.785 10.618 108.138 1.00 70.25 447 GLN A O 1
ATOM 3721 N N . ASN A 1 448 ? -107.341 12.136 108.681 1.00 72.94 448 ASN A N 1
ATOM 3722 C CA . ASN A 1 448 ? -107.179 12.920 107.452 1.00 72.94 448 ASN A CA 1
ATOM 3723 C C . ASN A 1 448 ? -105.830 13.655 107.382 1.00 72.94 448 ASN A C 1
ATOM 3725 O O . ASN A 1 448 ? -105.214 13.699 106.312 1.00 72.94 448 ASN A O 1
ATOM 3729 N N . LYS A 1 449 ? -105.319 14.170 108.510 1.00 72.88 449 LYS A N 1
ATOM 3730 C CA . LYS A 1 449 ? -103.961 14.744 108.583 1.00 72.88 449 LYS A CA 1
ATOM 3731 C C . LYS A 1 449 ? -102.888 13.682 108.318 1.00 72.88 449 LYS A C 1
ATOM 3733 O O . LYS A 1 449 ? -101.994 13.921 107.510 1.00 72.88 449 LYS A O 1
ATOM 3738 N N . LEU A 1 450 ? -103.038 12.483 108.886 1.00 68.88 450 LEU A N 1
ATOM 3739 C CA . LEU A 1 450 ? -102.145 11.345 108.633 1.00 68.88 450 LEU A CA 1
ATOM 3740 C C . LEU A 1 450 ? -102.155 10.896 107.165 1.00 68.88 450 LEU A C 1
ATOM 3742 O O . LEU A 1 450 ? -101.101 10.596 106.611 1.00 68.88 450 LEU A O 1
ATOM 3746 N N . ILE A 1 451 ? -103.317 10.879 106.505 1.00 74.06 451 ILE A N 1
ATOM 3747 C CA . ILE A 1 451 ? -103.415 10.529 105.077 1.00 74.06 451 ILE A CA 1
ATOM 3748 C C . ILE A 1 451 ? -102.734 11.589 104.201 1.00 74.06 451 ILE A C 1
ATOM 3750 O O . ILE A 1 451 ? -102.027 11.244 103.252 1.00 74.06 451 ILE A O 1
ATOM 3754 N N . GLN A 1 452 ? -102.899 12.876 104.514 1.00 73.88 452 GLN A N 1
ATOM 3755 C CA . GLN A 1 452 ? -102.214 13.943 103.779 1.00 73.88 452 GLN A CA 1
ATOM 3756 C C . GLN A 1 452 ? -100.693 13.887 103.955 1.00 73.88 452 GLN A C 1
ATOM 3758 O O . GLN A 1 452 ? -99.965 14.069 102.978 1.00 73.88 452 GLN A O 1
ATOM 3763 N N . GLU A 1 453 ? -100.202 13.609 105.162 1.00 70.44 453 GLU A N 1
ATOM 3764 C CA . GLU A 1 453 ? -98.769 13.431 105.417 1.00 70.44 453 GLU A CA 1
ATOM 3765 C C . GLU A 1 453 ? -98.218 12.179 104.730 1.00 70.44 453 GLU A C 1
ATOM 3767 O O . GLU A 1 453 ? -97.183 12.254 104.067 1.00 70.44 453 GLU A O 1
ATOM 3772 N N . ARG A 1 454 ? -98.955 11.061 104.764 1.00 71.31 454 ARG A N 1
ATOM 3773 C CA . ARG A 1 454 ? -98.611 9.841 104.021 1.00 71.31 454 ARG A CA 1
ATOM 3774 C C . ARG A 1 454 ? -98.451 10.123 102.529 1.00 71.31 454 ARG A C 1
ATOM 3776 O O . ARG A 1 454 ? -97.440 9.749 101.943 1.00 71.31 454 ARG A O 1
ATOM 3783 N N . ASN A 1 455 ? -99.412 10.812 101.918 1.00 75.38 455 ASN A N 1
ATOM 3784 C CA . ASN A 1 455 ? -99.368 11.107 100.485 1.00 75.38 455 ASN A CA 1
ATOM 3785 C C . ASN A 1 455 ? -98.235 12.077 100.123 1.00 75.38 455 ASN A C 1
ATOM 3787 O O . ASN A 1 455 ? -97.656 11.965 99.045 1.00 75.38 455 ASN A O 1
ATOM 3791 N N . LYS A 1 456 ? -97.872 13.008 101.014 1.00 74.69 456 LYS A N 1
ATOM 3792 C CA . LYS A 1 456 ? -96.683 13.851 100.821 1.00 74.69 456 LYS A CA 1
ATOM 3793 C C . LYS A 1 456 ? -95.402 13.020 100.832 1.00 74.69 456 LYS A C 1
ATOM 3795 O O . LYS A 1 456 ? -94.578 13.200 99.942 1.00 74.69 456 LYS A O 1
ATOM 3800 N N . PHE A 1 457 ? -95.270 12.079 101.766 1.00 69.06 457 PHE A N 1
ATOM 3801 C CA . PHE A 1 457 ? -94.082 11.231 101.855 1.00 69.06 457 PHE A CA 1
ATOM 3802 C C . PHE A 1 457 ? -93.952 10.242 100.703 1.00 69.06 457 PHE A C 1
ATOM 3804 O O . PHE A 1 457 ? -92.855 10.085 100.180 1.00 69.06 457 PHE A O 1
ATOM 3811 N N . VAL A 1 458 ? -95.055 9.643 100.250 1.00 73.50 458 VAL A N 1
ATOM 3812 C CA . VAL A 1 458 ? -95.048 8.790 99.050 1.00 73.50 458 VAL A CA 1
ATOM 3813 C C . VAL A 1 458 ? -94.600 9.593 97.822 1.00 73.50 458 VAL A C 1
ATOM 3815 O O . VAL A 1 458 ? -93.695 9.172 97.112 1.00 73.50 458 VAL A O 1
ATOM 3818 N N . ASN A 1 459 ? -95.121 10.810 97.633 1.00 75.25 459 ASN A N 1
ATOM 3819 C CA . ASN A 1 459 ? -94.712 11.667 96.514 1.00 75.25 459 ASN A CA 1
ATOM 3820 C C . ASN A 1 459 ? -93.241 12.123 96.586 1.00 75.25 459 ASN A C 1
ATOM 3822 O O . ASN A 1 459 ? -92.628 12.393 95.553 1.00 75.25 459 ASN A O 1
ATOM 3826 N N . GLU A 1 460 ? -92.672 12.280 97.783 1.00 74.25 460 GLU A N 1
ATOM 3827 C CA . GLU A 1 460 ? -91.248 12.600 97.961 1.00 74.25 460 GLU A CA 1
ATOM 3828 C C . GLU A 1 460 ? -90.350 11.395 97.670 1.00 74.25 460 GLU A C 1
ATOM 3830 O O . GLU A 1 460 ? -89.313 11.555 97.025 1.00 74.25 460 GLU A O 1
ATOM 3835 N N . ILE A 1 461 ? -90.782 10.202 98.079 1.00 71.56 461 ILE A N 1
ATOM 3836 C CA . ILE A 1 461 ? -90.126 8.929 97.774 1.00 71.56 461 ILE A CA 1
ATOM 3837 C C . ILE A 1 461 ? -90.094 8.701 96.260 1.00 71.56 461 ILE A C 1
ATOM 3839 O O . ILE A 1 461 ? -89.012 8.544 95.699 1.00 71.56 461 ILE A O 1
ATOM 3843 N N . ASP A 1 462 ? -91.234 8.820 95.575 1.00 76.31 462 ASP A N 1
ATOM 3844 C CA . ASP A 1 462 ? -91.319 8.618 94.122 1.00 76.31 462 ASP A CA 1
ATOM 3845 C C . ASP A 1 462 ? -90.451 9.629 93.345 1.00 76.31 462 ASP A C 1
ATOM 3847 O O . ASP A 1 462 ? -89.842 9.315 92.315 1.00 76.31 462 ASP A O 1
ATOM 3851 N N . LYS A 1 463 ? -90.331 10.865 93.850 1.00 78.56 463 LYS A N 1
ATOM 3852 C CA . LYS A 1 463 ? -89.432 11.885 93.283 1.00 78.56 463 LYS A CA 1
ATOM 3853 C C . LYS A 1 463 ? -87.954 11.561 93.481 1.00 78.56 463 LYS A C 1
ATOM 3855 O O . LYS A 1 463 ? -87.136 11.972 92.659 1.00 78.56 463 LYS A O 1
ATOM 3860 N N . MET A 1 464 ? -87.589 10.890 94.568 1.00 71.62 464 MET A N 1
ATOM 3861 C CA . MET A 1 464 ? -86.204 10.484 94.798 1.00 71.62 464 MET A CA 1
ATOM 3862 C C . MET A 1 464 ? -85.846 9.220 94.027 1.00 71.62 464 MET A C 1
ATOM 3864 O O . MET A 1 464 ? -84.780 9.193 93.416 1.00 71.62 464 MET A O 1
ATOM 3868 N N . ASP A 1 465 ? -86.751 8.248 93.951 1.00 77.19 465 ASP A N 1
ATOM 3869 C CA . ASP A 1 465 ? -86.562 7.052 93.130 1.00 77.19 465 ASP A CA 1
ATOM 3870 C C . ASP A 1 465 ? -86.442 7.412 91.647 1.00 77.19 465 ASP A C 1
ATOM 3872 O O . ASP A 1 465 ? -85.524 6.951 90.970 1.00 77.19 465 ASP A O 1
ATOM 3876 N N . SER A 1 466 ? -87.288 8.314 91.141 1.00 78.38 466 SER A N 1
ATOM 3877 C CA . SER A 1 466 ? -87.176 8.786 89.753 1.00 78.38 466 SER A CA 1
ATOM 3878 C C . SER A 1 466 ? -85.854 9.508 89.465 1.00 78.38 466 SER A C 1
ATOM 3880 O O . SER A 1 466 ? -85.260 9.281 88.410 1.00 78.38 466 SER A O 1
ATOM 3882 N N . LYS A 1 467 ? -85.337 10.321 90.397 1.00 79.94 467 LYS A N 1
ATOM 3883 C CA . LYS A 1 467 ? -84.011 10.951 90.255 1.00 79.94 467 LYS A CA 1
ATOM 3884 C C . LYS A 1 467 ? -82.877 9.933 90.279 1.00 79.94 467 LYS A C 1
ATOM 3886 O O . LYS A 1 467 ? -81.998 9.996 89.426 1.00 79.94 467 LYS A O 1
ATOM 3891 N N . PHE A 1 468 ? -82.920 8.987 91.213 1.00 77.00 468 PHE A N 1
ATOM 3892 C CA . PHE A 1 468 ? -81.911 7.938 91.322 1.00 77.00 468 PHE A CA 1
ATOM 3893 C C . PHE A 1 468 ? -81.857 7.076 90.057 1.00 77.00 468 PHE A C 1
ATOM 3895 O O . PHE A 1 468 ? -80.779 6.792 89.540 1.00 77.00 468 PHE A O 1
ATOM 3902 N N . VAL A 1 469 ? -83.020 6.701 89.517 1.00 79.81 469 VAL A N 1
ATOM 3903 C CA . VAL A 1 469 ? -83.108 5.955 88.257 1.00 79.81 469 VAL A CA 1
ATOM 3904 C C . VAL A 1 469 ? -82.572 6.783 87.084 1.00 79.81 469 VAL A C 1
ATOM 3906 O O . VAL A 1 469 ? -81.847 6.237 86.256 1.00 79.81 469 VAL A O 1
ATOM 3909 N N . SER A 1 470 ? -82.865 8.087 87.028 1.00 82.50 470 SER A N 1
ATOM 3910 C CA . SER A 1 470 ? -82.349 8.981 85.980 1.00 82.50 470 SER A CA 1
ATOM 3911 C C . SER A 1 470 ? -80.820 9.071 85.996 1.00 82.50 470 SER A C 1
ATOM 3913 O O . SER A 1 470 ? -80.184 8.795 84.983 1.00 82.50 470 SER A O 1
ATOM 3915 N N . GLU A 1 471 ? -80.218 9.382 87.148 1.00 82.31 471 GLU A N 1
ATOM 3916 C CA . GLU A 1 471 ? -78.757 9.521 87.282 1.00 82.31 471 GLU A CA 1
ATOM 3917 C C . GLU A 1 471 ? -78.029 8.192 87.036 1.00 82.31 471 GLU A C 1
ATOM 3919 O O . GLU A 1 471 ? -76.968 8.150 86.409 1.00 82.31 471 GLU A O 1
ATOM 3924 N N . LYS A 1 472 ? -78.621 7.076 87.477 1.00 80.62 472 LYS A N 1
ATOM 3925 C CA . LYS A 1 472 ? -78.106 5.734 87.197 1.00 80.62 472 LYS A CA 1
ATOM 3926 C C . LYS A 1 472 ? -78.077 5.444 85.692 1.00 80.62 472 LYS A C 1
ATOM 3928 O O . LYS A 1 472 ? -77.086 4.901 85.210 1.00 80.62 472 LYS A O 1
ATOM 3933 N N . ASN A 1 473 ? -79.132 5.795 84.956 1.00 83.25 473 ASN A N 1
ATOM 3934 C CA . ASN A 1 473 ? -79.210 5.555 83.512 1.00 83.25 473 ASN A CA 1
ATOM 3935 C C . ASN A 1 473 ? -78.221 6.434 82.727 1.00 83.25 473 ASN A C 1
ATOM 3937 O O . ASN A 1 473 ? -77.544 5.927 81.840 1.00 83.25 473 ASN A O 1
ATOM 3941 N N . GLU A 1 474 ? -78.041 7.702 83.112 1.00 85.62 474 GLU A N 1
ATOM 3942 C CA . GLU A 1 474 ? -77.046 8.597 82.494 1.00 85.62 474 GLU A CA 1
ATOM 3943 C C . GLU A 1 474 ? -75.604 8.070 82.636 1.00 85.62 474 GLU A C 1
ATOM 3945 O O . GLU A 1 474 ? -74.787 8.158 81.712 1.00 85.62 474 GLU A O 1
ATOM 3950 N N . LEU A 1 475 ? -75.282 7.466 83.784 1.00 79.00 475 LEU A N 1
ATOM 3951 C CA . LEU A 1 475 ? -73.986 6.820 83.999 1.00 79.00 475 LEU A CA 1
ATOM 3952 C C . LEU A 1 475 ? -73.804 5.563 83.136 1.00 79.00 475 LEU A C 1
ATOM 3954 O O . LEU A 1 475 ? -72.702 5.316 82.647 1.00 79.00 475 LEU A O 1
ATOM 3958 N N . TYR A 1 476 ? -74.858 4.780 82.900 1.00 84.69 476 TYR A N 1
ATOM 3959 C CA . TYR A 1 476 ? -74.768 3.644 81.979 1.00 84.69 476 TYR A CA 1
ATOM 3960 C C . TYR A 1 476 ? -74.587 4.088 80.524 1.00 84.69 476 TYR A C 1
ATOM 3962 O O . TYR A 1 476 ? -73.713 3.551 79.842 1.00 84.69 476 TYR A O 1
ATOM 3970 N N . ASP A 1 477 ? -75.320 5.109 80.075 1.00 85.88 477 ASP A N 1
ATOM 3971 C CA . ASP A 1 477 ? -75.218 5.632 78.707 1.00 85.88 477 ASP A CA 1
ATOM 3972 C C . ASP A 1 477 ? -73.815 6.188 78.410 1.00 85.88 477 ASP A C 1
ATOM 3974 O O . ASP A 1 477 ? -73.257 5.989 77.325 1.00 85.88 477 ASP A O 1
ATOM 3978 N N . THR A 1 478 ? -73.206 6.866 79.387 1.00 85.25 478 THR A N 1
ATOM 3979 C CA . THR A 1 478 ? -71.836 7.390 79.259 1.00 85.25 478 THR A CA 1
ATOM 3980 C C . THR A 1 478 ? -70.790 6.278 79.207 1.00 85.25 478 THR A C 1
ATOM 3982 O O . THR A 1 478 ? -69.875 6.349 78.382 1.00 85.25 478 THR A O 1
ATOM 3985 N N . ILE A 1 479 ? -70.937 5.224 80.016 1.00 81.12 479 ILE A N 1
ATOM 3986 C CA . ILE A 1 479 ? -70.073 4.035 79.947 1.00 81.12 479 ILE A CA 1
ATOM 3987 C C . ILE A 1 479 ? -70.190 3.360 78.572 1.00 81.12 479 ILE A C 1
ATOM 3989 O O . ILE A 1 479 ? -69.170 3.010 77.975 1.00 81.12 479 ILE A O 1
ATOM 3993 N N . GLU A 1 480 ? -71.402 3.212 78.037 1.00 88.25 480 GLU A N 1
ATOM 3994 C CA . GLU A 1 480 ? -71.629 2.568 76.740 1.00 88.25 480 GLU A CA 1
ATOM 3995 C C . GLU A 1 480 ? -71.056 3.388 75.571 1.00 88.25 480 GLU A C 1
ATOM 3997 O O . GLU A 1 480 ? -70.451 2.836 74.646 1.00 88.25 480 GLU A O 1
ATOM 4002 N N . LYS A 1 481 ? -71.181 4.720 75.625 1.00 88.62 481 LYS A N 1
ATOM 4003 C CA . LYS A 1 481 ? -70.589 5.619 74.626 1.00 88.62 481 LYS A CA 1
ATOM 4004 C C . LYS A 1 481 ? -69.062 5.489 74.578 1.00 88.62 481 LYS A C 1
ATOM 4006 O O . LYS A 1 481 ? -68.501 5.334 73.495 1.00 88.62 481 LYS A O 1
ATOM 4011 N N . LEU A 1 482 ? -68.401 5.476 75.737 1.00 84.00 482 LEU A N 1
ATOM 4012 C CA . LEU A 1 482 ? -66.944 5.322 75.824 1.00 84.00 482 LEU A CA 1
ATOM 4013 C C . LEU A 1 482 ? -66.466 3.950 75.319 1.00 84.00 482 LEU A C 1
ATOM 4015 O O . LEU A 1 482 ? -65.385 3.838 74.741 1.00 84.00 482 LEU A O 1
ATOM 4019 N N . GLN A 1 483 ? -67.267 2.896 75.502 1.00 84.81 483 GLN A N 1
ATOM 4020 C CA . GLN A 1 483 ? -66.956 1.572 74.956 1.00 84.81 483 GLN A CA 1
ATOM 4021 C C . GLN A 1 483 ? -67.041 1.533 73.424 1.00 84.81 483 GLN A C 1
ATOM 4023 O O . GLN A 1 483 ? -66.195 0.896 72.796 1.00 84.81 483 GLN A O 1
ATOM 4028 N N . ARG A 1 484 ? -68.009 2.236 72.819 1.00 86.25 484 ARG A N 1
ATOM 4029 C CA . ARG A 1 484 ? -68.119 2.363 71.355 1.00 86.25 484 ARG A CA 1
ATOM 4030 C C . ARG A 1 484 ? -66.947 3.136 70.750 1.00 86.25 484 ARG A C 1
ATOM 4032 O O . ARG A 1 484 ? -66.334 2.643 69.810 1.00 86.25 484 ARG A O 1
ATOM 4039 N N . GLU A 1 485 ? -66.580 4.276 71.336 1.00 87.38 485 GLU A N 1
ATOM 4040 C CA . GLU A 1 485 ? -65.429 5.079 70.883 1.00 87.38 485 GLU A CA 1
ATOM 4041 C C . GLU A 1 485 ? -64.113 4.284 70.955 1.00 87.38 485 GLU A C 1
ATOM 4043 O O . GLU A 1 485 ? -63.281 4.349 70.052 1.00 87.38 485 GLU A O 1
ATOM 4048 N N . LYS A 1 486 ? -63.935 3.457 71.995 1.00 87.38 486 LYS A N 1
ATOM 4049 C CA . LYS A 1 486 ? -62.777 2.559 72.104 1.00 87.38 486 LYS A CA 1
ATOM 4050 C C . LYS A 1 486 ? -62.700 1.549 70.950 1.00 87.38 486 LYS A C 1
ATOM 4052 O O . LYS A 1 486 ? -61.598 1.255 70.496 1.00 87.38 486 LYS A O 1
ATOM 4057 N N . LEU A 1 487 ? -63.830 0.986 70.513 1.00 85.50 487 LEU A N 1
ATOM 4058 C CA . LEU A 1 487 ? -63.866 0.005 69.421 1.00 85.50 487 LEU A CA 1
ATOM 4059 C C . LEU A 1 487 ? -63.553 0.649 68.064 1.00 85.50 487 LEU A C 1
ATOM 4061 O O . LEU A 1 487 ? -62.773 0.085 67.304 1.00 85.50 487 LEU A O 1
ATOM 4065 N N . GLU A 1 488 ? -64.076 1.847 67.803 1.00 86.88 488 GLU A N 1
ATOM 4066 C CA . GLU A 1 488 ? -63.807 2.603 66.570 1.00 86.88 488 GLU A CA 1
ATOM 4067 C C . GLU A 1 488 ? -62.306 2.911 66.407 1.00 86.88 488 GLU A C 1
ATOM 4069 O O . GLU A 1 488 ? -61.724 2.683 65.348 1.00 86.88 488 GLU A O 1
ATOM 4074 N N . ILE A 1 489 ? -61.632 3.304 67.497 1.00 85.38 489 ILE A N 1
ATOM 4075 C CA . ILE A 1 489 ? -60.178 3.545 67.499 1.00 85.38 489 ILE A CA 1
ATOM 4076 C C . ILE A 1 489 ? -59.380 2.266 67.181 1.00 85.38 489 ILE A C 1
ATOM 4078 O O . ILE A 1 489 ? -58.336 2.333 66.528 1.00 85.38 489 ILE A O 1
ATOM 4082 N N . ILE A 1 490 ? -59.845 1.098 67.638 1.00 86.25 490 ILE A N 1
ATOM 4083 C CA . ILE A 1 490 ? -59.192 -0.188 67.346 1.00 86.25 490 ILE A CA 1
ATOM 4084 C C . ILE A 1 490 ? -59.337 -0.533 65.858 1.00 86.25 490 ILE A C 1
ATOM 4086 O O . ILE A 1 490 ? -58.348 -0.907 65.226 1.00 86.25 490 ILE A O 1
ATOM 4090 N N . GLU A 1 491 ? -60.527 -0.355 65.279 1.00 87.44 491 GLU A N 1
ATOM 4091 C CA . GLU A 1 491 ? -60.767 -0.607 63.850 1.00 87.44 491 GLU A CA 1
ATOM 4092 C C . GLU A 1 491 ? -59.909 0.296 62.948 1.00 87.44 491 GLU A C 1
ATOM 4094 O O . GLU A 1 491 ? -59.319 -0.178 61.968 1.00 87.44 491 GLU A O 1
ATOM 4099 N N . ASP A 1 492 ? -59.771 1.576 63.303 1.00 85.81 492 ASP A N 1
ATOM 4100 C CA . ASP A 1 492 ? -58.913 2.522 62.586 1.00 85.81 492 ASP A CA 1
ATOM 4101 C C . ASP A 1 492 ? -57.432 2.130 62.662 1.00 85.81 492 ASP A C 1
ATOM 4103 O O . ASP A 1 492 ? -56.721 2.162 61.650 1.00 85.81 492 ASP A O 1
ATOM 4107 N N . PHE A 1 493 ? -56.958 1.698 63.834 1.00 88.12 493 PHE A N 1
ATOM 4108 C CA . PHE A 1 493 ? -55.585 1.223 64.000 1.00 88.12 493 PHE A CA 1
ATOM 4109 C C . PHE A 1 493 ? -55.301 -0.009 63.128 1.00 88.12 493 PHE A C 1
ATOM 4111 O O . PHE A 1 493 ? -54.302 -0.046 62.405 1.00 88.12 493 PHE A O 1
ATOM 4118 N N . GLU A 1 494 ? -56.204 -0.991 63.118 1.00 87.81 494 GLU A N 1
ATOM 4119 C CA . GLU A 1 494 ? -56.073 -2.190 62.285 1.00 87.81 494 GLU A CA 1
ATOM 4120 C C . GLU A 1 494 ? -56.125 -1.876 60.784 1.00 87.81 494 GLU A C 1
ATOM 4122 O O . GLU A 1 494 ? -55.479 -2.547 59.969 1.00 87.81 494 GLU A O 1
ATOM 4127 N N . LYS A 1 495 ? -56.896 -0.861 60.381 1.00 87.75 495 LYS A N 1
ATOM 4128 C CA . LYS A 1 495 ? -56.934 -0.388 58.994 1.00 87.75 495 LYS A CA 1
ATOM 4129 C C . LYS A 1 495 ? -55.604 0.249 58.589 1.00 87.75 495 LYS A C 1
ATOM 4131 O O . LYS A 1 495 ? -55.051 -0.129 57.555 1.00 87.75 495 LYS A O 1
ATOM 4136 N N . ILE A 1 496 ? -55.054 1.136 59.419 1.00 85.69 496 ILE A N 1
ATOM 4137 C CA . ILE A 1 496 ? -53.744 1.764 59.186 1.00 85.69 496 ILE A CA 1
ATOM 4138 C C . ILE A 1 496 ? -52.641 0.701 59.119 1.00 85.69 496 ILE A C 1
ATOM 4140 O O . ILE A 1 496 ? -51.783 0.749 58.238 1.00 85.69 496 ILE A O 1
ATOM 4144 N N . GLN A 1 497 ? -52.681 -0.303 59.996 1.00 85.06 497 GLN A N 1
ATOM 4145 C CA . GLN A 1 497 ? -51.694 -1.381 60.009 1.00 85.06 497 GLN A CA 1
ATOM 4146 C C . GLN A 1 497 ? -51.750 -2.237 58.732 1.00 85.06 497 GLN A C 1
ATOM 4148 O O . GLN A 1 497 ? -50.709 -2.594 58.176 1.00 85.06 497 GLN A O 1
ATOM 4153 N N . ARG A 1 498 ? -52.953 -2.515 58.208 1.00 86.56 498 ARG A N 1
ATOM 4154 C CA . ARG A 1 498 ? -53.130 -3.189 56.909 1.00 86.56 498 ARG A CA 1
ATOM 4155 C C . ARG A 1 498 ? -52.614 -2.351 55.739 1.00 86.56 498 ARG A C 1
ATOM 4157 O O . ARG A 1 498 ? -51.978 -2.895 54.840 1.00 86.56 498 ARG A O 1
ATOM 4164 N N . GLU A 1 499 ? -52.863 -1.044 55.739 1.00 84.81 499 GLU A N 1
ATOM 4165 C CA . GLU A 1 499 ? -52.356 -0.136 54.703 1.00 84.81 499 GLU A CA 1
ATOM 4166 C C . GLU A 1 499 ? -50.824 -0.036 54.727 1.00 84.81 499 GLU A C 1
ATOM 4168 O O . GLU A 1 499 ? -50.195 -0.103 53.670 1.00 84.81 499 GLU A O 1
ATOM 4173 N N . TYR A 1 500 ? -50.221 0.034 55.917 1.00 86.31 500 TYR A N 1
ATOM 4174 C CA . TYR A 1 500 ? -48.769 0.022 56.095 1.00 86.31 500 TYR A CA 1
ATOM 4175 C C . TYR A 1 500 ? -48.133 -1.257 55.536 1.00 86.31 500 TYR A C 1
ATOM 4177 O O . TYR A 1 500 ? -47.200 -1.176 54.735 1.00 86.31 500 TYR A O 1
ATOM 4185 N N . ASN A 1 501 ? -48.673 -2.427 55.888 1.00 84.50 501 ASN A N 1
ATOM 4186 C CA . ASN A 1 501 ? -48.163 -3.709 55.395 1.00 84.50 501 ASN A CA 1
ATOM 4187 C C . ASN A 1 501 ? -48.299 -3.823 53.867 1.00 84.50 501 ASN A C 1
ATOM 4189 O O . ASN A 1 501 ? -47.337 -4.175 53.192 1.00 84.50 501 ASN A O 1
ATOM 4193 N N . ASN A 1 502 ? -49.434 -3.401 53.297 1.00 83.06 502 ASN A N 1
ATOM 4194 C CA . ASN A 1 502 ? -49.625 -3.367 51.841 1.00 83.06 502 ASN A CA 1
ATOM 4195 C C . ASN A 1 502 ? -48.630 -2.438 51.119 1.00 83.06 502 ASN A C 1
ATOM 4197 O O . ASN A 1 502 ? -48.253 -2.699 49.975 1.00 83.06 502 ASN A O 1
ATOM 4201 N N . LEU A 1 503 ? -48.229 -1.324 51.739 1.00 80.75 503 LEU A N 1
ATOM 4202 C CA . LEU A 1 503 ? -47.202 -0.431 51.194 1.00 80.75 503 LEU A CA 1
ATOM 4203 C C . LEU A 1 503 ? -45.801 -1.043 51.286 1.00 80.75 503 LEU A C 1
ATOM 4205 O O . LEU A 1 503 ? -45.009 -0.875 50.357 1.00 80.75 503 LEU A O 1
ATOM 4209 N N . LEU A 1 504 ? -45.507 -1.754 52.375 1.00 77.94 504 LEU A N 1
ATOM 4210 C CA . LEU A 1 504 ? -44.243 -2.459 52.567 1.00 77.94 504 LEU A CA 1
ATOM 4211 C C . LEU A 1 504 ? -44.064 -3.562 51.512 1.00 77.94 504 LEU A C 1
ATOM 4213 O O . LEU A 1 504 ? -43.015 -3.623 50.867 1.00 77.94 504 LEU A O 1
ATOM 4217 N N . ASP A 1 505 ? -45.115 -4.347 51.269 1.00 78.81 505 ASP A N 1
ATOM 4218 C CA . ASP A 1 505 ? -45.134 -5.405 50.256 1.00 78.81 505 ASP A CA 1
ATOM 4219 C C . ASP A 1 505 ? -44.951 -4.824 48.849 1.00 78.81 505 ASP A C 1
ATOM 4221 O O . ASP A 1 505 ? -44.076 -5.258 48.104 1.00 78.81 505 ASP A O 1
ATOM 4225 N N . LYS A 1 506 ? -45.659 -3.735 48.511 1.00 79.12 506 LYS A N 1
ATOM 4226 C CA . LYS A 1 506 ? -45.463 -3.032 47.228 1.00 79.12 506 LYS A CA 1
ATOM 4227 C C . LYS A 1 506 ? -44.047 -2.482 47.056 1.00 79.12 506 LYS A C 1
ATOM 4229 O O . LYS A 1 506 ? -43.536 -2.464 45.935 1.00 79.12 506 LYS A O 1
ATOM 4234 N N . MET A 1 507 ? -43.396 -2.022 48.125 1.00 74.56 507 MET A N 1
ATOM 4235 C CA . MET A 1 507 ? -41.999 -1.577 48.070 1.00 74.56 507 MET A CA 1
ATOM 4236 C C . MET A 1 507 ? -41.036 -2.741 47.824 1.00 74.56 507 MET A C 1
ATOM 4238 O O . MET A 1 507 ? -40.084 -2.596 47.051 1.00 74.56 507 MET A O 1
ATOM 4242 N N . HIS A 1 508 ? -41.273 -3.883 48.470 1.00 74.56 508 HIS A N 1
ATOM 4243 C CA . HIS A 1 508 ? -40.479 -5.088 48.262 1.00 74.56 508 HIS A CA 1
ATOM 4244 C C . HIS A 1 508 ? -40.672 -5.654 46.852 1.00 74.56 508 HIS A C 1
ATOM 4246 O O . HIS A 1 508 ? -39.673 -5.949 46.198 1.00 74.56 508 HIS A O 1
ATOM 4252 N N . ASP A 1 509 ? -41.897 -5.661 46.327 1.00 73.25 509 ASP A N 1
ATOM 4253 C CA . ASP A 1 509 ? -42.196 -6.053 44.945 1.00 73.25 509 ASP A CA 1
ATOM 4254 C C . ASP A 1 509 ? -41.586 -5.086 43.920 1.00 73.25 509 ASP A C 1
ATOM 4256 O O . ASP A 1 509 ? -41.076 -5.508 42.886 1.00 73.25 509 ASP A O 1
ATOM 4260 N N . SER A 1 510 ? -41.540 -3.784 44.220 1.00 67.12 510 SER A N 1
ATOM 4261 C CA . SER A 1 510 ? -40.891 -2.790 43.350 1.00 67.12 510 SER A CA 1
ATOM 4262 C C . SER A 1 510 ? -39.364 -2.949 43.311 1.00 67.12 510 SER A C 1
ATOM 4264 O O . SER A 1 510 ? -38.746 -2.696 42.280 1.00 67.12 510 SER A O 1
ATOM 4266 N N . ARG A 1 511 ? -38.741 -3.396 44.413 1.00 60.38 511 ARG A N 1
ATOM 4267 C CA . ARG A 1 511 ? -37.305 -3.738 44.469 1.00 60.38 511 ARG A CA 1
ATOM 4268 C C . ARG A 1 511 ? -36.995 -5.123 43.892 1.00 60.38 511 ARG A C 1
ATOM 4270 O O . ARG A 1 511 ? -35.888 -5.334 43.405 1.00 60.38 511 ARG A O 1
ATOM 4277 N N . ALA A 1 512 ? -37.950 -6.047 43.941 1.00 57.16 512 ALA A N 1
ATOM 4278 C CA . ALA A 1 512 ? -37.867 -7.369 43.323 1.00 57.16 512 ALA A CA 1
ATOM 4279 C C . ALA A 1 512 ? -38.320 -7.378 41.851 1.00 57.16 512 ALA A C 1
ATOM 4281 O O . ALA A 1 512 ? -38.212 -8.409 41.188 1.00 57.16 512 ALA A O 1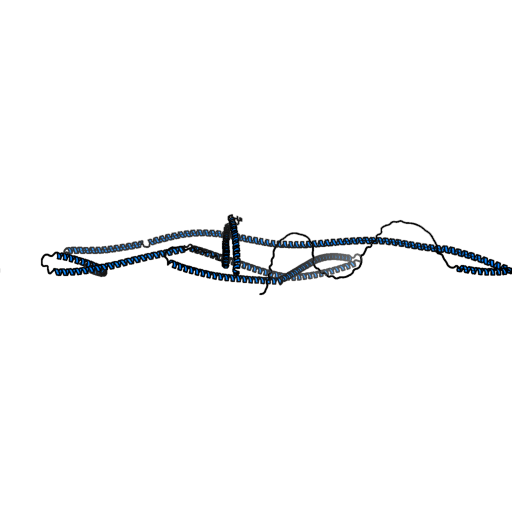
ATOM 4282 N N . SER A 1 513 ? -38.806 -6.246 41.331 1.00 67.25 513 SER A N 1
ATOM 4283 C CA . SER A 1 513 ? -39.215 -6.107 39.937 1.00 67.25 513 SER A CA 1
ATOM 4284 C C . SER A 1 513 ? -38.061 -6.481 39.007 1.00 67.25 513 SER A C 1
ATOM 4286 O O . SER A 1 513 ? -36.980 -5.885 39.058 1.00 67.25 513 SER A O 1
ATOM 4288 N N . SER A 1 514 ? -38.322 -7.459 38.133 1.00 73.50 514 SER A N 1
ATOM 4289 C CA . SER A 1 514 ? -37.414 -7.919 37.072 1.00 73.50 514 SER A CA 1
ATOM 4290 C C . SER A 1 514 ? -36.815 -6.751 36.296 1.00 73.50 514 SER A C 1
ATOM 4292 O O . SER A 1 514 ? -35.636 -6.777 35.969 1.00 73.50 514 SER A O 1
ATOM 4294 N N . GLU A 1 515 ? -37.596 -5.696 36.061 1.00 74.94 515 GLU A N 1
ATOM 4295 C CA . GLU A 1 515 ? -37.165 -4.534 35.285 1.00 74.94 515 GLU A CA 1
ATOM 4296 C C . GLU A 1 515 ? -36.018 -3.773 35.957 1.00 74.94 515 GLU A C 1
ATOM 4298 O O . GLU A 1 515 ? -35.102 -3.319 35.275 1.00 74.94 515 GLU A O 1
ATOM 4303 N N . LEU A 1 516 ? -36.021 -3.659 37.290 1.00 72.88 516 LEU A N 1
ATOM 4304 C CA . LEU A 1 516 ? -34.974 -2.944 38.021 1.00 72.88 516 LEU A CA 1
ATOM 4305 C C . LEU A 1 516 ? -33.686 -3.774 38.097 1.00 72.88 516 LEU A C 1
ATOM 4307 O O . LEU A 1 516 ? -32.592 -3.231 37.955 1.00 72.88 516 LEU A O 1
ATOM 4311 N N . GLN A 1 517 ? -33.815 -5.096 38.242 1.00 78.50 517 GLN A N 1
ATOM 4312 C CA . GLN A 1 517 ? -32.681 -6.023 38.187 1.00 78.50 517 GLN A CA 1
ATOM 4313 C C . GLN A 1 517 ? -32.078 -6.117 36.781 1.00 78.50 517 GLN A C 1
ATOM 4315 O O . GLN A 1 517 ? -30.856 -6.192 36.642 1.00 78.50 517 GLN A O 1
ATOM 4320 N N . ASP A 1 518 ? -32.909 -6.088 35.739 1.00 83.12 518 ASP A N 1
ATOM 4321 C CA . ASP A 1 518 ? -32.458 -6.068 34.349 1.00 83.12 518 ASP A CA 1
ATOM 4322 C C . ASP A 1 518 ? -31.768 -4.742 34.018 1.00 83.12 518 ASP A C 1
ATOM 4324 O O . ASP A 1 518 ? -30.692 -4.756 33.421 1.00 83.12 518 ASP A O 1
ATOM 4328 N N . LEU A 1 519 ? -32.290 -3.612 34.506 1.00 81.88 519 LEU A N 1
ATOM 4329 C CA . LEU A 1 519 ? -31.636 -2.313 34.362 1.00 81.88 519 LEU A CA 1
ATOM 4330 C C . LEU A 1 519 ? -30.293 -2.257 35.110 1.00 81.88 519 LEU A C 1
ATOM 4332 O O . LEU A 1 519 ? -29.314 -1.745 34.572 1.00 81.88 519 LEU A O 1
ATOM 4336 N N . GLU A 1 520 ? -30.205 -2.816 36.322 1.00 81.50 520 GLU A N 1
ATOM 4337 C CA . GLU A 1 520 ? -28.948 -2.895 37.079 1.00 81.50 520 GLU A CA 1
ATOM 4338 C C . GLU A 1 520 ? -27.931 -3.824 36.392 1.00 81.50 520 GLU A C 1
ATOM 4340 O O . GLU A 1 520 ? -26.734 -3.525 36.330 1.00 81.50 520 GLU A O 1
ATOM 4345 N N . ARG A 1 521 ? -28.400 -4.938 35.818 1.00 87.12 521 ARG A N 1
ATOM 4346 C CA . ARG A 1 521 ? -27.582 -5.857 35.020 1.00 87.12 521 ARG A CA 1
ATOM 4347 C C . ARG A 1 521 ? -27.073 -5.180 33.749 1.00 87.12 521 ARG A C 1
ATOM 4349 O O . ARG A 1 521 ? -25.897 -5.330 33.418 1.00 87.12 521 ARG A O 1
ATOM 4356 N N . ASP A 1 522 ? -27.918 -4.432 33.053 1.00 90.06 522 ASP A N 1
ATOM 4357 C CA . ASP A 1 522 ? -27.540 -3.718 31.836 1.00 90.06 522 ASP A CA 1
ATOM 4358 C C . ASP A 1 522 ? -26.615 -2.537 32.137 1.00 90.06 522 ASP A C 1
ATOM 4360 O O . ASP A 1 522 ? -25.649 -2.327 31.405 1.00 90.06 522 ASP A O 1
ATOM 4364 N N . PHE A 1 523 ? -26.799 -1.846 33.266 1.00 89.81 523 PHE A N 1
ATOM 4365 C CA . PHE A 1 523 ? -25.853 -0.834 33.735 1.00 89.81 523 PHE A CA 1
ATOM 4366 C C . PHE A 1 523 ? -24.483 -1.445 34.058 1.00 89.81 523 PHE A C 1
ATOM 4368 O O . PHE A 1 523 ? -23.460 -0.898 33.650 1.00 89.81 523 PHE A O 1
ATOM 4375 N N . LYS A 1 524 ? -24.435 -2.618 34.709 1.00 89.56 524 LYS A N 1
ATOM 4376 C CA . LYS A 1 524 ? -23.178 -3.352 34.952 1.00 89.56 524 LYS A CA 1
ATOM 4377 C C . LYS A 1 524 ? -22.507 -3.788 33.649 1.00 89.56 524 LYS A C 1
ATOM 4379 O O . LYS A 1 524 ? -21.299 -3.618 33.513 1.00 89.56 524 LYS A O 1
ATOM 4384 N N . LYS A 1 525 ? -23.267 -4.289 32.668 1.00 90.31 525 LYS A N 1
ATOM 4385 C CA . LYS A 1 525 ? -22.735 -4.633 31.335 1.00 90.31 525 LYS A CA 1
ATOM 4386 C C . LYS A 1 525 ? -22.197 -3.408 30.602 1.00 90.31 525 LYS A C 1
ATOM 4388 O O . LYS A 1 525 ? -21.123 -3.484 30.014 1.00 90.31 525 LYS A O 1
ATOM 4393 N N . LEU A 1 526 ? -22.922 -2.290 30.641 1.00 89.75 526 LEU A N 1
ATOM 4394 C CA . LEU A 1 526 ? -22.505 -1.046 30.000 1.00 89.75 526 LEU A CA 1
ATOM 4395 C C . LEU A 1 526 ? -21.253 -0.474 30.672 1.00 89.75 526 LEU A C 1
ATOM 4397 O O . LEU A 1 526 ? -20.321 -0.084 29.980 1.00 89.75 526 LEU A O 1
ATOM 4401 N N . SER A 1 527 ? -21.202 -0.485 32.006 1.00 88.31 527 SER A N 1
ATOM 4402 C CA . SER A 1 527 ? -20.034 -0.065 32.785 1.00 88.31 527 SER A CA 1
ATOM 4403 C C . SER A 1 527 ? -18.814 -0.939 32.495 1.00 88.31 527 SER A C 1
ATOM 4405 O O . SER A 1 527 ? -17.730 -0.402 32.282 1.00 88.31 527 SER A O 1
ATOM 4407 N N . PHE A 1 528 ? -18.993 -2.260 32.403 1.00 90.56 528 PHE A N 1
ATOM 4408 C CA . PHE A 1 528 ? -17.924 -3.179 32.022 1.00 90.56 528 PHE A CA 1
ATOM 4409 C C . PHE A 1 528 ? -17.445 -2.916 30.591 1.00 90.56 528 PHE A C 1
ATOM 4411 O O . PHE A 1 528 ? -16.255 -2.730 30.373 1.00 90.56 528 PHE A O 1
ATOM 4418 N N . SER A 1 529 ? -18.366 -2.802 29.627 1.00 89.00 529 SER A N 1
ATOM 4419 C CA . SER A 1 529 ? -18.027 -2.499 28.233 1.00 89.00 529 SER A CA 1
ATOM 4420 C C . SER A 1 529 ? -17.314 -1.154 28.083 1.00 89.00 529 SER A C 1
ATOM 4422 O O . SER A 1 529 ? -16.398 -1.050 27.273 1.00 89.00 529 SER A O 1
ATOM 4424 N N . TYR A 1 530 ? -17.714 -0.136 28.848 1.00 89.44 530 TYR A N 1
ATOM 4425 C CA . TYR A 1 530 ? -17.047 1.162 28.861 1.00 89.44 530 TYR A CA 1
ATOM 4426 C C . TYR A 1 530 ? -15.630 1.055 29.437 1.00 89.44 530 TYR A C 1
ATOM 4428 O O . TYR A 1 530 ? -14.697 1.568 28.830 1.00 89.44 530 TYR A O 1
ATOM 4436 N N . ALA A 1 531 ? -15.449 0.327 30.546 1.00 90.94 531 ALA A N 1
ATOM 4437 C CA . ALA A 1 531 ? -14.134 0.088 31.138 1.00 90.94 531 ALA A CA 1
ATOM 4438 C C . ALA A 1 531 ? -13.194 -0.664 30.179 1.00 90.94 531 ALA A C 1
ATOM 4440 O O . ALA A 1 531 ? -12.062 -0.232 29.983 1.00 90.94 531 ALA A O 1
ATOM 4441 N N . THR A 1 532 ? -13.678 -1.720 29.512 1.00 91.06 532 THR A N 1
ATOM 4442 C CA . THR A 1 532 ? -12.905 -2.442 28.488 1.00 91.06 532 THR A CA 1
ATOM 4443 C C . THR A 1 532 ? -12.488 -1.513 27.351 1.00 91.06 532 THR A C 1
ATOM 4445 O O . THR A 1 532 ? -11.338 -1.531 26.934 1.00 91.06 532 THR A O 1
ATOM 4448 N N . LYS A 1 533 ? -13.391 -0.641 26.892 1.00 89.69 533 LYS A N 1
ATOM 4449 C CA . LYS A 1 533 ? -13.106 0.277 25.784 1.00 89.69 533 LYS A CA 1
ATOM 4450 C C . LYS A 1 533 ? -12.134 1.394 26.161 1.00 89.69 533 LYS A C 1
ATOM 4452 O O . LYS A 1 533 ? -11.352 1.829 25.323 1.00 89.69 533 LYS A O 1
ATOM 4457 N N . CYS A 1 534 ? -12.167 1.861 27.410 1.00 88.56 534 CYS A N 1
ATOM 4458 C CA . CYS A 1 534 ? -11.152 2.772 27.937 1.00 88.56 534 CYS A CA 1
ATOM 4459 C C . CYS A 1 534 ? -9.773 2.107 27.982 1.00 88.56 534 CYS A C 1
ATOM 4461 O O . CYS A 1 534 ? -8.798 2.745 27.600 1.00 88.56 534 CYS A O 1
ATOM 4463 N N . GLN A 1 535 ? -9.709 0.834 28.377 1.00 91.38 535 GLN A N 1
ATOM 4464 C CA . GLN A 1 535 ? -8.461 0.077 28.410 1.00 91.38 535 GLN A CA 1
ATOM 4465 C C . GLN A 1 535 ? -7.901 -0.171 27.002 1.00 91.38 535 GLN A C 1
ATOM 4467 O O . GLN A 1 535 ? -6.739 0.120 26.757 1.00 91.38 535 GLN A O 1
ATOM 4472 N N . GLU A 1 536 ? -8.744 -0.573 26.043 1.00 90.12 536 GLU A N 1
ATOM 4473 C CA . GLU A 1 536 ? -8.355 -0.698 24.628 1.00 90.12 536 GLU A CA 1
ATOM 4474 C C . GLU A 1 536 ? -7.798 0.623 24.065 1.00 90.12 536 GLU A C 1
ATOM 4476 O O . GLU A 1 536 ? -6.827 0.626 23.313 1.00 90.12 536 GLU A O 1
ATOM 4481 N N . LEU A 1 537 ? -8.390 1.768 24.432 1.00 90.25 537 LEU A N 1
ATOM 4482 C CA . LEU A 1 537 ? -7.888 3.084 24.021 1.00 90.25 537 LEU A CA 1
ATOM 4483 C C . LEU A 1 537 ? -6.545 3.441 24.674 1.00 90.25 537 LEU A C 1
ATOM 4485 O O . LEU A 1 537 ? -5.726 4.103 24.036 1.00 90.25 537 LEU A O 1
ATOM 4489 N N . GLU A 1 538 ? -6.315 3.036 25.924 1.00 92.31 538 GLU A N 1
ATOM 4490 C CA . GLU A 1 538 ? -5.019 3.197 26.593 1.00 92.31 538 GLU A CA 1
ATOM 4491 C C . GLU A 1 538 ? -3.940 2.315 25.962 1.00 92.31 538 GLU A C 1
ATOM 4493 O O . GLU A 1 538 ? -2.839 2.809 25.717 1.00 92.31 538 GLU A O 1
ATOM 4498 N N . ASP A 1 539 ? -4.269 1.072 25.614 1.00 91.31 539 ASP A N 1
ATOM 4499 C CA . ASP A 1 539 ? -3.357 0.148 24.938 1.00 91.31 539 ASP A CA 1
ATOM 4500 C C . ASP A 1 539 ? -2.960 0.686 23.551 1.00 91.31 539 ASP A C 1
ATOM 4502 O O . ASP A 1 539 ? -1.773 0.811 23.251 1.00 91.31 539 ASP A O 1
ATOM 4506 N N . VAL A 1 540 ? -3.931 1.139 22.744 1.00 90.38 540 VAL A N 1
ATOM 4507 C CA . VAL A 1 540 ? -3.663 1.771 21.434 1.00 90.38 540 VAL A CA 1
ATOM 4508 C C . VAL A 1 540 ? -2.808 3.032 21.582 1.00 90.38 540 VAL A C 1
ATOM 4510 O O . VAL A 1 540 ? -1.933 3.306 20.757 1.00 90.38 540 VAL A O 1
ATOM 4513 N N . ARG A 1 541 ? -3.034 3.823 22.636 1.00 91.00 541 ARG A N 1
ATOM 4514 C CA . ARG A 1 541 ? -2.217 5.009 22.910 1.00 91.00 541 ARG A CA 1
ATOM 4515 C C . ARG A 1 541 ? -0.784 4.622 23.272 1.00 91.00 541 ARG A C 1
ATOM 4517 O O . ARG A 1 541 ? 0.145 5.269 22.795 1.00 91.00 541 ARG A O 1
ATOM 4524 N N . TYR A 1 542 ? -0.602 3.569 24.063 1.00 93.94 542 TYR A N 1
ATOM 4525 C CA . TYR A 1 542 ? 0.716 3.055 24.420 1.00 93.94 542 TYR A CA 1
ATOM 4526 C C . TYR A 1 542 ? 1.473 2.524 23.196 1.00 93.94 542 TYR A C 1
ATOM 4528 O O . TYR A 1 542 ? 2.645 2.855 23.015 1.00 93.94 542 TYR A O 1
ATOM 4536 N N . GLU A 1 543 ? 0.801 1.772 22.320 1.00 91.69 543 GLU A N 1
ATOM 4537 C CA . GLU A 1 543 ? 1.363 1.300 21.049 1.00 91.69 543 GLU A CA 1
ATOM 4538 C C . GLU A 1 543 ? 1.757 2.468 20.137 1.00 91.69 543 GLU A C 1
ATOM 4540 O O . GLU A 1 543 ? 2.868 2.494 19.608 1.00 91.69 543 GLU A O 1
ATOM 4545 N N . SER A 1 544 ? 0.896 3.483 20.014 1.00 89.62 544 SER A N 1
ATOM 4546 C CA . SER A 1 544 ? 1.200 4.696 19.248 1.00 89.62 544 SER A CA 1
ATOM 4547 C C . SER A 1 544 ? 2.413 5.443 19.814 1.00 89.62 544 SER A C 1
ATOM 4549 O O . SER A 1 544 ? 3.276 5.877 19.053 1.00 89.62 544 SER A O 1
ATOM 4551 N N . ASP A 1 545 ? 2.508 5.598 21.135 1.00 91.25 545 ASP A N 1
ATOM 4552 C CA . ASP A 1 545 ? 3.637 6.271 21.790 1.00 91.25 545 ASP A CA 1
ATOM 4553 C C . ASP A 1 545 ? 4.936 5.445 21.724 1.00 91.25 545 ASP A C 1
ATOM 4555 O O . ASP A 1 545 ? 6.034 6.009 21.800 1.00 91.25 545 ASP A O 1
ATOM 4559 N N . SER A 1 546 ? 4.834 4.116 21.605 1.00 94.19 546 SER A N 1
ATOM 4560 C CA . SER A 1 546 ? 5.969 3.232 21.316 1.00 94.19 546 SER A CA 1
ATOM 4561 C C . SER A 1 546 ? 6.449 3.432 19.883 1.00 94.19 546 SER A C 1
ATOM 4563 O O . SER A 1 546 ? 7.609 3.769 19.679 1.00 94.19 546 SER A O 1
ATOM 4565 N N . LEU A 1 547 ? 5.544 3.357 18.904 1.00 92.75 547 LEU A N 1
ATOM 4566 C CA . LEU A 1 547 ? 5.879 3.526 17.490 1.00 92.75 547 LEU A CA 1
ATOM 4567 C C . LEU A 1 547 ? 6.489 4.906 17.206 1.00 92.75 547 LEU A C 1
ATOM 4569 O O . LEU A 1 547 ? 7.441 5.032 16.443 1.00 92.75 547 LEU A O 1
ATOM 4573 N N . VAL A 1 548 ? 5.977 5.960 17.849 1.00 90.75 548 VAL A N 1
ATOM 4574 C CA . VAL A 1 548 ? 6.544 7.314 17.739 1.00 90.75 548 VAL A CA 1
ATOM 4575 C C . VAL A 1 548 ? 7.959 7.393 18.323 1.00 90.75 548 VAL A C 1
ATOM 4577 O O . VAL A 1 548 ? 8.769 8.176 17.825 1.00 90.75 548 VAL A O 1
ATOM 4580 N N . ARG A 1 549 ? 8.273 6.622 19.372 1.00 94.38 549 ARG A N 1
ATOM 4581 C CA . ARG A 1 549 ? 9.640 6.521 19.905 1.00 94.38 549 ARG A CA 1
ATOM 4582 C C . ARG A 1 549 ? 10.550 5.776 18.936 1.00 94.38 549 ARG A C 1
ATOM 4584 O O . ARG A 1 549 ? 11.586 6.326 18.583 1.00 94.38 549 ARG A O 1
ATOM 4591 N N . ASP A 1 550 ? 10.113 4.628 18.433 1.00 92.31 550 ASP A N 1
ATOM 4592 C CA . ASP A 1 550 ? 10.890 3.821 17.488 1.00 92.31 550 ASP A CA 1
ATOM 4593 C C . ASP A 1 550 ? 11.213 4.616 16.208 1.00 92.31 550 ASP A C 1
ATOM 4595 O O . ASP A 1 550 ? 12.364 4.676 15.780 1.00 92.31 550 ASP A O 1
ATOM 4599 N N . LEU A 1 551 ? 10.230 5.342 15.658 1.00 90.69 551 LEU A N 1
ATOM 4600 C CA . LEU A 1 551 ? 10.430 6.217 14.495 1.00 90.69 551 LEU A CA 1
ATOM 4601 C C . LEU A 1 551 ? 11.388 7.382 14.776 1.00 90.69 551 LEU A C 1
ATOM 4603 O O . LEU A 1 551 ? 12.124 7.800 13.883 1.00 90.69 551 LEU A O 1
ATOM 4607 N N . LYS A 1 552 ? 11.389 7.935 15.997 1.00 93.38 552 LYS A N 1
ATOM 4608 C CA . LYS A 1 552 ? 12.347 8.983 16.388 1.00 93.38 552 LYS A CA 1
ATOM 4609 C C . LYS A 1 552 ? 13.764 8.437 16.497 1.00 93.38 552 LYS A C 1
ATOM 4611 O O . LYS A 1 552 ? 14.696 9.122 16.074 1.00 93.38 552 LYS A O 1
ATOM 4616 N N . ASP A 1 553 ? 13.920 7.236 17.038 1.00 92.94 553 ASP A N 1
ATOM 4617 C CA . ASP A 1 553 ? 15.218 6.580 17.160 1.00 92.94 553 ASP A CA 1
ATOM 4618 C C . ASP A 1 553 ? 15.768 6.203 15.775 1.00 92.94 553 ASP A C 1
ATOM 4620 O O . ASP A 1 553 ? 16.943 6.449 15.493 1.00 92.94 553 ASP A O 1
ATOM 4624 N N . GLU A 1 554 ? 14.916 5.719 14.865 1.00 94.31 554 GLU A N 1
ATOM 4625 C CA . GLU A 1 554 ? 15.284 5.448 13.471 1.00 94.31 554 GLU A CA 1
ATOM 4626 C C . GLU A 1 554 ? 15.681 6.729 12.719 1.00 94.31 554 GLU A C 1
ATOM 4628 O O . GLU A 1 554 ? 16.726 6.765 12.062 1.00 94.31 554 GLU A O 1
ATOM 4633 N N . LEU A 1 555 ? 14.911 7.814 12.867 1.00 90.50 555 LEU A N 1
ATOM 4634 C CA . LEU A 1 555 ? 15.269 9.128 12.318 1.00 90.50 555 LEU A CA 1
ATOM 4635 C C . LEU A 1 555 ? 16.615 9.615 12.860 1.00 90.50 555 LEU A C 1
ATOM 4637 O O . LEU A 1 555 ? 17.469 10.046 12.087 1.00 90.50 555 LEU A O 1
ATOM 4641 N N . SER A 1 556 ? 16.835 9.504 14.172 1.00 95.25 556 SER A N 1
ATOM 4642 C CA . SER A 1 556 ? 18.095 9.899 14.807 1.00 95.25 556 SER A CA 1
ATOM 4643 C C . SER A 1 556 ? 19.280 9.081 14.284 1.00 95.25 556 SER A C 1
ATOM 4645 O O . SER A 1 556 ? 20.344 9.637 13.990 1.00 95.25 556 SER A O 1
ATOM 4647 N N . TYR A 1 557 ? 19.092 7.773 14.100 1.00 94.69 557 TYR A N 1
ATOM 4648 C CA . TYR A 1 557 ? 20.092 6.897 13.501 1.00 94.69 557 TYR A CA 1
ATOM 4649 C C . TYR A 1 557 ? 20.419 7.317 12.063 1.00 94.69 557 TYR A C 1
ATOM 4651 O O . TYR A 1 557 ? 21.594 7.465 11.717 1.00 94.69 557 TYR A O 1
ATOM 4659 N N . LYS A 1 558 ? 19.397 7.575 11.237 1.00 92.50 558 LYS A N 1
ATOM 4660 C CA . LYS A 1 558 ? 19.572 7.996 9.839 1.00 92.50 558 LYS A CA 1
ATOM 4661 C C . LYS A 1 558 ? 20.230 9.367 9.721 1.00 92.50 558 LYS A C 1
ATOM 4663 O O . LYS A 1 558 ? 21.104 9.551 8.877 1.00 92.50 558 LYS A O 1
ATOM 4668 N N . GLU A 1 559 ? 19.907 10.309 10.599 1.00 92.56 559 GLU A N 1
ATOM 4669 C CA . GLU A 1 559 ? 20.602 11.598 10.677 1.00 92.56 559 GLU A CA 1
ATOM 4670 C C . GLU A 1 559 ? 22.084 11.441 11.050 1.00 92.56 559 GLU A C 1
ATOM 4672 O O . GLU A 1 559 ? 22.947 12.115 10.478 1.00 92.56 559 GLU A O 1
ATOM 4677 N N . ALA A 1 560 ? 22.410 10.543 11.984 1.00 92.00 560 ALA A N 1
ATOM 4678 C CA . ALA A 1 560 ? 23.794 10.251 12.347 1.00 92.00 560 ALA A CA 1
ATOM 4679 C C . ALA A 1 560 ? 24.561 9.566 11.201 1.00 92.00 560 ALA A C 1
ATOM 4681 O O . ALA A 1 560 ? 25.727 9.889 10.958 1.00 92.00 560 ALA A O 1
ATOM 4682 N N . GLU A 1 561 ? 23.916 8.652 10.476 1.00 94.81 561 GLU A N 1
ATOM 4683 C CA . GLU A 1 561 ? 24.464 7.994 9.287 1.00 94.81 561 GLU A CA 1
ATOM 4684 C C . GLU A 1 561 ? 24.739 9.005 8.165 1.00 94.81 561 GLU A C 1
ATOM 4686 O O . GLU A 1 561 ? 25.852 9.045 7.636 1.00 94.81 561 GLU A O 1
ATOM 4691 N N . MET A 1 562 ? 23.787 9.899 7.877 1.00 87.75 562 MET A N 1
ATOM 4692 C CA . MET A 1 562 ? 23.978 10.983 6.909 1.00 87.75 562 MET A CA 1
ATOM 4693 C C . MET A 1 562 ? 25.159 11.883 7.278 1.00 87.75 562 MET A C 1
ATOM 4695 O O . MET A 1 562 ? 25.983 12.182 6.415 1.00 87.75 562 MET A O 1
ATOM 4699 N N . LYS A 1 563 ? 25.303 12.268 8.554 1.00 93.44 563 LYS A N 1
ATOM 4700 C CA . LYS A 1 563 ? 26.457 13.063 9.011 1.00 93.44 563 LYS A CA 1
ATOM 4701 C C . LYS A 1 563 ? 27.782 12.329 8.808 1.00 93.44 563 LYS A C 1
ATOM 4703 O O . LYS A 1 563 ? 28.749 12.935 8.357 1.00 93.44 563 LYS A O 1
ATOM 4708 N N . ARG A 1 564 ? 27.838 11.021 9.089 1.00 92.75 564 ARG A N 1
ATOM 4709 C CA . ARG A 1 564 ? 29.044 10.206 8.842 1.00 92.75 564 ARG A CA 1
ATOM 4710 C C . ARG A 1 564 ? 29.395 10.143 7.359 1.00 92.75 564 ARG A C 1
ATOM 4712 O O . ARG A 1 564 ? 30.567 10.272 7.012 1.00 92.75 564 ARG A O 1
ATOM 4719 N N . LEU A 1 565 ? 28.399 9.954 6.493 1.00 89.62 565 LEU A N 1
ATOM 4720 C CA . LEU A 1 565 ? 28.602 9.929 5.044 1.00 89.62 565 LEU A CA 1
ATOM 4721 C C . LEU A 1 565 ? 29.074 11.287 4.520 1.00 89.62 565 LEU A C 1
ATOM 4723 O O . LEU A 1 565 ? 30.022 11.327 3.741 1.00 89.62 565 LEU A O 1
ATOM 4727 N N . GLN A 1 566 ? 28.493 12.388 5.001 1.00 90.75 566 GLN A N 1
ATOM 4728 C CA . GLN A 1 566 ? 28.947 13.743 4.674 1.00 90.75 566 GLN A CA 1
ATOM 4729 C C . GLN A 1 566 ? 30.413 13.956 5.068 1.00 90.75 566 GLN A C 1
ATOM 4731 O O . GLN A 1 566 ? 31.218 14.324 4.215 1.00 90.75 566 GLN A O 1
ATOM 4736 N N . SER A 1 567 ? 30.802 13.616 6.302 1.00 92.31 567 SER A N 1
ATOM 4737 C CA . SER A 1 567 ? 32.205 13.716 6.729 1.00 92.31 567 SER A CA 1
ATOM 4738 C C . SER A 1 567 ? 33.148 12.822 5.913 1.00 92.31 567 SER A C 1
ATOM 4740 O O . SER A 1 567 ? 34.287 13.203 5.653 1.00 92.31 567 SER A O 1
ATOM 4742 N N . ARG A 1 568 ? 32.695 11.640 5.471 1.00 92.94 568 ARG A N 1
ATOM 4743 C CA . ARG A 1 568 ? 33.489 10.756 4.602 1.00 92.94 568 ARG A CA 1
ATOM 4744 C C . ARG A 1 568 ? 33.679 11.346 3.204 1.00 92.94 568 ARG A C 1
ATOM 4746 O O . ARG A 1 568 ? 34.775 11.255 2.662 1.00 92.94 568 ARG A O 1
ATOM 4753 N N . ILE A 1 569 ? 32.639 11.948 2.628 1.00 86.31 569 ILE A N 1
ATOM 4754 C CA . ILE A 1 569 ? 32.727 12.646 1.337 1.00 86.31 569 ILE A CA 1
ATOM 4755 C C . ILE A 1 569 ? 33.706 13.818 1.439 1.00 86.31 569 ILE A C 1
ATOM 4757 O O . ILE A 1 569 ? 34.576 13.958 0.582 1.00 86.31 569 ILE A O 1
ATOM 4761 N N . GLU A 1 570 ? 33.624 14.618 2.503 1.00 90.81 570 GLU A N 1
ATOM 4762 C CA . GLU A 1 570 ? 34.561 15.720 2.749 1.00 90.81 570 GLU A CA 1
ATOM 4763 C C . GLU A 1 570 ? 36.014 15.227 2.860 1.00 90.81 570 GLU A C 1
ATOM 4765 O O . GLU A 1 570 ? 36.905 15.797 2.230 1.00 90.81 570 GLU A O 1
ATOM 4770 N N . GLN A 1 571 ? 36.259 14.124 3.579 1.00 91.00 571 GLN A N 1
ATOM 4771 C CA . GLN A 1 571 ? 37.588 13.506 3.665 1.00 91.00 571 GLN A CA 1
ATOM 4772 C C . GLN A 1 571 ? 38.098 13.011 2.308 1.00 91.00 571 GLN A C 1
ATOM 4774 O O . GLN A 1 571 ? 39.237 13.296 1.949 1.00 91.00 571 GLN A O 1
ATOM 4779 N N . MET A 1 572 ? 37.268 12.299 1.538 1.00 87.88 572 MET A N 1
ATOM 4780 C CA . MET A 1 572 ? 37.667 11.813 0.211 1.00 87.88 572 MET A CA 1
ATOM 4781 C C . MET A 1 572 ? 37.974 12.967 -0.743 1.00 87.88 572 MET A C 1
ATOM 4783 O O . MET A 1 572 ? 38.938 12.892 -1.497 1.00 87.88 572 MET A O 1
ATOM 4787 N N . THR A 1 573 ? 37.198 14.050 -0.678 1.00 87.31 573 THR A N 1
ATOM 4788 C CA . THR A 1 573 ? 37.432 15.245 -1.499 1.00 87.31 573 THR A CA 1
ATOM 4789 C C . THR A 1 573 ? 38.785 15.877 -1.159 1.00 87.31 573 THR A C 1
ATOM 4791 O O . THR A 1 573 ? 39.583 16.146 -2.053 1.00 87.31 573 THR A O 1
ATOM 4794 N N . ALA A 1 574 ? 39.103 16.012 0.133 1.00 87.75 574 ALA A N 1
ATOM 4795 C CA . ALA A 1 574 ? 40.399 16.522 0.577 1.00 87.75 574 ALA A CA 1
ATOM 4796 C C . ALA A 1 574 ? 41.581 15.614 0.173 1.00 87.75 574 ALA A C 1
ATOM 4798 O O . ALA A 1 574 ? 42.659 16.109 -0.166 1.00 87.75 574 ALA A O 1
ATOM 4799 N N . GLU A 1 575 ? 41.400 14.290 0.189 1.00 88.44 575 GLU A N 1
ATOM 4800 C CA . GLU A 1 575 ? 42.422 13.326 -0.242 1.00 88.44 575 GLU A CA 1
ATOM 4801 C C . GLU A 1 575 ? 42.684 13.422 -1.754 1.00 88.44 575 GLU A C 1
ATOM 4803 O O . GLU A 1 575 ? 43.840 13.433 -2.180 1.00 88.44 575 GLU A O 1
ATOM 4808 N N . ILE A 1 576 ? 41.628 13.564 -2.563 1.00 85.06 576 ILE A N 1
ATOM 4809 C CA . ILE A 1 576 ? 41.726 13.769 -4.016 1.00 85.06 576 ILE A CA 1
ATOM 4810 C C . ILE A 1 576 ? 42.478 15.071 -4.324 1.00 85.06 576 ILE A C 1
ATOM 4812 O O . ILE A 1 576 ? 43.404 15.079 -5.141 1.00 85.06 576 ILE A O 1
ATOM 4816 N N . ASP A 1 577 ? 42.154 16.164 -3.634 1.00 84.56 577 ASP A N 1
ATOM 4817 C CA . ASP A 1 577 ? 42.849 17.445 -3.808 1.00 84.56 577 ASP A CA 1
ATOM 4818 C C . ASP A 1 577 ? 44.343 17.339 -3.451 1.00 84.56 577 ASP A C 1
ATOM 4820 O O . ASP A 1 577 ? 45.213 17.904 -4.122 1.00 84.56 577 ASP A O 1
ATOM 4824 N N . LYS A 1 578 ? 44.678 16.548 -2.428 1.00 86.50 578 LYS A N 1
ATOM 4825 C CA . LYS A 1 578 ? 46.068 16.283 -2.041 1.00 86.50 578 LYS A CA 1
ATOM 4826 C C . LYS A 1 578 ? 46.802 15.414 -3.067 1.00 86.50 578 LYS A C 1
ATOM 4828 O O . LYS A 1 578 ? 47.940 15.730 -3.422 1.00 86.50 578 LYS A O 1
ATOM 4833 N N . GLN A 1 579 ? 46.176 14.344 -3.558 1.00 79.31 579 GLN A N 1
ATOM 4834 C CA . GLN A 1 579 ? 46.760 13.453 -4.567 1.00 79.31 579 GLN A CA 1
ATOM 4835 C C . GLN A 1 579 ? 46.996 14.177 -5.892 1.00 79.31 579 GLN A C 1
ATOM 4837 O O . GLN A 1 579 ? 48.076 14.068 -6.472 1.00 79.31 579 GLN A O 1
ATOM 4842 N N . THR A 1 580 ? 46.040 14.990 -6.339 1.00 80.19 580 THR A N 1
ATOM 4843 C CA . THR A 1 580 ? 46.203 15.805 -7.551 1.00 80.19 580 THR A CA 1
ATOM 4844 C C . THR A 1 580 ? 47.325 16.839 -7.401 1.00 80.19 580 THR A C 1
ATOM 4846 O O . THR A 1 580 ? 48.052 17.106 -8.362 1.00 80.19 580 THR A O 1
ATOM 4849 N N . GLY A 1 581 ? 47.532 17.385 -6.198 1.00 79.25 581 GLY A N 1
ATOM 4850 C CA . GLY A 1 581 ? 48.693 18.215 -5.870 1.00 79.25 581 GLY A CA 1
ATOM 4851 C C . GLY A 1 581 ? 50.028 17.462 -5.956 1.00 79.25 581 GLY A C 1
ATOM 4852 O O . GLY A 1 581 ? 50.976 17.962 -6.568 1.00 79.25 581 GLY A O 1
ATOM 4853 N N . LEU A 1 582 ? 50.097 16.251 -5.392 1.00 77.38 582 LEU A N 1
ATOM 4854 C CA . LEU A 1 582 ? 51.297 15.405 -5.407 1.00 77.38 582 LEU A CA 1
ATOM 4855 C C . LEU A 1 582 ? 51.671 14.962 -6.823 1.00 77.38 582 LEU A C 1
ATOM 4857 O O . LEU A 1 582 ? 52.818 15.163 -7.223 1.00 77.38 582 LEU A O 1
ATOM 4861 N N . HIS A 1 583 ? 50.714 14.484 -7.619 1.00 71.94 583 HIS A N 1
ATOM 4862 C CA . HIS A 1 583 ? 50.973 14.064 -9.000 1.00 71.94 583 HIS A CA 1
ATOM 4863 C C . HIS A 1 583 ? 51.524 15.203 -9.867 1.00 71.94 583 HIS A C 1
ATOM 4865 O O . HIS A 1 583 ? 52.459 15.018 -10.644 1.00 71.94 583 HIS A O 1
ATOM 4871 N N . LYS A 1 584 ? 51.025 16.432 -9.678 1.00 76.06 584 LYS A N 1
ATOM 4872 C CA . LYS A 1 584 ? 51.582 17.616 -10.353 1.00 76.06 584 LYS A CA 1
ATOM 4873 C C . LYS A 1 584 ? 53.031 17.905 -9.952 1.00 76.06 584 LYS A C 1
ATOM 4875 O O . LYS A 1 584 ? 53.771 18.481 -10.750 1.00 76.06 584 LYS A O 1
ATOM 4880 N N . SER A 1 585 ? 53.432 17.574 -8.726 1.00 72.19 585 SER A N 1
ATOM 4881 C CA . SER A 1 585 ? 54.807 17.761 -8.249 1.00 72.19 585 SER A CA 1
ATOM 4882 C C . SER A 1 585 ? 55.749 16.647 -8.717 1.00 72.19 585 SER A C 1
ATOM 4884 O O . SER A 1 585 ? 56.877 16.936 -9.110 1.00 72.19 585 SER A O 1
ATOM 4886 N N . GLU A 1 586 ? 55.258 15.411 -8.766 1.00 76.94 586 GLU A N 1
ATOM 4887 C CA . GLU A 1 586 ? 55.998 14.222 -9.189 1.00 76.94 586 GLU A CA 1
ATOM 4888 C C . GLU A 1 586 ? 56.308 14.256 -10.689 1.00 76.94 586 GLU A C 1
ATOM 4890 O O . GLU A 1 586 ? 57.469 14.134 -11.079 1.00 76.94 586 GLU A O 1
ATOM 4895 N N . ASN A 1 587 ? 55.321 14.605 -11.522 1.00 74.62 587 ASN A N 1
ATOM 4896 C CA . ASN A 1 587 ? 55.527 14.785 -12.963 1.00 74.62 587 ASN A CA 1
ATOM 4897 C C . ASN A 1 587 ? 56.557 15.887 -13.268 1.00 74.62 587 ASN A C 1
ATOM 4899 O O . ASN A 1 587 ? 57.328 15.791 -14.222 1.00 74.62 587 ASN A O 1
ATOM 4903 N N . LYS A 1 588 ? 56.617 16.943 -12.442 1.00 75.12 588 LYS A N 1
ATOM 4904 C CA . LYS A 1 588 ? 57.639 17.996 -12.575 1.00 75.12 588 LYS A CA 1
ATOM 4905 C C . LYS A 1 588 ? 59.037 17.517 -12.190 1.00 75.12 588 LYS A C 1
ATOM 4907 O O . LYS A 1 588 ? 60.008 18.054 -12.722 1.00 75.12 588 LYS A O 1
ATOM 4912 N N . LEU A 1 589 ? 59.145 16.576 -11.255 1.00 74.88 589 LEU A N 1
ATOM 4913 C CA . LEU A 1 589 ? 60.420 16.019 -10.813 1.00 74.88 589 LEU A CA 1
ATOM 4914 C C . LEU A 1 589 ? 60.974 15.045 -11.861 1.00 74.88 589 LEU A C 1
ATOM 4916 O O . LEU A 1 589 ? 62.097 15.232 -12.320 1.00 74.88 589 LEU A O 1
ATOM 4920 N N . GLN A 1 590 ? 60.144 14.105 -12.323 1.00 76.12 590 GLN A N 1
ATOM 4921 C CA . GLN A 1 590 ? 60.508 13.125 -13.353 1.00 76.12 590 GLN A CA 1
ATOM 4922 C C . GLN A 1 590 ? 60.936 13.798 -14.662 1.00 76.12 590 GLN A C 1
ATOM 4924 O O . GLN A 1 590 ? 61.920 13.399 -15.284 1.00 76.12 590 GLN A O 1
ATOM 4929 N N . LEU A 1 591 ? 60.263 14.888 -15.052 1.00 75.50 591 LEU A N 1
ATOM 4930 C CA . LEU A 1 591 ? 60.651 15.658 -16.232 1.00 75.50 591 LEU A CA 1
ATOM 4931 C C . LEU A 1 591 ? 62.042 16.304 -16.089 1.00 75.50 591 LEU A C 1
ATOM 4933 O O . LEU A 1 591 ? 62.752 16.445 -17.082 1.00 75.50 591 LEU A O 1
ATOM 4937 N N . ARG A 1 592 ? 62.458 16.701 -14.877 1.00 75.06 592 ARG A N 1
ATOM 4938 C CA . ARG A 1 592 ? 63.816 17.228 -14.651 1.00 75.06 592 ARG A CA 1
ATOM 4939 C C . ARG A 1 592 ? 64.874 16.136 -14.709 1.00 75.06 592 ARG A C 1
ATOM 4941 O O . ARG A 1 592 ? 65.918 16.380 -15.303 1.00 75.06 592 ARG A O 1
ATOM 4948 N N . GLU A 1 593 ? 64.615 14.976 -14.113 1.00 78.69 593 GLU A N 1
ATOM 4949 C CA . GLU A 1 593 ? 65.557 13.849 -14.114 1.00 78.69 593 GLU A CA 1
ATOM 4950 C C . GLU A 1 593 ? 65.834 13.365 -15.544 1.00 78.69 593 GLU A C 1
ATOM 4952 O O . GLU A 1 593 ? 66.988 13.309 -15.963 1.00 78.69 593 GLU A O 1
ATOM 4957 N N . LEU A 1 594 ? 64.782 13.183 -16.351 1.00 76.88 594 LEU A N 1
ATOM 4958 C CA . LEU A 1 594 ? 64.908 12.806 -17.765 1.00 76.88 594 LEU A CA 1
ATOM 4959 C C . LEU A 1 594 ? 65.707 13.817 -18.602 1.00 76.88 594 LEU A C 1
ATOM 4961 O O . LEU A 1 594 ? 66.436 13.432 -19.519 1.00 76.88 594 LEU A O 1
ATOM 4965 N N . MET A 1 595 ? 65.582 15.117 -18.313 1.00 75.31 595 MET A N 1
ATOM 4966 C CA . MET A 1 595 ? 66.362 16.143 -19.013 1.00 75.31 595 MET A CA 1
ATOM 4967 C C . MET A 1 595 ? 67.853 16.090 -18.659 1.00 75.31 595 MET A C 1
ATOM 4969 O O . MET A 1 595 ? 68.686 16.335 -19.534 1.00 75.31 595 MET A O 1
ATOM 4973 N N . GLU A 1 596 ? 68.200 15.758 -17.415 1.00 80.75 596 GLU A N 1
ATOM 4974 C CA . GLU A 1 596 ? 69.596 15.665 -16.978 1.00 80.75 596 GLU A CA 1
ATOM 4975 C C . GLU A 1 596 ? 70.278 14.400 -17.515 1.00 80.75 596 GLU A C 1
ATOM 4977 O O . GLU A 1 596 ? 71.402 14.469 -18.018 1.00 80.75 596 GLU A O 1
ATOM 4982 N N . ASP A 1 597 ? 69.574 13.267 -17.519 1.00 77.31 597 ASP A N 1
ATOM 4983 C CA . ASP A 1 597 ? 70.088 12.013 -18.079 1.00 77.31 597 ASP A CA 1
ATOM 4984 C C . ASP A 1 597 ? 70.361 12.129 -19.580 1.00 77.31 597 ASP A C 1
ATOM 4986 O O . ASP A 1 597 ? 71.413 11.701 -20.066 1.00 77.31 597 ASP A O 1
ATOM 4990 N N . LYS A 1 598 ? 69.460 12.790 -20.319 1.00 78.75 598 LYS A N 1
ATOM 4991 C CA . LYS A 1 598 ? 69.669 13.089 -21.740 1.00 78.75 598 LYS A CA 1
ATOM 4992 C C . LYS A 1 598 ? 70.948 13.903 -21.958 1.00 78.75 598 LYS A C 1
ATOM 4994 O O . LYS A 1 598 ? 71.744 13.565 -22.834 1.00 78.75 598 LYS A O 1
ATOM 4999 N N . ARG A 1 599 ? 71.164 14.945 -21.148 1.00 83.88 599 ARG A N 1
ATOM 5000 C CA . ARG A 1 599 ? 72.351 15.812 -21.228 1.00 83.88 599 ARG A CA 1
ATOM 5001 C C . ARG A 1 599 ? 73.642 15.016 -21.010 1.00 83.88 599 ARG A C 1
ATOM 5003 O O . ARG A 1 599 ? 74.592 15.163 -21.776 1.00 83.88 599 ARG A O 1
ATOM 5010 N N . LEU A 1 600 ? 73.664 14.151 -19.995 1.00 81.25 600 LEU A N 1
ATOM 5011 C CA . LEU A 1 600 ? 74.818 13.305 -19.670 1.00 81.25 600 LEU A CA 1
ATOM 5012 C C . LEU A 1 600 ? 75.120 12.267 -20.761 1.00 81.25 600 LEU A C 1
ATOM 5014 O O . LEU A 1 600 ? 76.286 11.949 -21.015 1.00 81.25 600 LEU A O 1
ATOM 5018 N N . LEU A 1 601 ? 74.088 11.723 -21.409 1.00 75.94 601 LEU A N 1
ATOM 5019 C CA . LEU A 1 601 ? 74.255 10.736 -22.476 1.00 75.94 601 LEU A CA 1
ATOM 5020 C C . LEU A 1 601 ? 74.835 11.368 -23.753 1.00 75.94 601 LEU A C 1
ATOM 5022 O O . LEU A 1 601 ? 75.741 10.801 -24.367 1.00 75.94 601 LEU A O 1
ATOM 5026 N N . GLU A 1 602 ? 74.365 12.565 -24.117 1.00 76.25 602 GLU A N 1
ATOM 5027 C CA . GLU A 1 602 ? 74.873 13.340 -25.259 1.00 76.25 602 GLU A CA 1
ATOM 5028 C C . GLU A 1 602 ? 76.357 13.727 -25.086 1.00 76.25 602 GLU A C 1
ATOM 5030 O O . GLU A 1 602 ? 77.139 13.675 -26.044 1.00 76.25 602 GLU A O 1
ATOM 5035 N N . GLU A 1 603 ? 76.774 14.044 -23.857 1.00 82.75 603 GLU A N 1
ATOM 5036 C CA . GLU A 1 603 ? 78.169 14.341 -23.510 1.00 82.75 603 GLU A CA 1
ATOM 5037 C C . GLU A 1 603 ? 79.074 13.110 -23.699 1.00 82.75 603 GLU A C 1
ATOM 5039 O O . GLU A 1 603 ? 80.062 13.167 -24.440 1.00 82.75 603 GLU A O 1
ATOM 5044 N N . LYS A 1 604 ? 78.687 11.955 -23.138 1.00 79.81 604 LYS A N 1
ATOM 5045 C CA . LYS A 1 604 ? 79.449 10.697 -23.270 1.00 79.81 604 LYS A CA 1
ATOM 5046 C C . LYS A 1 604 ? 79.579 10.227 -24.719 1.00 79.81 604 LYS A C 1
ATOM 5048 O O . LYS A 1 604 ? 80.642 9.745 -25.120 1.00 79.81 604 LYS A O 1
ATOM 5053 N N . TYR A 1 605 ? 78.514 10.363 -25.509 1.00 76.38 605 TYR A N 1
ATOM 5054 C CA . TYR A 1 605 ? 78.537 10.016 -26.929 1.00 76.38 605 TYR A CA 1
ATOM 5055 C C . TYR A 1 605 ? 79.535 10.891 -27.700 1.00 76.38 605 TYR A C 1
ATOM 5057 O O . TYR A 1 605 ? 80.346 10.384 -28.479 1.00 76.38 605 TYR A O 1
ATOM 5065 N N . SER A 1 606 ? 79.537 12.198 -27.424 1.00 74.06 606 SER A N 1
ATOM 5066 C CA . SER A 1 606 ? 80.448 13.160 -28.051 1.00 74.06 606 SER A CA 1
ATOM 5067 C C . SER A 1 606 ? 81.920 12.876 -27.728 1.00 74.06 606 SER A C 1
ATOM 5069 O O . SER A 1 606 ? 82.789 13.036 -28.591 1.00 74.06 606 SER A O 1
ATOM 5071 N N . ASP A 1 607 ? 82.221 12.418 -26.514 1.00 80.25 607 ASP A N 1
ATOM 5072 C CA . ASP A 1 607 ? 83.579 12.045 -26.105 1.00 80.25 607 ASP A CA 1
ATOM 5073 C C . ASP A 1 607 ? 84.067 10.764 -26.790 1.00 80.25 607 ASP A C 1
ATOM 5075 O O . ASP A 1 607 ? 85.168 10.745 -27.350 1.00 80.25 607 ASP A O 1
ATOM 5079 N N . CYS A 1 608 ? 83.229 9.725 -26.852 1.00 73.69 608 CYS A N 1
ATOM 5080 C CA . CYS A 1 608 ? 83.556 8.500 -27.591 1.00 73.69 608 CYS A CA 1
ATOM 5081 C C . CYS A 1 608 ? 83.783 8.769 -29.085 1.00 73.69 608 CYS A C 1
ATOM 5083 O O . CYS A 1 608 ? 84.703 8.211 -29.690 1.00 73.69 608 CYS A O 1
ATOM 5085 N N . LEU A 1 609 ? 82.977 9.649 -29.687 1.00 75.56 609 LEU A N 1
ATOM 5086 C CA . LEU A 1 609 ? 83.109 10.006 -31.098 1.00 75.56 609 LEU A CA 1
ATOM 5087 C C . LEU A 1 609 ? 84.431 10.739 -31.379 1.00 75.56 609 LEU A C 1
ATOM 5089 O O . LEU A 1 609 ? 85.082 10.497 -32.400 1.00 75.56 609 LEU A O 1
ATOM 5093 N N . ARG A 1 610 ? 84.853 11.627 -30.470 1.00 76.94 610 ARG A N 1
ATOM 5094 C CA . ARG A 1 610 ? 86.140 12.334 -30.565 1.00 76.94 610 ARG A CA 1
ATOM 5095 C C . ARG A 1 610 ? 87.320 11.367 -30.488 1.00 76.94 610 ARG A C 1
ATOM 5097 O O . ARG A 1 610 ? 88.222 11.458 -31.324 1.00 76.94 610 ARG A O 1
ATOM 5104 N N . GLU A 1 611 ? 87.284 10.414 -29.563 1.00 77.06 611 GLU A N 1
ATOM 5105 C CA . GLU A 1 611 ? 88.375 9.453 -29.378 1.00 77.06 611 GLU A CA 1
ATOM 5106 C C . GLU A 1 611 ? 88.470 8.440 -30.533 1.00 77.06 611 GLU A C 1
ATOM 5108 O O . GLU A 1 611 ? 89.559 8.157 -31.031 1.00 77.06 611 GLU A O 1
ATOM 5113 N N . ASN A 1 612 ? 87.336 7.972 -31.063 1.00 72.00 612 ASN A N 1
ATOM 5114 C CA . ASN A 1 612 ? 87.307 7.104 -32.246 1.00 72.00 612 ASN A CA 1
ATOM 5115 C C . ASN A 1 612 ? 87.923 7.795 -33.477 1.00 72.00 612 ASN A C 1
ATOM 5117 O O . ASN A 1 612 ? 88.771 7.231 -34.173 1.00 72.00 612 ASN A O 1
ATOM 5121 N N . ASN A 1 613 ? 87.571 9.063 -33.705 1.00 75.31 613 ASN A N 1
ATOM 5122 C CA . ASN A 1 613 ? 88.147 9.847 -34.796 1.00 75.31 613 ASN A CA 1
ATOM 5123 C C . ASN A 1 613 ? 89.656 10.077 -34.626 1.00 75.31 613 ASN A C 1
ATOM 5125 O O . ASN A 1 613 ? 90.390 10.093 -35.616 1.00 75.31 613 ASN A O 1
ATOM 5129 N N . ARG A 1 614 ? 90.141 10.227 -33.388 1.00 77.81 614 ARG A N 1
ATOM 5130 C CA . ARG A 1 614 ? 91.575 10.320 -33.091 1.00 77.81 614 ARG A CA 1
ATOM 5131 C C . ARG A 1 614 ? 92.304 9.015 -33.428 1.00 77.81 614 ARG A C 1
ATOM 5133 O O . ARG A 1 614 ? 93.305 9.062 -34.143 1.00 77.81 614 ARG A O 1
ATOM 5140 N N . LEU A 1 615 ? 91.789 7.873 -32.972 1.00 72.25 615 LEU A N 1
ATOM 5141 C CA . LEU A 1 615 ? 92.387 6.555 -33.217 1.00 72.25 615 LEU A CA 1
ATOM 5142 C C . LEU A 1 615 ? 92.395 6.194 -34.710 1.00 72.25 615 LEU A C 1
ATOM 5144 O O . LEU A 1 615 ? 93.403 5.697 -35.212 1.00 72.25 615 LEU A O 1
ATOM 5148 N N . ARG A 1 616 ? 91.324 6.514 -35.455 1.00 69.62 616 ARG A N 1
ATOM 5149 C CA . ARG A 1 616 ? 91.286 6.337 -36.919 1.00 69.62 616 ARG A CA 1
ATOM 5150 C C . ARG A 1 616 ? 92.396 7.108 -37.630 1.00 69.62 616 ARG A C 1
ATOM 5152 O O . ARG A 1 616 ? 93.097 6.522 -38.449 1.00 69.62 616 ARG A O 1
ATOM 5159 N N . ARG A 1 617 ? 92.609 8.379 -37.272 1.00 72.38 617 ARG A N 1
ATOM 5160 C CA . ARG A 1 617 ? 93.683 9.201 -37.860 1.00 72.38 617 ARG A CA 1
ATOM 5161 C C . ARG A 1 617 ? 95.075 8.658 -37.537 1.00 72.38 617 ARG A C 1
ATOM 5163 O O . ARG A 1 617 ? 95.959 8.704 -38.387 1.00 72.38 617 ARG A O 1
ATOM 5170 N N . GLN A 1 618 ? 95.279 8.129 -36.329 1.00 70.38 618 GLN A N 1
ATOM 5171 C CA . GLN A 1 618 ? 96.546 7.491 -35.956 1.00 70.38 618 GLN A CA 1
ATOM 5172 C C . GLN A 1 618 ? 96.797 6.214 -36.772 1.00 70.38 618 GLN A C 1
ATOM 5174 O O . GLN A 1 618 ? 97.899 6.020 -37.279 1.00 70.38 618 GLN A O 1
ATOM 5179 N N . LEU A 1 619 ? 95.771 5.389 -36.985 1.00 60.19 619 LEU A N 1
ATOM 5180 C CA . LEU A 1 619 ? 95.858 4.192 -37.827 1.00 60.19 619 LEU A CA 1
ATOM 5181 C C . LEU A 1 619 ? 96.085 4.507 -39.309 1.00 60.19 619 LEU A C 1
ATOM 5183 O O . LEU A 1 619 ? 96.849 3.806 -39.968 1.00 60.19 619 LEU A O 1
ATOM 5187 N N . GLU A 1 620 ? 95.461 5.559 -39.837 1.00 63.41 620 GLU A N 1
ATOM 5188 C CA . GLU A 1 620 ? 95.711 6.042 -41.202 1.00 63.41 620 GLU A CA 1
ATOM 5189 C C . GLU A 1 620 ? 97.136 6.589 -41.359 1.00 63.41 620 GLU A C 1
ATOM 5191 O O . GLU A 1 620 ? 97.791 6.300 -42.357 1.00 63.41 620 GLU A O 1
ATOM 5196 N N . SER A 1 621 ? 97.667 7.284 -40.348 1.00 61.50 621 SER A N 1
ATOM 5197 C CA . SER A 1 621 ? 99.063 7.743 -40.336 1.00 61.50 621 SER A CA 1
ATOM 5198 C C . SER A 1 621 ? 100.077 6.596 -40.286 1.00 61.50 621 SER A C 1
ATOM 5200 O O . SER A 1 621 ? 101.177 6.748 -40.818 1.00 61.50 621 SER A O 1
ATOM 5202 N N . ILE A 1 622 ? 99.749 5.478 -39.633 1.00 59.38 622 ILE A N 1
ATOM 5203 C CA . ILE A 1 622 ? 100.615 4.292 -39.572 1.00 59.38 622 ILE A CA 1
ATOM 5204 C C . ILE A 1 622 ? 100.531 3.504 -40.884 1.00 59.38 622 ILE A C 1
ATOM 5206 O O . ILE A 1 622 ? 101.563 3.128 -41.428 1.00 59.38 622 ILE A O 1
ATOM 5210 N N . LYS A 1 623 ? 99.333 3.348 -41.464 1.00 55.84 623 LYS A N 1
ATOM 5211 C CA . LYS A 1 623 ? 99.158 2.734 -42.792 1.00 55.84 623 LYS A CA 1
ATOM 5212 C C . LYS A 1 623 ? 99.872 3.510 -43.900 1.00 55.84 623 LYS A C 1
ATOM 5214 O O . LYS A 1 623 ? 100.446 2.893 -44.784 1.00 55.84 623 LYS A O 1
ATOM 5219 N N . ALA A 1 624 ? 99.912 4.840 -43.822 1.00 56.09 624 ALA A N 1
ATOM 5220 C CA . ALA A 1 624 ? 100.666 5.669 -44.765 1.00 56.09 624 ALA A CA 1
ATOM 5221 C C . ALA A 1 624 ? 102.202 5.530 -44.637 1.00 56.09 624 ALA A C 1
ATOM 5223 O O . ALA A 1 624 ? 102.925 5.984 -45.520 1.00 56.09 624 ALA A O 1
ATOM 5224 N N . ARG A 1 625 ? 102.715 4.915 -43.558 1.00 54.97 625 ARG A N 1
ATOM 5225 C CA . ARG A 1 625 ? 104.144 4.591 -43.385 1.00 54.97 625 ARG A CA 1
ATOM 5226 C C . ARG A 1 625 ? 104.527 3.188 -43.876 1.00 54.97 625 ARG A C 1
ATOM 5228 O O . ARG A 1 625 ? 105.717 2.932 -44.004 1.00 54.97 625 ARG A O 1
ATOM 5235 N N . ASP A 1 626 ? 103.563 2.313 -44.169 1.00 45.56 626 ASP A N 1
ATOM 5236 C CA . ASP A 1 626 ? 103.802 0.904 -44.536 1.00 45.56 626 ASP A CA 1
ATOM 5237 C C . ASP A 1 626 ? 104.085 0.685 -46.043 1.00 45.56 626 ASP A C 1
ATOM 5239 O O . ASP A 1 626 ? 104.448 -0.420 -46.447 1.00 45.56 626 ASP A O 1
ATOM 5243 N N . ASP A 1 627 ? 103.983 1.730 -46.875 1.00 47.72 627 ASP A N 1
ATOM 5244 C CA . ASP A 1 627 ? 104.129 1.624 -48.338 1.00 47.72 627 ASP A CA 1
ATOM 5245 C C . ASP A 1 627 ? 105.556 1.862 -48.883 1.00 47.72 627 ASP A C 1
ATOM 5247 O O . ASP A 1 627 ? 105.736 1.925 -50.099 1.00 47.72 627 ASP A O 1
ATOM 5251 N N . LEU A 1 628 ? 106.603 1.928 -48.046 1.00 49.19 628 LEU A N 1
ATOM 5252 C CA . LEU A 1 628 ? 107.996 1.989 -48.524 1.00 49.19 628 LEU A CA 1
ATOM 5253 C C . LEU A 1 628 ? 108.964 1.099 -47.716 1.00 49.19 628 LEU A C 1
ATOM 5255 O O . LEU A 1 628 ? 109.283 1.372 -46.566 1.00 49.19 628 LEU A O 1
ATOM 5259 N N . GLU A 1 629 ? 109.471 0.083 -48.427 1.00 44.91 629 GLU A N 1
ATOM 5260 C CA . GLU A 1 629 ? 110.718 -0.683 -48.234 1.00 44.91 629 GLU A CA 1
ATOM 5261 C C . GLU A 1 629 ? 110.839 -1.705 -47.071 1.00 44.91 629 GLU A C 1
ATOM 5263 O O . GLU A 1 629 ? 110.703 -1.426 -45.885 1.00 44.91 629 GLU A O 1
ATOM 5268 N N . LYS A 1 630 ? 111.206 -2.945 -47.441 1.00 47.59 630 LYS A N 1
ATOM 5269 C CA . LYS A 1 630 ? 111.890 -3.935 -46.576 1.00 47.59 630 LYS A CA 1
ATOM 5270 C C . LYS A 1 630 ? 113.414 -3.699 -46.694 1.00 47.59 630 LYS A C 1
ATOM 5272 O O . LYS A 1 630 ? 113.801 -3.273 -47.782 1.00 47.59 630 LYS A O 1
ATOM 5277 N N . PRO A 1 631 ? 114.297 -4.086 -45.736 1.00 50.06 631 PRO A N 1
ATOM 5278 C CA . PRO A 1 631 ? 114.129 -5.181 -44.765 1.00 50.06 631 PRO A CA 1
ATOM 5279 C C . PRO A 1 631 ? 114.683 -4.941 -43.330 1.00 50.06 631 PRO A C 1
ATOM 5281 O O . PRO A 1 631 ? 115.441 -4.020 -43.065 1.00 50.06 631 PRO A O 1
ATOM 5284 N N . ASP A 1 632 ? 114.304 -5.837 -42.411 1.00 50.12 632 ASP A N 1
ATOM 5285 C CA . ASP A 1 632 ? 114.998 -6.222 -41.166 1.00 50.12 632 ASP A CA 1
ATOM 5286 C C . ASP A 1 632 ? 115.684 -5.134 -40.312 1.00 50.12 632 ASP A C 1
ATOM 5288 O O . ASP A 1 632 ? 116.904 -4.985 -40.295 1.00 50.12 632 ASP A O 1
ATOM 5292 N N . SER A 1 633 ? 114.898 -4.484 -39.450 1.00 52.41 633 SER A N 1
ATOM 5293 C CA . SER A 1 633 ? 115.396 -3.803 -38.246 1.00 52.41 633 SER A CA 1
ATOM 5294 C C . SER A 1 633 ? 114.474 -4.104 -37.052 1.00 52.41 633 SER A C 1
ATOM 5296 O O . SER A 1 633 ? 113.282 -4.380 -37.221 1.00 52.41 633 SER A O 1
ATOM 5298 N N . LEU A 1 634 ? 115.030 -4.102 -35.835 1.00 55.12 634 LEU A N 1
ATOM 5299 C CA . LEU A 1 634 ? 114.309 -4.364 -34.580 1.00 55.12 634 LEU A CA 1
ATOM 5300 C C . LEU A 1 634 ? 113.120 -3.404 -34.371 1.00 55.12 634 LEU A C 1
ATOM 5302 O O . LEU A 1 634 ? 112.098 -3.827 -33.832 1.00 55.12 634 LEU A O 1
ATOM 5306 N N . GLU A 1 635 ? 113.204 -2.178 -34.898 1.00 56.09 635 GLU A N 1
ATOM 5307 C CA . GLU A 1 635 ? 112.115 -1.191 -34.875 1.00 56.09 635 GLU A CA 1
ATOM 5308 C C . GLU A 1 635 ? 110.910 -1.648 -35.696 1.00 56.09 635 GLU A C 1
ATOM 5310 O O . GLU A 1 635 ? 109.779 -1.381 -35.323 1.00 56.09 635 GLU A O 1
ATOM 5315 N N . MET A 1 636 ? 111.107 -2.419 -36.769 1.00 54.44 636 MET A N 1
ATOM 5316 C CA . MET A 1 636 ? 110.010 -2.960 -37.581 1.00 54.44 636 MET A CA 1
ATOM 5317 C C . MET A 1 636 ? 109.270 -4.091 -36.847 1.00 54.44 636 MET A C 1
ATOM 5319 O O . MET A 1 636 ? 108.085 -4.317 -37.079 1.00 54.44 636 MET A O 1
ATOM 5323 N N . LYS A 1 637 ? 109.938 -4.803 -35.926 1.00 59.06 637 LYS A N 1
ATOM 5324 C CA . LYS A 1 637 ? 109.275 -5.766 -35.028 1.00 59.06 637 LYS A CA 1
ATOM 5325 C C . LYS A 1 637 ? 108.554 -5.067 -33.880 1.00 59.06 637 LYS A C 1
ATOM 5327 O O . LYS A 1 637 ? 107.508 -5.557 -33.473 1.00 59.06 637 LYS A O 1
ATOM 5332 N N . GLU A 1 638 ? 109.084 -3.960 -33.368 1.00 61.84 638 GLU A N 1
ATOM 5333 C CA . GLU A 1 638 ? 108.393 -3.138 -32.368 1.00 61.84 638 GLU A CA 1
ATOM 5334 C C . GLU A 1 638 ? 107.191 -2.418 -32.972 1.00 61.84 638 GLU A C 1
ATOM 5336 O O . GLU A 1 638 ? 106.108 -2.569 -32.433 1.00 61.84 638 GLU A O 1
ATOM 5341 N N . LEU A 1 639 ? 107.314 -1.811 -34.154 1.00 62.66 639 LEU A N 1
ATOM 5342 C CA . LEU A 1 639 ? 106.198 -1.236 -34.910 1.00 62.66 639 LEU A CA 1
ATOM 5343 C C . LEU A 1 639 ? 105.171 -2.287 -35.330 1.00 62.66 639 LEU A C 1
ATOM 5345 O O . LEU A 1 639 ? 103.984 -1.996 -35.317 1.00 62.66 639 LEU A O 1
ATOM 5349 N N . ARG A 1 640 ? 105.579 -3.523 -35.662 1.00 65.75 640 ARG A N 1
ATOM 5350 C CA . ARG A 1 640 ? 104.625 -4.627 -35.885 1.00 65.75 640 ARG A CA 1
ATOM 5351 C C . ARG A 1 640 ? 103.921 -5.042 -34.602 1.00 65.75 640 ARG A C 1
ATOM 5353 O O . ARG A 1 640 ? 102.720 -5.253 -34.649 1.00 65.75 640 ARG A O 1
ATOM 5360 N N . ARG A 1 641 ? 104.627 -5.126 -33.468 1.00 68.25 641 ARG A N 1
ATOM 5361 C CA . ARG A 1 641 ? 103.997 -5.392 -32.164 1.00 68.25 641 ARG A CA 1
ATOM 5362 C C . ARG A 1 641 ? 103.062 -4.261 -31.761 1.00 68.25 641 ARG A C 1
ATOM 5364 O O . ARG A 1 641 ? 101.986 -4.551 -31.270 1.00 68.25 641 ARG A O 1
ATOM 5371 N N . GLU A 1 642 ? 103.450 -3.017 -32.010 1.00 69.94 642 GLU A N 1
ATOM 5372 C CA . GLU A 1 642 ? 102.664 -1.819 -31.733 1.00 69.94 642 GLU A CA 1
ATOM 5373 C C . GLU A 1 642 ? 101.455 -1.729 -32.676 1.00 69.94 642 GLU A C 1
ATOM 5375 O O . GLU A 1 642 ? 100.352 -1.415 -32.245 1.00 69.94 642 GLU A O 1
ATOM 5380 N N . CYS A 1 643 ? 101.606 -2.123 -33.943 1.00 69.44 643 CYS A N 1
ATOM 5381 C CA . CYS A 1 643 ? 100.495 -2.318 -34.873 1.00 69.44 643 CYS A CA 1
ATOM 5382 C C . CYS A 1 643 ? 99.580 -3.454 -34.432 1.00 69.44 643 CYS A C 1
ATOM 5384 O O . CYS A 1 643 ? 98.368 -3.313 -34.532 1.00 69.44 643 CYS A O 1
ATOM 5386 N N . ASP A 1 644 ? 100.122 -4.568 -33.946 1.00 72.75 644 ASP A N 1
ATOM 5387 C CA . ASP A 1 644 ? 99.330 -5.694 -33.463 1.00 72.75 644 ASP A CA 1
ATOM 5388 C C . ASP A 1 644 ? 98.585 -5.321 -32.174 1.00 72.75 644 ASP A C 1
ATOM 5390 O O . ASP A 1 644 ? 97.406 -5.650 -32.061 1.00 72.75 644 ASP A O 1
ATOM 5394 N N . THR A 1 645 ? 99.194 -4.561 -31.253 1.00 74.75 645 THR A N 1
ATOM 5395 C CA . THR A 1 645 ? 98.511 -4.023 -30.063 1.00 74.75 645 THR A CA 1
ATOM 5396 C C . THR A 1 645 ? 97.480 -2.965 -30.428 1.00 74.75 645 THR A C 1
ATOM 5398 O O . THR A 1 645 ? 96.361 -3.018 -29.937 1.00 74.75 645 THR A O 1
ATOM 5401 N N . LEU A 1 646 ? 97.783 -2.053 -31.353 1.00 73.00 646 LEU A N 1
ATOM 5402 C CA . LEU A 1 646 ? 96.806 -1.076 -31.837 1.00 73.00 646 LEU A CA 1
ATOM 5403 C C . LEU A 1 646 ? 95.671 -1.756 -32.601 1.00 73.00 646 LEU A C 1
ATOM 5405 O O . LEU A 1 646 ? 94.538 -1.294 -32.564 1.00 73.00 646 LEU A O 1
ATOM 5409 N N . LYS A 1 647 ? 95.932 -2.877 -33.274 1.00 76.50 647 LYS A N 1
ATOM 5410 C CA . LYS A 1 647 ? 94.920 -3.665 -33.980 1.00 76.50 647 LYS A CA 1
ATOM 5411 C C . LYS A 1 647 ? 94.060 -4.476 -33.016 1.00 76.50 647 LYS A C 1
ATOM 5413 O O . LYS A 1 647 ? 92.859 -4.597 -33.262 1.00 76.50 647 LYS A O 1
ATOM 5418 N N . THR A 1 648 ? 94.620 -5.007 -31.928 1.00 74.69 648 THR A N 1
ATOM 5419 C CA . THR A 1 648 ? 93.824 -5.643 -30.868 1.00 74.69 648 THR A CA 1
ATOM 5420 C C . THR A 1 648 ? 93.019 -4.610 -30.090 1.00 74.69 648 THR A C 1
ATOM 5422 O O . THR A 1 648 ? 91.834 -4.840 -29.873 1.00 74.69 648 THR A O 1
ATOM 5425 N N . GLU A 1 649 ? 93.587 -3.450 -29.763 1.00 77.12 649 GLU A N 1
ATOM 5426 C CA . GLU A 1 649 ? 92.866 -2.330 -29.149 1.00 77.12 649 GLU A CA 1
ATOM 5427 C C . GLU A 1 649 ? 91.769 -1.792 -30.066 1.00 77.12 649 GLU A C 1
ATOM 5429 O O . GLU A 1 649 ? 90.637 -1.629 -29.620 1.00 77.12 649 GLU A O 1
ATOM 5434 N N . LEU A 1 650 ? 92.037 -1.608 -31.363 1.00 73.62 650 LEU A N 1
ATOM 5435 C CA . LEU A 1 650 ? 91.016 -1.228 -32.338 1.00 73.62 650 LEU A CA 1
ATOM 5436 C C . LEU A 1 650 ? 89.926 -2.296 -32.430 1.00 73.62 650 LEU A C 1
ATOM 5438 O O . LEU A 1 650 ? 88.750 -1.960 -32.503 1.00 73.62 650 LEU A O 1
ATOM 5442 N N . SER A 1 651 ? 90.288 -3.579 -32.414 1.00 78.19 651 SER A N 1
ATOM 5443 C CA . SER A 1 651 ? 89.330 -4.688 -32.418 1.00 78.19 651 SER A CA 1
ATOM 5444 C C . SER A 1 651 ? 88.457 -4.682 -31.160 1.00 78.19 651 SER A C 1
ATOM 5446 O O . SER A 1 651 ? 87.237 -4.793 -31.268 1.00 78.19 651 SER A O 1
ATOM 5448 N N . MET A 1 652 ? 89.044 -4.464 -29.978 1.00 78.50 652 MET A N 1
ATOM 5449 C CA . MET A 1 652 ? 88.297 -4.307 -28.727 1.00 78.50 652 MET A CA 1
ATOM 5450 C C . MET A 1 652 ? 87.395 -3.075 -28.766 1.00 78.50 652 MET A C 1
ATOM 5452 O O . MET A 1 652 ? 86.212 -3.196 -28.482 1.00 78.50 652 MET A O 1
ATOM 5456 N N . LYS A 1 653 ? 87.891 -1.921 -29.222 1.00 76.31 653 LYS A N 1
ATOM 5457 C CA . LYS A 1 653 ? 87.087 -0.698 -29.367 1.00 76.31 653 LYS A CA 1
ATOM 5458 C C . LYS A 1 653 ? 85.987 -0.840 -30.414 1.00 76.31 653 LYS A C 1
ATOM 5460 O O . LYS A 1 653 ? 84.909 -0.290 -30.238 1.00 76.31 653 LYS A O 1
ATOM 5465 N N . THR A 1 654 ? 86.210 -1.618 -31.470 1.00 76.94 654 THR A N 1
ATOM 5466 C CA . THR A 1 654 ? 85.181 -1.940 -32.469 1.00 76.94 654 THR A CA 1
ATOM 5467 C C . THR A 1 654 ? 84.108 -2.850 -31.871 1.00 76.94 654 THR A C 1
ATOM 5469 O O . THR A 1 654 ? 82.933 -2.656 -32.163 1.00 76.94 654 THR A O 1
ATOM 5472 N N . LYS A 1 655 ? 84.482 -3.798 -31.001 1.00 79.75 655 LYS A N 1
ATOM 5473 C CA . LYS A 1 655 ? 83.521 -4.609 -30.236 1.00 79.75 655 LYS A CA 1
ATOM 5474 C C . LYS A 1 655 ? 82.747 -3.773 -29.221 1.00 79.75 655 LYS A C 1
ATOM 5476 O O . LYS A 1 655 ? 81.531 -3.873 -29.192 1.00 79.75 655 LYS A O 1
ATOM 5481 N N . GLU A 1 656 ? 83.415 -2.904 -28.465 1.00 81.00 656 GLU A N 1
ATOM 5482 C CA . GLU A 1 656 ? 82.758 -1.970 -27.540 1.00 81.00 656 GLU A CA 1
ATOM 5483 C C . GLU A 1 656 ? 81.790 -1.036 -28.281 1.00 81.00 656 GLU A C 1
ATOM 5485 O O . GLU A 1 656 ? 80.684 -0.797 -27.809 1.00 81.00 656 GLU A O 1
ATOM 5490 N N . LEU A 1 657 ? 82.160 -0.545 -29.469 1.00 75.69 657 LEU A N 1
ATOM 5491 C CA . LEU A 1 657 ? 81.270 0.248 -30.322 1.00 75.69 657 LEU A CA 1
ATOM 5492 C C . LEU A 1 657 ? 80.102 -0.568 -30.871 1.00 75.69 657 LEU A C 1
ATOM 5494 O O . LEU A 1 657 ? 79.004 -0.037 -30.966 1.00 75.69 657 LEU A O 1
ATOM 5498 N N . ALA A 1 658 ? 80.317 -1.833 -31.229 1.00 77.94 658 ALA A N 1
ATOM 5499 C CA . ALA A 1 658 ? 79.239 -2.715 -31.663 1.00 77.94 658 ALA A CA 1
ATOM 5500 C C . ALA A 1 658 ? 78.263 -3.012 -30.514 1.00 77.94 658 ALA A C 1
ATOM 5502 O O . ALA A 1 658 ? 77.057 -2.969 -30.724 1.00 77.94 658 ALA A O 1
ATOM 5503 N N . GLU A 1 659 ? 78.763 -3.240 -29.297 1.00 83.62 659 GLU A N 1
ATOM 5504 C CA . GLU A 1 659 ? 77.935 -3.406 -28.098 1.00 83.62 659 GLU A CA 1
ATOM 5505 C C . GLU A 1 659 ? 77.191 -2.119 -27.729 1.00 83.62 659 GLU A C 1
ATOM 5507 O O . GLU A 1 659 ? 76.019 -2.173 -27.366 1.00 83.62 659 GLU A O 1
ATOM 5512 N N . LEU A 1 660 ? 77.841 -0.956 -27.833 1.00 80.75 660 LEU A N 1
ATOM 5513 C CA . LEU A 1 660 ? 77.194 0.336 -27.606 1.00 80.75 660 LEU A CA 1
ATOM 5514 C C . LEU A 1 660 ? 76.147 0.647 -28.676 1.00 80.75 660 LEU A C 1
ATOM 5516 O O . LEU A 1 660 ? 75.086 1.146 -28.323 1.00 80.75 660 LEU A O 1
ATOM 5520 N N . ASN A 1 661 ? 76.404 0.328 -29.946 1.00 81.25 661 ASN A N 1
ATOM 5521 C CA . ASN A 1 661 ? 75.409 0.463 -31.008 1.00 81.25 661 ASN A CA 1
ATOM 5522 C C . ASN A 1 661 ? 74.233 -0.483 -30.785 1.00 81.25 661 ASN A C 1
ATOM 5524 O O . ASN A 1 661 ? 73.100 -0.050 -30.904 1.00 81.25 661 ASN A O 1
ATOM 5528 N N . TRP A 1 662 ? 74.485 -1.733 -30.393 1.00 87.81 662 TRP A N 1
ATOM 5529 C CA . TRP A 1 662 ? 73.411 -2.667 -30.070 1.00 87.81 662 TRP A CA 1
ATOM 5530 C C . TRP A 1 662 ? 72.555 -2.159 -28.901 1.00 87.81 662 TRP A C 1
ATOM 5532 O O . TRP A 1 662 ? 71.336 -2.149 -29.002 1.00 87.81 662 TRP A O 1
ATOM 5542 N N . LYS A 1 663 ? 73.178 -1.645 -27.830 1.00 86.12 663 LYS A N 1
ATOM 5543 C CA . LYS A 1 663 ? 72.455 -1.013 -26.709 1.00 86.12 663 LYS A CA 1
ATOM 5544 C C . LYS A 1 663 ? 71.711 0.257 -27.119 1.00 86.12 663 LYS A C 1
ATOM 5546 O O . LYS A 1 663 ? 70.667 0.555 -26.553 1.00 86.12 663 LYS A O 1
ATOM 5551 N N . LEU A 1 664 ? 72.261 1.030 -28.054 1.00 82.75 664 LEU A N 1
ATOM 5552 C CA . LEU A 1 664 ? 71.609 2.222 -28.584 1.00 82.75 664 LEU A CA 1
ATOM 5553 C C . LEU A 1 664 ? 70.388 1.846 -29.428 1.00 82.75 664 LEU A C 1
ATOM 5555 O O . LEU A 1 664 ? 69.353 2.482 -29.277 1.00 82.75 664 LEU A O 1
ATOM 5559 N N . ASP A 1 665 ? 70.496 0.820 -30.269 1.00 84.56 665 ASP A N 1
ATOM 5560 C CA . ASP A 1 665 ? 69.389 0.307 -31.077 1.00 84.56 665 ASP A CA 1
ATOM 5561 C C . ASP A 1 665 ? 68.282 -0.276 -30.183 1.00 84.56 665 ASP A C 1
ATOM 5563 O O . ASP A 1 665 ? 67.111 0.029 -30.394 1.00 84.56 665 ASP A O 1
ATOM 5567 N N . ASP A 1 666 ? 68.646 -1.019 -29.132 1.00 87.50 666 ASP A N 1
ATOM 5568 C CA . ASP A 1 666 ? 67.710 -1.547 -28.129 1.00 87.50 666 ASP A CA 1
ATOM 5569 C C . ASP A 1 666 ? 66.983 -0.406 -27.389 1.00 87.50 666 ASP A C 1
ATOM 5571 O O . ASP A 1 666 ? 65.755 -0.359 -27.346 1.00 87.50 666 ASP A O 1
ATOM 5575 N N . ALA A 1 667 ? 67.723 0.611 -26.928 1.00 81.94 667 ALA A N 1
ATOM 5576 C CA . ALA A 1 667 ? 67.143 1.797 -26.293 1.00 81.94 667 ALA A CA 1
ATOM 5577 C C . ALA A 1 667 ? 66.278 2.642 -27.252 1.00 81.94 667 ALA A C 1
ATOM 5579 O O . ALA A 1 667 ? 65.321 3.295 -26.826 1.00 81.94 667 ALA A O 1
ATOM 5580 N N . LEU A 1 668 ? 66.602 2.672 -28.549 1.00 83.19 668 LEU A N 1
ATOM 5581 C CA . LEU A 1 668 ? 65.785 3.341 -29.563 1.00 83.19 668 LEU A CA 1
ATOM 5582 C C . LEU A 1 668 ? 64.486 2.579 -29.832 1.00 83.19 668 LEU A C 1
ATOM 5584 O O . LEU A 1 668 ? 63.453 3.225 -30.016 1.00 83.19 668 LEU A O 1
ATOM 5588 N N . GLU A 1 669 ? 64.515 1.247 -29.812 1.00 88.81 669 GLU A N 1
ATOM 5589 C CA . GLU A 1 669 ? 63.318 0.418 -29.951 1.00 88.81 669 GLU A CA 1
ATOM 5590 C C . GLU A 1 669 ? 62.420 0.532 -28.710 1.00 88.81 669 GLU A C 1
ATOM 5592 O O . GLU A 1 669 ? 61.222 0.775 -28.848 1.00 88.81 669 GLU A O 1
ATOM 5597 N N . GLU A 1 670 ? 62.987 0.500 -27.498 1.00 86.44 670 GLU A N 1
ATOM 5598 C CA . GLU A 1 670 ? 62.247 0.788 -26.259 1.00 86.44 670 GLU A CA 1
ATOM 5599 C C . GLU A 1 670 ? 61.624 2.189 -26.291 1.00 86.44 670 GLU A C 1
ATOM 5601 O O . GLU A 1 670 ? 60.443 2.369 -25.988 1.00 86.44 670 GLU A O 1
ATOM 5606 N N . ARG A 1 671 ? 62.383 3.204 -26.728 1.00 84.94 671 ARG A N 1
ATOM 5607 C CA . ARG A 1 671 ? 61.859 4.564 -26.899 1.00 84.94 671 ARG A CA 1
ATOM 5608 C C . ARG A 1 671 ? 60.714 4.599 -27.906 1.00 84.94 671 ARG A C 1
ATOM 5610 O O . ARG A 1 671 ? 59.754 5.334 -27.691 1.00 84.94 671 ARG A O 1
ATOM 5617 N N . LYS A 1 672 ? 60.805 3.852 -29.005 1.00 89.94 672 LYS A N 1
ATOM 5618 C CA . LYS A 1 672 ? 59.751 3.789 -30.021 1.00 89.94 672 LYS A CA 1
ATOM 5619 C C . LYS A 1 672 ? 58.479 3.159 -29.452 1.00 89.94 672 LYS A C 1
ATOM 5621 O O . LYS A 1 672 ? 57.413 3.748 -29.603 1.00 89.94 672 LYS A O 1
ATOM 5626 N N . GLN A 1 673 ? 58.601 2.060 -28.710 1.00 88.50 673 GLN A N 1
ATOM 5627 C CA . GLN A 1 673 ? 57.477 1.420 -28.015 1.00 88.50 673 GLN A CA 1
ATOM 5628 C C . GLN A 1 673 ? 56.845 2.342 -26.963 1.00 88.50 673 GLN A C 1
ATOM 5630 O O . GLN A 1 673 ? 55.619 2.420 -26.854 1.00 88.50 673 GLN A O 1
ATOM 5635 N N . LEU A 1 674 ? 57.660 3.089 -26.213 1.00 85.19 674 LEU A N 1
ATOM 5636 C CA . LEU A 1 674 ? 57.170 4.082 -25.255 1.00 85.19 674 LEU A CA 1
ATOM 5637 C C . LEU A 1 674 ? 56.458 5.244 -25.953 1.00 85.19 674 LEU A C 1
ATOM 5639 O O . LEU A 1 674 ? 55.415 5.679 -25.481 1.00 85.19 674 LEU A O 1
ATOM 5643 N N . VAL A 1 675 ? 56.973 5.732 -27.083 1.00 86.81 675 VAL A N 1
ATOM 5644 C CA . VAL A 1 675 ? 56.316 6.785 -27.874 1.00 86.81 675 VAL A CA 1
ATOM 5645 C C . VAL A 1 675 ? 54.991 6.293 -28.459 1.00 86.81 675 VAL A C 1
ATOM 5647 O O . VAL A 1 675 ? 54.012 7.037 -28.430 1.00 86.81 675 VAL A O 1
ATOM 5650 N N . GLU A 1 676 ? 54.922 5.051 -28.939 1.00 88.06 676 GLU A N 1
ATOM 5651 C CA . GLU A 1 676 ? 53.670 4.427 -29.390 1.00 88.06 676 GLU A CA 1
ATOM 5652 C C . GLU A 1 676 ? 52.671 4.285 -28.230 1.00 88.06 676 GLU A C 1
ATOM 5654 O O . GLU A 1 676 ? 51.504 4.646 -28.375 1.00 88.06 676 GLU A O 1
ATOM 5659 N N . SER A 1 677 ? 53.140 3.873 -27.048 1.00 86.06 677 SER A N 1
ATOM 5660 C CA . SER A 1 677 ? 52.313 3.767 -25.837 1.00 86.06 677 SER A CA 1
ATOM 5661 C C . SER A 1 677 ? 51.798 5.130 -25.362 1.00 86.06 677 SER A C 1
ATOM 5663 O O . SER A 1 677 ? 50.623 5.260 -25.029 1.00 86.06 677 SER A O 1
ATOM 5665 N N . ILE A 1 678 ? 52.645 6.164 -25.378 1.00 84.25 678 ILE A N 1
ATOM 5666 C CA . ILE A 1 678 ? 52.258 7.545 -25.053 1.00 84.25 678 ILE A CA 1
ATOM 5667 C C . ILE A 1 678 ? 51.255 8.073 -26.081 1.00 84.25 678 ILE A C 1
ATOM 5669 O O . ILE A 1 678 ? 50.266 8.679 -25.695 1.00 84.25 678 ILE A O 1
ATOM 5673 N N . SER A 1 679 ? 51.454 7.800 -27.372 1.00 86.06 679 SER A N 1
ATOM 5674 C CA . SER A 1 679 ? 50.525 8.233 -28.426 1.00 86.06 679 SER A CA 1
ATOM 5675 C C . SER A 1 679 ? 49.159 7.547 -28.301 1.00 86.06 679 SER A C 1
ATOM 5677 O O . SER A 1 679 ? 48.123 8.176 -28.522 1.00 86.06 679 SER A O 1
ATOM 5679 N N . SER A 1 680 ? 49.141 6.268 -27.907 1.00 89.62 680 SER A N 1
ATOM 5680 C CA . SER A 1 680 ? 47.910 5.542 -27.574 1.00 89.62 680 SER A CA 1
ATOM 5681 C C . SER A 1 680 ? 47.221 6.149 -26.354 1.00 89.62 680 SER A C 1
ATOM 5683 O O . SER A 1 680 ? 46.020 6.394 -26.398 1.00 89.62 680 SER A O 1
ATOM 5685 N N . LEU A 1 681 ? 47.974 6.440 -25.288 1.00 86.62 681 LEU A N 1
ATOM 5686 C CA . LEU A 1 681 ? 47.443 7.067 -24.076 1.00 86.62 681 LEU A CA 1
ATOM 5687 C C . LEU A 1 681 ? 46.901 8.474 -24.337 1.00 86.62 681 LEU A C 1
ATOM 5689 O O . LEU A 1 681 ? 45.834 8.800 -23.832 1.00 86.62 681 LEU A O 1
ATOM 5693 N N . ASP A 1 682 ? 47.577 9.285 -25.151 1.00 87.44 682 ASP A N 1
ATOM 5694 C CA . ASP A 1 682 ? 47.090 10.606 -25.561 1.00 87.44 682 ASP A CA 1
ATOM 5695 C C . ASP A 1 682 ? 45.797 10.489 -26.376 1.00 87.44 682 ASP A C 1
ATOM 5697 O O . ASP A 1 682 ? 44.877 11.286 -26.191 1.00 87.44 682 ASP A O 1
ATOM 5701 N N . SER A 1 683 ? 45.691 9.473 -27.239 1.00 85.94 683 SER A N 1
ATOM 5702 C CA . SER A 1 683 ? 44.471 9.201 -28.010 1.00 85.94 683 SER A CA 1
ATOM 5703 C C . SER A 1 683 ? 43.316 8.766 -27.104 1.00 85.94 683 SER A C 1
ATOM 5705 O O . SER A 1 683 ? 42.195 9.252 -27.253 1.00 85.94 683 SER A O 1
ATOM 5707 N N . ASP A 1 684 ? 43.578 7.898 -26.125 1.00 85.75 684 ASP A N 1
ATOM 5708 C CA . ASP A 1 684 ? 42.584 7.499 -25.125 1.00 85.75 684 ASP A CA 1
ATOM 5709 C C . ASP A 1 684 ? 42.194 8.680 -24.221 1.00 85.75 684 ASP A C 1
ATOM 5711 O O . ASP A 1 684 ? 41.013 8.875 -23.933 1.00 85.75 684 ASP A O 1
ATOM 5715 N N . GLN A 1 685 ? 43.149 9.524 -23.823 1.00 86.81 685 GLN A N 1
ATOM 5716 C CA . GLN A 1 685 ? 42.891 10.737 -23.050 1.00 86.81 685 GLN A CA 1
ATOM 5717 C C . GLN A 1 685 ? 42.063 11.749 -23.851 1.00 86.81 685 GLN A C 1
ATOM 5719 O O . GLN A 1 685 ? 41.144 12.355 -23.294 1.00 86.81 685 GLN A O 1
ATOM 5724 N N . GLN A 1 686 ? 42.332 11.911 -25.150 1.00 86.50 686 GLN A N 1
ATOM 5725 C CA . GLN A 1 686 ? 41.489 12.704 -26.041 1.00 86.50 686 GLN A CA 1
ATOM 5726 C C . GLN A 1 686 ? 40.078 12.124 -26.121 1.00 86.50 686 GLN A C 1
ATOM 5728 O O . GLN A 1 686 ? 39.130 12.870 -25.875 1.00 86.50 686 GLN A O 1
ATOM 5733 N N . ARG A 1 687 ? 39.925 10.809 -26.332 1.00 88.62 687 ARG A N 1
ATOM 5734 C CA . ARG A 1 687 ? 38.609 10.147 -26.374 1.00 88.62 687 ARG A CA 1
ATOM 5735 C C . ARG A 1 687 ? 37.814 10.376 -25.088 1.00 88.62 687 ARG A C 1
ATOM 5737 O O . ARG A 1 687 ? 36.661 10.789 -25.145 1.00 88.62 687 ARG A O 1
ATOM 5744 N N . VAL A 1 688 ? 38.447 10.192 -23.929 1.00 85.56 688 VAL A N 1
ATOM 5745 C CA . VAL A 1 688 ? 37.826 10.436 -22.617 1.00 85.56 688 VAL A CA 1
ATOM 5746 C C . VAL A 1 688 ? 37.475 11.915 -22.436 1.00 85.56 688 VAL A C 1
ATOM 5748 O O . VAL A 1 688 ? 36.433 12.244 -21.871 1.00 85.56 688 VAL A O 1
ATOM 5751 N N . SER A 1 689 ? 38.313 12.838 -22.915 1.00 83.94 689 SER A N 1
ATOM 5752 C CA . SER A 1 689 ? 38.016 14.273 -22.851 1.00 83.94 689 SER A CA 1
ATOM 5753 C C . SER A 1 689 ? 36.824 14.666 -23.732 1.00 83.94 689 SER A C 1
ATOM 5755 O O . SER A 1 689 ? 35.989 15.461 -23.304 1.00 83.94 689 SER A O 1
ATOM 5757 N N . GLU A 1 690 ? 36.695 14.064 -24.917 1.00 88.25 690 GLU A N 1
ATOM 5758 C CA . GLU A 1 690 ? 35.567 14.265 -25.827 1.00 88.25 690 GLU A CA 1
ATOM 5759 C C . GLU A 1 690 ? 34.274 13.657 -25.275 1.00 88.25 690 GLU A C 1
ATOM 5761 O O . GLU A 1 690 ? 33.220 14.285 -25.358 1.00 88.25 690 GLU A O 1
ATOM 5766 N N . GLU A 1 691 ? 34.340 12.468 -24.670 1.00 89.12 691 GLU A N 1
ATOM 5767 C CA . GLU A 1 691 ? 33.212 11.850 -23.963 1.00 89.12 691 GLU A CA 1
ATOM 5768 C C . GLU A 1 691 ? 32.759 12.707 -22.778 1.00 89.12 691 GLU A C 1
ATOM 5770 O O . GLU A 1 691 ? 31.571 12.991 -22.643 1.00 89.12 691 GLU A O 1
ATOM 5775 N N . ASN A 1 692 ? 33.690 13.206 -21.962 1.00 84.31 692 ASN A N 1
ATOM 5776 C CA . ASN A 1 692 ? 33.362 14.114 -20.864 1.00 84.31 692 ASN A CA 1
ATOM 5777 C C . ASN A 1 692 ? 32.745 15.426 -21.362 1.00 84.31 692 ASN A C 1
ATOM 5779 O O . ASN A 1 692 ? 31.825 15.949 -20.731 1.00 84.31 692 ASN A O 1
ATOM 5783 N N . LEU A 1 693 ? 33.215 15.959 -22.493 1.00 89.69 693 LEU A N 1
ATOM 5784 C CA . LEU A 1 693 ? 32.620 17.142 -23.107 1.00 89.69 693 LEU A CA 1
ATOM 5785 C C . LEU A 1 693 ? 31.186 16.855 -23.574 1.00 89.69 693 LEU A C 1
ATOM 5787 O O . LEU A 1 693 ? 30.292 17.635 -23.255 1.00 89.69 693 LEU A O 1
ATOM 5791 N N . LYS A 1 694 ? 30.950 15.716 -24.243 1.00 89.06 694 LYS A N 1
ATOM 5792 C CA . LYS A 1 694 ? 29.608 15.265 -24.654 1.00 89.06 694 LYS A CA 1
ATOM 5793 C C . LYS A 1 694 ? 28.677 15.111 -23.454 1.00 89.06 694 LYS A C 1
ATOM 5795 O O . LYS A 1 694 ? 27.607 15.714 -23.440 1.00 89.06 694 LYS A O 1
ATOM 5800 N N . LEU A 1 695 ? 29.115 14.416 -22.407 1.00 86.38 695 LEU A N 1
ATOM 5801 C CA . LEU A 1 695 ? 28.348 14.256 -21.169 1.00 86.38 695 LEU A CA 1
ATOM 5802 C C . LEU A 1 695 ? 28.047 15.601 -20.498 1.00 86.38 695 LEU A C 1
ATOM 5804 O O . LEU A 1 695 ? 26.946 15.813 -19.999 1.00 86.38 695 LEU A O 1
ATOM 5808 N N . THR A 1 696 ? 28.995 16.540 -20.515 1.00 86.12 696 THR A N 1
ATOM 5809 C CA . THR A 1 696 ? 28.776 17.890 -19.976 1.00 86.12 696 THR A CA 1
ATOM 5810 C C . THR A 1 696 ? 27.729 18.645 -20.795 1.00 86.12 696 THR A C 1
ATOM 5812 O O . THR A 1 696 ? 26.830 19.250 -20.214 1.00 86.12 696 THR A O 1
ATOM 5815 N N . THR A 1 697 ? 27.781 18.561 -22.129 1.00 85.31 697 THR A N 1
ATOM 5816 C CA . THR A 1 697 ? 26.766 19.173 -23.002 1.00 85.31 697 THR A CA 1
ATOM 5817 C C . THR A 1 697 ? 25.392 18.524 -22.841 1.00 85.31 697 THR A C 1
ATOM 5819 O O . THR A 1 697 ? 24.394 19.232 -22.767 1.00 85.31 697 THR A O 1
ATOM 5822 N N . GLU A 1 698 ? 25.320 17.200 -22.687 1.00 86.62 698 GLU A N 1
ATOM 5823 C CA . GLU A 1 698 ? 24.071 16.485 -22.411 1.00 86.62 698 GLU A CA 1
ATOM 5824 C C . GLU A 1 698 ? 23.491 16.867 -21.046 1.00 86.62 698 GLU A C 1
ATOM 5826 O O . GLU A 1 698 ? 22.284 17.079 -20.922 1.00 86.62 698 GLU A O 1
ATOM 5831 N N . LEU A 1 699 ? 24.335 17.021 -20.021 1.00 79.94 699 LEU A N 1
ATOM 5832 C CA . LEU A 1 699 ? 23.919 17.513 -18.708 1.00 79.94 699 LEU A CA 1
ATOM 5833 C C . LEU A 1 699 ? 23.413 18.956 -18.772 1.00 79.94 699 LEU A C 1
ATOM 5835 O O . LEU A 1 699 ? 22.428 19.283 -18.106 1.00 79.94 699 LEU A O 1
ATOM 5839 N N . GLU A 1 700 ? 24.047 19.825 -19.558 1.00 81.81 700 GLU A N 1
ATOM 5840 C CA . GLU A 1 700 ? 23.573 21.193 -19.778 1.00 81.81 700 GLU A CA 1
ATOM 5841 C C . GLU A 1 700 ? 22.245 21.225 -20.538 1.00 81.81 700 GLU A C 1
ATOM 5843 O O . GLU A 1 700 ? 21.334 21.945 -20.123 1.00 81.81 700 GLU A O 1
ATOM 5848 N N . ASP A 1 701 ? 22.074 20.386 -21.559 1.00 80.19 701 ASP A N 1
ATOM 5849 C CA . ASP A 1 701 ? 20.819 20.225 -22.293 1.00 80.19 701 ASP A CA 1
ATOM 5850 C C . ASP A 1 701 ? 19.703 19.670 -21.405 1.00 80.19 701 ASP A C 1
ATOM 5852 O O . ASP A 1 701 ? 18.572 20.160 -21.440 1.00 80.19 701 ASP A O 1
ATOM 5856 N N . LEU A 1 702 ? 19.998 18.682 -20.558 1.00 77.31 702 LEU A N 1
ATOM 5857 C CA . LEU A 1 702 ? 19.055 18.160 -19.571 1.00 77.31 702 LEU A CA 1
ATOM 5858 C C . LEU A 1 702 ? 18.709 19.220 -18.529 1.00 77.31 702 LEU A C 1
ATOM 5860 O O . LEU A 1 702 ? 17.539 19.388 -18.194 1.00 77.31 702 LEU A O 1
ATOM 5864 N N . LYS A 1 703 ? 19.686 19.997 -18.057 1.00 78.44 703 LYS A N 1
ATOM 5865 C CA . LYS A 1 703 ? 19.460 21.112 -17.132 1.00 78.44 703 LYS A CA 1
ATOM 5866 C C . LYS A 1 703 ? 18.650 22.229 -17.785 1.00 78.44 703 LYS A C 1
ATOM 5868 O O . LYS A 1 703 ? 17.835 22.852 -17.104 1.00 78.44 703 LYS A O 1
ATOM 5873 N N . TYR A 1 704 ? 18.825 22.472 -19.082 1.00 76.38 704 TYR A N 1
ATOM 5874 C CA . TYR A 1 704 ? 18.022 23.409 -19.860 1.00 76.38 704 TYR A CA 1
ATOM 5875 C C . TYR A 1 704 ? 16.603 22.882 -20.086 1.00 76.38 704 TYR A C 1
ATOM 5877 O O . TYR A 1 704 ? 15.655 23.640 -19.914 1.00 76.38 704 TYR A O 1
ATOM 5885 N N . LYS A 1 705 ? 16.425 21.587 -20.373 1.00 75.88 705 LYS A N 1
ATOM 5886 C CA . LYS A 1 705 ? 15.112 20.925 -20.457 1.00 75.88 705 LYS A CA 1
ATOM 5887 C C . LYS A 1 705 ? 14.390 20.937 -19.106 1.00 75.88 705 LYS A C 1
ATOM 5889 O O . LYS A 1 705 ? 13.213 21.283 -19.060 1.00 75.88 705 LYS A O 1
ATOM 5894 N N . LEU A 1 706 ? 15.093 20.683 -18.002 1.00 67.94 706 LEU A N 1
ATOM 5895 C CA . LEU A 1 706 ? 14.561 20.718 -16.634 1.00 67.94 706 LEU A CA 1
ATOM 5896 C C . LEU A 1 706 ? 14.218 22.149 -16.177 1.00 67.94 706 LEU A C 1
ATOM 5898 O O . LEU A 1 706 ? 13.213 22.375 -15.508 1.00 67.94 706 LEU A O 1
ATOM 5902 N N . ASN A 1 707 ? 15.026 23.139 -16.571 1.00 65.31 707 ASN A N 1
ATOM 5903 C CA . ASN A 1 707 ? 14.738 24.561 -16.352 1.00 65.31 707 ASN A CA 1
ATOM 5904 C C . ASN A 1 707 ? 13.868 25.183 -17.445 1.00 65.31 707 ASN A C 1
ATOM 5906 O O . ASN A 1 707 ? 13.566 26.381 -17.373 1.00 65.31 707 ASN A O 1
ATOM 5910 N N . SER A 1 708 ? 13.461 24.406 -18.449 1.00 64.00 708 SER A N 1
ATOM 5911 C CA . SER A 1 708 ? 12.653 24.927 -19.533 1.00 64.00 708 SER A CA 1
ATOM 5912 C C . SER A 1 708 ? 11.341 25.417 -18.935 1.00 64.00 708 SER A C 1
ATOM 5914 O O . SER A 1 708 ? 10.694 24.767 -18.109 1.00 64.00 708 SER A O 1
ATOM 5916 N N . ARG A 1 709 ? 10.954 26.629 -19.334 1.00 60.56 709 ARG A N 1
ATOM 5917 C CA . ARG A 1 709 ? 9.751 27.301 -18.832 1.00 60.56 709 ARG A CA 1
ATOM 5918 C C . ARG A 1 709 ? 8.479 26.467 -19.021 1.00 60.56 709 ARG A C 1
ATOM 5920 O O . ARG A 1 709 ? 7.493 26.790 -18.378 1.00 60.56 709 ARG A O 1
ATOM 5927 N N . GLY A 1 710 ? 8.485 25.445 -19.881 1.00 69.75 710 GLY A N 1
ATOM 5928 C CA . GLY A 1 710 ? 7.357 24.538 -20.093 1.00 69.75 710 GLY A CA 1
ATOM 5929 C C . GLY A 1 710 ? 6.997 23.756 -18.834 1.00 69.75 710 GLY A C 1
ATOM 5930 O O . GLY A 1 710 ? 5.896 23.927 -18.325 1.00 69.75 710 GLY A O 1
ATOM 5931 N N . LEU A 1 711 ? 7.949 23.002 -18.274 1.00 70.62 711 LEU A N 1
ATOM 5932 C CA . LEU A 1 711 ? 7.709 22.183 -17.080 1.00 70.62 711 LEU A CA 1
ATOM 5933 C C . LEU A 1 711 ? 7.370 23.033 -15.855 1.00 70.62 711 LEU A C 1
ATOM 5935 O O . LEU A 1 711 ? 6.448 22.698 -15.124 1.00 70.62 711 LEU A O 1
ATOM 5939 N N . ARG A 1 712 ? 8.042 24.177 -15.655 1.00 74.69 712 ARG A N 1
ATOM 5940 C CA . ARG A 1 712 ? 7.693 25.092 -14.551 1.00 74.69 712 ARG A CA 1
ATOM 5941 C C . ARG A 1 712 ? 6.293 25.682 -14.700 1.00 74.69 712 ARG A C 1
ATOM 5943 O O . ARG A 1 712 ? 5.568 25.735 -13.717 1.00 74.69 712 ARG A O 1
ATOM 5950 N N . LYS A 1 713 ? 5.897 26.089 -15.910 1.00 77.25 713 LYS A N 1
ATOM 5951 C CA . LYS A 1 713 ? 4.535 26.579 -16.168 1.00 77.25 713 LYS A CA 1
ATOM 5952 C C . LYS A 1 713 ? 3.496 25.481 -15.987 1.00 77.25 713 LYS A C 1
ATOM 5954 O O . LYS A 1 713 ? 2.409 25.764 -15.510 1.00 77.25 713 LYS A O 1
ATOM 5959 N N . GLU A 1 714 ? 3.809 24.250 -16.370 1.00 81.88 714 GLU A N 1
ATOM 5960 C CA . GLU A 1 714 ? 2.916 23.110 -16.172 1.00 81.88 714 GLU A CA 1
ATOM 5961 C C . GLU A 1 714 ? 2.751 22.782 -14.683 1.00 81.88 714 GLU A C 1
ATOM 5963 O O . GLU A 1 714 ? 1.631 22.562 -14.230 1.00 81.88 714 GLU A O 1
ATOM 5968 N N . LEU A 1 715 ? 3.833 22.863 -13.907 1.00 79.50 715 LEU A N 1
ATOM 5969 C CA . LEU A 1 715 ? 3.811 22.714 -12.452 1.00 79.50 715 LEU A CA 1
ATOM 5970 C C . LEU A 1 715 ? 3.014 23.845 -11.784 1.00 79.50 715 LEU A C 1
ATOM 5972 O O . LEU A 1 715 ? 2.132 23.570 -10.981 1.00 79.50 715 LEU A O 1
ATOM 5976 N N . GLU A 1 716 ? 3.219 25.098 -12.198 1.00 84.31 716 GLU A N 1
ATOM 5977 C CA . GLU A 1 716 ? 2.421 26.246 -11.740 1.00 84.31 716 GLU A CA 1
ATOM 5978 C C . GLU A 1 716 ? 0.933 26.100 -12.106 1.00 84.31 716 GLU A C 1
ATOM 5980 O O . GLU A 1 716 ? 0.060 26.394 -11.289 1.00 84.31 716 GLU A O 1
ATOM 5985 N N . LEU A 1 717 ? 0.615 25.615 -13.312 1.00 86.25 717 LEU A N 1
ATOM 5986 C CA . LEU A 1 717 ? -0.764 25.340 -13.728 1.00 86.25 717 LEU A CA 1
ATOM 5987 C C . LEU A 1 717 ? -1.392 24.226 -12.885 1.00 86.25 717 LEU A C 1
ATOM 5989 O O . LEU A 1 717 ? -2.556 24.349 -12.498 1.00 86.25 717 LEU A O 1
ATOM 5993 N N . LYS A 1 718 ? -0.632 23.172 -12.570 1.00 89.44 718 LYS A N 1
ATOM 5994 C CA . LYS A 1 718 ? -1.079 22.082 -11.697 1.00 89.44 718 LYS A CA 1
ATOM 5995 C C . LYS A 1 718 ? -1.273 22.545 -10.258 1.00 89.44 718 LYS A C 1
ATOM 5997 O O . LYS A 1 718 ? -2.290 22.203 -9.663 1.00 89.44 718 LYS A O 1
ATOM 6002 N N . ASP A 1 719 ? -0.401 23.396 -9.734 1.00 88.88 719 ASP A N 1
ATOM 6003 C CA . ASP A 1 719 ? -0.572 24.005 -8.412 1.00 88.88 719 ASP A CA 1
ATOM 6004 C C . ASP A 1 719 ? -1.809 24.914 -8.363 1.00 88.88 719 ASP A C 1
ATOM 6006 O O . ASP A 1 719 ? -2.563 24.897 -7.386 1.00 88.88 719 ASP A O 1
ATOM 6010 N N . MET A 1 720 ? -2.086 25.670 -9.432 1.00 90.31 720 MET A N 1
ATOM 6011 C CA . MET A 1 720 ? -3.323 26.451 -9.548 1.00 90.31 720 MET A CA 1
ATOM 6012 C C . MET A 1 720 ? -4.573 25.562 -9.643 1.00 90.31 720 MET A C 1
ATOM 6014 O O . MET A 1 720 ? -5.611 25.915 -9.082 1.00 90.31 720 MET A O 1
ATOM 6018 N N . GLU A 1 721 ? -4.494 24.424 -10.337 1.00 91.12 721 GLU A N 1
ATOM 6019 C CA . GLU A 1 721 ? -5.573 23.432 -10.432 1.00 91.12 721 GLU A CA 1
ATOM 6020 C C . GLU A 1 721 ? -5.851 22.776 -9.071 1.00 91.12 721 GLU A C 1
ATOM 6022 O O . GLU A 1 721 ? -7.001 22.731 -8.635 1.00 91.12 721 GLU A O 1
ATOM 6027 N N . ILE A 1 722 ? -4.803 22.365 -8.349 1.00 88.00 722 ILE A N 1
ATOM 6028 C CA . ILE A 1 722 ? -4.900 21.836 -6.982 1.00 88.00 722 ILE A CA 1
ATOM 6029 C C . ILE A 1 722 ? -5.517 22.881 -6.054 1.00 88.00 722 ILE A C 1
ATOM 6031 O O . ILE A 1 722 ? -6.424 22.561 -5.288 1.00 88.00 722 ILE A O 1
ATOM 6035 N N . LYS A 1 723 ? -5.079 24.141 -6.142 1.00 91.94 723 LYS A N 1
ATOM 6036 C CA . LYS A 1 723 ? -5.624 25.220 -5.314 1.00 91.94 723 LYS A CA 1
ATOM 6037 C C . LYS A 1 723 ? -7.121 25.429 -5.556 1.00 91.94 723 LYS A C 1
ATOM 6039 O O . LYS A 1 723 ? -7.870 25.516 -4.590 1.00 91.94 723 LYS A O 1
ATOM 6044 N N . LYS A 1 724 ? -7.568 25.419 -6.818 1.00 92.94 724 LYS A N 1
ATOM 6045 C CA . LYS A 1 724 ? -9.001 25.469 -7.156 1.00 92.94 724 LYS A CA 1
ATOM 6046 C C . LYS A 1 724 ? -9.771 24.280 -6.587 1.00 92.94 724 LYS A C 1
ATOM 6048 O O . LYS A 1 724 ? -10.812 24.481 -5.982 1.00 92.94 724 LYS A O 1
ATOM 6053 N N . LEU A 1 725 ? -9.244 23.062 -6.717 1.00 90.44 725 LEU A N 1
ATOM 6054 C CA . LEU A 1 725 ? -9.886 21.866 -6.160 1.00 90.44 725 LEU A CA 1
ATOM 6055 C C . LEU A 1 725 ? -10.004 21.923 -4.630 1.00 90.44 725 LEU A C 1
ATOM 6057 O O . LEU A 1 725 ? -11.000 21.467 -4.073 1.00 90.44 725 LEU A O 1
ATOM 6061 N N . VAL A 1 726 ? -9.006 22.487 -3.945 1.00 89.44 726 VAL A N 1
ATOM 6062 C CA . VAL A 1 726 ? -9.049 22.704 -2.492 1.00 89.44 726 VAL A CA 1
ATOM 6063 C C . VAL A 1 726 ? -10.103 23.749 -2.122 1.00 89.44 726 VAL A C 1
ATOM 6065 O O . VAL A 1 726 ? -10.842 23.542 -1.158 1.00 89.44 726 VAL A O 1
ATOM 6068 N N . ASP A 1 727 ? -10.203 24.841 -2.879 1.00 90.69 727 ASP A N 1
ATOM 6069 C CA . ASP A 1 727 ? -11.220 25.875 -2.668 1.00 90.69 727 ASP A CA 1
ATOM 6070 C C . ASP A 1 727 ? -12.637 25.313 -2.898 1.00 90.69 727 ASP A C 1
ATOM 6072 O O . ASP A 1 727 ? -13.487 25.444 -2.015 1.00 90.69 727 ASP A O 1
ATOM 6076 N N . ASP A 1 728 ? -12.857 24.574 -3.991 1.00 90.00 728 ASP A N 1
ATOM 6077 C CA . ASP A 1 728 ? -14.125 23.895 -4.303 1.00 90.00 728 ASP A CA 1
ATOM 6078 C C . ASP A 1 728 ? -14.499 22.863 -3.222 1.00 90.00 728 ASP A C 1
ATOM 6080 O O . ASP A 1 728 ? -15.654 22.757 -2.799 1.00 90.00 728 ASP A O 1
ATOM 6084 N N . TYR A 1 729 ? -13.518 22.097 -2.730 1.00 92.69 729 TYR A N 1
ATOM 6085 C CA . TYR A 1 729 ? -13.725 21.148 -1.636 1.00 92.69 729 TYR A CA 1
ATOM 6086 C C . TYR A 1 729 ? -14.130 21.859 -0.341 1.00 92.69 729 TYR A C 1
ATOM 6088 O O . TYR A 1 729 ? -15.036 21.405 0.364 1.00 92.69 729 TYR A O 1
ATOM 6096 N N . ASN A 1 730 ? -13.482 22.978 -0.018 1.00 90.06 730 ASN A N 1
ATOM 6097 C CA . ASN A 1 730 ? -13.814 23.770 1.161 1.00 90.06 730 ASN A CA 1
ATOM 6098 C C . ASN A 1 730 ? -15.203 24.407 1.044 1.00 90.06 730 ASN A C 1
ATOM 6100 O O . ASN A 1 730 ? -15.943 24.417 2.029 1.00 90.06 730 ASN A O 1
ATOM 6104 N N . GLU A 1 731 ? -15.587 24.882 -0.140 1.00 92.50 731 GLU A N 1
ATOM 6105 C CA . GLU A 1 731 ? -16.934 25.388 -0.412 1.00 92.50 731 GLU A CA 1
ATOM 6106 C C . GLU A 1 731 ? -17.980 24.281 -0.220 1.00 92.50 731 GLU A C 1
ATOM 6108 O O . GLU A 1 731 ? -18.913 24.439 0.567 1.00 92.50 731 GLU A O 1
ATOM 6113 N N . MET A 1 732 ? -17.756 23.100 -0.803 1.00 90.56 732 MET A N 1
ATOM 6114 C CA . MET A 1 732 ? -18.651 21.948 -0.659 1.00 90.56 732 MET A CA 1
ATOM 6115 C C . MET A 1 732 ? -18.762 21.465 0.794 1.00 90.56 732 MET A C 1
ATOM 6117 O O . MET A 1 732 ? -19.848 21.117 1.267 1.00 90.56 732 MET A O 1
ATOM 6121 N N . LYS A 1 733 ? -17.646 21.463 1.529 1.00 92.81 733 LYS A N 1
ATOM 6122 C CA . LYS A 1 733 ? -17.607 21.149 2.961 1.00 92.81 733 LYS A CA 1
ATOM 6123 C C . LYS A 1 733 ? -18.433 22.155 3.764 1.00 92.81 733 LYS A C 1
ATOM 6125 O O . LYS A 1 733 ? -19.222 21.740 4.614 1.00 92.81 733 LYS A O 1
ATOM 6130 N N . ASN A 1 734 ? -18.277 23.450 3.498 1.00 91.88 734 ASN A N 1
ATOM 6131 C CA . ASN A 1 734 ? -19.032 24.503 4.174 1.00 91.88 734 ASN A CA 1
ATOM 6132 C C . ASN A 1 734 ? -20.530 24.423 3.846 1.00 91.88 734 ASN A C 1
ATOM 6134 O O . ASN A 1 734 ? -21.354 24.547 4.749 1.00 91.88 734 ASN A O 1
ATOM 6138 N N . ASP A 1 735 ? -20.894 24.116 2.603 1.00 91.75 735 ASP A N 1
ATOM 6139 C CA . ASP A 1 735 ? -22.281 23.877 2.195 1.00 91.75 735 ASP A CA 1
ATOM 6140 C C . ASP A 1 735 ? -22.905 22.671 2.903 1.00 91.75 735 ASP A C 1
ATOM 6142 O O . ASP A 1 735 ? -24.058 22.725 3.345 1.00 91.75 735 ASP A O 1
ATOM 6146 N N . LEU A 1 736 ? -22.146 21.583 3.060 1.00 88.62 736 LEU A N 1
ATOM 6147 C CA . LEU A 1 736 ? -22.565 20.407 3.825 1.00 88.62 736 LEU A CA 1
ATOM 6148 C C . LEU A 1 736 ? -22.775 20.738 5.306 1.00 88.62 736 LEU A C 1
ATOM 6150 O O . LEU A 1 736 ? -23.788 20.332 5.878 1.00 88.62 736 LEU A O 1
ATOM 6154 N N . LEU A 1 737 ? -21.863 21.503 5.909 1.00 89.19 737 LEU A N 1
ATOM 6155 C CA . LEU A 1 737 ? -21.990 21.999 7.282 1.00 89.19 737 LEU A CA 1
ATOM 6156 C C . LEU A 1 737 ? -23.227 22.891 7.447 1.00 89.19 737 LEU A C 1
ATOM 6158 O O . LEU A 1 737 ? -24.035 22.658 8.345 1.00 89.19 737 LEU A O 1
ATOM 6162 N N . ASN A 1 738 ? -23.445 23.832 6.529 1.00 91.56 738 ASN A N 1
ATOM 6163 C CA . ASN A 1 738 ? -24.614 24.711 6.535 1.00 91.56 738 ASN A CA 1
ATOM 6164 C C . ASN A 1 738 ? -25.925 23.921 6.392 1.00 91.56 738 ASN A C 1
ATOM 6166 O O . ASN A 1 738 ? -26.895 24.188 7.106 1.00 91.56 738 ASN A O 1
ATOM 6170 N N . ARG A 1 739 ? -25.964 22.909 5.512 1.00 89.75 739 ARG A N 1
ATOM 6171 C CA . ARG A 1 739 ? -27.111 21.991 5.390 1.00 89.75 739 ARG A CA 1
ATOM 6172 C C . ARG A 1 739 ? -27.338 21.186 6.658 1.00 89.75 739 ARG A C 1
ATOM 6174 O O . ARG A 1 739 ? -28.486 21.015 7.062 1.00 89.75 739 ARG A O 1
ATOM 6181 N N . TYR A 1 740 ? -26.274 20.692 7.278 1.00 90.75 740 TYR A N 1
ATOM 6182 C CA . TYR A 1 740 ? -26.366 19.950 8.528 1.00 90.75 740 TYR A CA 1
ATOM 6183 C C . TYR A 1 740 ? -26.941 20.822 9.650 1.00 90.75 740 TYR A C 1
ATOM 6185 O O . TYR A 1 740 ? -27.865 20.397 10.346 1.00 90.75 740 TYR A O 1
ATOM 6193 N N . ASP A 1 741 ? -26.478 22.065 9.776 1.00 90.69 741 ASP A N 1
ATOM 6194 C CA . ASP A 1 741 ? -26.999 23.013 10.759 1.00 90.69 741 ASP A CA 1
ATOM 6195 C C . ASP A 1 741 ? -28.456 23.403 10.481 1.00 90.69 741 ASP A C 1
ATOM 6197 O O . ASP A 1 741 ? -29.254 23.510 11.417 1.00 90.69 741 ASP A O 1
ATOM 6201 N N . ALA A 1 742 ? -28.842 23.557 9.210 1.00 90.19 742 ALA A N 1
ATOM 6202 C CA . ALA A 1 742 ? -30.233 23.782 8.821 1.00 90.19 742 ALA A CA 1
ATOM 6203 C C . ALA A 1 742 ? -31.131 22.592 9.201 1.00 90.19 742 ALA A C 1
ATOM 6205 O O . ALA A 1 742 ? -32.150 22.784 9.865 1.00 90.19 742 ALA A O 1
ATOM 6206 N N . LEU A 1 743 ? -30.719 21.361 8.879 1.00 89.50 743 LEU A N 1
ATOM 6207 C CA . LEU A 1 743 ? -31.444 20.138 9.245 1.00 89.50 743 LEU A CA 1
ATOM 6208 C C . LEU A 1 743 ? -31.521 19.944 10.761 1.00 89.50 743 LEU A C 1
ATOM 6210 O O . LEU A 1 743 ? -32.531 19.477 11.284 1.00 89.50 743 LEU A O 1
ATOM 6214 N N . ARG A 1 744 ? -30.472 20.317 11.498 1.00 92.06 744 ARG A N 1
ATOM 6215 C CA . ARG A 1 744 ? -30.472 20.281 12.963 1.00 92.06 744 ARG A CA 1
ATOM 6216 C C . ARG A 1 744 ? -31.482 21.270 13.543 1.00 92.06 744 ARG A C 1
ATOM 6218 O O . ARG A 1 744 ? -32.203 20.915 14.474 1.00 92.06 744 ARG A O 1
ATOM 6225 N N . LYS A 1 745 ? -31.558 22.488 12.995 1.00 92.06 745 LYS A N 1
ATOM 6226 C CA . LYS A 1 745 ? -32.574 23.482 13.377 1.00 92.06 745 LYS A CA 1
ATOM 6227 C C . LYS A 1 745 ? -33.985 22.987 13.056 1.00 92.06 745 LYS A C 1
ATOM 6229 O O . LYS A 1 745 ? -34.850 23.074 13.921 1.00 92.06 745 LYS A O 1
ATOM 6234 N N . GLU A 1 746 ? -34.197 22.405 11.877 1.00 91.94 746 GLU A N 1
ATOM 6235 C CA . GLU A 1 746 ? -35.485 21.825 11.472 1.00 91.94 746 GLU A CA 1
ATOM 6236 C C . GLU A 1 746 ? -35.898 20.658 12.381 1.00 91.94 746 GLU A C 1
ATOM 6238 O O . GLU A 1 746 ? -37.021 20.625 12.875 1.00 91.94 746 GLU A O 1
ATOM 6243 N N . LYS A 1 747 ? -34.973 19.745 12.701 1.00 92.75 747 LYS A N 1
ATOM 6244 C CA . LYS A 1 747 ? -35.206 18.657 13.662 1.00 92.75 747 LYS A CA 1
ATOM 6245 C C . LYS A 1 747 ? -35.630 19.193 15.030 1.00 92.75 747 LYS A C 1
ATOM 6247 O O . LYS A 1 747 ? -36.543 18.643 15.642 1.00 92.75 747 LYS A O 1
ATOM 6252 N N . ASN A 1 748 ? -34.967 20.241 15.517 1.00 90.31 748 ASN A N 1
ATOM 6253 C CA . ASN A 1 748 ? -35.307 20.852 16.800 1.00 90.31 748 ASN A CA 1
ATOM 6254 C C . ASN A 1 748 ? -36.694 21.514 16.758 1.00 90.31 748 ASN A C 1
ATOM 6256 O O . ASN A 1 748 ? -37.460 21.342 17.702 1.00 90.31 748 ASN A O 1
ATOM 6260 N N . ALA A 1 749 ? -37.038 22.200 15.663 1.00 91.06 749 ALA A N 1
ATOM 6261 C CA . ALA A 1 749 ? -38.365 22.783 15.463 1.00 91.06 749 ALA A CA 1
ATOM 6262 C C . ALA A 1 749 ? -39.461 21.704 15.421 1.00 91.06 749 ALA A C 1
ATOM 6264 O O . ALA A 1 749 ? -40.442 21.794 16.152 1.00 91.06 749 ALA A O 1
ATOM 6265 N N . LEU A 1 750 ? -39.251 20.622 14.666 1.00 89.94 750 LEU A N 1
ATOM 6266 C CA . LEU A 1 750 ? -40.177 19.485 14.615 1.00 89.94 750 LEU A CA 1
ATOM 6267 C C . LEU A 1 750 ? -40.317 18.778 15.969 1.00 89.94 750 LEU A C 1
ATOM 6269 O O . LEU A 1 750 ? -41.400 18.309 16.311 1.00 89.94 750 LEU A O 1
ATOM 6273 N N . SER A 1 751 ? -39.239 18.695 16.756 1.00 90.12 751 SER A N 1
ATOM 6274 C CA . SER A 1 751 ? -39.301 18.156 18.119 1.00 90.12 751 SER A CA 1
ATOM 6275 C C . SER A 1 751 ? -40.168 19.031 19.023 1.00 90.12 751 SER A C 1
ATOM 6277 O O . SER A 1 751 ? -40.991 18.500 19.762 1.00 90.12 751 SER A O 1
ATOM 6279 N N . GLN A 1 752 ? -40.029 20.357 18.929 1.00 92.06 752 GLN A N 1
ATOM 6280 C CA . GLN A 1 752 ? -40.873 21.300 19.666 1.00 92.06 752 GLN A CA 1
ATOM 6281 C C . GLN A 1 752 ? -42.342 21.193 19.239 1.00 92.06 752 GLN A C 1
ATOM 6283 O O . GLN A 1 752 ? -43.213 21.088 20.098 1.00 92.06 752 GLN A O 1
ATOM 6288 N N . GLU A 1 753 ? -42.629 21.127 17.935 1.00 92.06 753 GLU A N 1
ATOM 6289 C CA . GLU A 1 753 ? -43.993 20.914 17.431 1.00 92.06 753 GLU A CA 1
ATOM 6290 C C . GLU A 1 753 ? -44.590 19.586 17.923 1.00 92.06 753 GLU A C 1
ATOM 6292 O O . GLU A 1 753 ? -45.763 19.528 18.301 1.00 92.06 753 GLU A O 1
ATOM 6297 N N . LEU A 1 754 ? -43.796 18.511 17.964 1.00 88.62 754 LEU A N 1
ATOM 6298 C CA . LEU A 1 754 ? -44.223 17.221 18.510 1.00 88.62 754 LEU A CA 1
ATOM 6299 C C . LEU A 1 754 ? -44.574 17.313 19.995 1.00 88.62 754 LEU A C 1
ATOM 6301 O O . LEU A 1 754 ? -45.593 16.757 20.412 1.00 88.62 754 LEU A O 1
ATOM 6305 N N . ASP A 1 755 ? -43.761 18.008 20.784 1.00 90.94 755 ASP A N 1
ATOM 6306 C CA . ASP A 1 755 ? -44.011 18.196 22.212 1.00 90.94 755 ASP A CA 1
ATOM 6307 C C . ASP A 1 755 ? -45.237 19.089 22.455 1.00 90.94 755 ASP A C 1
ATOM 6309 O O . ASP A 1 755 ? -46.068 18.777 23.312 1.00 90.94 755 ASP A O 1
ATOM 6313 N N . GLU A 1 756 ? -45.452 20.121 21.635 1.00 92.31 756 GLU A N 1
ATOM 6314 C CA . GLU A 1 756 ? -46.686 20.910 21.652 1.00 92.31 756 GLU A CA 1
ATOM 6315 C C . GLU A 1 756 ? -47.921 20.076 21.298 1.00 92.31 756 GLU A C 1
ATOM 6317 O O . GLU A 1 756 ? -48.966 20.199 21.943 1.00 92.31 756 GLU A O 1
ATOM 6322 N N . MET A 1 757 ? -47.828 19.216 20.281 1.00 88.50 757 MET A N 1
ATOM 6323 C CA . MET A 1 757 ? -48.927 18.335 19.881 1.00 88.50 757 MET A CA 1
ATOM 6324 C C . MET A 1 757 ? -49.225 17.283 20.949 1.00 88.50 757 MET A C 1
ATOM 6326 O O . MET A 1 757 ? -50.396 17.013 21.222 1.00 88.50 757 MET A O 1
ATOM 6330 N N . ARG A 1 758 ? -48.198 16.743 21.616 1.00 90.12 758 ARG A N 1
ATOM 6331 C CA . ARG A 1 758 ? -48.359 15.872 22.791 1.00 90.12 758 ARG A CA 1
ATOM 6332 C C . ARG A 1 758 ? -49.041 16.607 23.939 1.00 90.12 758 ARG A C 1
ATOM 6334 O O . ARG A 1 758 ? -49.995 16.081 24.502 1.00 90.12 758 ARG A O 1
ATOM 6341 N N . ALA A 1 759 ? -48.630 17.839 24.234 1.00 89.06 759 ALA A N 1
ATOM 6342 C CA . ALA A 1 759 ? -49.263 18.656 25.264 1.00 89.06 759 ALA A CA 1
ATOM 6343 C C . ALA A 1 759 ? -50.732 18.974 24.929 1.00 89.06 759 ALA A C 1
ATOM 6345 O O . ALA A 1 759 ? -51.596 18.899 25.802 1.00 89.06 759 ALA A O 1
ATOM 6346 N N . LYS A 1 760 ? -51.050 19.289 23.665 1.00 90.88 760 LYS A N 1
ATOM 6347 C CA . LYS A 1 760 ? -52.435 19.484 23.194 1.00 90.88 760 LYS A CA 1
ATOM 6348 C C . LYS A 1 760 ? -53.259 18.202 23.316 1.00 90.88 760 LYS A C 1
ATOM 6350 O O . LYS A 1 760 ? -54.408 18.265 23.751 1.00 90.88 760 LYS A O 1
ATOM 6355 N N . LEU A 1 761 ? -52.680 17.052 22.974 1.00 89.38 761 LEU A N 1
ATOM 6356 C CA . LEU A 1 761 ? -53.333 15.754 23.109 1.00 89.38 761 LEU A CA 1
ATOM 6357 C C . LEU A 1 761 ? -53.627 15.426 24.575 1.00 89.38 761 LEU A C 1
ATOM 6359 O O . LEU A 1 761 ? -54.750 15.044 24.883 1.00 89.38 761 LEU A O 1
ATOM 6363 N N . GLU A 1 762 ? -52.669 15.627 25.479 1.00 90.19 762 GLU A N 1
ATOM 6364 C CA . GLU A 1 762 ? -52.878 15.402 26.914 1.00 90.19 762 GLU A CA 1
ATOM 6365 C C . GLU A 1 762 ? -53.926 16.354 27.499 1.00 90.19 762 GLU A C 1
ATOM 6367 O O . GLU A 1 762 ? -54.816 15.919 28.225 1.00 90.19 762 GLU A O 1
ATOM 6372 N N . ARG A 1 763 ? -53.934 17.631 27.094 1.00 88.31 763 ARG A N 1
ATOM 6373 C CA . ARG A 1 763 ? -55.021 18.558 27.461 1.00 88.31 763 ARG A CA 1
ATOM 6374 C C . ARG A 1 763 ? -56.380 18.085 26.944 1.00 88.31 763 ARG A C 1
ATOM 6376 O O . ARG A 1 763 ? -57.369 18.192 27.663 1.00 88.31 763 ARG A O 1
ATOM 6383 N N . SER A 1 764 ? -56.444 17.558 25.720 1.00 86.81 764 SER A N 1
ATOM 6384 C CA . SER A 1 764 ? -57.679 17.009 25.149 1.00 86.81 764 SER A CA 1
ATOM 6385 C C . SER A 1 764 ? -58.139 15.749 25.879 1.00 86.81 764 SER A C 1
ATOM 6387 O O . SER A 1 764 ? -59.338 15.598 26.106 1.00 86.81 764 SER A O 1
ATOM 6389 N N . LYS A 1 765 ? -57.217 14.854 26.254 1.00 88.00 765 LYS A N 1
ATOM 6390 C CA . LYS A 1 765 ? -57.523 13.658 27.047 1.00 88.00 765 LYS A CA 1
ATOM 6391 C C . LYS A 1 765 ? -58.039 14.040 28.428 1.00 88.00 765 LYS A C 1
ATOM 6393 O O . LYS A 1 765 ? -59.113 13.588 28.797 1.00 88.00 765 LYS A O 1
ATOM 6398 N N . ALA A 1 766 ? -57.354 14.945 29.127 1.00 85.31 766 ALA A N 1
ATOM 6399 C CA . ALA A 1 766 ? -57.799 15.455 30.420 1.00 85.31 766 ALA A CA 1
ATOM 6400 C C . ALA A 1 766 ? -59.180 16.130 30.319 1.00 85.31 766 ALA A C 1
ATOM 6402 O O . ALA A 1 766 ? -60.056 15.894 31.146 1.00 85.31 766 ALA A O 1
ATOM 6403 N N . ALA A 1 767 ? -59.429 16.921 29.269 1.00 84.19 767 ALA A N 1
ATOM 6404 C CA . ALA A 1 767 ? -60.740 17.522 29.026 1.00 84.19 767 ALA A CA 1
ATOM 6405 C C . ALA A 1 767 ? -61.828 16.471 28.737 1.00 84.19 767 ALA A C 1
ATOM 6407 O O . ALA A 1 767 ? -62.949 16.601 29.233 1.00 84.19 767 ALA A O 1
ATOM 6408 N N . GLN A 1 768 ? -61.508 15.425 27.967 1.00 83.88 768 GLN A N 1
ATOM 6409 C CA . GLN A 1 768 ? -62.407 14.296 27.726 1.00 83.88 768 GLN A CA 1
ATOM 6410 C C . GLN A 1 768 ? -62.684 13.503 29.000 1.00 83.88 768 GLN A C 1
ATOM 6412 O O . GLN A 1 768 ? -63.829 13.148 29.227 1.00 83.88 768 GLN A O 1
ATOM 6417 N N . GLU A 1 769 ? -61.690 13.269 29.849 1.00 84.00 769 GLU A N 1
ATOM 6418 C CA . GLU A 1 769 ? -61.829 12.555 31.119 1.00 84.00 769 GLU A CA 1
ATOM 6419 C C . GLU A 1 769 ? -62.662 13.357 32.134 1.00 84.00 769 GLU A C 1
ATOM 6421 O O . GLU A 1 769 ? -63.517 12.808 32.832 1.00 84.00 769 GLU A O 1
ATOM 6426 N N . VAL A 1 770 ? -62.529 14.687 32.140 1.00 80.81 770 VAL A N 1
ATOM 6427 C CA . VAL A 1 770 ? -63.415 15.599 32.885 1.00 80.81 770 VAL A CA 1
ATOM 6428 C C . VAL A 1 770 ? -64.850 15.571 32.334 1.00 80.81 770 VAL A C 1
ATOM 6430 O O . VAL A 1 770 ? -65.814 15.619 33.100 1.00 80.81 770 VAL A O 1
ATOM 6433 N N . LEU A 1 771 ? -65.026 15.470 31.014 1.00 77.94 771 LEU A N 1
ATOM 6434 C CA . LEU A 1 771 ? -66.340 15.300 30.381 1.00 77.94 771 LEU A CA 1
ATOM 6435 C C . LEU A 1 771 ? -66.954 13.929 30.688 1.00 77.94 771 LEU A C 1
ATOM 6437 O O . LEU A 1 771 ? -68.136 13.865 31.024 1.00 77.94 771 LEU A O 1
ATOM 6441 N N . LEU A 1 772 ? -66.158 12.859 30.643 1.00 73.25 772 LEU A N 1
ATOM 6442 C CA . LEU A 1 772 ? -66.575 11.494 30.957 1.00 73.25 772 LEU A CA 1
ATOM 6443 C C . LEU A 1 772 ? -66.960 11.372 32.430 1.00 73.25 772 LEU A C 1
ATOM 6445 O O . LEU A 1 772 ? -68.000 10.813 32.745 1.00 73.25 772 LEU A O 1
ATOM 6449 N N . SER A 1 773 ? -66.177 11.956 33.338 1.00 70.56 773 SER A N 1
ATOM 6450 C CA . SER A 1 773 ? -66.489 11.986 34.772 1.00 70.56 773 SER A CA 1
ATOM 6451 C C . SER A 1 773 ? -67.702 12.871 35.093 1.00 70.56 773 SER A C 1
ATOM 6453 O O . SER A 1 773 ? -68.479 12.538 35.989 1.00 70.56 773 SER A O 1
ATOM 6455 N N . LYS A 1 774 ? -67.948 13.948 34.328 1.00 69.44 774 LYS A N 1
ATOM 6456 C CA . LYS A 1 774 ? -69.213 14.708 34.384 1.00 69.44 774 LYS A CA 1
ATOM 6457 C C . LYS A 1 774 ? -70.412 13.915 33.859 1.00 69.44 774 LYS A C 1
ATOM 6459 O O . LYS A 1 774 ? -71.498 14.067 34.413 1.00 69.44 774 LYS A O 1
ATOM 6464 N N . GLN A 1 775 ? -70.234 13.090 32.828 1.00 59.03 775 GLN A N 1
ATOM 6465 C CA . GLN A 1 775 ? -71.282 12.206 32.305 1.00 59.03 775 GLN A CA 1
ATOM 6466 C C . GLN A 1 775 ? -71.544 11.016 33.242 1.00 59.03 775 GLN A C 1
ATOM 6468 O O . GLN A 1 775 ? -72.694 10.677 33.483 1.00 59.03 775 GLN A O 1
ATOM 6473 N N . MET A 1 776 ? -70.508 10.463 33.875 1.00 48.72 776 MET A N 1
ATOM 6474 C CA . MET A 1 776 ? -70.614 9.369 34.851 1.00 48.72 776 MET A CA 1
ATOM 6475 C C . MET A 1 776 ? -71.260 9.806 36.178 1.00 48.72 776 MET A C 1
ATOM 6477 O O . MET A 1 776 ? -71.845 8.982 36.871 1.00 48.72 776 MET A O 1
ATOM 6481 N N . LYS A 1 777 ? -71.220 11.102 36.531 1.00 52.06 777 LYS A N 1
ATOM 6482 C CA . LYS A 1 777 ? -71.925 11.659 37.708 1.00 52.06 777 LYS A CA 1
ATOM 6483 C C . LYS A 1 777 ? -73.390 12.043 37.453 1.00 52.06 777 LYS A C 1
ATOM 6485 O O . LYS A 1 777 ? -74.071 12.479 38.378 1.00 52.06 777 LYS A O 1
ATOM 6490 N N . LYS A 1 778 ? -73.898 11.892 36.227 1.00 47.84 778 LYS A N 1
ATOM 6491 C CA . LYS A 1 778 ? -75.314 12.087 35.888 1.00 47.84 778 LYS A CA 1
ATOM 6492 C C . LYS A 1 778 ? -75.756 10.970 34.953 1.00 47.84 778 LYS A C 1
ATOM 6494 O O . LYS A 1 778 ? -75.702 11.178 33.750 1.00 47.84 778 LYS A O 1
ATOM 6499 N N . THR A 1 779 ? -76.167 9.822 35.495 1.00 38.12 779 THR A N 1
ATOM 6500 C CA . THR A 1 779 ? -77.309 8.987 35.046 1.00 38.12 779 THR A CA 1
ATOM 6501 C C . THR A 1 779 ? -77.193 7.557 35.594 1.00 38.12 779 THR A C 1
ATOM 6503 O O . THR A 1 779 ? -76.458 6.728 35.072 1.00 38.12 779 THR A O 1
ATOM 6506 N N . GLU A 1 780 ? -77.965 7.253 36.641 1.00 39.91 780 GLU A N 1
ATOM 6507 C CA . GLU A 1 780 ? -78.639 5.953 36.734 1.00 39.91 780 GLU A CA 1
ATOM 6508 C C . GLU A 1 780 ? -79.805 5.946 35.719 1.00 39.91 780 GLU A C 1
ATOM 6510 O O . GLU A 1 780 ? -80.366 7.011 35.453 1.00 39.91 780 GLU A O 1
ATOM 6515 N N . TYR A 1 781 ? -80.183 4.753 35.225 1.00 34.50 781 TYR A N 1
ATOM 6516 C CA . TYR A 1 781 ? -81.334 4.402 34.352 1.00 34.50 781 TYR A CA 1
ATOM 6517 C C . TYR A 1 781 ? -81.144 4.400 32.807 1.00 34.50 781 TYR A C 1
ATOM 6519 O O . TYR A 1 781 ? -80.259 5.073 32.289 1.00 34.50 781 TYR A O 1
ATOM 6527 N N . PRO A 1 782 ? -81.896 3.553 32.053 1.00 42.88 782 PRO A N 1
ATOM 6528 C CA . PRO A 1 782 ? -81.451 2.235 31.590 1.00 42.88 782 PRO A CA 1
ATOM 6529 C C . PRO A 1 782 ? -81.316 2.127 30.052 1.00 42.88 782 PRO A C 1
ATOM 6531 O O . PRO A 1 782 ? -81.667 3.024 29.291 1.00 42.88 782 PRO A O 1
ATOM 6534 N N . LEU A 1 783 ? -80.835 0.965 29.605 1.00 50.62 783 LEU A N 1
ATOM 6535 C CA . LEU A 1 783 ? -80.713 0.520 28.212 1.00 50.62 783 LEU A CA 1
ATOM 6536 C C . LEU A 1 783 ? -81.998 0.691 27.376 1.00 50.62 783 LEU A C 1
ATOM 6538 O O . LEU A 1 783 ? -83.005 0.051 27.679 1.00 50.62 783 LEU A O 1
ATOM 6542 N N . SER A 1 784 ? -81.916 1.450 26.271 1.00 40.00 784 SER A N 1
ATOM 6543 C CA . SER A 1 784 ? -82.546 1.214 24.942 1.00 40.00 784 SER A CA 1
ATOM 6544 C C . SER A 1 784 ? -82.515 2.494 24.080 1.00 40.00 784 SER A C 1
ATOM 6546 O O . SER A 1 784 ? -82.392 3.577 24.644 1.00 40.00 784 SER A O 1
ATOM 6548 N N . PRO A 1 785 ? -82.761 2.465 22.751 1.00 39.69 785 PRO A N 1
ATOM 6549 C CA . PRO A 1 785 ? -82.584 1.413 21.751 1.00 39.69 785 PRO A CA 1
ATOM 6550 C C . PRO A 1 785 ? -81.728 1.885 20.548 1.00 39.69 785 PRO A C 1
ATOM 6552 O O . PRO A 1 785 ? -81.486 3.071 20.316 1.00 39.69 785 PRO A O 1
ATOM 6555 N N . VAL A 1 786 ? -81.303 0.913 19.742 1.00 49.91 786 VAL A N 1
ATOM 6556 C CA . VAL A 1 786 ? -80.669 1.075 18.426 1.00 49.91 786 VAL A CA 1
ATOM 6557 C C . VAL A 1 786 ? -81.423 2.103 17.569 1.00 49.91 786 VAL A C 1
ATOM 6559 O O . VAL A 1 786 ? -82.619 1.963 17.329 1.00 49.91 786 VAL A O 1
ATOM 6562 N N . SER A 1 787 ? -80.709 3.120 17.082 1.00 37.03 787 SER A N 1
ATOM 6563 C CA . SER A 1 787 ? -81.196 4.085 16.089 1.00 37.03 787 SER A CA 1
ATOM 6564 C C . SER A 1 787 ? -80.447 3.925 14.756 1.00 37.03 787 SER A C 1
ATOM 6566 O O . SER A 1 787 ? -79.312 3.447 14.741 1.00 37.03 787 SER A O 1
ATOM 6568 N N . PRO A 1 788 ? -81.085 4.265 13.622 1.00 38.69 788 PRO A N 1
ATOM 6569 C CA . PRO A 1 788 ? -80.990 3.495 12.384 1.00 38.69 788 PRO A CA 1
ATOM 6570 C C . PRO A 1 788 ? -79.797 3.862 11.503 1.00 38.69 788 PRO A C 1
ATOM 6572 O O . PRO A 1 788 ? -79.420 5.030 11.384 1.00 38.69 788 PRO A O 1
ATOM 6575 N N . GLN A 1 789 ? -79.295 2.851 10.788 1.00 42.69 789 GLN A N 1
ATOM 6576 C CA . GLN A 1 789 ? -78.452 2.994 9.604 1.00 42.69 789 GLN A CA 1
ATOM 6577 C C . GLN A 1 789 ? -79.056 4.028 8.640 1.00 42.69 789 GLN A C 1
ATOM 6579 O O . GLN A 1 789 ? -80.016 3.752 7.922 1.00 42.69 789 GLN A O 1
ATOM 6584 N N . ARG A 1 790 ? -78.462 5.223 8.578 1.00 34.06 790 ARG A N 1
ATOM 6585 C CA . ARG A 1 790 ? -78.595 6.085 7.403 1.00 34.06 790 ARG A CA 1
ATOM 6586 C C . ARG A 1 790 ? -77.661 5.544 6.329 1.00 34.06 790 ARG A C 1
ATOM 6588 O O . ARG A 1 790 ? -76.459 5.784 6.354 1.00 34.06 790 ARG A O 1
ATOM 6595 N N . SER A 1 791 ? -78.245 4.817 5.385 1.00 44.12 791 SER A N 1
ATOM 6596 C CA . SER A 1 791 ? -77.692 4.586 4.053 1.00 44.12 791 SER A CA 1
ATOM 6597 C C . SER A 1 791 ? -77.203 5.914 3.447 1.00 44.12 791 SER A C 1
ATOM 6599 O O . SER A 1 791 ? -78.016 6.844 3.331 1.00 44.12 791 SER A O 1
ATOM 6601 N N . PRO A 1 792 ? -75.932 6.043 3.025 1.00 42.25 792 PRO A N 1
ATOM 6602 C CA . PRO A 1 792 ? -75.534 7.154 2.185 1.00 42.25 792 PRO A CA 1
ATOM 6603 C C . PRO A 1 792 ? -76.169 6.929 0.814 1.00 42.25 792 PRO A C 1
ATOM 6605 O O . PRO A 1 792 ? -75.811 6.005 0.087 1.00 42.25 792 PRO A O 1
ATOM 6608 N N . ARG A 1 793 ? -77.150 7.773 0.482 1.00 38.22 793 ARG A N 1
ATOM 6609 C CA . ARG A 1 793 ? -77.576 7.988 -0.899 1.00 38.22 793 ARG A CA 1
ATOM 6610 C C . ARG A 1 793 ? -76.326 8.272 -1.729 1.00 38.22 793 ARG A C 1
ATOM 6612 O O . ARG A 1 793 ? -75.598 9.216 -1.425 1.00 38.22 793 ARG A O 1
ATOM 6619 N N . SER A 1 794 ? -76.119 7.466 -2.763 1.00 43.00 794 SER A N 1
ATOM 6620 C CA . SER A 1 794 ? -75.230 7.732 -3.886 1.00 43.00 794 SER A CA 1
ATOM 6621 C C . SER A 1 794 ? -75.624 9.068 -4.518 1.00 43.00 794 SER A C 1
ATOM 6623 O O . SER A 1 794 ? -76.512 9.145 -5.365 1.00 43.00 794 SER A O 1
ATOM 6625 N N . ARG A 1 795 ? -75.019 10.157 -4.044 1.00 40.38 795 ARG A N 1
ATOM 6626 C CA . ARG A 1 795 ? -74.878 11.357 -4.856 1.00 40.38 795 ARG A CA 1
ATOM 6627 C C . ARG A 1 795 ? -73.753 11.033 -5.822 1.00 40.38 795 ARG A C 1
ATOM 6629 O O . ARG A 1 795 ? -72.608 10.918 -5.390 1.00 40.38 795 ARG A O 1
ATOM 6636 N N . ASP A 1 796 ? -74.111 10.854 -7.089 1.00 42.88 796 ASP A N 1
ATOM 6637 C CA . ASP A 1 796 ? -73.198 10.985 -8.218 1.00 42.88 796 ASP A CA 1
ATOM 6638 C C . ASP A 1 796 ? -72.585 12.384 -8.141 1.00 42.88 796 ASP A C 1
ATOM 6640 O O . ASP A 1 796 ? -73.102 13.371 -8.663 1.00 42.88 796 ASP A O 1
ATOM 6644 N N . HIS A 1 797 ? -71.514 12.496 -7.364 1.00 44.09 797 HIS A N 1
ATOM 6645 C CA . HIS A 1 797 ? -70.600 13.602 -7.472 1.00 44.09 797 HIS A CA 1
ATOM 6646 C C . HIS A 1 797 ? -69.890 13.383 -8.801 1.00 44.09 797 HIS A C 1
ATOM 6648 O O . HIS A 1 797 ? -69.039 12.503 -8.907 1.00 44.09 797 HIS A O 1
ATOM 6654 N N . SER A 1 798 ? -70.245 14.186 -9.806 1.00 52.22 798 SER A N 1
ATOM 6655 C CA . SER A 1 798 ? -69.273 14.650 -10.789 1.00 52.22 798 SER A CA 1
ATOM 6656 C C . SER A 1 798 ? -68.130 15.241 -9.970 1.00 52.22 798 SER A C 1
ATOM 6658 O O . SER A 1 798 ? -68.206 16.377 -9.493 1.00 52.22 798 SER A O 1
ATOM 6660 N N . SER A 1 799 ? -67.184 14.383 -9.610 1.00 53.91 799 SER A N 1
ATOM 6661 C CA . SER A 1 799 ? -66.131 14.713 -8.682 1.00 53.91 799 SER A CA 1
ATOM 6662 C C . SER A 1 799 ? -65.320 15.796 -9.352 1.00 53.91 799 SER A C 1
ATOM 6664 O O . SER A 1 799 ? -64.760 15.589 -10.426 1.00 53.91 799 SER A O 1
ATOM 6666 N N . ASP A 1 800 ? -65.341 16.964 -8.715 1.00 69.06 800 ASP A N 1
ATOM 6667 C CA . ASP A 1 800 ? -64.440 18.067 -8.986 1.00 69.06 800 ASP A CA 1
ATOM 6668 C C . ASP A 1 800 ? -63.073 17.468 -9.371 1.00 69.06 800 ASP A C 1
ATOM 6670 O O . ASP A 1 800 ? -62.537 16.654 -8.601 1.00 69.06 800 ASP A O 1
ATOM 6674 N N . PRO A 1 801 ? -62.537 17.766 -10.568 1.00 75.44 801 PRO A N 1
ATOM 6675 C CA . PRO A 1 801 ? -61.303 17.156 -11.057 1.00 75.44 801 PRO A CA 1
ATOM 6676 C C . PRO A 1 801 ? -60.148 17.341 -10.058 1.00 75.44 801 PRO A C 1
ATOM 6678 O O . PRO A 1 801 ? -59.254 16.496 -9.968 1.00 75.44 801 PRO A O 1
ATOM 6681 N N . ARG A 1 802 ? -60.233 18.350 -9.178 1.00 80.00 802 ARG A N 1
ATOM 6682 C CA . ARG A 1 802 ? -59.329 18.540 -8.039 1.00 80.00 802 ARG A CA 1
ATOM 6683 C C . ARG A 1 802 ? -59.419 17.438 -6.976 1.00 80.00 802 ARG A C 1
ATOM 6685 O O . ARG A 1 802 ? -58.390 17.039 -6.430 1.00 80.00 802 ARG A O 1
ATOM 6692 N N . VAL A 1 803 ? -60.609 16.922 -6.675 1.00 80.50 803 VAL A N 1
ATOM 6693 C CA . VAL A 1 803 ? -60.814 15.809 -5.728 1.00 80.50 803 VAL A CA 1
ATOM 6694 C C . VAL A 1 803 ? -60.269 14.506 -6.312 1.00 80.50 803 VAL A C 1
ATOM 6696 O O . VAL A 1 803 ? -59.528 13.805 -5.623 1.00 80.50 803 VAL A O 1
ATOM 6699 N N . ASN A 1 804 ? -60.527 14.229 -7.594 1.00 82.19 804 ASN A N 1
ATOM 6700 C CA . ASN A 1 804 ? -59.976 13.052 -8.281 1.00 82.19 804 ASN A CA 1
ATOM 6701 C C . ASN A 1 804 ? -58.445 13.112 -8.395 1.00 82.19 804 ASN A C 1
ATOM 6703 O O . ASN A 1 804 ? -57.758 12.096 -8.234 1.00 82.19 804 ASN A O 1
ATOM 6707 N N . LEU A 1 805 ? -57.892 14.310 -8.613 1.00 83.94 805 LEU A N 1
ATOM 6708 C CA . LEU A 1 805 ? -56.454 14.557 -8.604 1.00 83.94 805 LEU A CA 1
ATOM 6709 C C . LEU A 1 805 ? -55.843 14.263 -7.228 1.00 83.94 805 LEU A C 1
ATOM 6711 O O . LEU A 1 805 ? -54.848 13.539 -7.145 1.00 83.94 805 LEU A O 1
ATOM 6715 N N . LEU A 1 806 ? -56.437 14.783 -6.150 1.00 86.19 806 LEU A N 1
ATOM 6716 C CA . LEU A 1 806 ? -55.970 14.546 -4.780 1.00 86.19 806 LEU A CA 1
ATOM 6717 C C . LEU A 1 806 ? -56.101 13.073 -4.375 1.00 86.19 806 LEU A C 1
ATOM 6719 O O . LEU A 1 806 ? -55.207 12.529 -3.721 1.00 86.19 806 LEU A O 1
ATOM 6723 N N . GLU A 1 807 ? -57.171 12.396 -4.787 1.00 85.12 807 GLU A N 1
ATOM 6724 C CA . GLU A 1 807 ? -57.358 10.970 -4.528 1.00 85.12 807 GLU A CA 1
ATOM 6725 C C . GLU A 1 807 ? -56.333 10.115 -5.287 1.00 85.12 807 GLU A C 1
ATOM 6727 O O . GLU A 1 807 ? -55.714 9.225 -4.695 1.00 85.12 807 GLU A O 1
ATOM 6732 N N . SER A 1 808 ? -56.044 10.456 -6.545 1.00 83.75 808 SER A N 1
ATOM 6733 C CA . SER A 1 808 ? -54.991 9.806 -7.336 1.00 83.75 808 SER A CA 1
ATOM 6734 C C . SER A 1 808 ? -53.595 10.062 -6.747 1.00 83.75 808 SER A C 1
ATOM 6736 O O . SER A 1 808 ? -52.784 9.142 -6.635 1.00 83.75 808 SER A O 1
ATOM 6738 N N . GLN A 1 809 ? -53.306 11.279 -6.272 1.00 88.06 809 GLN A N 1
ATOM 6739 C CA 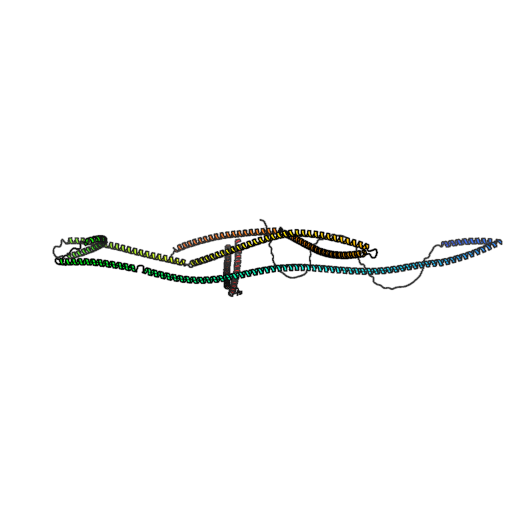. GLN A 1 809 ? -52.057 11.590 -5.560 1.00 88.06 809 GLN A CA 1
ATOM 6740 C C . GLN A 1 809 ? -51.933 10.803 -4.247 1.00 88.06 809 GLN A C 1
ATOM 6742 O O . GLN A 1 809 ? -50.875 10.248 -3.951 1.00 88.06 809 GLN A O 1
ATOM 6747 N N . LYS A 1 810 ? -53.019 10.682 -3.477 1.00 90.12 810 LYS A N 1
ATOM 6748 C CA . LYS A 1 810 ? -53.068 9.866 -2.255 1.00 90.12 810 LYS A CA 1
ATOM 6749 C C . LYS A 1 810 ? -52.814 8.386 -2.548 1.00 90.12 810 LYS A C 1
ATOM 6751 O O . LYS A 1 810 ? -52.089 7.737 -1.793 1.00 90.12 810 LYS A O 1
ATOM 6756 N N . GLN A 1 811 ? -53.384 7.844 -3.626 1.00 87.75 811 GLN A N 1
ATOM 6757 C CA . GLN A 1 811 ? -53.117 6.471 -4.067 1.00 87.75 811 GLN A CA 1
ATOM 6758 C C . GLN A 1 811 ? -51.644 6.283 -4.454 1.00 87.75 811 GLN A C 1
ATOM 6760 O O . GLN A 1 811 ? -51.018 5.325 -4.001 1.00 87.75 811 GLN A O 1
ATOM 6765 N N . LEU A 1 812 ? -51.052 7.241 -5.177 1.00 89.12 812 LEU A N 1
ATOM 6766 C CA . LEU A 1 812 ? -49.627 7.228 -5.516 1.00 89.12 812 LEU A CA 1
ATOM 6767 C C . LEU A 1 812 ? -48.738 7.202 -4.261 1.00 89.12 812 LEU A C 1
ATOM 6769 O O . LEU A 1 812 ? -47.807 6.400 -4.176 1.00 89.12 812 LEU A O 1
ATOM 6773 N N . PHE A 1 813 ? -49.037 8.039 -3.263 1.00 89.81 813 PHE A N 1
ATOM 6774 C CA . PHE A 1 813 ? -48.293 8.050 -2.001 1.00 89.81 813 PHE A CA 1
ATOM 6775 C C . PHE A 1 813 ? -48.456 6.751 -1.207 1.00 89.81 813 PHE A C 1
ATOM 6777 O O . PHE A 1 813 ? -47.482 6.283 -0.622 1.00 89.81 813 PHE A O 1
ATOM 6784 N N . LYS A 1 814 ? -49.639 6.123 -1.218 1.00 89.69 814 LYS A N 1
ATOM 6785 C CA . LYS A 1 814 ? -49.843 4.803 -0.598 1.00 89.69 814 LYS A CA 1
ATOM 6786 C C . LYS A 1 814 ? -48.995 3.717 -1.265 1.00 89.69 814 LYS A C 1
ATOM 6788 O O . LYS A 1 814 ? -48.362 2.943 -0.549 1.00 89.69 814 LYS A O 1
ATOM 6793 N N . ILE A 1 815 ? -48.950 3.681 -2.600 1.00 87.19 815 ILE A N 1
ATOM 6794 C CA . ILE A 1 815 ? -48.129 2.719 -3.356 1.00 87.19 815 ILE A CA 1
ATOM 6795 C C . ILE A 1 815 ? -46.646 2.909 -3.008 1.00 87.19 815 ILE A C 1
ATOM 6797 O O . ILE A 1 815 ? -45.979 1.944 -2.634 1.00 87.19 815 ILE A O 1
ATOM 6801 N N . LYS A 1 816 ? -46.149 4.153 -3.023 1.00 87.19 816 LYS A N 1
ATOM 6802 C CA . LYS A 1 816 ? -44.758 4.467 -2.655 1.00 87.19 816 LYS A CA 1
ATOM 6803 C C . LYS A 1 816 ? -44.436 4.126 -1.201 1.00 87.19 816 LYS A C 1
ATOM 6805 O O . LYS A 1 816 ? -43.407 3.519 -0.927 1.00 87.19 816 LYS A O 1
ATOM 6810 N N . LEU A 1 817 ? -45.318 4.460 -0.259 1.00 88.12 817 LEU A N 1
ATOM 6811 C CA . LEU A 1 817 ? -45.129 4.125 1.155 1.00 88.12 817 LEU A CA 1
ATOM 6812 C C . LEU A 1 817 ? -45.045 2.608 1.365 1.00 88.12 817 LEU A C 1
ATOM 6814 O O . LEU A 1 817 ? -44.233 2.141 2.163 1.00 88.12 817 LEU A O 1
ATOM 6818 N N . GLN A 1 818 ? -45.854 1.833 0.639 1.00 85.88 818 GLN A N 1
ATOM 6819 C CA . GLN A 1 818 ? -45.782 0.379 0.696 1.00 85.88 818 GLN A CA 1
ATOM 6820 C C . GLN A 1 818 ? -44.476 -0.154 0.086 1.00 85.88 818 GLN A C 1
ATOM 6822 O O . GLN A 1 818 ? -43.866 -1.030 0.689 1.00 85.88 818 GLN A O 1
ATOM 6827 N N . GLN A 1 819 ? -44.000 0.399 -1.038 1.00 81.12 819 GLN A N 1
ATOM 6828 C CA . GLN A 1 819 ? -42.682 0.056 -1.600 1.00 81.12 819 GLN A CA 1
ATOM 6829 C C . GLN A 1 819 ? -41.551 0.311 -0.585 1.00 81.12 819 GLN A C 1
ATOM 6831 O O . GLN A 1 819 ? -40.702 -0.552 -0.387 1.00 81.12 819 GLN A O 1
ATOM 6836 N N . TYR A 1 820 ? -41.572 1.444 0.130 1.00 84.00 820 TYR A N 1
ATOM 6837 C CA . TYR A 1 820 ? -40.590 1.727 1.186 1.00 84.00 820 TYR A CA 1
ATOM 6838 C C . TYR A 1 820 ? -40.657 0.733 2.352 1.00 84.00 820 TYR A C 1
ATOM 6840 O O . TYR A 1 820 ? -39.616 0.321 2.866 1.00 84.00 820 TYR A O 1
ATOM 6848 N N . LYS A 1 821 ? -41.862 0.327 2.776 1.00 84.75 821 LYS A N 1
ATOM 6849 C CA . LYS A 1 821 ? -42.033 -0.698 3.820 1.00 84.75 821 LYS A CA 1
ATOM 6850 C C . LYS A 1 821 ? -41.472 -2.049 3.384 1.00 84.75 821 LYS A C 1
ATOM 6852 O O . LYS A 1 821 ? -40.789 -2.693 4.179 1.00 84.75 821 LYS A O 1
ATOM 6857 N N . ASP A 1 822 ? -41.718 -2.439 2.137 1.00 81.00 822 ASP A N 1
ATOM 6858 C CA . ASP A 1 822 ? -41.217 -3.694 1.579 1.00 81.00 822 ASP A CA 1
ATOM 6859 C C . ASP A 1 822 ? -39.677 -3.667 1.494 1.00 81.00 822 ASP A C 1
ATOM 6861 O O . ASP A 1 822 ? -39.029 -4.561 2.042 1.00 81.00 822 ASP A O 1
ATOM 6865 N N . CYS A 1 823 ? -39.076 -2.592 0.960 1.00 80.62 823 CYS A N 1
ATOM 6866 C CA . CYS A 1 823 ? -37.616 -2.411 0.927 1.00 80.62 823 CYS A CA 1
ATOM 6867 C C . CYS A 1 823 ? -36.982 -2.428 2.327 1.00 80.62 823 CYS A C 1
ATOM 6869 O O . CYS A 1 823 ? -35.940 -3.045 2.533 1.00 80.62 823 CYS A O 1
ATOM 6871 N N . ASN A 1 824 ? -37.612 -1.788 3.317 1.00 81.88 824 ASN A N 1
ATOM 6872 C CA . ASN A 1 824 ? -37.128 -1.810 4.699 1.00 81.88 824 ASN A CA 1
ATOM 6873 C C . ASN A 1 824 ? -37.202 -3.224 5.306 1.00 81.88 824 ASN A C 1
ATOM 6875 O O . ASN A 1 824 ? -36.303 -3.644 6.032 1.00 81.88 824 ASN A O 1
ATOM 6879 N N . SER A 1 825 ? -38.252 -3.991 4.991 1.00 78.44 825 SER A N 1
ATOM 6880 C CA . SER A 1 825 ? -38.354 -5.391 5.419 1.00 78.44 825 SER A CA 1
ATOM 6881 C C . SER A 1 825 ? -37.255 -6.269 4.806 1.00 78.44 825 SER A C 1
ATOM 6883 O O . SER A 1 825 ? -36.728 -7.152 5.486 1.00 78.44 825 SER A O 1
ATOM 6885 N N . ASP A 1 826 ? -36.850 -5.977 3.568 1.00 75.88 826 ASP A N 1
ATOM 6886 C CA . ASP A 1 826 ? -35.775 -6.683 2.871 1.00 75.88 826 ASP A CA 1
ATOM 6887 C C . ASP A 1 826 ? -34.402 -6.329 3.426 1.00 75.88 826 ASP A C 1
ATOM 6889 O O . ASP A 1 826 ? -33.613 -7.229 3.707 1.00 75.88 826 ASP A O 1
ATOM 6893 N N . LEU A 1 827 ? -34.143 -5.048 3.689 1.00 76.06 827 LEU A N 1
ATOM 6894 C CA . LEU A 1 827 ? -32.917 -4.614 4.358 1.00 76.06 827 LEU A CA 1
ATOM 6895 C C . LEU A 1 827 ? -32.778 -5.251 5.744 1.00 76.06 827 LEU A C 1
ATOM 6897 O O . LEU A 1 827 ? -31.701 -5.734 6.082 1.00 76.06 827 LEU A O 1
ATOM 6901 N N . LYS A 1 828 ? -33.868 -5.347 6.519 1.00 79.62 828 LYS A N 1
ATOM 6902 C CA . LYS A 1 828 ? -33.870 -6.071 7.801 1.00 79.62 828 LYS A CA 1
ATOM 6903 C C . LYS A 1 828 ? -33.582 -7.561 7.630 1.00 79.62 828 LYS A C 1
ATOM 6905 O O . LYS A 1 828 ? -32.867 -8.141 8.442 1.00 79.62 828 LYS A O 1
ATOM 6910 N N . PHE A 1 829 ? -34.130 -8.194 6.594 1.00 80.62 829 PHE A N 1
ATOM 6911 C CA . PHE A 1 829 ? -33.854 -9.600 6.310 1.00 80.62 829 PHE A CA 1
ATOM 6912 C C . PHE A 1 829 ? -32.385 -9.830 5.928 1.00 80.62 829 PHE A C 1
ATOM 6914 O O . PHE A 1 829 ? -31.767 -10.743 6.470 1.00 80.62 829 PHE A O 1
ATOM 6921 N N . VAL A 1 830 ? -31.820 -8.994 5.050 1.00 72.56 830 VAL A N 1
ATOM 6922 C CA . VAL A 1 830 ? -30.409 -9.064 4.634 1.00 72.56 830 VAL A CA 1
ATOM 6923 C C . VAL A 1 830 ? -29.481 -8.794 5.813 1.00 72.56 830 VAL A C 1
ATOM 6925 O O . VAL A 1 830 ? -28.555 -9.569 6.025 1.00 72.56 830 VAL A O 1
ATOM 6928 N N . ALA A 1 831 ? -29.761 -7.771 6.624 1.00 74.88 831 ALA A N 1
ATOM 6929 C CA . ALA A 1 831 ? -29.000 -7.491 7.839 1.00 74.88 831 ALA A CA 1
ATOM 6930 C C . ALA A 1 831 ? -29.003 -8.704 8.782 1.00 74.88 831 ALA A C 1
ATOM 6932 O O . ALA A 1 831 ? -27.941 -9.185 9.153 1.00 74.88 831 ALA A O 1
ATOM 6933 N N . ASN A 1 832 ? -30.174 -9.284 9.071 1.00 75.88 832 ASN A N 1
ATOM 6934 C CA . ASN A 1 832 ? -30.280 -10.479 9.917 1.00 75.88 832 ASN A CA 1
ATOM 6935 C C . ASN A 1 832 ? -29.577 -11.710 9.322 1.00 75.88 832 ASN A C 1
ATOM 6937 O O . ASN A 1 832 ? -29.053 -12.541 10.064 1.00 75.88 832 ASN A O 1
ATOM 6941 N N . PHE A 1 833 ? -29.601 -11.871 7.997 1.00 80.38 833 PHE A N 1
ATOM 6942 C CA . PHE A 1 833 ? -28.884 -12.945 7.315 1.00 80.38 833 PHE A CA 1
ATOM 6943 C C . PHE A 1 833 ? -27.369 -12.769 7.459 1.00 80.38 833 PHE A C 1
ATOM 6945 O O . PHE A 1 833 ? -26.701 -13.706 7.889 1.00 80.38 833 PHE A O 1
ATOM 6952 N N . LEU A 1 834 ? -26.855 -11.567 7.183 1.00 76.38 834 LEU A N 1
ATOM 6953 C CA . LEU A 1 834 ? -25.438 -11.237 7.319 1.00 76.38 834 LEU A CA 1
ATOM 6954 C C . LEU A 1 834 ? -24.966 -11.374 8.766 1.00 76.38 834 LEU A C 1
ATOM 6956 O O . LEU A 1 834 ? -23.925 -11.975 8.988 1.00 76.38 834 LEU A O 1
ATOM 6960 N N . THR A 1 835 ? -25.743 -10.917 9.754 1.00 80.69 835 THR A N 1
ATOM 6961 C CA . THR A 1 835 ? -25.419 -11.111 11.177 1.00 80.69 835 THR A CA 1
ATOM 6962 C C . THR A 1 835 ? -25.301 -12.594 11.522 1.00 80.69 835 THR A C 1
ATOM 6964 O O . THR A 1 835 ? -24.321 -13.001 12.131 1.00 80.69 835 THR A O 1
ATOM 6967 N N . ARG A 1 836 ? -26.241 -13.438 11.074 1.00 78.06 836 ARG A N 1
ATOM 6968 C CA . ARG A 1 836 ? -26.174 -14.891 11.317 1.00 78.06 836 ARG A CA 1
ATOM 6969 C C . ARG A 1 836 ? -25.011 -15.567 10.600 1.00 78.06 836 ARG A C 1
ATOM 6971 O O . ARG A 1 836 ? -24.442 -16.521 11.127 1.00 78.06 836 ARG A O 1
ATOM 6978 N N . GLU A 1 837 ? -24.689 -15.129 9.388 1.00 77.31 837 GLU A N 1
ATOM 6979 C CA . GLU A 1 837 ? -23.535 -15.642 8.654 1.00 77.31 837 GLU A CA 1
ATOM 6980 C C . GLU A 1 837 ? -22.234 -15.240 9.351 1.00 77.31 837 GLU A C 1
ATOM 6982 O O . GLU A 1 837 ? -21.367 -16.088 9.541 1.00 77.31 837 GLU A O 1
ATOM 6987 N N . LEU A 1 838 ? -22.142 -13.998 9.822 1.00 78.44 838 LEU A N 1
ATOM 6988 C CA . LEU A 1 838 ? -21.006 -13.475 10.570 1.00 78.44 838 LEU A CA 1
ATOM 6989 C C . LEU A 1 838 ? -20.836 -14.226 11.899 1.00 78.44 838 LEU A C 1
ATOM 6991 O O . LEU A 1 838 ? -19.774 -14.793 12.117 1.00 78.44 838 LEU A O 1
ATOM 6995 N N . GLU A 1 839 ? -21.899 -14.410 12.689 1.00 83.00 839 GLU A N 1
ATOM 6996 C CA . GLU A 1 839 ? -21.887 -15.254 13.899 1.00 83.00 839 GLU A CA 1
ATOM 6997 C C . GLU A 1 839 ? -21.482 -16.711 13.607 1.00 83.00 839 GLU A C 1
ATOM 6999 O O . GLU A 1 839 ? -20.876 -17.392 14.439 1.00 83.00 839 GLU A O 1
ATOM 7004 N N . SER A 1 840 ? -21.867 -17.248 12.445 1.00 78.69 840 SER A N 1
ATOM 7005 C CA . SER A 1 840 ? -21.469 -18.595 12.032 1.00 78.69 840 SER A CA 1
ATOM 7006 C C . SER A 1 840 ? -19.989 -18.647 11.663 1.00 78.69 840 SER A C 1
ATOM 7008 O O . SER A 1 840 ? -19.331 -19.638 11.977 1.00 78.69 840 SER A O 1
ATOM 7010 N N . LYS A 1 841 ? -19.464 -17.624 10.982 1.00 80.94 841 LYS A N 1
ATOM 7011 C CA . LYS A 1 841 ? -18.048 -17.522 10.617 1.00 80.94 841 LYS A CA 1
ATOM 7012 C C . LYS A 1 841 ? -17.186 -17.266 11.846 1.00 80.94 841 LYS A C 1
ATOM 7014 O O . LYS A 1 841 ? -16.179 -17.941 11.989 1.00 80.94 841 LYS A O 1
ATOM 7019 N N . GLU A 1 842 ? -17.616 -16.411 12.766 1.00 81.75 842 GLU A N 1
ATOM 7020 C CA . GLU A 1 842 ? -16.976 -16.197 14.067 1.00 81.75 842 GLU A CA 1
ATOM 7021 C C . GLU A 1 842 ? -16.925 -17.484 14.882 1.00 81.75 842 GLU A C 1
ATOM 7023 O O . GLU A 1 842 ? -15.883 -17.810 15.435 1.00 81.75 842 GLU A O 1
ATOM 7028 N N . ARG A 1 843 ? -18.000 -18.284 14.898 1.00 79.81 843 ARG A N 1
ATOM 7029 C CA . ARG A 1 843 ? -17.972 -19.611 15.532 1.00 79.81 843 ARG A CA 1
ATOM 7030 C C . ARG A 1 843 ? -16.953 -20.546 14.890 1.00 79.81 843 ARG A C 1
ATOM 7032 O O . ARG A 1 843 ? -16.279 -21.270 15.620 1.00 79.81 843 ARG A O 1
ATOM 7039 N N . VAL A 1 844 ? -16.822 -20.533 13.562 1.00 73.00 844 VAL A N 1
ATOM 7040 C CA . VAL A 1 844 ? -15.800 -21.311 12.836 1.00 73.00 844 VAL A CA 1
ATOM 7041 C C . VAL A 1 844 ? -14.395 -20.797 13.156 1.00 73.00 844 VAL A C 1
ATOM 7043 O O . VAL A 1 844 ? -13.524 -21.593 13.471 1.00 73.00 844 VAL A O 1
ATOM 7046 N N . VAL A 1 845 ? -14.176 -19.483 13.163 1.00 73.06 845 VAL A N 1
ATOM 7047 C CA . VAL A 1 845 ? -12.891 -18.868 13.532 1.00 73.06 845 VAL A CA 1
ATOM 7048 C C . VAL A 1 845 ? -12.529 -19.197 14.980 1.00 73.06 845 VAL A C 1
ATOM 7050 O O . VAL A 1 845 ? -11.422 -19.652 15.235 1.00 73.06 845 VAL A O 1
ATOM 7053 N N . ALA A 1 846 ? -13.473 -19.082 15.915 1.00 75.31 846 ALA A N 1
ATOM 7054 C CA . ALA A 1 846 ? -13.273 -19.420 17.320 1.00 75.31 846 ALA A CA 1
ATOM 7055 C C . ALA A 1 846 ? -13.008 -20.920 17.539 1.00 75.31 846 ALA A C 1
ATOM 7057 O O . ALA A 1 846 ? -12.292 -21.291 18.467 1.00 75.31 846 ALA A O 1
ATOM 7058 N N . SER A 1 847 ? -13.569 -21.804 16.706 1.00 70.44 847 SER A N 1
ATOM 7059 C CA . SER A 1 847 ? -13.269 -23.244 16.763 1.00 70.44 847 SER A CA 1
ATOM 7060 C C . SER A 1 847 ? -11.944 -23.599 16.082 1.00 70.44 847 SER A C 1
ATOM 7062 O O . SER A 1 847 ? -11.234 -24.458 16.596 1.00 70.44 847 SER A O 1
ATOM 7064 N N . LEU A 1 848 ? -11.549 -22.890 15.021 1.00 66.62 848 LEU A N 1
ATOM 7065 C CA . LEU A 1 848 ? -10.220 -22.996 14.408 1.00 66.62 848 LEU A CA 1
ATOM 7066 C C . LEU A 1 848 ? -9.116 -22.477 15.343 1.00 66.62 848 LEU A C 1
ATOM 7068 O O . LEU A 1 848 ? -8.080 -23.121 15.478 1.00 66.62 848 LEU A O 1
ATOM 7072 N N . GLN A 1 849 ? -9.362 -21.375 16.058 1.00 71.38 849 GLN A N 1
ATOM 7073 C CA . GLN A 1 849 ? -8.454 -20.841 17.081 1.00 71.38 849 GLN A CA 1
ATOM 7074 C C . GLN A 1 849 ? -8.280 -21.801 18.265 1.00 71.38 849 GLN A C 1
ATOM 7076 O O . GLN A 1 849 ? -7.203 -21.862 18.848 1.00 71.38 849 GLN A O 1
ATOM 7081 N N . LYS A 1 850 ? -9.307 -22.592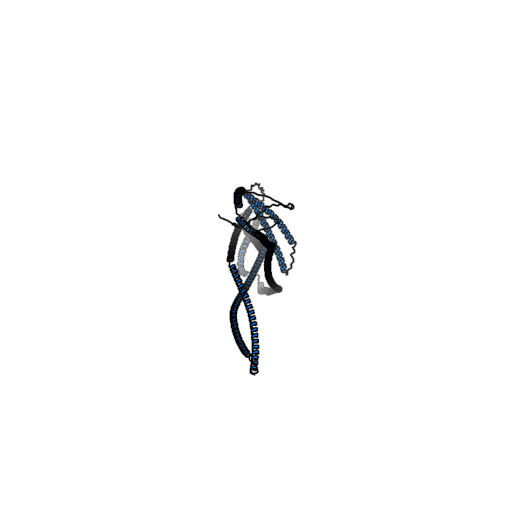 18.605 1.00 73.31 850 LYS A N 1
ATOM 7082 C CA . LYS A 1 850 ? -9.224 -23.619 19.658 1.00 73.31 850 LYS A CA 1
ATOM 7083 C C . LYS A 1 850 ? -8.507 -24.904 19.228 1.00 73.31 850 LYS A C 1
ATOM 7085 O O . LYS A 1 850 ? -8.162 -25.691 20.102 1.00 73.31 850 LYS A O 1
ATOM 7090 N N . LEU A 1 851 ? -8.315 -25.140 17.927 1.00 51.09 851 LEU A N 1
ATOM 7091 C CA . LEU A 1 851 ? -7.798 -26.408 17.393 1.00 51.09 851 LEU A CA 1
ATOM 7092 C C . LEU A 1 851 ? -6.394 -26.335 16.780 1.00 51.09 851 LEU A C 1
ATOM 7094 O O . LEU A 1 851 ? -5.921 -27.365 16.321 1.00 51.09 851 LEU A O 1
ATOM 7098 N N . GLY A 1 852 ? -5.717 -25.180 16.803 1.00 50.16 852 GLY A N 1
ATOM 7099 C CA . GLY A 1 852 ? -4.281 -25.080 16.506 1.00 50.16 852 GLY A CA 1
ATOM 7100 C C . GLY A 1 852 ? -3.828 -25.851 15.258 1.00 50.16 852 GLY A C 1
ATOM 7101 O O . GLY A 1 852 ? -3.041 -26.783 15.373 1.00 50.16 852 GLY A O 1
ATOM 7102 N N . GLY A 1 853 ? -4.329 -25.502 14.068 1.00 46.44 853 GLY A N 1
ATOM 7103 C CA . GLY A 1 853 ? -3.804 -26.078 12.824 1.00 46.44 853 GLY A CA 1
ATOM 7104 C C . GLY A 1 853 ? -4.779 -26.114 11.650 1.00 46.44 853 GLY A C 1
ATOM 7105 O O . GLY A 1 853 ? -5.945 -26.476 11.774 1.00 46.44 853 GLY A O 1
ATOM 7106 N N . ILE A 1 854 ? -4.269 -25.731 10.479 1.00 50.09 854 ILE A N 1
ATOM 7107 C CA . ILE A 1 854 ? -4.987 -25.567 9.211 1.00 50.09 854 ILE A CA 1
ATOM 7108 C C . ILE A 1 854 ? -5.373 -26.936 8.626 1.00 50.09 854 ILE A C 1
ATOM 7110 O O . ILE A 1 854 ? -4.536 -27.635 8.062 1.00 50.09 854 ILE A O 1
ATOM 7114 N N . SER A 1 855 ? -6.664 -27.277 8.657 1.00 44.59 855 SER A N 1
ATOM 7115 C CA . SER A 1 855 ? -7.255 -28.260 7.739 1.00 44.59 855 SER A CA 1
ATOM 7116 C C . SER A 1 855 ? -7.929 -27.518 6.579 1.00 44.59 855 SER A C 1
ATOM 7118 O O . SER A 1 855 ? -8.940 -26.837 6.759 1.00 44.59 855 SER A O 1
ATOM 7120 N N . LYS A 1 856 ? -7.356 -27.624 5.371 1.00 52.44 856 LYS A N 1
ATOM 7121 C CA . LYS A 1 856 ? -7.950 -27.137 4.111 1.00 52.44 856 LYS A CA 1
ATOM 7122 C C . LYS A 1 856 ? -9.064 -28.084 3.642 1.00 52.44 856 LYS A C 1
ATOM 7124 O O . LYS A 1 856 ? -8.997 -28.625 2.540 1.00 52.44 856 LYS A O 1
ATOM 7129 N N . GLU A 1 857 ? -10.106 -28.284 4.439 1.00 47.97 857 GLU A N 1
ATOM 7130 C CA . GLU A 1 857 ? -11.320 -28.918 3.929 1.00 47.97 857 GLU A CA 1
ATOM 7131 C C . GLU A 1 857 ? -12.207 -27.867 3.258 1.00 47.97 857 GLU A C 1
ATOM 7133 O O . GLU A 1 857 ? -12.659 -26.894 3.866 1.00 47.97 857 GLU A O 1
ATOM 7138 N N . LYS A 1 858 ? -12.433 -28.049 1.949 1.00 52.31 858 LYS A N 1
ATOM 7139 C CA . LYS A 1 858 ? -13.381 -27.239 1.176 1.00 52.31 858 LYS A CA 1
ATOM 7140 C C . LYS A 1 858 ? -14.732 -27.268 1.903 1.00 52.31 858 LYS A C 1
ATOM 7142 O O . LYS A 1 858 ? -15.220 -28.366 2.172 1.00 52.31 858 LYS A O 1
ATOM 7147 N N . PRO A 1 859 ? -15.370 -26.115 2.180 1.00 52.88 859 PRO A N 1
ATOM 7148 C CA . PRO A 1 859 ? -16.651 -26.098 2.869 1.00 52.88 859 PRO A CA 1
ATOM 7149 C C . PRO A 1 859 ? -17.667 -26.868 2.025 1.00 52.88 859 PRO A C 1
ATOM 7151 O O . PRO A 1 859 ? -18.088 -26.405 0.960 1.00 52.88 859 PRO A O 1
ATOM 7154 N N . GLN A 1 860 ? -18.050 -28.063 2.480 1.00 53.91 860 GLN A N 1
ATOM 7155 C CA . GLN A 1 860 ? -19.164 -28.789 1.891 1.00 53.91 860 GLN A CA 1
ATOM 7156 C C . GLN A 1 860 ? -20.395 -27.893 2.025 1.00 53.91 860 GLN A C 1
ATOM 7158 O O . GLN A 1 860 ? -20.822 -27.548 3.130 1.00 53.91 860 GLN A O 1
ATOM 7163 N N . ARG A 1 861 ? -20.943 -27.458 0.885 1.00 52.53 861 ARG A N 1
ATOM 7164 C CA . ARG A 1 861 ? -22.199 -26.707 0.835 1.00 52.53 861 ARG A CA 1
ATOM 7165 C C . ARG A 1 861 ? -23.274 -27.586 1.463 1.00 52.53 861 ARG A C 1
ATOM 7167 O O . ARG A 1 861 ? -23.753 -28.526 0.837 1.00 52.53 861 ARG A O 1
ATOM 7174 N N . THR A 1 862 ? -23.623 -27.307 2.714 1.00 69.62 862 THR A N 1
ATOM 7175 C CA . THR A 1 862 ? -24.655 -28.068 3.412 1.00 69.62 862 THR A CA 1
ATOM 7176 C C . THR A 1 862 ? -25.975 -27.914 2.662 1.00 69.62 862 THR A C 1
ATOM 7178 O O . THR A 1 862 ? -26.302 -26.834 2.163 1.00 69.62 862 THR A O 1
ATOM 7181 N N . PHE A 1 863 ? -26.764 -28.987 2.594 1.00 65.88 863 PHE A N 1
ATOM 7182 C CA . PHE A 1 863 ? -28.097 -28.978 1.978 1.00 65.88 863 PHE A CA 1
ATOM 7183 C C . PHE A 1 863 ? -28.961 -27.809 2.486 1.00 65.88 863 PHE A C 1
ATOM 7185 O O . PHE A 1 863 ? -29.710 -27.204 1.728 1.00 65.88 863 PHE A O 1
ATOM 7192 N N . ARG A 1 864 ? -28.778 -27.413 3.753 1.00 68.50 864 ARG A N 1
ATOM 7193 C CA . ARG A 1 864 ? -29.426 -26.249 4.368 1.00 68.50 864 ARG A CA 1
ATOM 7194 C C . ARG A 1 864 ? -29.049 -24.920 3.705 1.00 68.50 864 ARG A C 1
ATOM 7196 O O . ARG A 1 864 ? -29.934 -24.094 3.503 1.00 68.50 864 ARG A O 1
ATOM 7203 N N . ALA A 1 865 ? -27.779 -24.706 3.359 1.00 66.25 865 ALA A N 1
ATOM 7204 C CA . ALA A 1 865 ? -27.340 -23.497 2.660 1.00 66.25 865 ALA A CA 1
ATOM 7205 C C . ALA A 1 865 ? -27.927 -23.432 1.242 1.00 66.25 865 ALA A C 1
ATOM 7207 O O . ALA A 1 865 ? -28.421 -22.387 0.824 1.00 66.25 865 ALA A O 1
ATOM 7208 N N . VAL A 1 866 ? -27.957 -24.568 0.538 1.00 68.94 866 VAL A N 1
ATOM 7209 C CA . VAL A 1 866 ? -28.573 -24.672 -0.794 1.00 68.94 866 VAL A CA 1
ATOM 7210 C C . VAL A 1 866 ? -30.088 -24.449 -0.718 1.00 68.94 866 VAL A C 1
ATOM 7212 O O . VAL A 1 866 ? -30.628 -23.670 -1.496 1.00 68.94 866 VAL A O 1
ATOM 7215 N N . ALA A 1 867 ? -30.774 -25.044 0.260 1.00 71.38 867 ALA A N 1
ATOM 7216 C CA . ALA A 1 867 ? -32.208 -24.857 0.468 1.00 71.38 867 ALA A CA 1
ATOM 7217 C C . ALA A 1 867 ? -32.566 -23.404 0.827 1.00 71.38 867 ALA A C 1
ATOM 7219 O O . ALA A 1 867 ? -33.549 -22.873 0.313 1.00 71.38 867 ALA A O 1
ATOM 7220 N N . LEU A 1 868 ? -31.761 -22.731 1.659 1.00 71.44 868 LEU A N 1
ATOM 7221 C CA . LEU A 1 868 ? -31.948 -21.312 1.978 1.00 71.44 868 LEU A CA 1
ATOM 7222 C C . LEU A 1 868 ? -31.699 -20.412 0.765 1.00 71.44 868 LEU A C 1
ATOM 7224 O O . LEU A 1 868 ? -32.466 -19.474 0.558 1.00 71.44 868 LEU A O 1
ATOM 7228 N N . ALA A 1 869 ? -30.690 -20.715 -0.056 1.00 67.38 869 ALA A N 1
ATOM 7229 C CA . ALA A 1 869 ? -30.434 -19.992 -1.298 1.00 67.38 869 ALA A CA 1
ATOM 7230 C C . ALA A 1 869 ? -31.602 -20.145 -2.285 1.00 67.38 869 ALA A C 1
ATOM 7232 O O . ALA A 1 869 ? -32.097 -19.147 -2.798 1.00 67.38 869 ALA A O 1
ATOM 7233 N N . VAL A 1 870 ? -32.118 -21.365 -2.475 1.00 73.50 870 VAL A N 1
ATOM 7234 C CA . VAL A 1 870 ? -33.294 -21.624 -3.325 1.00 73.50 870 VAL A CA 1
ATOM 7235 C C . VAL A 1 870 ? -34.533 -20.898 -2.791 1.00 73.50 870 VAL A C 1
ATOM 7237 O O . VAL A 1 870 ? -35.242 -20.247 -3.558 1.00 73.50 870 VAL A O 1
ATOM 7240 N N . LEU A 1 871 ? -34.782 -20.937 -1.478 1.00 73.75 871 LEU A N 1
ATOM 7241 C CA . LEU A 1 871 ? -35.908 -20.229 -0.861 1.00 73.75 871 LEU A CA 1
ATOM 7242 C C . LEU A 1 871 ? -35.776 -18.704 -1.018 1.00 73.75 871 LEU A C 1
ATOM 7244 O O . LEU A 1 871 ? -36.770 -18.021 -1.273 1.00 73.75 871 LEU A O 1
ATOM 7248 N N . ALA A 1 872 ? -34.558 -18.170 -0.896 1.00 71.81 872 ALA A N 1
ATOM 7249 C CA . ALA A 1 872 ? -34.263 -16.764 -1.144 1.00 71.81 872 ALA A CA 1
ATOM 7250 C C . ALA A 1 872 ? -34.497 -16.396 -2.617 1.00 71.81 872 ALA A C 1
ATOM 7252 O O . ALA A 1 872 ? -35.145 -15.386 -2.882 1.00 71.81 872 ALA A O 1
ATOM 7253 N N . SER A 1 873 ? -34.077 -17.236 -3.569 1.00 67.69 873 SER A N 1
ATOM 7254 C CA . SER A 1 873 ? -34.323 -17.032 -5.002 1.00 67.69 873 SER A CA 1
ATOM 7255 C C . SER A 1 873 ? -35.812 -17.052 -5.354 1.00 67.69 873 SER A C 1
ATOM 7257 O O . SER A 1 873 ? -36.268 -16.195 -6.111 1.00 67.69 873 SER A O 1
ATOM 7259 N N . VAL A 1 874 ? -36.597 -17.973 -4.780 1.00 76.06 874 VAL A N 1
ATOM 7260 C CA . VAL A 1 874 ? -38.057 -18.022 -4.982 1.00 76.06 874 VAL A CA 1
ATOM 7261 C C . VAL A 1 874 ? -38.722 -16.768 -4.414 1.00 76.06 874 VAL A C 1
ATOM 7263 O O . VAL A 1 874 ? -39.489 -16.113 -5.117 1.00 76.06 874 VAL A O 1
ATOM 7266 N N . ARG A 1 875 ? -38.378 -16.369 -3.181 1.00 75.50 875 ARG A N 1
ATOM 7267 C CA . ARG A 1 875 ? -38.903 -15.136 -2.566 1.00 75.50 875 ARG A CA 1
ATOM 7268 C C . ARG A 1 875 ? -38.525 -13.887 -3.355 1.00 75.50 875 ARG A C 1
ATOM 7270 O O . ARG A 1 875 ? -39.357 -12.997 -3.514 1.00 75.50 875 ARG A O 1
ATOM 7277 N N . PHE A 1 876 ? -37.295 -13.826 -3.858 1.00 74.12 876 PHE A N 1
ATOM 7278 C CA . PHE A 1 876 ? -36.827 -12.727 -4.691 1.00 74.12 876 PHE A CA 1
ATOM 7279 C C . PHE A 1 876 ? -37.610 -12.656 -6.006 1.00 74.12 876 PHE A C 1
ATOM 7281 O O . PHE A 1 876 ? -38.090 -11.585 -6.366 1.00 74.12 876 PHE A O 1
ATOM 7288 N N . LYS A 1 877 ? -37.840 -13.795 -6.674 1.00 80.25 877 LYS A N 1
ATOM 7289 C CA . LYS A 1 877 ? -38.646 -13.863 -7.901 1.00 80.25 877 LYS A CA 1
ATOM 7290 C C . LYS A 1 877 ? -40.082 -13.376 -7.679 1.00 80.25 877 LYS A C 1
ATOM 7292 O O . LYS A 1 877 ? -40.537 -12.499 -8.409 1.00 80.25 877 LYS A O 1
ATOM 7297 N N . THR A 1 878 ? -40.765 -13.876 -6.647 1.00 79.88 878 THR A N 1
ATOM 7298 C CA . THR A 1 878 ? -42.143 -13.463 -6.322 1.00 79.88 878 THR A CA 1
ATOM 7299 C C . THR A 1 878 ? -42.228 -11.967 -6.005 1.00 79.88 878 THR A C 1
ATOM 7301 O O . THR A 1 878 ? -43.166 -11.291 -6.421 1.00 79.88 878 THR A O 1
ATOM 7304 N N . ARG A 1 879 ? -41.228 -11.410 -5.314 1.00 75.31 879 ARG A N 1
ATOM 7305 C CA . ARG A 1 879 ? -41.169 -9.967 -5.032 1.00 75.31 879 ARG A CA 1
ATOM 7306 C C . ARG A 1 879 ? -40.872 -9.131 -6.265 1.00 75.31 879 ARG A C 1
ATOM 7308 O O . ARG A 1 879 ? -41.425 -8.048 -6.400 1.00 75.31 879 ARG A O 1
ATOM 7315 N N . LEU A 1 880 ? -40.044 -9.627 -7.178 1.00 76.94 880 LEU A N 1
ATOM 7316 C CA . LEU A 1 880 ? -39.748 -8.945 -8.433 1.00 76.94 880 LEU A CA 1
ATOM 7317 C C . LEU A 1 880 ? -40.995 -8.870 -9.331 1.00 76.94 880 LEU A C 1
ATOM 7319 O O . LEU A 1 880 ? -41.232 -7.849 -9.973 1.00 76.94 880 LEU A O 1
ATOM 7323 N N . GLU A 1 881 ? -41.838 -9.904 -9.318 1.00 84.25 881 GLU A N 1
ATOM 7324 C CA . GLU A 1 881 ? -43.161 -9.888 -9.958 1.00 84.25 881 GLU A CA 1
ATOM 7325 C C . GLU A 1 881 ? -44.119 -8.892 -9.280 1.00 84.25 881 GLU A C 1
ATOM 7327 O O . GLU A 1 881 ? -44.726 -8.069 -9.967 1.00 84.25 881 GLU A O 1
ATOM 7332 N N . GLN A 1 882 ? -44.183 -8.869 -7.944 1.00 80.94 882 GLN A N 1
ATOM 7333 C CA . GLN A 1 882 ? -44.975 -7.876 -7.200 1.00 80.94 882 GLN A CA 1
ATOM 7334 C C . GLN A 1 882 ? -44.503 -6.437 -7.454 1.00 80.94 882 GLN A C 1
ATOM 7336 O O . GLN A 1 882 ? -45.320 -5.526 -7.575 1.00 80.94 882 GLN A O 1
ATOM 7341 N N . LEU A 1 883 ? -43.192 -6.213 -7.565 1.00 78.81 883 LEU A N 1
ATOM 7342 C CA . LEU A 1 883 ? -42.616 -4.901 -7.853 1.00 78.81 883 LEU A CA 1
ATOM 7343 C C . LEU A 1 883 ? -42.959 -4.451 -9.275 1.00 78.81 883 LEU A C 1
ATOM 7345 O O . LEU A 1 883 ? -43.350 -3.301 -9.466 1.00 78.81 883 LEU A O 1
ATOM 7349 N N . LYS A 1 884 ? -42.903 -5.358 -10.260 1.00 84.12 884 LYS A N 1
ATOM 7350 C CA . LYS A 1 884 ? -43.376 -5.085 -11.626 1.00 84.12 884 LYS A CA 1
ATOM 7351 C C . LYS A 1 884 ? -44.853 -4.686 -11.642 1.00 84.12 884 LYS A C 1
ATOM 7353 O O . LYS A 1 884 ? -45.197 -3.695 -12.280 1.00 84.12 884 LYS A O 1
ATOM 7358 N N . GLN A 1 885 ? -45.705 -5.400 -10.907 1.00 85.31 885 GLN A N 1
ATOM 7359 C CA . GLN A 1 885 ? -47.131 -5.079 -10.810 1.00 85.31 885 GLN A CA 1
ATOM 7360 C C . GLN A 1 885 ? -47.367 -3.703 -10.165 1.00 85.31 885 GLN A C 1
ATOM 7362 O O . GLN A 1 885 ? -48.092 -2.881 -10.721 1.00 85.31 885 GLN A O 1
ATOM 7367 N N . LYS A 1 886 ? -46.666 -3.390 -9.067 1.00 83.06 886 LYS A N 1
ATOM 7368 C CA . LYS A 1 886 ? -46.737 -2.071 -8.414 1.00 83.06 886 LYS A CA 1
ATOM 7369 C C . LYS A 1 886 ? -46.213 -0.936 -9.293 1.00 83.06 886 LYS A C 1
ATOM 7371 O O . LYS A 1 886 ? -46.748 0.165 -9.230 1.00 83.06 886 LYS A O 1
ATOM 7376 N N . MET A 1 887 ? -45.189 -1.175 -10.116 1.00 83.12 887 MET A N 1
ATOM 7377 C CA . MET A 1 887 ? -44.717 -0.173 -11.079 1.00 83.12 887 MET A CA 1
ATOM 7378 C C . MET A 1 887 ? -45.748 0.103 -12.175 1.00 83.12 887 MET A C 1
ATOM 7380 O O . MET A 1 887 ? -45.909 1.254 -12.578 1.00 83.12 887 MET A O 1
ATOM 7384 N N . LEU A 1 888 ? -46.469 -0.921 -12.640 1.00 87.44 888 LEU A N 1
ATOM 7385 C CA . LEU A 1 888 ? -47.571 -0.735 -13.585 1.00 87.44 888 LEU A CA 1
ATOM 7386 C C . LEU A 1 888 ? -48.712 0.068 -12.944 1.00 87.44 888 LEU A C 1
ATOM 7388 O O . LEU A 1 888 ? -49.174 1.043 -13.534 1.00 87.44 888 LEU A O 1
ATOM 7392 N N . GLU A 1 889 ? -49.110 -0.268 -11.714 1.00 86.38 889 GLU A N 1
ATOM 7393 C CA . GLU A 1 889 ? -50.100 0.499 -10.941 1.00 86.38 889 GLU A CA 1
ATOM 7394 C C . GLU A 1 889 ? -49.661 1.960 -10.745 1.00 86.38 889 GLU A C 1
ATOM 7396 O O . GLU A 1 889 ? -50.438 2.884 -10.987 1.00 86.38 889 GLU A O 1
ATOM 7401 N N . GLU A 1 890 ? -48.392 2.192 -10.397 1.00 89.12 890 GLU A N 1
ATOM 7402 C CA . GLU A 1 890 ? -47.817 3.533 -10.275 1.00 89.12 890 GLU A CA 1
ATOM 7403 C C . GLU A 1 890 ? -47.904 4.316 -11.594 1.00 89.12 890 GLU A C 1
ATOM 7405 O O . GLU A 1 890 ? -48.281 5.491 -11.595 1.00 89.12 890 GLU A O 1
ATOM 7410 N N . GLN A 1 891 ? -47.580 3.684 -12.726 1.00 88.50 891 GLN A N 1
ATOM 7411 C CA . GLN A 1 891 ? -47.695 4.308 -14.045 1.00 88.50 891 GLN A CA 1
ATOM 7412 C C . GLN A 1 891 ? -49.148 4.645 -14.394 1.00 88.50 891 GLN A C 1
ATOM 7414 O O . GLN A 1 891 ? -49.408 5.732 -14.914 1.00 88.50 891 GLN A O 1
ATOM 7419 N N . HIS A 1 892 ? -50.100 3.763 -14.084 1.00 88.38 892 HIS A N 1
ATOM 7420 C CA . HIS A 1 892 ? -51.525 4.026 -14.292 1.00 88.38 892 HIS A CA 1
ATOM 7421 C C . HIS A 1 892 ? -52.013 5.219 -13.463 1.00 88.38 892 HIS A C 1
ATOM 7423 O O . HIS A 1 892 ? -52.666 6.112 -14.009 1.00 88.38 892 HIS A O 1
ATOM 7429 N N . VAL A 1 893 ? -51.636 5.293 -12.183 1.00 86.50 893 VAL A N 1
ATOM 7430 C CA . VAL A 1 893 ? -51.998 6.414 -11.303 1.00 86.50 893 VAL A CA 1
ATOM 7431 C C . VAL A 1 893 ? -51.331 7.716 -11.759 1.00 86.50 893 VAL A C 1
ATOM 7433 O O . VAL A 1 893 ? -51.983 8.756 -11.792 1.00 86.50 893 VAL A O 1
ATOM 7436 N N . LYS A 1 894 ? -50.065 7.686 -12.197 1.00 87.94 894 LYS A N 1
ATOM 7437 C CA . LYS A 1 894 ? -49.391 8.867 -12.773 1.00 87.94 894 LYS A CA 1
ATOM 7438 C C . LYS A 1 894 ? -50.079 9.370 -14.042 1.00 87.94 894 LYS A C 1
ATOM 7440 O O . LYS A 1 894 ? -50.248 10.577 -14.190 1.00 87.94 894 LYS A O 1
ATOM 7445 N N . LYS A 1 895 ? -50.513 8.467 -14.928 1.00 89.38 895 LYS A N 1
ATOM 7446 C CA . LYS A 1 895 ? -51.300 8.825 -16.121 1.00 89.38 895 LYS A CA 1
ATOM 7447 C C . LYS A 1 895 ? -52.660 9.422 -15.749 1.00 89.38 895 LYS A C 1
ATOM 7449 O O . LYS A 1 895 ? -53.101 10.363 -16.397 1.00 89.38 895 LYS A O 1
ATOM 7454 N N . ALA A 1 896 ? -53.320 8.909 -14.707 1.00 83.62 896 ALA A N 1
ATOM 7455 C CA . ALA A 1 896 ? -54.558 9.493 -14.188 1.00 83.62 896 ALA A CA 1
ATOM 7456 C C . ALA A 1 896 ? -54.331 10.907 -13.625 1.00 83.62 896 ALA A C 1
ATOM 7458 O O . ALA A 1 896 ? -55.059 11.822 -13.982 1.00 83.62 896 ALA A O 1
ATOM 7459 N N . ILE A 1 897 ? -53.268 11.113 -12.840 1.00 85.75 897 ILE A N 1
ATOM 7460 C CA . ILE A 1 897 ? -52.857 12.437 -12.345 1.00 85.75 897 ILE A CA 1
ATOM 7461 C C . ILE A 1 897 ? -52.587 13.409 -13.500 1.00 85.75 897 ILE A C 1
ATOM 7463 O O . ILE A 1 897 ? -52.953 14.571 -13.388 1.00 85.75 897 ILE A O 1
ATOM 7467 N N . GLY A 1 898 ? -51.943 12.955 -14.582 1.00 83.81 898 GLY A N 1
ATOM 7468 C CA . GLY A 1 898 ? -51.707 13.770 -15.780 1.00 83.81 898 GLY A CA 1
ATOM 7469 C C . GLY A 1 898 ? -53.010 14.260 -16.408 1.00 83.81 898 GLY A C 1
ATOM 7470 O O . GLY A 1 898 ? -53.194 15.463 -16.544 1.00 83.81 898 GLY A O 1
ATOM 7471 N N . ARG A 1 899 ? -53.950 13.339 -16.657 1.00 83.75 899 ARG A N 1
ATOM 7472 C CA . ARG A 1 899 ? -55.278 13.666 -17.201 1.00 83.75 899 ARG A CA 1
ATOM 7473 C C . ARG A 1 899 ? -56.057 14.632 -16.308 1.00 83.75 899 ARG A C 1
ATOM 7475 O O . ARG A 1 899 ? -56.528 15.653 -16.783 1.00 83.75 899 ARG A O 1
ATOM 7482 N N . TYR A 1 900 ? -56.112 14.369 -15.001 1.00 85.62 900 TYR A N 1
ATOM 7483 C CA . TYR A 1 900 ? -56.819 15.263 -14.079 1.00 85.62 900 TYR A CA 1
ATOM 7484 C C . TYR A 1 900 ? -56.144 16.630 -13.938 1.00 85.62 900 TYR A C 1
ATOM 7486 O O . TYR A 1 900 ? -56.827 17.612 -13.688 1.00 85.62 900 TYR A O 1
ATOM 7494 N N . LYS A 1 901 ? -54.816 16.724 -14.096 1.00 82.50 901 LYS A N 1
ATOM 7495 C CA . LYS A 1 901 ? -54.122 18.019 -14.112 1.00 82.50 901 LYS A CA 1
ATOM 7496 C C . LYS A 1 901 ? -54.502 18.848 -15.332 1.00 82.50 901 LYS A C 1
ATOM 7498 O O . LYS A 1 901 ? -54.734 20.039 -15.170 1.00 82.50 901 LYS A O 1
ATOM 7503 N N . GLU A 1 902 ? -54.564 18.226 -16.505 1.00 82.69 902 GLU A N 1
ATOM 7504 C CA . GLU A 1 902 ? -55.006 18.876 -17.745 1.00 82.69 902 GLU A CA 1
ATOM 7505 C C . GLU A 1 902 ? -56.458 19.364 -17.600 1.00 82.69 902 GLU A C 1
ATOM 7507 O O . GLU A 1 902 ? -56.729 20.542 -17.805 1.00 82.69 902 GLU A O 1
ATOM 7512 N N . GLU A 1 903 ? -57.353 18.521 -17.075 1.00 78.69 903 GLU A N 1
ATOM 7513 C CA . GLU A 1 903 ? -58.755 18.882 -16.804 1.00 78.69 903 GLU A CA 1
ATOM 7514 C C . GLU A 1 903 ? -58.922 19.996 -15.751 1.00 78.69 903 GLU A C 1
ATOM 7516 O O . GLU A 1 903 ? -59.886 20.749 -15.815 1.00 78.69 903 GLU A O 1
ATOM 7521 N N . THR A 1 904 ? -58.007 20.136 -14.781 1.00 72.00 904 THR A N 1
ATOM 7522 C CA . THR A 1 904 ? -58.037 21.251 -13.807 1.00 72.00 904 THR A CA 1
ATOM 7523 C C . THR A 1 904 ? -57.461 22.570 -14.329 1.00 72.00 904 THR A C 1
ATOM 7525 O O . THR A 1 904 ? -57.589 23.572 -13.634 1.00 72.00 904 THR A O 1
ATOM 7528 N N . VAL A 1 905 ? -56.767 22.576 -15.473 1.00 72.56 905 VAL A N 1
ATOM 7529 C CA . VAL A 1 905 ? -56.189 23.798 -16.073 1.00 72.56 905 VAL A CA 1
ATOM 7530 C C . VAL A 1 905 ? -57.166 24.459 -17.052 1.00 72.56 905 VAL A C 1
ATOM 7532 O O . VAL A 1 905 ? -57.102 25.672 -17.232 1.00 72.56 905 VAL A O 1
ATOM 7535 N N . ASP A 1 906 ? -58.089 23.684 -17.626 1.00 52.75 906 ASP A N 1
ATOM 7536 C CA . ASP A 1 906 ? -59.132 24.161 -18.549 1.00 52.75 906 ASP A CA 1
ATOM 7537 C C . ASP A 1 906 ? -60.438 24.614 -17.850 1.00 52.75 906 ASP A C 1
ATOM 7539 O O . ASP A 1 906 ? -61.388 25.026 -18.522 1.00 52.75 906 ASP A O 1
ATOM 7543 N N . VAL A 1 907 ? -60.491 24.563 -16.510 1.00 49.19 907 VAL A N 1
ATOM 7544 C CA . VAL A 1 907 ? -61.574 25.096 -15.650 1.00 49.19 907 VAL A CA 1
ATOM 7545 C C . VAL A 1 907 ? -61.059 26.303 -14.884 1.00 49.19 907 VAL A C 1
ATOM 7547 O O . VAL A 1 907 ? -61.788 27.321 -14.842 1.00 49.19 907 VAL A O 1
#

Organism: Ogataea parapolymorpha (strain ATCC 26012 / BCRC 20466 / JCM 22074 / NRRL Y-7560 / DL-1) (NCBI:txid871575)

Foldseek 3Di:
DDDDDDDDDDDDDDDDDDDDDDDDDDDDDDDDDDDDDDDDDDDDDDDDDDDDDDDDDDDDDDDYDDDYYDDDDDDDDPPVVVVVVVVVVVVVVVVVVVVVVVVVVVVPDDPVVVVVVVVVVVVVVVVVVVVVVVVVVVVVVVVVCCVPVVVVVVVVVVVVVVVVVVVVVVVVVVVVVVVVVVVVVVVVVVVVVVVVVVVVVVVVVVVVVVVVVVVVVVVVVVVVVVVVVVVVVVVVVVVVVVVVVVVVVVVVVVVVVVVVVVVVVVVVVVVVVVVVVVVVVVVVVVVVVVVVVVVVVVVVVVVVVVVVVVVVVVVVVVPCPVVVVVVVVVVVVVVVVVVVVVVVVVVVVVVVVVVVVVVVCVVCVVPDDDDDDPDPPVVVVVVVVCVVVCVVCVVVCVVVVVVVVLVVVVVVVVVVVVVVVVVVVVVVVPPDDDDDDPPPVVVVVVVVVVVVVVVVVVVVNVVVVVVVVVVVVVVVVVVVVVVVVVVVVVVVVVVVVVVVVVVVVVVVCVVVPPVVVVVVVVVVVVVVVVVVVVVVVVVVVVVVVVVVVVVVVVVVVVVVVVVVVVVVVVVVVVVVVVVVVVVVVVVVVVVVVVVVVVVVVVVVVVVLVVVVVVLVVVVVVLVVVPPDDDDDDPVVVVSVVVVVVSVVVVVVSVVVVVVVVVVVVVVVVVVVVVVVVVVVVVVVVVVVVVVVVVVVVVVVVVVCVVVPVVVVVVVVVVVVVVVVVVVVVVVVVVVVVVVVVVVVVVVVVVVVVVVVVVVVVVVVVVVVVVVVVVVVVDDDDDDDDDDDDDDPDPPPPPDQLVNLLVVLVVVLVVLVVVVVVVVVVVVVVVVVVVVVVVVVVVVVVVVCVVVPDDDPDDPDCPPVNVVVVVVVVVVVVVVVVVVVVSVVVSVVSVVSSVVSVVVNVVD

Sequence (907 aa):
MLQRNMAQKTSIENGSPVKRGSITNSSFDETFDVLNDDNRDDRVFRGADILPDFSDNDTEPIVRDAKNNVFVEDGSNLLRKQHDQVQNLQEENLNLRIELLTLRKYLEGQPKDKVDIINQNVELSQENVNLRDRVEALQQQLRDEDKENLRSHNKKQLRHYEQEIEKYEVQLRDFEHVKRELEAERQRAEKNEDRALDLEQEVHTLMDEKDQLQASREKLEAELRALHSRLEDLQDNIDDQSHSKSKIDDLVDNLNDANKFIDEIGDKLEQKTSENTELKRKIESLESKNEELKSKNHRLSEILDQLKDEIRHLEDRRSNSTIRKLEDENRDLRQEVEELFNRHQQDTKTITNLQLELRKLESETADQMGNESYIDAVEEEKNTLYDNIIKLNEKLKDAEHKCKRLQRELEAKGKDLEDRELELQRLRKLDRGSSRNDMMDTVEELQNKLIQERNKFVNEIDKMDSKFVSEKNELYDTIEKLQREKLEIIEDFEKIQREYNNLLDKMHDSRASSELQDLERDFKKLSFSYATKCQELEDVRYESDSLVRDLKDELSYKEAEMKRLQSRIEQMTAEIDKQTGLHKSENKLQLRELMEDKRLLEEKYSDCLRENNRLRRQLESIKARDDLEKPDSLEMKELRRECDTLKTELSMKTKELAELNWKLDDALEERKQLVESISSLDSDQQRVSEENLKLTTELEDLKYKLNSRGLRKELELKDMEIKKLVDDYNEMKNDLLNRYDALRKEKNALSQELDEMRAKLERSKAAQEVLLSKQMKKTEYPLSPVSPQRSPRSRDHSSDPRVNLLESQKQLFKIKLQQYKDCNSDLKFVANFLTRELESKERVVASLQKLGGISKEKPQRTFRAVALAVLASVRFKTRLEQLKQKMLEEQHVKKAIGRYKEETVDV

pLDDT: mean 74.1, std 18.16, range [30.52, 95.25]

InterPro domains:
  IPR012943 Centrosomin, N-terminal motif 1 [PF07989] (79-148)